Protein 2YFQ (pdb70)

Structure (mmCIF, N/CA/C/O backbone):
data_2YFQ
#
_entry.id   2YFQ
#
_cell.length_a   153.314
_cell.length_b   153.314
_cell.length_c   318.993
_cell.angle_alpha   90.00
_cell.angle_beta   90.00
_cell.angle_gamma   120.00
#
_symmetry.space_group_name_H-M   'H 3 2'
#
loop_
_entity.id
_entity.type
_entity.pdbx_description
1 polymer 'NAD-SPECIFIC GLUTAMATE DEHYDROGENASE'
2 non-polymer 'SULFATE ION'
3 water water
#
loop_
_atom_site.group_PDB
_atom_site.id
_atom_site.type_symbol
_atom_site.label_atom_id
_atom_site.label_alt_id
_atom_site.label_comp_id
_atom_site.label_asym_id
_atom_site.label_entity_id
_atom_site.label_seq_id
_atom_site.pdbx_PDB_ins_code
_atom_site.Cartn_x
_atom_site.Cartn_y
_atom_site.Cartn_z
_atom_site.occupancy
_atom_site.B_iso_or_equiv
_atom_site.auth_seq_id
_atom_site.auth_comp_id
_atom_site.auth_asym_id
_atom_site.auth_atom_id
_atom_site.pdbx_PDB_model_num
ATOM 1 N N . ASN A 1 6 ? 17.082 34.236 71.138 1.00 91.17 6 ASN A N 1
ATOM 2 C CA . ASN A 1 6 ? 17.294 34.999 69.866 1.00 93.96 6 ASN A CA 1
ATOM 3 C C . ASN A 1 6 ? 16.662 34.328 68.654 1.00 91.33 6 ASN A C 1
ATOM 4 O O . ASN A 1 6 ? 15.880 34.969 67.952 1.00 92.87 6 ASN A O 1
ATOM 9 N N . PRO A 1 7 ? 16.987 33.034 68.406 1.00 87.60 7 PRO A N 1
ATOM 10 C CA . PRO A 1 7 ? 16.735 32.496 67.064 1.00 86.19 7 PRO A CA 1
ATOM 11 C C . PRO A 1 7 ? 15.259 32.271 66.835 1.00 83.64 7 PRO A C 1
ATOM 12 O O . PRO A 1 7 ? 14.836 31.948 65.718 1.00 82.72 7 PRO A O 1
ATOM 16 N N . LEU A 1 8 ? 14.497 32.503 67.899 1.00 82.88 8 LEU A N 1
ATOM 17 C CA . LEU A 1 8 ? 13.078 32.214 67.957 1.00 80.70 8 LEU A CA 1
ATOM 18 C C . LEU A 1 8 ? 12.269 33.316 67.276 1.00 83.15 8 LEU A C 1
ATOM 19 O O . LEU A 1 8 ? 11.255 33.032 66.614 1.00 81.78 8 LEU A O 1
ATOM 24 N N . VAL A 1 9 ? 12.716 34.566 67.442 1.00 86.63 9 VAL A N 1
ATOM 25 C CA . VAL A 1 9 ? 12.000 35.709 66.884 1.00 89.33 9 VAL A CA 1
ATOM 26 C C . VAL A 1 9 ? 11.835 35.522 65.383 1.00 89.30 9 VAL A C 1
ATOM 27 O O . VAL A 1 9 ? 10.724 35.626 64.871 1.00 89.23 9 VAL A O 1
ATOM 31 N N . ALA A 1 10 ? 12.924 35.187 64.698 1.00 89.49 10 ALA A N 1
ATOM 32 C CA . ALA A 1 10 ? 12.898 34.968 63.253 1.00 89.74 10 ALA A CA 1
ATOM 33 C C . ALA A 1 10 ? 11.736 34.081 62.808 1.00 85.90 10 ALA A C 1
ATOM 34 O O . ALA A 1 10 ? 10.947 34.463 61.944 1.00 86.72 10 ALA A O 1
ATOM 36 N N . ALA A 1 11 ? 11.624 32.907 63.417 1.00 81.82 11 ALA A N 1
ATOM 37 C CA . ALA A 1 11 ? 10.542 31.985 63.086 1.00 78.52 11 ALA A CA 1
ATOM 38 C C . ALA A 1 11 ? 9.163 32.466 63.544 1.00 78.12 11 ALA A C 1
ATOM 39 O O . ALA A 1 11 ? 8.162 32.182 62.874 1.00 77.58 11 ALA A O 1
ATOM 41 N N . GLN A 1 12 ? 9.099 33.183 64.667 1.00 78.55 12 GLN A N 1
ATOM 42 C CA . GLN A 1 12 ? 7.819 33.724 65.127 1.00 78.23 12 GLN A CA 1
ATOM 43 C C . GLN A 1 12 ? 7.336 34.714 64.089 1.00 81.00 12 GLN A C 1
ATOM 44 O O . GLN A 1 12 ? 6.141 34.810 63.786 1.00 80.44 12 GLN A O 1
ATOM 50 N N . GLU A 1 13 ? 8.305 35.425 63.524 1.00 83.98 13 GLU A N 1
ATOM 51 C CA . GLU A 1 13 ? 8.056 36.435 62.517 1.00 87.43 13 GLU A CA 1
ATOM 52 C C . GLU A 1 13 ? 7.424 35.824 61.292 1.00 85.67 13 GLU A C 1
ATOM 53 O O . GLU A 1 13 ? 6.470 36.381 60.745 1.00 87.06 13 GLU A O 1
ATOM 59 N N . LYS A 1 14 ? 7.939 34.676 60.864 1.00 82.61 14 LYS A N 1
ATOM 60 C CA . LYS A 1 14 ? 7.392 34.054 59.673 1.00 81.36 14 LYS A CA 1
ATOM 61 C C . LYS A 1 14 ? 5.909 33.782 59.884 1.00 79.55 14 LYS A C 1
ATOM 62 O O . LYS A 1 14 ? 5.099 34.108 59.006 1.00 80.73 14 LYS A O 1
ATOM 68 N N . VAL A 1 15 ? 5.567 33.243 61.063 1.00 76.76 15 VAL A N 1
ATOM 69 C CA . VAL A 1 15 ? 4.177 32.977 61.444 1.00 75.40 15 VAL A CA 1
ATOM 70 C C . VAL A 1 15 ? 3.311 34.229 61.395 1.00 79.25 15 VAL A C 1
ATOM 71 O O . VAL A 1 15 ? 2.306 34.262 60.681 1.00 79.79 15 VAL A O 1
ATOM 75 N N . ARG A 1 16 ? 3.691 35.255 62.156 1.00 82.20 16 ARG A N 1
ATOM 76 C CA . ARG A 1 16 ? 2.862 36.456 62.244 1.00 86.14 16 ARG A CA 1
ATOM 77 C C . ARG A 1 16 ? 2.764 37.263 60.937 1.00 89.82 16 ARG A C 1
ATOM 78 O O . ARG A 1 16 ? 1.764 37.950 60.715 1.00 92.26 16 ARG A O 1
ATOM 86 N N . ILE A 1 17 ? 3.791 37.198 60.087 1.00 90.58 17 ILE A N 1
ATOM 87 C CA . ILE A 1 17 ? 3.683 37.776 58.747 1.00 93.42 17 ILE A CA 1
ATOM 88 C C . ILE A 1 17 ? 2.670 36.926 57.988 1.00 91.09 17 ILE A C 1
ATOM 89 O O . ILE A 1 17 ? 1.720 37.456 57.420 1.00 92.99 17 ILE A O 1
ATOM 94 N N . ALA A 1 18 ? 2.859 35.606 58.015 1.00 87.02 18 ALA A N 1
ATOM 95 C CA . ALA A 1 18 ? 1.972 34.695 57.295 1.00 84.84 18 ALA A CA 1
ATOM 96 C C . ALA A 1 18 ? 0.527 34.891 57.732 1.00 84.73 18 ALA A C 1
ATOM 97 O O . ALA A 1 18 ? -0.337 35.170 56.897 1.00 86.13 18 ALA A O 1
ATOM 99 N N . CYS A 1 19 ? 0.289 34.771 59.043 1.00 83.21 19 CYS A N 1
ATOM 100 C CA . CYS A 1 19 ? -1.026 34.974 59.652 1.00 83.41 19 CYS A CA 1
ATOM 101 C C . CYS A 1 19 ? -1.633 36.333 59.297 1.00 87.97 19 CYS A C 1
ATOM 102 O O . CYS A 1 19 ? -2.855 36.466 59.164 1.00 88.68 19 CYS A O 1
ATOM 105 N N . GLU A 1 20 ? -0.763 37.332 59.147 1.00 91.15 20 GLU A N 1
ATOM 106 C CA . GLU A 1 20 ? -1.156 38.696 58.828 1.00 95.84 20 GLU A CA 1
ATOM 107 C C . GLU A 1 20 ? -1.726 38.837 57.412 1.00 97.56 20 GLU A C 1
ATOM 108 O O . GLU A 1 20 ? -2.674 39.593 57.198 1.00 100.30 20 GLU A O 1
ATOM 114 N N . LYS A 1 21 ? -1.141 38.123 56.452 1.00 96.08 21 LYS A N 1
ATOM 115 C CA . LYS A 1 21 ? -1.604 38.189 55.064 1.00 97.79 21 LYS A CA 1
ATOM 116 C C . LYS A 1 21 ? -2.721 37.175 54.790 1.00 94.82 21 LYS A C 1
ATOM 117 O O . LYS A 1 21 ? -3.560 37.374 53.911 1.00 96.36 21 LYS A O 1
ATOM 123 N N . LEU A 1 22 ? -2.742 36.100 55.569 1.00 90.77 22 LEU A N 1
ATOM 124 C CA . LEU A 1 22 ? -3.842 35.142 55.516 1.00 88.41 22 LEU A CA 1
ATOM 125 C C . LEU A 1 22 ? -5.131 35.714 56.088 1.00 90.08 22 LEU A C 1
ATOM 126 O O . LEU A 1 22 ? -6.220 35.397 55.607 1.00 90.18 22 LEU A O 1
ATOM 131 N N . GLY A 1 23 ? -5.001 36.560 57.110 1.00 91.67 23 GLY A N 1
ATOM 132 C CA . GLY A 1 23 ? -6.157 37.108 57.814 1.00 93.36 23 GLY A CA 1
ATOM 133 C C . GLY A 1 23 ? -6.744 36.137 58.828 1.00 90.22 23 GLY A C 1
ATOM 134 O O . GLY A 1 23 ? -7.906 36.264 59.222 1.00 91.27 23 GLY A O 1
ATOM 135 N N . CYS A 1 24 ? -5.948 35.170 59.272 1.00 86.39 24 CYS A N 1
ATOM 136 C CA . CYS A 1 24 ? -6.456 34.228 60.238 1.00 83.71 24 CYS A CA 1
ATOM 137 C C . CYS A 1 24 ? -6.643 34.866 61.606 1.00 84.55 24 CYS A C 1
ATOM 138 O O . CYS A 1 24 ? -6.207 35.991 61.841 1.00 87.16 24 CYS A O 1
ATOM 141 N N . ASP A 1 25 ? -7.327 34.124 62.479 1.00 82.41 25 ASP A N 1
ATOM 142 C CA . ASP A 1 25 ? -7.664 34.512 63.845 1.00 82.70 25 ASP A CA 1
ATOM 143 C C . ASP A 1 25 ? -6.397 34.767 64.678 1.00 82.00 25 ASP A C 1
ATOM 144 O O . ASP A 1 25 ? -5.365 34.139 64.441 1.00 79.53 25 ASP A O 1
ATOM 149 N N . PRO A 1 26 ? -6.456 35.719 65.632 1.00 84.52 26 PRO A N 1
ATOM 150 C CA . PRO A 1 26 ? -5.291 35.978 66.489 1.00 84.44 26 PRO A CA 1
ATOM 151 C C . PRO A 1 26 ? -4.817 34.767 67.302 1.00 80.73 26 PRO A C 1
ATOM 152 O O . PRO A 1 26 ? -3.626 34.673 67.599 1.00 80.20 26 PRO A O 1
ATOM 156 N N . ALA A 1 27 ? -5.724 33.851 67.643 1.00 78.52 27 ALA A N 1
ATOM 157 C CA . ALA A 1 27 ? -5.344 32.636 68.366 1.00 74.96 27 ALA A CA 1
ATOM 158 C C . ALA A 1 27 ? -4.272 31.854 67.616 1.00 72.74 27 ALA A C 1
ATOM 159 O O . ALA A 1 27 ? -3.364 31.289 68.243 1.00 71.44 27 ALA A O 1
ATOM 161 N N . VAL A 1 28 ? -4.374 31.824 66.283 1.00 72.63 28 VAL A N 1
ATOM 162 C CA . VAL A 1 28 ? -3.441 31.077 65.446 1.00 70.20 28 VAL A CA 1
ATOM 163 C C . VAL A 1 28 ? -2.004 31.435 65.803 1.00 70.50 28 VAL A C 1
ATOM 164 O O . VAL A 1 28 ? -1.159 30.559 66.012 1.00 67.96 28 VAL A O 1
ATOM 168 N N . TYR A 1 29 ? -1.727 32.730 65.895 1.00 73.78 29 TYR A N 1
ATOM 169 C CA . TYR A 1 29 ? -0.382 33.142 66.205 1.00 74.29 29 TYR A CA 1
ATOM 170 C C . TYR A 1 29 ? -0.064 32.789 67.643 1.00 72.70 29 TYR A C 1
ATOM 171 O O . TYR A 1 29 ? 1.029 32.326 67.938 1.00 71.26 29 TYR A O 1
ATOM 180 N N . GLU A 1 30 ? -1.039 32.985 68.524 1.00 73.37 30 GLU A N 1
ATOM 181 C CA . GLU A 1 30 ? -0.857 32.763 69.954 1.00 72.81 30 GLU A CA 1
ATOM 182 C C . GLU A 1 30 ? -0.502 31.310 70.230 1.00 69.06 30 GLU A C 1
ATOM 183 O O . GLU A 1 30 ? 0.408 31.019 71.008 1.00 68.35 30 GLU A O 1
ATOM 189 N N . LEU A 1 31 ? -1.204 30.407 69.555 1.00 67.08 31 LEU A N 1
ATOM 190 C CA . LEU A 1 31 ? -0.986 28.976 69.711 1.00 63.55 31 LEU A CA 1
ATOM 191 C C . LEU A 1 31 ? 0.301 28.499 69.075 1.00 62.07 31 LEU A C 1
ATOM 192 O O . LEU A 1 31 ? 0.933 27.586 69.585 1.00 60.00 31 LEU A O 1
ATOM 197 N N . LEU A 1 32 ? 0.680 29.132 67.968 1.00 63.63 32 LEU A N 1
ATOM 198 C CA . LEU A 1 32 ? 1.866 28.769 67.194 1.00 62.55 32 LEU A CA 1
ATOM 199 C C . LEU A 1 32 ? 3.126 29.488 67.676 1.00 64.33 32 LEU A C 1
ATOM 200 O O . LEU A 1 32 ? 4.246 29.043 67.414 1.00 63.55 32 LEU A O 1
ATOM 205 N N . LYS A 1 33 ? 2.921 30.595 68.389 1.00 66.97 33 LYS A N 1
ATOM 206 C CA . LYS A 1 33 ? 3.970 31.384 69.034 1.00 69.02 33 LYS A CA 1
ATOM 207 C C . LYS A 1 33 ? 5.088 30.507 69.613 1.00 67.16 33 LYS A C 1
ATOM 208 O O . LYS A 1 33 ? 6.260 30.843 69.465 1.00 68.25 33 LYS A O 1
ATOM 214 N N . GLU A 1 34 ? 4.720 29.390 70.261 1.00 64.43 34 GLU A N 1
ATOM 215 C CA . GLU A 1 34 ? 5.672 28.555 71.014 1.00 62.89 34 GLU A CA 1
ATOM 216 C C . GLU A 1 34 ? 5.360 27.068 71.109 1.00 59.77 34 GLU A C 1
ATOM 217 O O . GLU A 1 34 ? 4.197 26.669 70.984 1.00 59.33 34 GLU A O 1
ATOM 223 N N . PRO A 1 35 ? 6.398 26.239 71.354 1.00 57.93 35 PRO A N 1
ATOM 224 C CA . PRO A 1 35 ? 6.238 24.786 71.414 1.00 54.71 35 PRO A CA 1
ATOM 225 C C . PRO A 1 35 ? 5.206 24.353 72.432 1.00 53.48 35 PRO A C 1
ATOM 226 O O . PRO A 1 35 ? 5.086 24.947 73.501 1.00 54.85 35 PRO A O 1
ATOM 230 N N . GLN A 1 36 ? 4.485 23.296 72.097 1.00 51.44 36 GLN A N 1
ATOM 231 C CA . GLN A 1 36 ? 3.498 22.714 72.974 1.00 49.77 36 GLN A CA 1
ATOM 232 C C . GLN A 1 36 ? 4.170 22.067 74.152 1.00 48.92 36 GLN A C 1
ATOM 233 O O . GLN A 1 36 ? 3.596 22.006 75.215 1.00 49.56 36 GLN A O 1
ATOM 239 N N . ARG A 1 37 ? 5.402 21.605 73.978 1.00 48.37 37 ARG A N 1
ATOM 240 C CA . ARG A 1 37 ? 6.112 20.895 75.041 1.00 47.92 37 ARG A CA 1
ATOM 241 C C . ARG A 1 37 ? 7.610 20.909 74.793 1.00 48.32 37 ARG A C 1
ATOM 242 O O . ARG A 1 37 ? 8.045 20.635 73.693 1.00 48.01 37 ARG A O 1
ATOM 250 N N . VAL A 1 38 ? 8.403 21.237 75.805 1.00 49.60 38 VAL A N 1
ATOM 251 C CA . VAL A 1 38 ? 9.852 21.074 75.701 1.00 50.43 38 VAL A CA 1
ATOM 252 C C . VAL A 1 38 ? 10.373 20.412 76.963 1.00 50.53 38 VAL A C 1
ATOM 253 O O . VAL A 1 38 ? 10.104 20.893 78.086 1.00 51.49 38 VAL A O 1
ATOM 257 N N . ILE A 1 39 ? 11.103 19.309 76.777 1.00 49.43 39 ILE A N 1
ATOM 258 C CA . ILE A 1 39 ? 11.733 18.614 77.898 1.00 49.77 39 ILE A CA 1
ATOM 259 C C . ILE A 1 39 ? 13.226 18.879 77.893 1.00 51.45 39 ILE A C 1
ATOM 260 O O . ILE A 1 39 ? 13.853 18.733 76.853 1.00 52.37 39 ILE A O 1
ATOM 265 N N . GLU A 1 40 ? 13.784 19.272 79.039 1.00 52.67 40 GLU A N 1
ATOM 266 C CA . GLU A 1 40 ? 15.223 19.460 79.192 1.00 54.41 40 GLU A CA 1
ATOM 267 C C . GLU A 1 40 ? 15.746 18.439 80.192 1.00 54.30 40 GLU A C 1
ATOM 268 O O . GLU A 1 40 ? 15.289 18.425 81.341 1.00 55.23 40 GLU A O 1
ATOM 274 N N . ILE A 1 41 ? 16.713 17.612 79.791 1.00 53.71 41 ILE A N 1
ATOM 275 C CA . ILE A 1 41 ? 17.234 16.571 80.691 1.00 53.27 41 ILE A CA 1
ATOM 276 C C . ILE A 1 41 ? 18.747 16.620 80.935 1.00 55.08 41 ILE A C 1
ATOM 277 O O . ILE A 1 41 ? 19.492 17.209 80.159 1.00 56.09 41 ILE A O 1
ATOM 282 N N . SER A 1 42 ? 19.183 16.007 82.035 1.00 55.40 42 SER A N 1
ATOM 283 C CA . SER A 1 42 ? 20.591 15.937 82.389 1.00 57.22 42 SER A CA 1
ATOM 284 C C . SER A 1 42 ? 21.001 14.513 82.192 1.00 56.33 42 SER A C 1
ATOM 285 O O . SER A 1 42 ? 20.569 13.637 82.939 1.00 55.96 42 SER A O 1
ATOM 288 N N . ILE A 1 43 ? 21.833 14.274 81.186 1.00 56.58 43 ILE A N 1
ATOM 289 C CA . ILE A 1 43 ? 22.234 12.928 80.823 1.00 55.68 43 ILE A CA 1
ATOM 290 C C . ILE A 1 43 ? 23.600 12.614 81.387 1.00 58.16 43 ILE A C 1
ATOM 291 O O . ILE A 1 43 ? 24.608 13.105 80.870 1.00 60.31 43 ILE A O 1
ATOM 296 N N . PRO A 1 44 ? 23.659 11.800 82.453 1.00 58.40 44 PRO A N 1
ATOM 297 C CA . PRO A 1 44 ? 24.986 11.441 82.977 1.00 60.92 44 PRO A CA 1
ATOM 298 C C . PRO A 1 44 ? 25.690 10.406 82.097 1.00 61.66 44 PRO A C 1
ATOM 299 O O . PRO A 1 44 ? 25.074 9.437 81.648 1.00 60.19 44 PRO A O 1
ATOM 303 N N . VAL A 1 45 ? 26.970 10.624 81.830 1.00 64.33 45 VAL A N 1
ATOM 304 C CA . VAL A 1 45 ? 27.782 9.613 81.153 1.00 65.59 45 VAL A CA 1
ATOM 305 C C . VAL A 1 45 ? 28.943 9.179 82.031 1.00 67.92 45 VAL A C 1
ATOM 306 O O . VAL A 1 45 ? 29.718 10.011 82.465 1.00 69.77 45 VAL A O 1
ATOM 310 N N . LYS A 1 46 ? 29.028 7.879 82.300 1.00 68.08 46 LYS A N 1
ATOM 311 C CA . LYS A 1 46 ? 30.172 7.300 82.964 1.00 71.23 46 LYS A CA 1
ATOM 312 C C . LYS A 1 46 ? 31.257 7.222 81.905 1.00 73.61 46 LYS A C 1
ATOM 313 O O . LYS A 1 46 ? 31.210 6.364 81.023 1.00 73.92 46 LYS A O 1
ATOM 319 N N . MET A 1 47 ? 32.212 8.141 81.969 1.00 75.59 47 MET A N 1
ATOM 320 C CA . MET A 1 47 ? 33.208 8.291 80.927 1.00 77.76 47 MET A CA 1
ATOM 321 C C . MET A 1 47 ? 34.243 7.173 81.027 1.00 80.72 47 MET A C 1
ATOM 322 O O . MET A 1 47 ? 34.357 6.531 82.072 1.00 81.25 47 MET A O 1
ATOM 327 N N . ASP A 1 48 ? 35.009 6.951 79.954 1.00 82.93 48 ASP A N 1
ATOM 328 C CA . ASP A 1 48 ? 35.929 5.804 79.871 1.00 85.42 48 ASP A CA 1
ATOM 329 C C . ASP A 1 48 ? 36.972 5.749 80.985 1.00 88.51 48 ASP A C 1
ATOM 330 O O . ASP A 1 48 ? 37.252 4.674 81.512 1.00 89.87 48 ASP A O 1
ATOM 335 N N . ASP A 1 49 ? 37.529 6.899 81.355 1.00 89.92 49 ASP A N 1
ATOM 336 C CA . ASP A 1 49 ? 38.438 6.977 82.502 1.00 92.59 49 ASP A CA 1
ATOM 337 C C . ASP A 1 49 ? 37.750 6.717 83.867 1.00 90.86 49 ASP A C 1
ATOM 338 O O . ASP A 1 49 ? 38.408 6.735 84.912 1.00 92.99 49 ASP A O 1
ATOM 343 N N . GLY A 1 50 ? 36.436 6.477 83.851 1.00 87.09 50 GLY A N 1
ATOM 344 C CA . GLY A 1 50 ? 35.658 6.270 85.082 1.00 85.62 50 GLY A CA 1
ATOM 345 C C . GLY A 1 50 ? 35.400 7.591 85.780 1.00 85.31 50 GLY A C 1
ATOM 346 O O . GLY A 1 50 ? 36.082 7.936 86.730 1.00 88.64 50 GLY A O 1
ATOM 347 N N . THR A 1 51 ? 34.433 8.339 85.278 1.00 82.31 51 THR A N 1
ATOM 348 C CA . THR A 1 51 ? 34.178 9.713 85.661 1.00 82.03 51 THR A CA 1
ATOM 349 C C . THR A 1 51 ? 32.754 9.933 85.249 1.00 78.12 51 THR A C 1
ATOM 350 O O . THR A 1 51 ? 32.169 9.107 84.558 1.00 76.29 51 THR A O 1
ATOM 354 N N . VAL A 1 52 ? 32.184 11.043 85.677 1.00 77.20 52 VAL A N 1
ATOM 355 C CA . VAL A 1 52 ? 30.844 11.381 85.281 1.00 73.71 52 VAL A CA 1
ATOM 356 C C . VAL A 1 52 ? 30.885 12.796 84.755 1.00 74.46 52 VAL A C 1
ATOM 357 O O . VAL A 1 52 ? 31.431 13.705 85.403 1.00 76.69 52 VAL A O 1
ATOM 361 N N . LYS A 1 53 ? 30.349 12.956 83.554 1.00 72.63 53 LYS A N 1
ATOM 362 C CA . LYS A 1 53 ? 30.061 14.254 83.011 1.00 72.93 53 LYS A CA 1
ATOM 363 C C . LYS A 1 53 ? 28.609 14.239 82.602 1.00 69.69 53 LYS A C 1
ATOM 364 O O . LYS A 1 53 ? 28.158 13.298 81.964 1.00 68.39 53 LYS A O 1
ATOM 370 N N . VAL A 1 54 ? 27.869 15.273 82.972 1.00 69.31 54 VAL A N 1
ATOM 371 C CA . VAL A 1 54 ? 26.452 15.335 82.644 1.00 66.49 54 VAL A CA 1
ATOM 372 C C . VAL A 1 54 ? 26.248 16.329 81.513 1.00 66.73 54 VAL A C 1
ATOM 373 O O . VAL A 1 54 ? 26.671 17.480 81.595 1.00 68.68 54 VAL A O 1
ATOM 377 N N . PHE A 1 55 ? 25.592 15.863 80.459 1.00 64.92 55 PHE A N 1
ATOM 378 C CA . PHE A 1 55 ? 25.303 16.669 79.279 1.00 64.88 55 PHE A CA 1
ATOM 379 C C . PHE A 1 55 ? 23.825 17.037 79.244 1.00 62.32 55 PHE A C 1
ATOM 380 O O . PHE A 1 55 ? 22.960 16.208 79.555 1.00 60.13 55 PHE A O 1
ATOM 388 N N . LYS A 1 56 ? 23.542 18.281 78.868 1.00 62.89 56 LYS A N 1
ATOM 389 C CA . LYS A 1 56 ? 22.165 18.746 78.721 1.00 61.06 56 LYS A CA 1
ATOM 390 C C . LYS A 1 56 ? 21.621 18.320 77.370 1.00 59.58 56 LYS A C 1
ATOM 391 O O . LYS A 1 56 ? 22.338 18.326 76.372 1.00 60.81 56 LYS A O 1
ATOM 397 N N . GLY A 1 57 ? 20.351 17.939 77.360 1.00 57.39 57 GLY A N 1
ATOM 398 C CA . GLY A 1 57 ? 19.664 17.509 76.160 1.00 56.16 57 GLY A CA 1
ATOM 399 C C . GLY A 1 57 ? 18.248 18.043 76.138 1.00 55.21 57 GLY A C 1
ATOM 400 O O . GLY A 1 57 ? 17.664 18.367 77.196 1.00 54.98 57 GLY A O 1
ATOM 401 N N . TRP A 1 58 ? 17.691 18.140 74.932 1.00 54.55 58 TRP A N 1
ATOM 402 C CA . TRP A 1 58 ? 16.343 18.671 74.759 1.00 53.46 58 TRP A CA 1
ATOM 403 C C . TRP A 1 58 ? 15.561 17.915 73.717 1.00 51.63 58 TRP A C 1
ATOM 404 O O . TRP A 1 58 ? 16.146 17.360 72.775 1.00 52.07 58 TRP A O 1
ATOM 415 N N . ARG A 1 59 ? 14.242 17.885 73.902 1.00 49.73 59 ARG A N 1
ATOM 416 C CA . ARG A 1 59 ? 13.312 17.626 72.801 1.00 48.65 59 ARG A CA 1
ATOM 417 C C . ARG A 1 59 ? 12.176 18.600 72.897 1.00 48.86 59 ARG A C 1
ATOM 418 O O . ARG A 1 59 ? 11.559 18.748 73.965 1.00 49.01 59 ARG A O 1
ATOM 426 N N . SER A 1 60 ? 11.899 19.263 71.781 1.00 49.30 60 SER A N 1
ATOM 427 C CA . SER A 1 60 ? 10.846 20.249 71.727 1.00 49.61 60 SER A CA 1
ATOM 428 C C . SER A 1 60 ? 9.829 19.840 70.718 1.00 48.46 60 SER A C 1
ATOM 429 O O . SER A 1 60 ? 10.122 19.828 69.538 1.00 49.36 60 SER A O 1
ATOM 432 N N . AL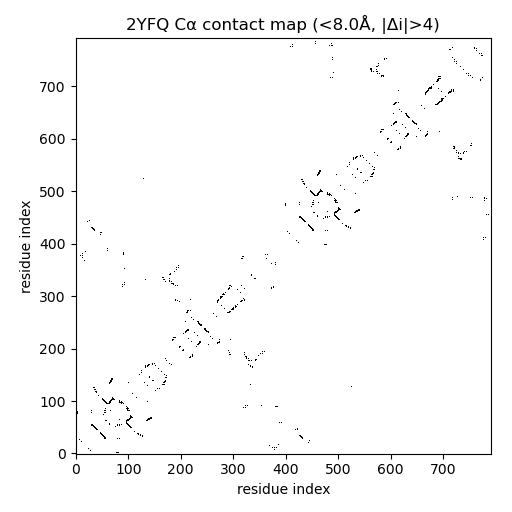A A 1 61 ? 8.632 19.519 71.180 1.00 47.16 61 ALA A N 1
ATOM 433 C CA . ALA A 1 61 ? 7.507 19.264 70.293 1.00 46.70 61 ALA A CA 1
ATOM 434 C C . ALA A 1 61 ? 6.843 20.596 69.990 1.00 48.28 61 ALA A C 1
ATOM 435 O O . ALA A 1 61 ? 6.217 21.195 70.867 1.00 49.35 61 ALA A O 1
ATOM 437 N N . HIS A 1 62 ? 6.971 21.092 68.774 1.00 49.05 62 HIS A N 1
ATOM 438 C CA . HIS A 1 62 ? 6.378 22.400 68.511 1.00 51.01 62 HIS A CA 1
ATOM 439 C C . HIS A 1 62 ? 4.876 22.303 68.332 1.00 50.47 62 HIS A C 1
ATOM 440 O O . HIS A 1 62 ? 4.108 23.074 68.907 1.00 50.91 62 HIS A O 1
ATOM 447 N N . SER A 1 63 ? 4.477 21.356 67.496 1.00 49.78 63 SER A N 1
ATOM 448 C CA . SER A 1 63 ? 3.087 21.181 67.154 1.00 50.14 63 SER A CA 1
ATOM 449 C C . SER A 1 63 ? 2.740 19.737 66.880 1.00 48.65 63 SER A C 1
ATOM 450 O O . SER A 1 63 ? 3.531 19.002 66.270 1.00 48.84 63 SER A O 1
ATOM 453 N N . SER A 1 64 ? 1.554 19.334 67.319 1.00 47.60 64 SER A N 1
ATOM 454 C CA . SER A 1 64 ? 0.999 18.087 66.853 1.00 46.45 64 SER A CA 1
ATOM 455 C C . SER A 1 64 ? -0.401 18.287 66.245 1.00 47.19 64 SER A C 1
ATOM 456 O O . SER A 1 64 ? -1.143 17.346 66.028 1.00 46.47 64 SER A O 1
ATOM 459 N N . ALA A 1 65 ? -0.745 19.530 65.949 1.00 49.12 65 ALA A N 1
ATOM 460 C CA . ALA A 1 65 ? -2.061 19.874 65.405 1.00 50.31 65 ALA A CA 1
ATOM 461 C C . ALA A 1 65 ? -2.475 18.946 64.299 1.00 50.05 65 ALA A C 1
ATOM 462 O O . ALA A 1 65 ? -3.531 18.343 64.343 1.00 50.50 65 ALA A O 1
ATOM 464 N N . VAL A 1 66 ? -1.617 18.832 63.303 1.00 50.14 66 VAL A N 1
ATOM 465 C CA . VAL A 1 66 ? -1.939 18.135 62.076 1.00 50.12 66 VAL A CA 1
ATOM 466 C C . VAL A 1 66 ? -1.673 16.634 62.186 1.00 48.60 66 VAL A C 1
ATOM 467 O O . VAL A 1 66 ? -2.340 15.842 61.513 1.00 48.86 66 VAL A O 1
ATOM 471 N N . GLY A 1 67 ? -0.690 16.256 63.014 1.00 47.23 67 GLY A N 1
ATOM 472 C CA . GLY A 1 67 ? -0.231 14.861 63.152 1.00 45.49 67 GLY A CA 1
ATOM 473 C C . GLY A 1 67 ? 0.766 14.737 64.286 1.00 44.29 67 GLY A C 1
ATOM 474 O O . GLY A 1 67 ? 0.922 15.657 65.067 1.00 44.78 67 GLY A O 1
ATOM 475 N N . PRO A 1 68 ? 1.451 13.591 64.399 1.00 43.35 68 PRO A N 1
ATOM 476 C CA . PRO A 1 68 ? 2.512 13.468 65.400 1.00 42.33 68 PRO A CA 1
ATOM 477 C C . PRO A 1 68 ? 3.706 14.375 65.099 1.00 42.88 68 PRO A C 1
ATOM 478 O O . PRO A 1 68 ? 3.863 14.824 63.981 1.00 44.35 68 PRO A O 1
ATOM 482 N N . SER A 1 69 ? 4.554 14.630 66.076 1.00 42.58 69 SER A N 1
ATOM 483 C CA . SER A 1 69 ? 5.661 15.551 65.865 1.00 43.81 69 SER A CA 1
ATOM 484 C C . SER A 1 69 ? 6.818 14.851 65.212 1.00 44.69 69 SER A C 1
ATOM 485 O O . SER A 1 69 ? 6.996 13.631 65.418 1.00 43.96 69 SER A O 1
ATOM 488 N N . LYS A 1 70 ? 7.597 15.621 64.430 1.00 46.10 70 LYS A N 1
ATOM 489 C CA . LYS A 1 70 ? 8.739 15.076 63.737 1.00 47.20 70 LYS A CA 1
ATOM 490 C C . LYS A 1 70 ? 9.779 16.118 63.471 1.00 49.38 70 LYS A C 1
ATOM 491 O O . LYS A 1 70 ? 9.433 17.194 63.007 1.00 50.95 70 LYS A O 1
ATOM 497 N N . GLY A 1 71 ? 11.045 15.768 63.739 1.00 49.98 71 GLY A N 1
ATOM 498 C CA . GLY A 1 71 ? 12.228 16.549 63.353 1.00 51.85 71 GLY A CA 1
ATOM 499 C C . GLY A 1 71 ? 13.497 15.955 63.953 1.00 52.36 71 GLY A C 1
ATOM 500 O O . GLY A 1 71 ? 13.423 15.063 64.800 1.00 51.55 71 GLY A O 1
ATOM 501 N N . GLY A 1 72 ? 14.660 16.465 63.557 1.00 54.20 72 GLY A N 1
ATOM 502 C CA . GLY A 1 72 ? 15.936 15.865 63.950 1.00 54.90 72 GLY A CA 1
ATOM 503 C C . GLY A 1 72 ? 16.592 16.203 65.283 1.00 55.15 72 GLY A C 1
ATOM 504 O O . GLY A 1 72 ? 16.120 17.054 66.047 1.00 54.82 72 GLY A O 1
ATOM 505 N N . VAL A 1 73 ? 17.697 15.514 65.559 1.00 55.98 73 VAL A N 1
ATOM 506 C CA . VAL A 1 73 ? 18.460 15.721 66.779 1.00 56.49 73 VAL A CA 1
ATOM 507 C C . VAL A 1 73 ? 19.878 16.211 66.459 1.00 59.60 73 VAL A C 1
ATOM 508 O O . VAL A 1 73 ? 20.587 15.653 65.611 1.00 60.83 73 VAL A O 1
ATOM 512 N N . ARG A 1 74 ? 20.276 17.265 67.168 1.00 61.04 74 ARG A N 1
ATOM 513 C CA . ARG A 1 74 ? 21.537 17.939 66.953 1.00 64.14 74 ARG A CA 1
ATOM 514 C C . ARG A 1 74 ? 22.547 17.681 68.064 1.00 64.99 74 ARG A C 1
ATOM 515 O O . ARG A 1 74 ? 22.246 17.857 69.257 1.00 64.16 74 ARG A O 1
ATOM 523 N N . PHE A 1 75 ? 23.758 17.300 67.677 1.00 66.91 75 PHE A N 1
ATOM 524 C CA . PHE A 1 75 ? 24.843 17.176 68.643 1.00 67.99 75 PHE A CA 1
ATOM 525 C C . PHE A 1 75 ? 25.848 18.279 68.334 1.00 71.38 75 PHE A C 1
ATOM 526 O O . PHE A 1 75 ? 26.886 18.021 67.736 1.00 74.15 75 PHE A O 1
ATOM 534 N N . HIS A 1 76 ? 25.515 19.513 68.703 1.00 71.65 76 HIS A N 1
ATOM 535 C CA . HIS A 1 76 ? 26.395 20.659 68.482 1.00 75.31 76 HIS A CA 1
ATOM 536 C C . HIS A 1 76 ? 26.725 21.291 69.830 1.00 76.19 76 HIS A C 1
ATOM 537 O O . HIS A 1 76 ? 25.996 21.077 70.792 1.00 74.09 76 HIS A O 1
ATOM 544 N N . PRO A 1 77 ? 27.843 22.033 69.934 1.00 79.96 77 PRO A N 1
ATOM 545 C CA . PRO A 1 77 ? 28.012 22.698 71.227 1.00 80.90 77 PRO A CA 1
ATOM 546 C C . PRO A 1 77 ? 27.187 23.986 71.350 1.00 81.59 77 PRO A C 1
ATOM 547 O O . PRO A 1 77 ? 27.160 24.599 72.419 1.00 82.54 77 PRO A O 1
ATOM 551 N N . ASN A 1 78 ? 26.530 24.391 70.263 1.00 81.65 78 ASN A N 1
ATOM 552 C CA . ASN A 1 78 ? 25.812 25.678 70.210 1.00 82.77 78 ASN A CA 1
ATOM 553 C C . ASN A 1 78 ? 24.355 25.510 70.581 1.00 78.85 78 ASN A C 1
ATOM 554 O O . ASN A 1 78 ? 23.675 26.481 70.898 1.00 79.50 78 ASN A O 1
ATOM 559 N N . VAL A 1 79 ? 23.881 24.271 70.512 1.00 75.42 79 VAL A N 1
ATOM 560 C CA . VAL A 1 79 ? 22.493 23.948 70.852 1.00 71.80 79 VAL A CA 1
ATOM 561 C C . VAL A 1 79 ? 22.167 24.307 72.296 1.00 71.20 79 VAL A C 1
ATOM 562 O O . VAL A 1 79 ? 22.944 24.058 73.218 1.00 72.05 79 VAL A O 1
ATOM 566 N N . ASN A 1 80 ? 21.026 24.962 72.442 1.00 70.35 80 ASN A N 1
ATOM 567 C CA . ASN A 1 80 ? 20.474 25.363 73.718 1.00 70.05 80 ASN A CA 1
ATOM 568 C C . ASN A 1 80 ? 18.950 25.339 73.563 1.00 67.73 80 ASN A C 1
ATOM 569 O O . ASN A 1 80 ? 18.448 25.095 72.458 1.00 66.68 80 ASN A O 1
ATOM 574 N N . MET A 1 81 ? 18.210 25.606 74.638 1.00 67.18 81 MET A N 1
ATOM 575 C CA . MET A 1 81 ? 16.750 25.576 74.541 1.00 65.33 81 MET A CA 1
ATOM 576 C C . MET A 1 81 ? 16.194 26.456 73.415 1.00 66.47 81 MET A C 1
ATOM 577 O O . MET A 1 81 ? 15.284 26.035 72.701 1.00 64.73 81 MET A O 1
ATOM 582 N N . ASP A 1 82 ? 16.727 27.663 73.252 1.00 69.45 82 ASP A N 1
ATOM 583 C CA . ASP A 1 82 ? 16.182 28.565 72.247 1.00 70.93 82 ASP A CA 1
ATOM 584 C C . ASP A 1 82 ? 16.423 28.042 70.834 1.00 70.36 82 ASP A C 1
ATOM 585 O O . ASP A 1 82 ? 15.560 28.200 69.974 1.00 69.80 82 ASP A O 1
ATOM 590 N N . GLU A 1 83 ? 17.591 27.436 70.594 1.00 70.82 83 GLU A N 1
ATOM 591 C CA . GLU A 1 83 ? 17.888 26.790 69.297 1.00 70.51 83 GLU A CA 1
ATOM 592 C C . GLU A 1 83 ? 16.801 25.778 68.949 1.00 67.05 83 GLU A C 1
ATOM 593 O O . GLU A 1 83 ? 16.128 25.892 67.915 1.00 66.80 83 GLU A O 1
ATOM 599 N N . VAL A 1 84 ? 16.634 24.799 69.833 1.00 64.29 84 VAL A N 1
ATOM 600 C CA . VAL A 1 84 ? 15.685 23.734 69.610 1.00 61.35 84 VAL A CA 1
ATOM 601 C C . VAL A 1 84 ? 14.248 24.245 69.474 1.00 60.57 84 VAL A C 1
ATOM 602 O O . VAL A 1 84 ? 13.521 23.783 68.588 1.00 59.34 84 VAL A O 1
ATOM 606 N N . LYS A 1 85 ? 13.849 25.210 70.311 1.00 61.54 85 LYS A N 1
ATOM 607 C CA . LYS A 1 85 ? 12.523 25.832 70.180 1.00 61.39 85 LYS A CA 1
ATOM 608 C C . LYS A 1 85 ? 12.348 26.405 68.755 1.00 63.00 85 LYS A C 1
ATOM 609 O O . LYS A 1 85 ? 11.427 26.036 68.010 1.00 61.91 85 LYS A O 1
ATOM 615 N N . ALA A 1 86 ? 13.267 27.276 68.369 1.00 65.73 86 ALA A N 1
ATOM 616 C CA . ALA A 1 86 ? 13.254 27.871 67.036 1.00 67.77 86 ALA A CA 1
ATOM 617 C C . ALA A 1 86 ? 13.251 26.828 65.909 1.00 66.23 86 ALA A C 1
ATOM 618 O O . ALA A 1 86 ? 12.461 26.919 64.954 1.00 66.02 86 ALA A O 1
ATOM 620 N N . LEU A 1 87 ? 14.132 25.839 66.033 1.00 65.21 87 LEU A N 1
ATOM 621 C CA . LEU A 1 87 ? 14.331 24.857 64.976 1.00 64.34 87 LEU A CA 1
ATOM 622 C C . LEU A 1 87 ? 13.096 24.002 64.772 1.00 61.67 87 LEU A C 1
ATOM 623 O O . LEU A 1 87 ? 12.771 23.659 63.624 1.00 61.60 87 LEU A O 1
ATOM 628 N N . SER A 1 88 ? 12.408 23.678 65.876 1.00 59.60 88 SER A N 1
ATOM 629 C CA . SER A 1 88 ? 11.184 22.852 65.818 1.00 57.27 88 SER A CA 1
ATOM 630 C C . SER A 1 88 ? 10.036 23.642 65.225 1.00 57.88 88 SER A C 1
ATOM 631 O O . SER A 1 88 ? 9.160 23.085 64.577 1.00 56.62 88 SER A O 1
ATOM 634 N N . LEU A 1 89 ? 10.033 24.946 65.458 1.00 60.02 89 LEU A N 1
ATOM 635 C CA . LEU A 1 89 ? 9.056 25.787 64.791 1.00 61.40 89 LEU A CA 1
ATOM 636 C C . LEU A 1 89 ? 9.295 25.753 63.275 1.00 62.88 89 LEU A C 1
ATOM 637 O O . LEU A 1 89 ? 8.349 25.496 62.518 1.00 62.59 89 LEU A O 1
ATOM 642 N N . TRP A 1 90 ? 10.548 25.969 62.841 1.00 64.52 90 TRP A N 1
ATOM 643 C CA . TRP A 1 90 ? 10.920 25.797 61.438 1.00 65.59 90 TRP A CA 1
ATOM 644 C C . TRP A 1 90 ? 10.436 24.462 60.897 1.00 63.43 90 TRP A C 1
ATOM 645 O O . TRP A 1 90 ? 9.938 24.402 59.779 1.00 64.11 90 TRP A O 1
ATOM 656 N N . MET A 1 91 ? 10.553 23.395 61.692 1.00 61.18 91 MET A N 1
ATOM 657 C CA . MET A 1 91 ? 10.069 22.070 61.260 1.00 59.24 91 MET A CA 1
ATOM 658 C C . MET A 1 91 ? 8.590 22.037 60.913 1.00 58.60 91 MET A C 1
ATOM 659 O O . MET A 1 91 ? 8.209 21.506 59.865 1.00 58.78 91 MET A O 1
ATOM 664 N N . THR A 1 92 ? 7.759 22.610 61.779 1.00 58.28 92 THR A N 1
ATOM 665 C CA . THR A 1 92 ? 6.326 22.692 61.508 1.00 57.95 92 THR A CA 1
ATOM 666 C C . THR A 1 92 ? 6.068 23.303 60.117 1.00 60.11 92 THR A C 1
ATOM 667 O O . THR A 1 92 ? 5.214 22.805 59.373 1.00 59.73 92 THR A O 1
ATOM 671 N N . PHE A 1 93 ? 6.827 24.342 59.752 1.00 62.31 93 PHE A N 1
ATOM 672 C CA . PHE A 1 93 ? 6.787 24.857 58.383 1.00 64.29 93 PHE A CA 1
ATOM 673 C C . PHE A 1 93 ? 7.253 23.779 57.398 1.00 64.28 93 PHE A C 1
ATOM 674 O O . PHE A 1 93 ? 6.473 23.352 56.536 1.00 64.64 93 PHE A O 1
ATOM 682 N N . LYS A 1 94 ? 8.503 23.323 57.536 1.00 64.04 94 LYS A N 1
ATOM 683 C CA . LYS A 1 94 ? 9.064 22.328 56.623 1.00 64.08 94 LYS A CA 1
ATOM 684 C C . LYS A 1 94 ? 8.017 21.260 56.282 1.00 62.46 94 LYS A C 1
ATOM 685 O O . LYS A 1 94 ? 7.770 20.966 55.104 1.00 63.52 94 LYS A O 1
ATOM 691 N N . GLY A 1 95 ? 7.366 20.730 57.322 1.00 60.15 95 GLY A N 1
ATOM 692 C CA . GLY A 1 95 ? 6.364 19.669 57.187 1.00 58.30 95 GLY A CA 1
ATOM 693 C C . GLY A 1 95 ? 5.123 20.123 56.443 1.00 59.22 95 GLY A C 1
ATOM 694 O O . GLY A 1 95 ? 4.821 19.611 55.365 1.00 60.34 95 GLY A O 1
ATOM 695 N N . GLY A 1 96 ? 4.408 21.097 56.999 1.00 59.05 96 GLY A N 1
ATOM 696 C CA . GLY A 1 96 ? 3.145 21.542 56.409 1.00 59.77 96 GLY A CA 1
ATOM 697 C C . GLY A 1 96 ? 3.312 21.985 54.961 1.00 62.29 96 GLY A C 1
ATOM 698 O O . GLY A 1 96 ? 2.375 21.890 54.155 1.00 63.07 96 GLY A O 1
ATOM 699 N N . ALA A 1 97 ? 4.508 22.460 54.629 1.00 63.44 97 ALA A N 1
ATOM 700 C CA . ALA A 1 97 ? 4.791 22.885 53.280 1.00 66.35 97 ALA A CA 1
ATOM 701 C C . ALA A 1 97 ? 4.468 21.747 52.341 1.00 65.89 97 ALA A C 1
ATOM 702 O O . ALA A 1 97 ? 3.921 21.964 51.260 1.00 67.88 97 ALA A O 1
ATOM 704 N N . LEU A 1 98 ? 4.817 20.533 52.766 1.00 63.60 98 LEU A N 1
ATOM 705 C CA . LEU A 1 98 ? 4.569 19.323 51.983 1.00 63.05 98 LEU A CA 1
ATOM 706 C C . LEU A 1 98 ? 3.153 18.808 52.173 1.00 61.39 98 LEU A C 1
ATOM 707 O O . LEU A 1 98 ? 2.619 18.094 51.324 1.00 61.67 98 LEU A O 1
ATOM 712 N N . GLY A 1 99 ? 2.551 19.193 53.292 1.00 59.95 99 GLY A N 1
ATOM 713 C CA . GLY A 1 99 ? 1.189 18.799 53.624 1.00 58.82 99 GLY A CA 1
ATOM 714 C C . GLY A 1 99 ? 1.214 17.401 54.187 1.00 56.92 99 GLY A C 1
ATOM 715 O O . GLY A 1 99 ? 0.347 16.588 53.879 1.00 56.35 99 GLY A O 1
ATOM 716 N N . LEU A 1 100 ? 2.233 17.132 55.010 1.00 55.93 100 LEU A N 1
ATOM 717 C CA . LEU A 1 100 ? 2.457 15.827 55.620 1.00 53.88 100 LEU A CA 1
ATOM 718 C C . LEU A 1 100 ? 1.676 15.776 56.896 1.00 52.34 100 LEU A C 1
ATOM 719 O O . LEU A 1 100 ? 1.444 16.821 57.512 1.00 52.47 100 LEU A O 1
ATOM 724 N N . PRO A 1 101 ? 1.258 14.562 57.309 1.00 51.30 101 PRO A N 1
ATOM 725 C CA . PRO A 1 101 ? 0.477 14.476 58.530 1.00 49.76 101 PRO A CA 1
ATOM 726 C C . PRO A 1 101 ? 1.421 14.473 59.715 1.00 49.03 101 PRO A C 1
ATOM 727 O O . PRO A 1 101 ? 1.488 13.486 60.461 1.00 48.22 101 PRO A O 1
ATOM 731 N N . TYR A 1 102 ? 2.186 15.552 59.852 1.00 49.53 102 TYR A N 1
ATOM 732 C CA . TYR A 1 102 ? 2.991 15.760 61.045 1.00 48.77 102 TYR A CA 1
ATOM 733 C C . TYR A 1 102 ? 2.827 17.176 61.572 1.00 49.52 102 TYR A C 1
ATOM 734 O O . TYR A 1 102 ? 2.045 17.981 61.045 1.00 50.81 102 TYR A O 1
ATOM 743 N N . GLY A 1 103 ? 3.586 17.445 62.629 1.00 48.80 103 GLY A N 1
ATOM 744 C CA . GLY A 1 103 ? 3.830 18.773 63.145 1.00 49.71 103 GLY A CA 1
ATOM 745 C C . GLY A 1 103 ? 5.311 18.821 63.430 1.00 49.78 103 GLY A C 1
ATOM 746 O O . GLY A 1 103 ? 5.990 17.806 63.293 1.00 49.64 103 GLY A O 1
ATOM 747 N N . GLY A 1 104 ? 5.828 19.986 63.805 1.00 50.72 104 GLY A N 1
ATOM 748 C CA . GLY A 1 104 ? 7.260 20.137 64.004 1.00 51.00 104 GLY A CA 1
ATOM 749 C C . GLY A 1 104 ? 7.719 19.611 65.340 1.00 49.60 104 GLY A C 1
ATOM 750 O O . GLY A 1 104 ? 7.038 19.778 66.342 1.00 49.38 104 GLY A O 1
ATOM 751 N N . GLY A 1 105 ? 8.868 18.956 65.342 1.00 49.36 105 GLY A N 1
ATOM 752 C CA . GLY A 1 105 ? 9.562 18.569 66.559 1.00 48.86 105 GLY A CA 1
ATOM 753 C C . GLY A 1 105 ? 11.047 18.708 66.301 1.00 50.76 105 GLY A C 1
ATOM 754 O O . GLY A 1 105 ? 11.468 18.796 65.144 1.00 52.04 105 GLY A O 1
ATOM 755 N N . LYS A 1 106 ? 11.840 18.765 67.368 1.00 51.19 106 LYS A N 1
ATOM 756 C CA . LYS A 1 106 ? 13.312 18.761 67.267 1.00 52.75 106 LYS A CA 1
ATOM 757 C C . LYS A 1 106 ? 13.945 18.529 68.625 1.00 52.70 106 LYS A C 1
ATOM 758 O O . LYS A 1 106 ? 13.295 18.709 69.660 1.00 51.96 106 LYS A O 1
ATOM 764 N N . GLY A 1 107 ? 15.207 18.110 68.610 1.00 53.74 107 GLY A N 1
ATOM 765 C CA . GLY A 1 107 ? 15.935 17.845 69.836 1.00 53.43 107 GLY A CA 1
ATOM 766 C C . GLY A 1 107 ? 17.382 18.173 69.635 1.00 55.57 107 GLY A C 1
ATOM 767 O O . GLY A 1 107 ? 17.772 18.620 68.566 1.00 57.20 107 GLY A O 1
ATOM 768 N N . GLY A 1 108 ? 18.180 17.949 70.669 1.00 56.03 108 GLY A N 1
ATOM 769 C CA . GLY A 1 108 ? 19.620 18.159 70.592 1.00 58.28 108 GLY A CA 1
ATOM 770 C C . GLY A 1 108 ? 20.289 17.803 71.900 1.00 58.51 108 GLY A C 1
ATOM 771 O O . GLY A 1 108 ? 19.617 17.530 72.901 1.00 57.24 108 GLY A O 1
ATOM 772 N N . ILE A 1 109 ? 21.612 17.769 71.879 1.00 60.40 109 ILE A N 1
ATOM 773 C CA . ILE A 1 109 ? 22.409 17.602 73.075 1.00 61.17 109 ILE A CA 1
ATOM 774 C C . ILE A 1 109 ? 23.555 18.589 72.897 1.00 64.95 109 ILE A C 1
ATOM 775 O O . ILE A 1 109 ? 24.226 18.576 71.850 1.00 66.75 109 ILE A O 1
ATOM 780 N N . CYS A 1 110 ? 23.757 19.453 73.898 1.00 66.10 110 CYS A N 1
ATOM 781 C CA . CYS A 1 110 ? 24.901 20.350 73.935 1.00 68.99 110 CYS A CA 1
ATOM 782 C C . CYS A 1 110 ? 26.116 19.510 74.265 1.00 70.29 110 CYS A C 1
ATOM 783 O O . CYS A 1 110 ? 26.391 19.212 75.433 1.00 70.52 110 CYS A O 1
ATOM 786 N N . VAL A 1 111 ? 26.816 19.107 73.214 1.00 71.36 111 VAL A N 1
ATOM 787 C CA . VAL A 1 111 ? 28.013 18.282 73.319 1.00 72.97 111 VAL A CA 1
ATOM 788 C C . VAL A 1 111 ? 28.940 18.636 72.171 1.00 76.14 111 VAL A C 1
ATOM 789 O O . VAL A 1 111 ? 28.483 19.129 71.137 1.00 76.35 111 VAL A O 1
ATOM 793 N N . ASP A 1 112 ? 30.236 18.398 72.349 1.00 78.76 112 ASP A N 1
ATOM 794 C CA . ASP A 1 112 ? 31.131 18.324 71.205 1.00 81.29 112 ASP A CA 1
ATOM 795 C C . ASP A 1 112 ? 31.469 16.850 70.960 1.00 80.45 112 ASP A C 1
ATOM 796 O O . ASP A 1 112 ? 32.403 16.322 71.549 1.00 81.80 112 ASP A O 1
ATOM 801 N N . PRO A 1 113 ? 30.688 16.168 70.095 1.00 78.37 113 PRO A N 1
ATOM 802 C CA . PRO A 1 113 ? 30.874 14.719 69.943 1.00 77.79 113 PRO A CA 1
ATOM 803 C C . PRO A 1 113 ? 32.310 14.370 69.556 1.00 81.86 113 PRO A C 1
ATOM 804 O O . PRO A 1 113 ? 32.759 13.249 69.792 1.00 82.20 113 PRO A O 1
ATOM 808 N N . ALA A 1 114 ? 33.026 15.336 68.991 1.00 85.35 114 ALA A N 1
ATOM 809 C CA . ALA A 1 114 ? 34.447 15.159 68.706 1.00 90.18 114 ALA A CA 1
ATOM 810 C C . ALA A 1 114 ? 35.245 14.787 69.973 1.00 91.47 114 ALA A C 1
ATOM 811 O O . ALA A 1 114 ? 36.123 13.923 69.924 1.00 93.86 114 ALA A O 1
ATOM 813 N N . GLU A 1 115 ? 34.927 15.424 71.100 1.00 90.15 115 GLU A N 1
ATOM 814 C CA . GLU A 1 115 ? 35.549 15.100 72.387 1.00 90.67 115 GLU A CA 1
ATOM 815 C C . GLU A 1 115 ? 35.198 13.685 72.921 1.00 88.00 115 GLU A C 1
ATOM 816 O O . GLU A 1 115 ? 35.818 13.222 73.875 1.00 89.15 115 GLU A O 1
ATOM 822 N N . LEU A 1 116 ? 34.228 12.997 72.316 1.00 84.63 116 LEU A N 1
ATOM 823 C CA . LEU A 1 116 ? 33.762 11.718 72.872 1.00 82.02 116 LEU A CA 1
ATOM 824 C C . LEU A 1 116 ? 34.259 10.433 72.207 1.00 83.12 116 LEU A C 1
ATOM 825 O O . LEU A 1 116 ? 34.369 10.342 70.990 1.00 84.20 116 LEU A O 1
ATOM 830 N N . SER A 1 117 ? 34.534 9.436 73.041 1.00 83.02 117 SER A N 1
ATOM 831 C CA . SER A 1 117 ? 34.797 8.073 72.608 1.00 83.89 117 SER A CA 1
ATOM 832 C C . SER A 1 117 ? 33.503 7.495 72.058 1.00 81.18 117 SER A C 1
ATOM 833 O O . SER A 1 117 ? 32.404 7.944 72.416 1.00 78.25 117 SER A O 1
ATOM 836 N N . GLU A 1 118 ? 33.608 6.482 71.210 1.00 82.19 118 GLU A N 1
ATOM 837 C CA . GLU A 1 118 ? 32.402 5.940 70.619 1.00 79.19 118 GLU A CA 1
ATOM 838 C C . GLU A 1 118 ? 31.552 5.060 71.544 1.00 76.78 118 GLU A C 1
ATOM 839 O O . GLU A 1 118 ? 30.360 4.842 71.264 1.00 74.49 118 GLU A O 1
ATOM 845 N N . ARG A 1 119 ? 32.107 4.571 72.651 1.00 77.55 119 ARG A N 1
ATOM 846 C CA . ARG A 1 119 ? 31.210 3.960 73.643 1.00 75.06 119 ARG A CA 1
ATOM 847 C C . ARG A 1 119 ? 30.561 5.052 74.476 1.00 72.46 119 ARG A C 1
ATOM 848 O O . ARG A 1 119 ? 29.414 4.931 74.877 1.00 69.57 119 ARG A O 1
ATOM 856 N N . GLU A 1 120 ? 31.308 6.131 74.694 1.00 70.12 120 GLU A N 1
ATOM 857 C CA . GLU A 1 120 ? 30.803 7.321 75.371 1.00 69.31 120 GLU A CA 1
ATOM 858 C C . GLU A 1 120 ? 29.647 7.930 74.592 1.00 66.56 120 GLU A C 1
ATOM 859 O O . GLU A 1 120 ? 28.592 8.226 75.144 1.00 64.59 120 GLU A O 1
ATOM 865 N N . LEU A 1 121 ? 29.851 8.077 73.290 1.00 66.83 121 LEU A N 1
ATOM 866 C CA . LEU A 1 121 ? 28.833 8.578 72.388 1.00 64.29 121 LEU A CA 1
ATOM 867 C C . LEU A 1 121 ? 27.568 7.732 72.405 1.00 61.43 121 LEU A C 1
ATOM 868 O O . LEU A 1 121 ? 26.476 8.284 72.354 1.00 59.50 121 LEU A O 1
ATOM 873 N N . GLU A 1 122 ? 27.711 6.404 72.451 1.00 61.29 122 GLU A N 1
ATOM 874 C CA . GLU A 1 122 ? 26.544 5.516 72.508 1.00 58.63 122 GLU A CA 1
ATOM 875 C C . GLU A 1 122 ? 25.798 5.746 73.823 1.00 57.25 122 GLU A C 1
ATOM 876 O O . GLU A 1 122 ? 24.584 5.912 73.830 1.00 54.95 122 GLU A O 1
ATOM 882 N N . GLN A 1 123 ? 26.547 5.796 74.922 1.00 59.01 123 GLN A N 1
ATOM 883 C CA . GLN A 1 123 ? 25.980 5.944 76.252 1.00 58.61 123 GLN A CA 1
ATOM 884 C C . GLN A 1 123 ? 25.145 7.233 76.405 1.00 57.57 123 GLN A C 1
ATOM 885 O O . GLN A 1 123 ? 24.044 7.228 77.012 1.00 55.57 123 GLN A O 1
ATOM 891 N N . LEU A 1 124 ? 25.681 8.312 75.834 1.00 58.80 124 LEU A N 1
ATOM 892 C CA . LEU A 1 124 ? 24.970 9.573 75.668 1.00 58.42 124 LEU A CA 1
ATOM 893 C C . LEU A 1 124 ? 23.670 9.416 74.855 1.00 56.22 124 LEU A C 1
ATOM 894 O O . LEU A 1 124 ? 22.595 9.828 75.297 1.00 55.49 124 LEU A O 1
ATOM 899 N N . SER A 1 125 ? 23.762 8.803 73.681 1.00 55.71 125 SER A N 1
ATOM 900 C CA . SER A 1 125 ? 22.598 8.582 72.831 1.00 53.50 125 SER A CA 1
ATOM 901 C C . SER A 1 125 ? 21.526 7.726 73.501 1.00 51.95 125 SER A C 1
ATOM 902 O O . SER A 1 125 ? 20.330 8.028 73.434 1.00 50.99 125 SER A O 1
ATOM 905 N N . ARG A 1 126 ? 21.947 6.653 74.153 1.00 52.17 126 ARG A N 1
ATOM 906 C CA . ARG A 1 126 ? 21.012 5.821 74.872 1.00 50.15 126 ARG A CA 1
ATOM 907 C C . ARG A 1 126 ? 20.447 6.647 76.010 1.00 49.98 126 ARG A C 1
ATOM 908 O O . ARG A 1 126 ? 19.260 6.563 76.295 1.00 48.75 126 ARG A O 1
ATOM 916 N N . GLY A 1 127 ? 21.296 7.469 76.626 1.00 51.62 127 GLY A N 1
ATOM 917 C CA . GLY A 1 127 ? 20.921 8.236 77.814 1.00 52.00 127 GLY A CA 1
ATOM 918 C C . GLY A 1 127 ? 19.945 9.338 77.481 1.00 51.14 127 GLY A C 1
ATOM 919 O O . GLY A 1 127 ? 19.124 9.745 78.321 1.00 50.87 127 GLY A O 1
ATOM 920 N N . TRP A 1 128 ? 20.045 9.831 76.248 1.00 50.87 128 TRP A N 1
ATOM 921 C CA . TRP A 1 128 ? 19.076 10.783 75.740 1.00 50.09 128 TRP A CA 1
ATOM 922 C C . TRP A 1 128 ? 17.672 10.173 75.689 1.00 47.67 128 TRP A C 1
ATOM 923 O O . TRP A 1 128 ? 16.762 10.748 76.255 1.00 47.43 128 TRP A O 1
ATOM 934 N N . VAL A 1 129 ? 17.517 9.021 75.029 1.00 46.20 129 VAL A N 1
ATOM 935 C CA . VAL A 1 129 ? 16.236 8.303 74.951 1.00 44.06 129 VAL A CA 1
ATOM 936 C C . VAL A 1 129 ? 15.690 7.977 76.348 1.00 43.96 129 VAL A C 1
ATOM 937 O O . VAL A 1 129 ? 14.517 8.244 76.652 1.00 42.92 129 VAL A O 1
ATOM 941 N N . ARG A 1 130 ? 16.553 7.401 77.186 1.00 44.88 130 ARG A N 1
ATOM 942 C CA . ARG A 1 130 ? 16.221 7.054 78.549 1.00 45.13 130 ARG A CA 1
ATOM 943 C C . ARG A 1 130 ? 15.684 8.243 79.338 1.00 46.03 130 ARG A C 1
ATOM 944 O O . ARG A 1 130 ? 14.978 8.058 80.342 1.00 46.71 130 ARG A O 1
ATOM 952 N N . GLY A 1 131 ? 16.018 9.456 78.902 1.00 46.41 131 GLY A N 1
ATOM 953 C CA . GLY A 1 131 ? 15.511 10.653 79.523 1.00 46.90 131 GLY A CA 1
ATOM 954 C C . GLY A 1 131 ? 14.120 11.093 79.097 1.00 46.28 131 GLY A C 1
ATOM 955 O O . GLY A 1 131 ? 13.436 11.747 79.872 1.00 47.52 131 GLY A O 1
ATOM 956 N N . LEU A 1 132 ? 13.684 10.740 77.889 1.00 44.84 132 LEU A N 1
ATOM 957 C CA . LEU A 1 132 ? 12.448 11.289 77.322 1.00 44.26 132 LEU A CA 1
ATOM 958 C C . LEU A 1 132 ? 11.458 10.236 76.795 1.00 43.11 132 LEU A C 1
ATOM 959 O O . LEU A 1 132 ? 10.343 10.574 76.398 1.00 42.72 132 LEU A O 1
ATOM 964 N N . TYR A 1 133 ? 11.850 8.968 76.733 1.00 42.57 133 TYR A N 1
ATOM 965 C CA . TYR A 1 133 ? 11.058 8.024 75.959 1.00 41.04 133 TYR A CA 1
ATOM 966 C C . TYR A 1 133 ? 9.541 8.168 76.140 1.00 40.74 133 TYR A C 1
ATOM 967 O O . TYR A 1 133 ? 8.787 7.863 75.208 1.00 40.54 133 TYR A O 1
ATOM 976 N N . LYS A 1 134 ? 9.063 8.633 77.292 1.00 40.71 134 LYS A N 1
ATOM 977 C CA . LYS A 1 134 ? 7.609 8.572 77.474 1.00 40.14 134 LYS A CA 1
ATOM 978 C C . LYS A 1 134 ? 6.920 9.588 76.587 1.00 40.17 134 LYS A C 1
ATOM 979 O O . LYS A 1 134 ? 5.742 9.509 76.352 1.00 39.89 134 LYS A O 1
ATOM 985 N N . TYR A 1 135 ? 7.663 10.549 76.081 1.00 41.28 135 TYR A N 1
ATOM 986 C CA . TYR A 1 135 ? 7.077 11.498 75.138 1.00 41.67 135 TYR A CA 1
ATOM 987 C C . TYR A 1 135 ? 7.678 11.324 73.744 1.00 40.77 135 TYR A C 1
ATOM 988 O O . TYR A 1 135 ? 7.851 12.294 73.024 1.00 42.23 135 TYR A O 1
ATOM 997 N N . LEU A 1 136 ? 7.985 10.086 73.380 1.00 38.83 136 LEU A N 1
ATOM 998 C CA . LEU A 1 136 ? 8.384 9.765 72.032 1.00 38.88 136 LEU A CA 1
ATOM 999 C C . LEU A 1 136 ? 7.604 8.548 71.562 1.00 38.35 136 LEU A C 1
ATOM 1000 O O . LEU A 1 136 ? 7.135 7.726 72.369 1.00 38.36 136 LEU A O 1
ATOM 1005 N N . GLY A 1 137 ? 7.479 8.405 70.253 1.00 37.92 137 GLY A N 1
ATOM 1006 C CA . GLY A 1 137 ? 6.851 7.232 69.718 1.00 37.06 137 GLY A CA 1
ATOM 1007 C C . GLY A 1 137 ? 6.351 7.489 68.327 1.00 37.20 137 GLY A C 1
ATOM 1008 O O . GLY A 1 137 ? 6.071 8.633 67.958 1.00 38.29 137 GLY A O 1
ATOM 1009 N N . ASP A 1 138 ? 6.210 6.414 67.569 1.00 36.34 138 ASP A N 1
ATOM 1010 C CA . ASP A 1 138 ? 5.877 6.520 66.179 1.00 36.75 138 ASP A CA 1
ATOM 1011 C C . ASP A 1 138 ? 4.533 7.218 65.919 1.00 36.71 138 ASP A C 1
ATOM 1012 O O . ASP A 1 138 ? 4.187 7.503 64.756 1.00 37.00 138 ASP A O 1
ATOM 1017 N N . ARG A 1 139 ? 3.800 7.509 67.001 1.00 36.61 139 ARG A N 1
ATOM 1018 C CA . ARG A 1 139 ? 2.536 8.289 66.932 1.00 36.54 139 ARG A CA 1
ATOM 1019 C C . ARG A 1 139 ? 2.427 9.382 67.985 1.00 37.24 139 ARG A C 1
ATOM 1020 O O . ARG A 1 139 ? 1.332 9.866 68.313 1.00 37.86 139 ARG A O 1
ATOM 1028 N N . ILE A 1 140 ? 3.580 9.762 68.520 1.00 37.58 140 ILE A N 1
ATOM 1029 C CA . ILE A 1 140 ? 3.692 10.950 69.337 1.00 38.37 140 ILE A CA 1
ATOM 1030 C C . ILE A 1 140 ? 4.699 11.872 68.665 1.00 39.49 140 ILE A C 1
ATOM 1031 O O . ILE A 1 140 ? 4.323 12.901 68.125 1.00 40.34 140 ILE A O 1
ATOM 1036 N N . ASP A 1 141 ? 5.974 11.482 68.677 1.00 39.66 141 ASP A N 1
ATOM 1037 C CA . ASP A 1 141 ? 7.046 12.349 68.223 1.00 40.91 141 ASP A CA 1
ATOM 1038 C C . ASP A 1 141 ? 8.174 11.535 67.623 1.00 40.53 141 ASP A C 1
ATOM 1039 O O . ASP A 1 141 ? 8.678 10.626 68.261 1.00 40.42 141 ASP A O 1
ATOM 1044 N N . ILE A 1 142 ? 8.579 11.863 66.404 1.00 40.86 142 ILE A N 1
ATOM 1045 C CA . ILE A 1 142 ? 9.498 11.011 65.663 1.00 40.54 142 ILE A CA 1
ATOM 1046 C C . ILE A 1 142 ? 10.793 11.745 65.345 1.00 42.07 142 ILE A C 1
ATOM 1047 O O . ILE A 1 142 ? 10.838 12.545 64.414 1.00 43.37 142 ILE A O 1
ATOM 1052 N N . PRO A 1 143 ? 11.856 11.485 66.121 1.00 42.35 143 PRO A N 1
ATOM 1053 C CA . PRO A 1 143 ? 13.164 12.076 65.871 1.00 44.00 143 PRO A CA 1
ATOM 1054 C C . PRO A 1 143 ? 13.888 11.473 64.647 1.00 45.13 143 PRO A C 1
ATOM 1055 O O . PRO A 1 143 ? 13.604 10.345 64.259 1.00 45.00 143 PRO A O 1
ATOM 1059 N N . ALA A 1 144 ? 14.820 12.234 64.069 1.00 46.86 144 ALA A N 1
ATOM 1060 C CA . ALA A 1 144 ? 15.557 11.926 62.833 1.00 47.11 144 ALA A CA 1
ATOM 1061 C C . ALA A 1 144 ? 16.956 12.545 62.948 1.00 49.19 144 ALA A C 1
ATOM 1062 O O . ALA A 1 144 ? 17.236 13.285 63.899 1.00 49.73 144 ALA A O 1
ATOM 1064 N N . PRO A 1 145 ? 17.848 12.270 61.977 1.00 50.54 145 PRO A N 1
ATOM 1065 C CA . PRO A 1 145 ? 19.165 12.927 62.076 1.00 52.60 145 PRO A CA 1
ATOM 1066 C C . PRO A 1 145 ? 19.153 14.427 61.803 1.00 54.00 145 PRO A C 1
ATOM 1067 O O . PRO A 1 145 ? 18.342 14.913 61.009 1.00 54.00 145 PRO A O 1
ATOM 1071 N N . ASP A 1 146 ? 20.055 15.140 62.468 1.00 55.50 146 ASP A N 1
ATOM 1072 C CA . ASP A 1 146 ? 20.438 16.494 62.072 1.00 57.61 146 ASP A CA 1
ATOM 1073 C C . ASP A 1 146 ? 21.955 16.589 62.191 1.00 59.53 146 ASP A C 1
ATOM 1074 O O . ASP A 1 146 ? 22.642 15.571 62.180 1.00 59.43 146 ASP A O 1
ATOM 1079 N N . VAL A 1 147 ? 22.479 17.801 62.321 1.00 61.71 147 VAL A N 1
ATOM 1080 C CA . VAL A 1 147 ? 23.925 18.024 62.442 1.00 64.25 147 VAL A CA 1
ATOM 1081 C C . VAL A 1 147 ? 24.558 17.077 63.463 1.00 64.04 147 VAL A C 1
ATOM 1082 O O . VAL A 1 147 ? 24.037 16.922 64.582 1.00 63.03 147 VAL A O 1
ATOM 1086 N N . ASN A 1 148 ? 25.675 16.458 63.060 1.00 65.37 148 ASN A N 1
ATOM 1087 C CA . ASN A 1 148 ? 26.443 15.511 63.891 1.00 65.60 148 ASN A CA 1
ATOM 1088 C C . ASN A 1 148 ? 25.699 14.230 64.294 1.00 63.05 148 ASN A C 1
ATOM 1089 O O . ASN A 1 148 ? 26.182 13.469 65.143 1.00 63.46 148 ASN A O 1
ATOM 1094 N N . THR A 1 149 ? 24.524 13.998 63.722 1.00 60.51 149 THR A N 1
ATOM 1095 C CA . THR A 1 149 ? 23.868 12.723 63.932 1.00 58.60 149 THR A CA 1
ATOM 1096 C C . THR A 1 149 ? 23.608 12.044 62.595 1.00 58.71 149 THR A C 1
ATOM 1097 O O . THR A 1 149 ? 23.539 12.699 61.549 1.00 59.90 149 THR A O 1
ATOM 1101 N N . ASN A 1 150 ? 23.491 10.722 62.643 1.00 57.82 150 ASN A N 1
ATOM 1102 C CA . ASN A 1 150 ? 23.335 9.884 61.463 1.00 57.46 150 ASN A CA 1
ATOM 1103 C C . ASN A 1 150 ? 22.568 8.613 61.828 1.00 55.70 150 ASN A C 1
ATOM 1104 O O . ASN A 1 150 ? 22.039 8.476 62.960 1.00 54.39 150 ASN A O 1
ATOM 1109 N N . GLY A 1 151 ? 22.529 7.684 60.872 1.00 55.79 151 GLY A N 1
ATOM 1110 C CA . GLY A 1 151 ? 21.844 6.398 61.024 1.00 54.00 151 GLY A CA 1
ATOM 1111 C C . GLY A 1 151 ? 22.449 5.538 62.119 1.00 54.39 151 GLY A C 1
ATOM 1112 O O . GLY A 1 151 ? 21.767 4.690 62.687 1.00 53.25 151 GLY A O 1
ATOM 1113 N N . GLN A 1 152 ? 23.724 5.760 62.435 1.00 56.06 152 GLN A N 1
ATOM 1114 C CA . GLN A 1 152 ? 24.317 5.092 63.577 1.00 56.24 152 GLN A CA 1
ATOM 1115 C C . GLN A 1 152 ? 23.696 5.569 64.903 1.00 54.71 152 GLN A C 1
ATOM 1116 O O . GLN A 1 152 ? 23.258 4.749 65.711 1.00 53.99 152 GLN A O 1
ATOM 1122 N N . ILE A 1 153 ? 23.618 6.878 65.123 1.00 54.34 153 ILE A N 1
ATOM 1123 C CA . ILE A 1 153 ? 22.902 7.356 66.301 1.00 52.93 153 ILE A CA 1
ATOM 1124 C C . ILE A 1 153 ? 21.449 6.872 66.293 1.00 50.48 153 ILE A C 1
ATOM 1125 O O . ILE A 1 153 ? 20.949 6.429 67.328 1.00 49.72 153 ILE A O 1
ATOM 1130 N N . MET A 1 154 ? 20.775 6.937 65.139 1.00 49.42 154 MET A N 1
ATOM 1131 C CA . MET A 1 154 ? 19.361 6.511 65.088 1.00 47.38 154 MET A CA 1
ATOM 1132 C C . MET A 1 154 ? 19.199 5.052 65.540 1.00 46.67 154 MET A C 1
ATOM 1133 O O . MET A 1 154 ? 18.258 4.703 66.281 1.00 44.62 154 MET A O 1
ATOM 1138 N N . SER A 1 155 ? 20.149 4.224 65.109 1.00 48.02 155 SER A N 1
ATOM 1139 C CA . SER A 1 155 ? 20.161 2.818 65.451 1.00 47.86 155 SER A CA 1
ATOM 1140 C C . SER A 1 155 ? 20.378 2.610 66.930 1.00 47.83 155 SER A C 1
ATOM 1141 O O . SER A 1 155 ? 19.836 1.663 67.501 1.00 47.46 155 SER A O 1
ATOM 1144 N N . TRP A 1 156 ? 21.151 3.486 67.564 1.00 48.50 156 TRP A N 1
ATOM 1145 C CA . TRP A 1 156 ? 21.286 3.402 69.009 1.00 48.57 156 TRP A CA 1
ATOM 1146 C C . TRP A 1 156 ? 20.004 3.872 69.692 1.00 46.61 156 TRP A C 1
ATOM 1147 O O . TRP A 1 156 ? 19.561 3.286 70.691 1.00 45.72 156 TRP A O 1
ATOM 1158 N N . PHE A 1 157 ? 19.421 4.933 69.148 1.00 45.85 157 PHE A N 1
ATOM 1159 C CA . PHE A 1 157 ? 18.169 5.426 69.669 1.00 45.02 157 PHE A CA 1
ATOM 1160 C C . PHE A 1 157 ? 17.098 4.327 69.644 1.00 43.63 157 PHE A C 1
ATOM 1161 O O . PHE A 1 157 ? 16.413 4.094 70.632 1.00 42.74 157 PHE A O 1
ATOM 1169 N N . VAL A 1 158 ? 17.007 3.624 68.519 1.00 43.71 158 VAL A N 1
ATOM 1170 C CA . VAL A 1 158 ? 15.990 2.610 68.311 1.00 42.73 158 VAL A CA 1
ATOM 1171 C C . VAL A 1 158 ? 16.176 1.412 69.252 1.00 43.10 158 VAL A C 1
ATOM 1172 O O . VAL A 1 158 ? 15.191 0.893 69.832 1.00 41.74 158 VAL A O 1
ATOM 1176 N N . ASP A 1 159 ? 17.433 0.978 69.408 1.00 44.54 159 ASP A N 1
ATOM 1177 C CA . ASP A 1 159 ? 17.735 -0.128 70.299 1.00 44.77 159 ASP A CA 1
ATOM 1178 C C . ASP A 1 159 ? 17.251 0.155 71.709 1.00 43.94 159 ASP A C 1
ATOM 1179 O O . ASP A 1 159 ? 16.547 -0.661 72.291 1.00 43.37 159 ASP A O 1
ATOM 1184 N N . GLU A 1 160 ? 17.601 1.321 72.248 1.00 44.33 160 GLU A N 1
ATOM 1185 C CA . GLU A 1 160 ? 17.263 1.633 73.630 1.00 43.89 160 GLU A CA 1
ATOM 1186 C C . GLU A 1 160 ? 15.765 1.876 73.736 1.00 42.07 160 GLU A C 1
ATOM 1187 O O . GLU A 1 160 ? 15.090 1.386 74.655 1.00 41.33 160 GLU A O 1
ATOM 1193 N N . TYR A 1 161 ? 15.233 2.588 72.752 1.00 41.23 161 TYR A N 1
ATOM 1194 C CA . TYR A 1 161 ? 13.821 2.850 72.745 1.00 39.71 161 TYR A CA 1
ATOM 1195 C C . TYR A 1 161 ? 12.985 1.575 72.859 1.00 39.06 161 TYR A C 1
ATOM 1196 O O . TYR A 1 161 ? 12.075 1.507 73.676 1.00 38.35 161 TYR A O 1
ATOM 1205 N N . VAL A 1 162 ? 13.314 0.569 72.049 1.00 39.76 162 VAL A N 1
ATOM 1206 C CA . VAL A 1 162 ? 12.583 -0.709 72.021 1.00 39.41 162 VAL A CA 1
ATOM 1207 C C . VAL A 1 162 ? 12.581 -1.382 73.377 1.00 39.64 162 VAL A C 1
ATOM 1208 O O . VAL A 1 162 ? 11.556 -1.862 73.835 1.00 39.55 162 VAL A O 1
ATOM 1212 N N . LYS A 1 163 ? 13.738 -1.386 74.014 1.00 40.77 163 LYS A N 1
ATOM 1213 C CA . LYS A 1 163 ? 13.917 -1.929 75.339 1.00 41.59 163 LYS A CA 1
ATOM 1214 C C . LYS A 1 163 ? 12.980 -1.248 76.327 1.00 41.14 163 LYS A C 1
ATOM 1215 O O . LYS A 1 163 ? 12.388 -1.893 77.187 1.00 41.42 163 LYS A O 1
ATOM 1221 N N . LEU A 1 164 ? 12.854 0.069 76.201 1.00 40.99 164 LEU A N 1
ATOM 1222 C CA . LEU A 1 164 ? 12.010 0.828 77.090 1.00 40.52 164 LEU A CA 1
ATOM 1223 C C . LEU A 1 164 ? 10.543 0.602 76.751 1.00 39.87 164 LEU A C 1
ATOM 1224 O O . LEU A 1 164 ? 9.706 0.538 77.647 1.00 40.48 164 LEU A O 1
ATOM 1229 N N . ASN A 1 165 ? 10.269 0.394 75.464 1.00 38.89 165 ASN A N 1
ATOM 1230 C CA . ASN A 1 165 ? 8.941 0.281 74.926 1.00 37.54 165 ASN A CA 1
ATOM 1231 C C . ASN A 1 165 ? 8.270 -1.107 75.085 1.00 37.71 165 ASN A C 1
ATOM 1232 O O . ASN A 1 165 ? 7.442 -1.491 74.268 1.00 37.74 165 ASN A O 1
ATOM 1237 N N . GLY A 1 166 ? 8.603 -1.868 76.119 1.00 37.92 166 GLY A N 1
ATOM 1238 C CA . GLY A 1 166 ? 7.954 -3.158 76.293 1.00 37.48 166 GLY A CA 1
ATOM 1239 C C . GLY A 1 166 ? 8.342 -4.120 75.198 1.00 38.01 166 GLY A C 1
ATOM 1240 O O . GLY A 1 166 ? 7.641 -5.107 74.955 1.00 38.63 166 GLY A O 1
ATOM 1241 N N . GLU A 1 167 ? 9.459 -3.830 74.530 1.00 38.57 167 GLU A N 1
ATOM 1242 C CA . GLU A 1 167 ? 10.082 -4.720 73.532 1.00 39.45 167 GLU A CA 1
ATOM 1243 C C . GLU A 1 167 ? 9.376 -4.637 72.212 1.00 39.21 167 GLU A C 1
ATOM 1244 O O . GLU A 1 167 ? 9.694 -5.404 71.289 1.00 40.45 167 GLU A O 1
ATOM 1250 N N . ARG A 1 168 ? 8.391 -3.743 72.116 1.00 38.17 168 ARG A N 1
ATOM 1251 C CA . ARG A 1 168 ? 7.639 -3.602 70.866 1.00 37.36 168 ARG A CA 1
ATOM 1252 C C . ARG A 1 168 ? 8.480 -2.805 69.912 1.00 37.27 168 ARG A C 1
ATOM 1253 O O . ARG A 1 168 ? 8.870 -1.682 70.203 1.00 37.35 168 ARG A O 1
ATOM 1261 N N . MET A 1 169 ? 8.783 -3.411 68.784 1.00 37.56 169 MET A N 1
ATOM 1262 C CA . MET A 1 169 ? 9.661 -2.792 67.813 1.00 38.16 169 MET A CA 1
ATOM 1263 C C . MET A 1 169 ? 8.925 -1.761 66.957 1.00 37.51 169 MET A C 1
ATOM 1264 O O . MET A 1 169 ? 8.621 -2.004 65.795 1.00 38.27 169 MET A O 1
ATOM 1269 N N . ASP A 1 170 ? 8.597 -0.628 67.567 1.00 36.76 170 ASP A N 1
ATOM 1270 C CA . ASP A 1 170 ? 8.069 0.532 66.859 1.00 36.34 170 ASP A CA 1
ATOM 1271 C C . ASP A 1 170 ? 9.226 1.298 66.197 1.00 37.06 170 ASP A C 1
ATOM 1272 O O . ASP A 1 170 ? 9.599 2.431 66.596 1.00 36.64 170 ASP A O 1
ATOM 1277 N N . ILE A 1 171 ? 9.806 0.672 65.187 1.00 37.49 171 ILE A N 1
ATOM 1278 C CA . ILE A 1 171 ? 11.024 1.228 64.630 1.00 38.81 171 ILE A CA 1
ATOM 1279 C C . ILE A 1 171 ? 10.852 2.567 63.911 1.00 38.71 171 ILE A C 1
ATOM 1280 O O . ILE A 1 171 ? 11.778 3.351 63.866 1.00 39.61 171 ILE A O 1
ATOM 1285 N N . GLY A 1 172 ? 9.665 2.822 63.374 1.00 38.38 172 GLY A N 1
ATOM 1286 C CA . GLY A 1 172 ? 9.302 4.146 62.866 1.00 38.87 172 GLY A CA 1
ATOM 1287 C C . GLY A 1 172 ? 9.211 5.261 63.928 1.00 38.78 172 GLY A C 1
ATOM 1288 O O . GLY A 1 172 ? 8.626 6.308 63.681 1.00 38.69 172 GLY A O 1
ATOM 1289 N N . THR A 1 173 ? 9.768 5.036 65.115 1.00 38.51 173 THR A N 1
ATOM 1290 C CA . THR A 1 173 ? 9.830 6.088 66.108 1.00 38.60 173 THR A CA 1
ATOM 1291 C C . THR A 1 173 ? 11.039 6.976 65.798 1.00 39.59 173 THR A C 1
ATOM 1292 O O . THR A 1 173 ? 11.136 8.102 66.268 1.00 40.05 173 THR A O 1
ATOM 1296 N N . PHE A 1 174 ? 11.958 6.455 64.998 1.00 40.14 174 PHE A N 1
ATOM 1297 C CA . PHE A 1 174 ? 13.114 7.227 64.524 1.00 41.50 174 PHE A CA 1
ATOM 1298 C C . PHE A 1 174 ? 13.272 6.968 63.054 1.00 42.01 174 PHE A C 1
ATOM 1299 O O . PHE A 1 174 ? 13.244 5.804 62.618 1.00 41.73 174 PHE A O 1
ATOM 1307 N N . THR A 1 175 ? 13.437 8.041 62.290 1.00 42.67 175 THR A N 1
ATOM 1308 C CA . THR A 1 175 ? 13.691 7.891 60.876 1.00 43.56 175 THR A CA 1
ATOM 1309 C C . THR A 1 175 ? 15.147 8.198 60.625 1.00 45.23 175 THR A C 1
ATOM 1310 O O . THR A 1 175 ? 15.911 8.469 61.564 1.00 45.81 175 THR A O 1
ATOM 1314 N N . GLY A 1 176 ? 15.535 8.119 59.359 1.00 46.12 176 GLY A N 1
ATOM 1315 C CA . GLY A 1 176 ? 16.925 8.302 58.968 1.00 47.46 176 GLY A CA 1
ATOM 1316 C C . GLY A 1 176 ? 17.764 7.111 59.351 1.00 47.44 176 GLY A C 1
ATOM 1317 O O . GLY A 1 176 ? 18.970 7.219 59.474 1.00 49.67 176 GLY A O 1
ATOM 1318 N N . LYS A 1 177 ? 17.118 5.977 59.555 1.00 45.91 177 LYS A N 1
ATOM 1319 C CA . LYS A 1 177 ? 17.801 4.724 59.784 1.00 46.40 177 LYS A CA 1
ATOM 1320 C C . LYS A 1 177 ? 18.473 4.188 58.519 1.00 48.07 177 LYS A C 1
ATOM 1321 O O . LYS A 1 177 ? 18.040 4.480 57.394 1.00 48.43 177 LYS A O 1
ATOM 1327 N N . PRO A 1 178 ? 19.526 3.381 58.693 1.00 49.42 178 PRO A N 1
ATOM 1328 C CA . PRO A 1 178 ? 20.084 2.600 57.590 1.00 51.12 178 PRO A CA 1
ATOM 1329 C C . PRO A 1 178 ? 19.040 1.695 56.939 1.00 50.51 178 PRO A C 1
ATOM 1330 O O . PRO A 1 178 ? 18.197 1.149 57.646 1.00 49.26 178 PRO A O 1
ATOM 1334 N N . VAL A 1 179 ? 19.086 1.532 55.617 1.00 51.73 179 VAL A N 1
ATOM 1335 C CA . VAL A 1 179 ? 18.279 0.496 54.959 1.00 51.41 179 VAL A CA 1
ATOM 1336 C C . VAL A 1 179 ? 18.479 -0.841 55.661 1.00 51.82 179 VAL A C 1
ATOM 1337 O O . VAL A 1 179 ? 17.525 -1.553 55.906 1.00 51.01 179 VAL A O 1
ATOM 1341 N N . ALA A 1 180 ? 19.715 -1.166 56.016 1.00 53.75 180 ALA A N 1
ATOM 1342 C CA . ALA A 1 180 ? 19.995 -2.399 56.745 1.00 54.76 180 ALA A CA 1
ATOM 1343 C C . ALA A 1 180 ? 19.161 -2.565 58.023 1.00 53.34 180 ALA A C 1
ATOM 1344 O O . ALA A 1 180 ? 19.050 -3.655 58.547 1.00 54.14 180 ALA A O 1
ATOM 1346 N N . PHE A 1 181 ? 18.589 -1.486 58.543 1.00 51.83 181 PHE A N 1
ATOM 1347 C CA . PHE A 1 181 ? 17.794 -1.594 59.741 1.00 50.03 181 PHE A CA 1
ATOM 1348 C C . PHE A 1 181 ? 16.478 -0.798 59.630 1.00 48.21 181 PHE A C 1
ATOM 1349 O O . PHE A 1 181 ? 16.138 0.041 60.487 1.00 47.10 181 PHE A O 1
ATOM 1357 N N . GLY A 1 182 ? 15.733 -1.087 58.571 1.00 47.91 182 GLY A N 1
ATOM 1358 C CA . GLY A 1 182 ? 14.378 -0.573 58.444 1.00 46.38 182 GLY A CA 1
ATOM 1359 C C . GLY A 1 182 ? 14.292 0.875 58.016 1.00 46.09 182 GLY A C 1
ATOM 1360 O O . GLY A 1 182 ? 13.268 1.548 58.226 1.00 44.91 182 GLY A O 1
ATOM 1361 N N . GLY A 1 183 ? 15.369 1.368 57.424 1.00 47.53 183 GLY A N 1
ATOM 1362 C CA . GLY A 1 183 ? 15.327 2.666 56.762 1.00 47.40 183 GLY A CA 1
ATOM 1363 C C . GLY A 1 183 ? 14.745 2.389 55.397 1.00 47.50 183 GLY A C 1
ATOM 1364 O O . GLY A 1 183 ? 14.218 1.313 55.156 1.00 47.77 183 GLY A O 1
ATOM 1365 N N . SER A 1 184 ? 14.889 3.347 54.499 1.00 47.92 184 SER A N 1
ATOM 1366 C CA . SER A 1 184 ? 14.221 3.347 53.220 1.00 47.76 184 SER A CA 1
ATOM 1367 C C . SER A 1 184 ? 15.152 3.695 52.062 1.00 50.60 184 SER A C 1
ATOM 1368 O O . SER A 1 184 ? 16.135 4.420 52.207 1.00 52.08 184 SER A O 1
ATOM 1371 N N . GLU A 1 185 ? 14.821 3.157 50.898 1.00 51.92 185 GLU A N 1
ATOM 1372 C CA . GLU A 1 185 ? 15.525 3.435 49.676 1.00 53.61 185 GLU A CA 1
ATOM 1373 C C . GLU A 1 185 ? 15.257 4.872 49.292 1.00 53.76 185 GLU A C 1
ATOM 1374 O O . GLU A 1 185 ? 14.234 5.439 49.700 1.00 52.04 185 GLU A O 1
ATOM 1380 N N . GLY A 1 186 ? 16.156 5.444 48.489 1.00 55.50 186 GLY A N 1
ATOM 1381 C CA . GLY A 1 186 ? 15.923 6.750 47.905 1.00 56.26 186 GLY A CA 1
ATOM 1382 C C . GLY A 1 186 ? 16.321 7.874 48.832 1.00 56.54 186 GLY A C 1
ATOM 1383 O O . GLY A 1 186 ? 16.198 9.049 48.479 1.00 57.66 186 GLY A O 1
ATOM 1384 N N . ARG A 1 187 ? 16.823 7.512 50.007 1.00 56.01 187 ARG A N 1
ATOM 1385 C CA . ARG A 1 187 ? 17.184 8.460 51.063 1.00 55.85 187 ARG A CA 1
ATOM 1386 C C . ARG A 1 187 ? 18.318 9.419 50.696 1.00 57.81 187 ARG A C 1
ATOM 1387 O O . ARG A 1 187 ? 18.147 10.636 50.684 1.00 57.96 187 ARG A O 1
ATOM 1395 N N . ASN A 1 188 ? 19.480 8.845 50.406 1.00 59.43 188 ASN A N 1
ATOM 1396 C CA . ASN A 1 188 ? 20.685 9.621 50.200 1.00 61.56 188 ASN A CA 1
ATOM 1397 C C . ASN A 1 188 ? 20.527 10.689 49.113 1.00 62.84 188 ASN A C 1
ATOM 1398 O O . ASN A 1 188 ? 20.984 11.809 49.292 1.00 64.24 188 ASN A O 1
ATOM 1403 N N . GLU A 1 189 ? 19.862 10.358 48.009 1.00 62.69 189 GLU A N 1
ATOM 1404 C CA . GLU A 1 189 ? 19.720 11.314 46.915 1.00 63.85 189 GLU A CA 1
ATOM 1405 C C . GLU A 1 189 ? 18.325 11.932 46.853 1.00 62.38 189 GLU A C 1
ATOM 1406 O O . GLU A 1 189 ? 17.925 12.429 45.801 1.00 63.56 189 GLU A O 1
ATOM 1412 N N . ALA A 1 190 ? 17.593 11.909 47.966 1.00 60.17 190 ALA A N 1
ATOM 1413 C CA . ALA A 1 190 ? 16.198 12.388 47.992 1.00 58.95 190 ALA A CA 1
ATOM 1414 C C . ALA A 1 190 ? 16.072 13.886 47.682 1.00 60.35 190 ALA A C 1
ATOM 1415 O O . ALA A 1 190 ? 15.342 14.289 46.769 1.00 61.17 190 ALA A O 1
ATOM 1417 N N . THR A 1 191 ? 16.791 14.700 48.441 1.00 60.86 191 THR A N 1
ATOM 1418 C CA . THR A 1 191 ? 16.680 16.135 48.319 1.00 62.69 191 THR A CA 1
ATOM 1419 C C . THR A 1 191 ? 17.057 16.574 46.902 1.00 65.30 191 THR A C 1
ATOM 1420 O O . THR A 1 191 ? 16.306 17.306 46.264 1.00 66.64 191 THR A O 1
ATOM 1424 N N . GLY A 1 192 ? 18.203 16.106 46.409 1.00 66.29 192 GLY A N 1
ATOM 1425 C CA . GLY A 1 192 ? 18.620 16.358 45.040 1.00 68.25 192 GLY A CA 1
ATOM 1426 C C . GLY A 1 192 ? 17.572 15.995 44.008 1.00 68.12 192 GLY A C 1
ATOM 1427 O O . GLY A 1 192 ? 17.336 16.761 43.067 1.00 69.99 192 GLY A O 1
ATOM 1428 N N . PHE A 1 193 ? 16.948 14.828 44.180 1.00 66.02 193 PHE A N 1
ATOM 1429 C CA . PHE A 1 193 ? 15.799 14.422 43.354 1.00 65.49 193 PHE A CA 1
ATOM 1430 C C . PHE A 1 193 ? 14.654 15.430 43.511 1.00 64.74 193 PHE A C 1
ATOM 1431 O O . PHE A 1 193 ? 14.027 15.809 42.530 1.00 65.95 193 PHE A O 1
ATOM 1439 N N . GLY A 1 194 ? 14.416 15.879 44.737 1.00 63.15 194 GLY A N 1
ATOM 1440 C CA . GLY A 1 194 ? 13.391 16.884 45.008 1.00 63.40 194 GLY A CA 1
ATOM 1441 C C . GLY A 1 194 ? 13.581 18.165 44.213 1.00 66.28 194 GLY A C 1
ATOM 1442 O O . GLY A 1 194 ? 12.703 18.586 43.454 1.00 67.43 194 GLY A O 1
ATOM 1443 N N . VAL A 1 195 ? 14.745 18.775 44.392 1.00 67.67 195 VAL A N 1
ATOM 1444 C CA . VAL A 1 195 ? 15.142 19.996 43.715 1.00 70.31 195 VAL A CA 1
ATOM 1445 C C . VAL A 1 195 ? 14.936 19.914 42.209 1.00 72.09 195 VAL A C 1
ATOM 1446 O O . VAL A 1 195 ? 14.342 20.816 41.614 1.00 73.87 195 VAL A O 1
ATOM 1450 N N . ALA A 1 196 ? 15.452 18.845 41.600 1.00 71.73 196 ALA A N 1
ATOM 1451 C CA . ALA A 1 196 ? 15.342 18.641 40.161 1.00 73.16 196 ALA A CA 1
ATOM 1452 C C . ALA A 1 196 ? 13.877 18.643 39.705 1.00 72.48 196 ALA A C 1
ATOM 1453 O O . ALA A 1 196 ? 13.539 19.248 38.687 1.00 74.83 196 ALA A O 1
ATOM 1455 N N . VAL A 1 197 ? 13.011 17.983 40.462 1.00 69.51 197 VAL A N 1
ATOM 1456 C CA . VAL A 1 197 ? 11.588 17.986 40.162 1.00 68.83 197 VAL A CA 1
ATOM 1457 C C . VAL A 1 197 ? 11.042 19.396 40.264 1.00 69.94 197 VAL A C 1
ATOM 1458 O O . VAL A 1 197 ? 10.261 19.829 39.412 1.00 71.18 197 VAL A O 1
ATOM 1462 N N . VAL A 1 198 ? 11.461 20.106 41.311 1.00 69.53 198 VAL A N 1
ATOM 1463 C CA . VAL A 1 198 ? 10.952 21.447 41.587 1.00 70.66 198 VAL A CA 1
ATOM 1464 C C . VAL A 1 198 ? 11.401 22.432 40.519 1.00 73.98 198 VAL A C 1
ATOM 1465 O O . VAL A 1 198 ? 10.641 23.301 40.114 1.00 75.73 198 VAL A O 1
ATOM 1469 N N . VAL A 1 199 ? 12.630 22.265 40.048 1.00 75.20 199 VAL A N 1
ATOM 1470 C CA . VAL A 1 199 ? 13.166 23.074 38.964 1.00 78.37 199 VAL A CA 1
ATOM 1471 C C . VAL A 1 199 ? 12.319 22.949 37.694 1.00 79.65 199 VAL A C 1
ATOM 1472 O O . VAL A 1 199 ? 11.930 23.963 37.113 1.00 82.18 199 VAL A O 1
ATOM 1476 N N . ARG A 1 200 ? 12.028 21.715 37.281 1.00 97.74 200 ARG A N 1
ATOM 1477 C CA . ARG A 1 200 ? 11.278 21.468 36.050 1.00 101.33 200 ARG A CA 1
ATOM 1478 C C . ARG A 1 200 ? 9.874 22.075 36.065 1.00 102.69 200 ARG A C 1
ATOM 1479 O O . ARG A 1 200 ? 9.478 22.739 35.111 1.00 104.91 200 ARG A O 1
ATOM 1487 N N . GLU A 1 201 ? 9.134 21.856 37.147 1.00 102.64 201 GLU A N 1
ATOM 1488 C CA . GLU A 1 201 ? 7.769 22.361 37.250 1.00 105.08 201 GLU A CA 1
ATOM 1489 C C . GLU A 1 201 ? 7.713 23.887 37.360 1.00 103.76 201 GLU A C 1
ATOM 1490 O O . GLU A 1 201 ? 6.785 24.514 36.846 1.00 106.61 201 GLU A O 1
ATOM 1496 N N . SER A 1 202 ? 8.699 24.479 38.027 1.00 101.03 202 SER A N 1
ATOM 1497 C CA . SER A 1 202 ? 8.785 25.928 38.114 1.00 102.24 202 SER A CA 1
ATOM 1498 C C . SER A 1 202 ? 8.969 26.487 36.710 1.00 104.31 202 SER A C 1
ATOM 1499 O O . SER A 1 202 ? 8.171 27.305 36.244 1.00 107.72 202 SER A O 1
ATOM 1502 N N . ALA A 1 203 ? 10.022 26.019 36.042 1.00 103.26 203 ALA A N 1
ATOM 1503 C CA . ALA A 1 203 ? 10.342 26.431 34.695 1.00 106.40 203 ALA A CA 1
ATOM 1504 C C . ALA A 1 203 ? 9.113 26.312 33.815 1.00 109.75 203 ALA A C 1
ATOM 1505 O O . ALA A 1 203 ? 8.727 27.279 33.165 1.00 113.77 203 ALA A O 1
ATOM 1507 N N . LYS A 1 204 ? 8.491 25.132 33.834 1.00 109.70 204 LYS A N 1
ATOM 1508 C CA . LYS A 1 204 ? 7.290 24.834 33.051 1.00 114.51 204 LYS A CA 1
ATOM 1509 C C . LYS A 1 204 ? 6.200 25.863 33.309 1.00 116.23 204 LYS A C 1
ATOM 1510 O O . LYS A 1 204 ? 5.585 26.366 32.371 1.00 121.32 204 LYS A O 1
ATOM 1516 N N . ARG A 1 205 ? 5.985 26.187 34.578 1.00 113.37 205 ARG A N 1
ATOM 1517 C CA . ARG A 1 205 ? 4.978 27.167 34.960 1.00 116.11 205 ARG A CA 1
ATOM 1518 C C . ARG A 1 205 ? 5.374 28.602 34.595 1.00 118.32 205 ARG A C 1
ATOM 1519 O O . ARG A 1 205 ? 4.510 29.448 34.386 1.00 122.84 205 ARG A O 1
ATOM 1527 N N . PHE A 1 206 ? 6.670 28.874 34.503 1.00 116.70 206 PHE A N 1
ATOM 1528 C CA . PHE A 1 206 ? 7.126 30.207 34.103 1.00 121.37 206 PHE A CA 1
ATOM 1529 C C . PHE A 1 206 ? 7.506 30.296 32.621 1.00 125.29 206 PHE A C 1
ATOM 1530 O O . PHE A 1 206 ? 8.159 31.250 32.194 1.00 130.00 206 PHE A O 1
ATOM 1538 N N . GLY A 1 207 ? 7.073 29.300 31.850 1.00 125.16 207 GLY A N 1
ATOM 1539 C CA . GLY A 1 207 ? 7.249 29.275 30.406 1.00 130.56 207 GLY A CA 1
ATOM 1540 C C . GLY A 1 207 ? 8.671 28.986 29.972 1.00 130.64 207 GLY A C 1
ATOM 1541 O O . GLY A 1 207 ? 9.179 29.618 29.044 1.00 136.83 207 GLY A O 1
ATOM 1542 N N . ILE A 1 208 ? 9.315 28.034 30.648 1.00 124.84 208 ILE A N 1
ATOM 1543 C CA . ILE A 1 208 ? 10.662 27.584 30.277 1.00 125.19 208 ILE A CA 1
ATOM 1544 C C . ILE A 1 208 ? 10.687 26.064 30.109 1.00 123.68 208 ILE A C 1
ATOM 1545 O O . ILE A 1 208 ? 10.237 25.332 30.987 1.00 119.14 208 ILE A O 1
ATOM 1550 N N . LYS A 1 209 ? 11.208 25.605 28.974 1.00 129.40 209 LYS A N 1
ATOM 1551 C CA . LYS A 1 209 ? 11.276 24.180 28.655 1.00 131.25 209 LYS A CA 1
ATOM 1552 C C . LYS A 1 209 ? 12.627 23.640 29.105 1.00 128.42 209 LYS A C 1
ATOM 1553 O O . LYS A 1 209 ? 13.660 24.237 28.824 1.00 130.38 209 LYS A O 1
ATOM 1559 N N . MET A 1 210 ? 12.612 22.513 29.809 1.00 125.23 210 MET A N 1
ATOM 1560 C CA . MET A 1 210 ? 13.802 22.000 30.487 1.00 121.77 210 MET A CA 1
ATOM 1561 C C . MET A 1 210 ? 15.001 21.730 29.596 1.00 127.86 210 MET A C 1
ATOM 1562 O O . MET A 1 210 ? 16.074 22.275 29.837 1.00 126.83 210 MET A O 1
ATOM 1567 N N . GLU A 1 211 ? 14.828 20.900 28.573 1.00 135.94 211 GLU A N 1
ATOM 1568 C CA . GLU A 1 211 ? 15.930 20.596 27.665 1.00 143.81 211 GLU A CA 1
ATOM 1569 C C . GLU A 1 211 ? 16.394 21.844 26.909 1.00 147.82 211 GLU A C 1
ATOM 1570 O O . GLU A 1 211 ? 17.407 21.811 26.217 1.00 154.77 211 GLU A O 1
ATOM 1576 N N . ASP A 1 212 ? 15.666 22.946 27.080 1.00 144.64 212 ASP A N 1
ATOM 1577 C CA . ASP A 1 212 ? 15.787 24.099 26.188 1.00 151.39 212 ASP A CA 1
ATOM 1578 C C . ASP A 1 212 ? 16.438 25.343 26.802 1.00 148.57 212 ASP A C 1
ATOM 1579 O O . ASP A 1 212 ? 16.637 26.345 26.120 1.00 155.82 212 ASP A O 1
ATOM 1584 N N . ALA A 1 213 ? 16.767 25.286 28.081 1.00 140.10 213 ALA A N 1
ATOM 1585 C CA . ALA A 1 213 ? 17.508 26.373 28.707 1.00 139.88 213 ALA A CA 1
ATOM 1586 C C . ALA A 1 213 ? 18.496 25.795 29.695 1.00 135.19 213 ALA A C 1
ATOM 1587 O O . ALA A 1 213 ? 18.167 24.903 30.477 1.00 128.17 213 ALA A O 1
ATOM 1589 N N . LYS A 1 214 ? 19.715 26.310 29.641 1.00 140.51 214 LYS A N 1
ATOM 1590 C CA . LYS A 1 214 ? 20.816 25.770 30.416 1.00 138.41 214 LYS A CA 1
ATOM 1591 C C . LYS A 1 214 ? 20.872 26.450 31.776 1.00 133.78 214 LYS A C 1
ATOM 1592 O O . LYS A 1 214 ? 20.298 27.528 31.971 1.00 134.65 214 LYS A O 1
ATOM 1598 N N . ILE A 1 215 ? 21.564 25.807 32.710 1.00 130.12 215 ILE A N 1
ATOM 1599 C CA . ILE A 1 215 ? 21.353 26.040 34.136 1.00 124.79 215 ILE A CA 1
ATOM 1600 C C . ILE A 1 215 ? 22.668 26.135 34.915 1.00 128.03 215 ILE A C 1
ATOM 1601 O O . ILE A 1 215 ? 23.665 25.509 34.546 1.00 131.23 215 ILE A O 1
ATOM 1606 N N . ALA A 1 216 ? 22.649 26.927 35.988 1.00 128.48 216 ALA A N 1
ATOM 1607 C CA . ALA A 1 216 ? 23.787 27.080 36.894 1.00 132.84 216 ALA A CA 1
ATOM 1608 C C . ALA A 1 216 ? 23.495 26.563 38.301 1.00 126.75 216 ALA A C 1
ATOM 1609 O O . ALA A 1 216 ? 22.515 26.954 38.924 1.00 123.38 216 ALA A O 1
ATOM 1611 N N . VAL A 1 217 ? 24.373 25.704 38.800 1.00 126.53 217 VAL A N 1
ATOM 1612 C CA . VAL A 1 217 ? 24.262 25.183 40.157 1.00 123.49 217 VAL A CA 1
ATOM 1613 C C . VAL A 1 217 ? 25.460 25.578 41.016 1.00 131.38 217 VAL A C 1
ATOM 1614 O O . VAL A 1 217 ? 26.591 25.211 40.707 1.00 136.02 217 VAL A O 1
ATOM 1618 N N . GLN A 1 218 ? 25.208 26.314 42.099 1.00 134.33 218 GLN A N 1
ATOM 1619 C CA . GLN A 1 218 ? 26.280 26.773 43.001 1.00 143.36 218 GLN A CA 1
ATOM 1620 C C . GLN A 1 218 ? 26.520 25.757 44.119 1.00 139.65 218 GLN A C 1
ATOM 1621 O O . GLN A 1 218 ? 25.629 25.509 44.918 1.00 135.65 218 GLN A O 1
ATOM 1627 N N . GLY A 1 219 ? 27.721 25.187 44.194 1.00 141.66 219 GLY A N 1
ATOM 1628 C CA . GLY A 1 219 ? 28.010 24.148 45.197 1.00 138.18 219 GLY A CA 1
ATOM 1629 C C . GLY A 1 219 ? 27.775 22.728 44.702 1.00 127.66 219 GLY A C 1
ATOM 1630 O O . GLY A 1 219 ? 26.906 22.501 43.869 1.00 120.17 219 GLY A O 1
ATOM 1631 N N . PHE A 1 220 ? 28.556 21.774 45.207 1.00 128.45 220 PHE A N 1
ATOM 1632 C CA . PHE A 1 220 ? 28.498 20.392 44.724 1.00 122.26 220 PHE A CA 1
ATOM 1633 C C . PHE A 1 220 ? 28.621 19.382 45.878 1.00 122.89 220 PHE A C 1
ATOM 1634 O O . PHE A 1 220 ? 29.286 18.346 45.755 1.00 124.13 220 PHE A O 1
ATOM 1642 N N . GLY A 1 221 ? 27.951 19.690 46.993 1.00 122.95 221 GLY A N 1
ATOM 1643 C CA . GLY A 1 221 ? 27.967 18.853 48.190 1.00 125.52 221 GLY A CA 1
ATOM 1644 C C . GLY A 1 221 ? 27.112 17.616 48.003 1.00 120.05 221 GLY A C 1
ATOM 1645 O O . GLY A 1 221 ? 27.162 16.986 46.953 1.00 116.86 221 GLY A O 1
ATOM 1646 N N . ASN A 1 222 ? 26.324 17.249 49.011 1.00 120.80 222 ASN A N 1
ATOM 1647 C CA . ASN A 1 222 ? 25.360 16.184 48.793 1.00 117.18 222 ASN A CA 1
ATOM 1648 C C . ASN A 1 222 ? 24.248 16.675 47.871 1.00 110.29 222 ASN A C 1
ATOM 1649 O O . ASN A 1 222 ? 24.069 16.161 46.760 1.00 106.87 222 ASN A O 1
ATOM 1654 N N . VAL A 1 223 ? 23.525 17.698 48.314 1.00 109.52 223 VAL A N 1
ATOM 1655 C CA . VAL A 1 223 ? 22.732 18.474 47.379 1.00 104.38 223 VAL A CA 1
ATOM 1656 C C . VAL A 1 223 ? 23.728 19.054 46.374 1.00 105.40 223 VAL A C 1
ATOM 1657 O O . VAL A 1 223 ? 24.887 19.354 46.721 1.00 110.68 223 VAL A O 1
ATOM 1661 N N . GLY A 1 224 ? 23.301 19.230 45.133 1.00 102.08 224 GLY A N 1
ATOM 1662 C CA . GLY A 1 224 ? 24.216 19.762 44.132 1.00 104.13 224 GLY A CA 1
ATOM 1663 C C . GLY A 1 224 ? 24.641 18.560 43.338 1.00 104.75 224 GLY A C 1
ATOM 1664 O O . GLY A 1 224 ? 24.137 18.338 42.248 1.00 102.78 224 GLY A O 1
ATOM 1665 N N . THR A 1 225 ? 25.540 17.757 43.894 1.00 109.38 225 THR A N 1
ATOM 1666 C CA . THR A 1 225 ? 25.829 16.452 43.318 1.00 111.88 225 THR A CA 1
ATOM 1667 C C . THR A 1 225 ? 24.552 15.840 42.728 1.00 109.46 225 THR A C 1
ATOM 1668 O O . THR A 1 225 ? 24.476 15.582 41.526 1.00 109.71 225 THR A O 1
ATOM 1672 N N . PHE A 1 226 ? 23.534 15.659 43.560 1.00 109.21 226 PHE A N 1
ATOM 1673 C CA . PHE A 1 226 ? 22.359 14.923 43.115 1.00 109.78 226 PHE A CA 1
ATOM 1674 C C . PHE A 1 226 ? 21.290 15.770 42.443 1.00 106.00 226 PHE A C 1
ATOM 1675 O O . PHE A 1 226 ? 20.372 15.233 41.829 1.00 106.75 226 PHE A O 1
ATOM 1683 N N . THR A 1 227 ? 21.418 17.087 42.521 1.00 103.95 227 THR A N 1
ATOM 1684 C CA . THR A 1 227 ? 20.532 17.935 41.733 1.00 101.61 227 THR A CA 1
ATOM 1685 C C . THR A 1 227 ? 20.980 18.008 40.261 1.00 103.11 227 THR A C 1
ATOM 1686 O O . THR A 1 227 ? 20.133 17.989 39.369 1.00 102.72 227 THR A O 1
ATOM 1690 N N . VAL A 1 228 ? 22.288 18.066 39.993 1.00 73.95 228 VAL A N 1
ATOM 1691 C CA . VAL A 1 228 ? 22.730 18.037 38.604 1.00 76.83 228 VAL A CA 1
ATOM 1692 C C . VAL A 1 228 ? 22.437 16.667 38.015 1.00 76.52 228 VAL A C 1
ATOM 1693 O O . VAL A 1 228 ? 22.074 16.565 36.845 1.00 77.71 228 VAL A O 1
ATOM 1697 N N . LYS A 1 229 ? 22.565 15.629 38.841 1.00 75.23 229 LYS A N 1
ATOM 1698 C CA . LYS A 1 229 ? 22.272 14.262 38.419 1.00 75.14 229 LYS A CA 1
ATOM 1699 C C . LYS A 1 229 ? 20.863 14.146 37.864 1.00 73.92 229 LYS A C 1
ATOM 1700 O O . LYS A 1 229 ? 20.670 13.686 36.746 1.00 75.46 229 LYS A O 1
ATOM 1706 N N . ASN A 1 230 ? 19.885 14.579 38.646 1.00 71.81 230 ASN A N 1
ATOM 1707 C CA . ASN A 1 230 ? 18.500 14.425 38.258 1.00 71.09 230 ASN A CA 1
ATOM 1708 C C . ASN A 1 230 ? 18.022 15.434 37.224 1.00 72.94 230 ASN A C 1
ATOM 1709 O O . ASN A 1 230 ? 17.004 15.210 36.543 1.00 73.36 230 ASN A O 1
ATOM 1714 N N . ILE A 1 231 ? 18.769 16.528 37.078 1.00 74.25 231 ILE A N 1
ATOM 1715 C CA . ILE A 1 231 ? 18.494 17.448 35.993 1.00 75.97 231 ILE A CA 1
ATOM 1716 C C . ILE A 1 231 ? 18.743 16.703 34.696 1.00 77.99 231 ILE A C 1
ATOM 1717 O O . ILE A 1 231 ? 17.924 16.768 33.788 1.00 79.30 231 ILE A O 1
ATOM 1722 N N . GLU A 1 232 ? 19.857 15.974 34.636 1.00 78.98 232 GLU A N 1
ATOM 1723 C CA . GLU A 1 232 ? 20.179 15.111 33.492 1.00 81.27 232 GLU A CA 1
ATOM 1724 C C . GLU A 1 232 ? 19.124 14.005 33.350 1.00 80.15 232 GLU A C 1
ATOM 1725 O O . GLU A 1 232 ? 18.593 13.759 32.254 1.00 81.64 232 GLU A O 1
ATOM 1731 N N . ARG A 1 233 ? 18.805 13.374 34.480 1.00 77.40 233 ARG A N 1
ATOM 1732 C CA . ARG A 1 233 ? 17.798 12.336 34.532 1.00 76.01 233 ARG A CA 1
ATOM 1733 C C . ARG A 1 233 ? 16.462 12.849 34.008 1.00 75.98 233 ARG A C 1
ATOM 1734 O O . ARG A 1 233 ? 15.644 12.065 33.498 1.00 76.59 233 ARG A O 1
ATOM 1742 N N . GLN A 1 234 ? 16.245 14.158 34.112 1.00 75.60 234 GLN A N 1
ATOM 1743 C CA . GLN A 1 234 ? 14.992 14.716 33.631 1.00 76.19 234 GLN A CA 1
ATOM 1744 C C . GLN A 1 234 ? 15.023 15.490 32.326 1.00 79.41 234 GLN A C 1
ATOM 1745 O O . GLN A 1 234 ? 14.102 16.260 32.040 1.00 79.78 234 GLN A O 1
ATOM 1751 N N . GLY A 1 235 ? 16.068 15.257 31.530 1.00 82.04 235 GLY A N 1
ATOM 1752 C CA . GLY A 1 235 ? 16.139 15.767 30.159 1.00 85.58 235 GLY A CA 1
ATOM 1753 C C . GLY A 1 235 ? 16.870 17.085 30.019 1.00 86.90 235 GLY A C 1
ATOM 1754 O O . GLY A 1 235 ? 17.254 17.480 28.904 1.00 90.10 235 GLY A O 1
ATOM 1755 N N . GLY A 1 236 ? 17.058 17.771 31.147 1.00 84.63 236 GLY A N 1
ATOM 1756 C CA . GLY A 1 236 ? 17.852 19.003 31.179 1.00 85.93 236 GLY A CA 1
ATOM 1757 C C . GLY A 1 236 ? 19.350 18.748 31.272 1.00 86.77 236 GLY A C 1
ATOM 1758 O O . GLY A 1 236 ? 19.811 17.609 31.126 1.00 87.09 236 GLY A O 1
ATOM 1759 N N . LYS A 1 237 ? 20.113 19.809 31.513 1.00 87.52 237 LYS A N 1
ATOM 1760 C CA . LYS A 1 237 ? 21.556 19.682 31.711 1.00 88.82 237 LYS A CA 1
ATOM 1761 C C . LYS A 1 237 ? 22.193 20.969 32.273 1.00 89.47 237 LYS A C 1
ATOM 1762 O O . LYS A 1 237 ? 21.654 22.064 32.102 1.00 90.14 237 LYS A O 1
ATOM 1768 N N . VAL A 1 238 ? 23.320 20.826 32.969 1.00 89.56 238 VAL A N 1
ATOM 1769 C CA . VAL A 1 238 ? 23.932 21.957 33.662 1.00 90.16 238 VAL A CA 1
ATOM 1770 C C . VAL A 1 238 ? 25.227 22.429 33.013 1.00 93.75 238 VAL A C 1
ATOM 1771 O O . VAL A 1 238 ? 26.190 21.671 32.928 1.00 95.05 238 VAL A O 1
ATOM 1775 N N . CYS A 1 239 ? 25.259 23.685 32.577 1.00 95.63 239 CYS A N 1
ATOM 1776 C CA . CYS A 1 239 ? 26.481 24.247 32.001 1.00 99.26 239 CYS A CA 1
ATOM 1777 C C . CYS A 1 239 ? 27.447 24.720 33.113 1.00 99.67 239 CYS A C 1
ATOM 1778 O O . CYS A 1 239 ? 28.546 24.175 33.262 1.00 101.07 239 CYS A O 1
ATOM 1781 N N . ALA A 1 240 ? 27.029 25.700 33.911 1.00 98.55 240 ALA A N 1
ATOM 1782 C CA . ALA A 1 240 ? 27.893 26.266 34.947 1.00 99.42 240 ALA A CA 1
ATOM 1783 C C . ALA A 1 240 ? 27.690 25.602 36.316 1.00 96.71 240 ALA A C 1
ATOM 1784 O O . ALA A 1 240 ? 26.579 25.575 36.837 1.00 94.00 240 ALA A O 1
ATOM 1786 N N . ILE A 1 241 ? 28.751 25.061 36.906 1.00 97.82 241 ILE A N 1
ATOM 1787 C CA . ILE A 1 241 ? 28.665 24.632 38.311 1.00 95.86 241 ILE A CA 1
ATOM 1788 C C . ILE A 1 241 ? 29.095 25.778 39.260 1.00 97.61 241 ILE A C 1
ATOM 1789 O O . ILE A 1 241 ? 28.390 26.789 39.345 1.00 97.62 241 ILE A O 1
ATOM 1794 N N . ALA A 1 242 ? 30.246 25.633 39.927 1.00 99.45 242 ALA A N 1
ATOM 1795 C CA . ALA A 1 242 ? 30.718 26.513 41.024 1.00 100.95 242 ALA A CA 1
ATOM 1796 C C . ALA A 1 242 ? 30.982 25.674 42.273 1.00 100.00 242 ALA A C 1
ATOM 1797 O O . ALA A 1 242 ? 30.234 24.731 42.583 1.00 96.64 242 ALA A O 1
ATOM 1799 N N . GLU A 1 243 ? 32.054 26.012 42.985 1.00 103.09 243 GLU A N 1
ATOM 1800 C CA . GLU A 1 243 ? 32.542 25.184 44.096 1.00 103.26 243 GLU A CA 1
ATOM 1801 C C . GLU A 1 243 ? 33.672 25.912 44.860 1.00 107.36 243 GLU A C 1
ATOM 1802 O O . GLU A 1 243 ? 34.074 27.004 44.470 1.00 110.30 243 GLU A O 1
ATOM 1808 N N . TRP A 1 244 ? 34.163 25.322 45.950 1.00 107.93 244 TRP A N 1
ATOM 1809 C CA . TRP A 1 244 ? 35.179 25.959 46.790 1.00 112.07 244 TRP A CA 1
ATOM 1810 C C . TRP A 1 244 ? 36.366 25.041 47.137 1.00 115.01 244 TRP A C 1
ATOM 1811 O O . TRP A 1 244 ? 36.191 23.845 47.353 1.00 112.68 244 TRP A O 1
ATOM 1822 N N . ASP A 1 245 ? 37.573 25.623 47.154 1.00 120.48 245 ASP A N 1
ATOM 1823 C CA . ASP A 1 245 ? 38.787 24.962 47.662 1.00 124.50 245 ASP A CA 1
ATOM 1824 C C . ASP A 1 245 ? 39.693 25.892 48.510 1.00 129.69 245 ASP A C 1
ATOM 1825 O O . ASP A 1 245 ? 39.188 26.824 49.123 1.00 129.40 245 ASP A O 1
ATOM 1830 N N . ARG A 1 246 ? 41.012 25.669 48.528 1.00 134.79 246 ARG A N 1
ATOM 1831 C CA . ARG A 1 246 ? 41.831 26.074 49.695 1.00 139.47 246 ARG A CA 1
ATOM 1832 C C . ARG A 1 246 ? 43.076 27.016 49.627 1.00 146.10 246 ARG A C 1
ATOM 1833 O O . ARG A 1 246 ? 43.241 27.809 50.557 1.00 148.71 246 ARG A O 1
ATOM 1835 N N . ASN A 1 247 ? 43.967 26.985 48.625 1.00 149.25 247 ASN A N 1
ATOM 1836 C CA . ASN A 1 247 ? 43.912 26.260 47.343 1.00 147.27 247 ASN A CA 1
ATOM 1837 C C . ASN A 1 247 ? 42.870 26.789 46.349 1.00 142.78 247 ASN A C 1
ATOM 1838 O O . ASN A 1 247 ? 42.281 26.029 45.577 1.00 139.20 247 ASN A O 1
ATOM 1843 N N . GLU A 1 248 ? 42.684 28.109 46.401 1.00 143.57 248 GLU A N 1
ATOM 1844 C CA . GLU A 1 248 ? 41.945 28.911 45.418 1.00 140.97 248 GLU A CA 1
ATOM 1845 C C . GLU A 1 248 ? 40.666 29.457 46.058 1.00 136.80 248 GLU A C 1
ATOM 1846 O O . GLU A 1 248 ? 40.520 30.671 46.203 1.00 138.33 248 GLU A O 1
ATOM 1852 N N . GLY A 1 249 ? 39.765 28.568 46.472 1.00 131.92 249 GLY A N 1
ATOM 1853 C CA . GLY A 1 249 ? 38.481 28.981 47.030 1.00 127.80 249 GLY A CA 1
ATOM 1854 C C . GLY A 1 249 ? 37.587 29.718 46.048 1.00 125.44 249 GLY A C 1
ATOM 1855 O O . GLY A 1 249 ? 38.073 30.428 45.165 1.00 128.13 249 GLY A O 1
ATOM 1856 N N . ASN A 1 250 ? 36.273 29.560 46.203 1.00 120.57 250 ASN A N 1
ATOM 1857 C CA . ASN A 1 250 ? 35.294 30.207 45.318 1.00 118.20 250 ASN A CA 1
ATOM 1858 C C . ASN A 1 250 ? 35.682 30.123 43.838 1.00 118.65 250 ASN A C 1
ATOM 1859 O O . ASN A 1 250 ? 35.884 31.152 43.177 1.00 120.81 250 ASN A O 1
ATOM 1864 N N . TYR A 1 251 ? 35.814 28.896 43.340 1.00 116.51 251 TYR A N 1
ATOM 1865 C CA . TYR A 1 251 ? 36.106 28.679 41.930 1.00 117.06 251 TYR A CA 1
ATOM 1866 C C . TYR A 1 251 ? 34.857 28.202 41.198 1.00 112.46 251 TYR A C 1
ATOM 1867 O O . TYR A 1 251 ? 33.789 28.136 41.799 1.00 108.88 251 TYR A O 1
ATOM 1876 N N . ALA A 1 252 ? 34.988 27.902 39.904 1.00 112.91 252 ALA A N 1
ATOM 1877 C CA . ALA A 1 252 ? 33.867 27.451 39.077 1.00 109.48 252 ALA A CA 1
ATOM 1878 C C . ALA A 1 252 ? 34.301 26.630 37.862 1.00 110.91 252 ALA A C 1
ATOM 1879 O O . ALA A 1 252 ? 35.130 27.050 37.078 1.00 114.47 252 ALA A O 1
ATOM 1881 N N . LEU A 1 253 ? 33.720 25.445 37.728 1.00 108.82 253 LEU A N 1
ATOM 1882 C CA . LEU A 1 253 ? 33.918 24.586 36.568 1.00 110.08 253 LEU A CA 1
ATOM 1883 C C . LEU A 1 253 ? 33.060 25.111 35.417 1.00 109.29 253 LEU A C 1
ATOM 1884 O O . LEU A 1 253 ? 32.306 26.069 35.592 1.00 108.03 253 LEU A O 1
ATOM 1889 N N . TYR A 1 254 ? 33.169 24.478 34.249 1.00 110.51 254 TYR A N 1
ATOM 1890 C CA . TYR A 1 254 ? 32.418 24.869 33.046 1.00 110.66 254 TYR A CA 1
ATOM 1891 C C . TYR A 1 254 ? 33.032 24.159 31.843 1.00 113.99 254 TYR A C 1
ATOM 1892 O O . TYR A 1 254 ? 34.068 24.597 31.299 1.00 117.84 254 TYR A O 1
ATOM 1901 N N . ASN A 1 255 ? 32.412 23.032 31.472 1.00 112.51 255 ASN A N 1
ATOM 1902 C CA . ASN A 1 255 ? 32.836 22.228 30.308 1.00 115.29 255 ASN A CA 1
ATOM 1903 C C . ASN A 1 255 ? 31.782 22.247 29.165 1.00 114.86 255 ASN A C 1
ATOM 1904 O O . ASN A 1 255 ? 31.658 21.281 28.401 1.00 115.50 255 ASN A O 1
ATOM 1909 N N . GLU A 1 256 ? 31.002 23.338 29.114 1.00 113.99 256 GLU A N 1
ATOM 1910 C CA . GLU A 1 256 ? 30.489 23.961 27.854 1.00 116.24 256 GLU A CA 1
ATOM 1911 C C . GLU A 1 256 ? 29.017 23.776 27.466 1.00 113.96 256 GLU A C 1
ATOM 1912 O O . GLU A 1 256 ? 28.211 24.693 27.625 1.00 113.00 256 GLU A O 1
ATOM 1918 N N . ASN A 1 257 ? 28.693 22.618 26.897 1.00 113.86 257 ASN A N 1
ATOM 1919 C CA . ASN A 1 257 ? 27.314 22.219 26.683 1.00 111.52 257 ASN A CA 1
ATOM 1920 C C . ASN A 1 257 ? 26.908 21.278 27.808 1.00 107.77 257 ASN A C 1
ATOM 1921 O O . ASN A 1 257 ? 26.430 20.163 27.575 1.00 106.86 257 ASN A O 1
ATOM 1926 N N . GLY A 1 258 ? 27.119 21.734 29.038 1.00 105.75 258 GLY A N 1
ATOM 1927 C CA . GLY A 1 258 ? 26.866 20.916 30.206 1.00 102.40 258 GLY A CA 1
ATOM 1928 C C . GLY A 1 258 ? 28.082 20.130 30.646 1.00 103.63 258 GLY A C 1
ATOM 1929 O O . GLY A 1 258 ? 28.841 19.614 29.820 1.00 106.69 258 GLY A O 1
ATOM 1930 N N . ILE A 1 259 ? 28.255 20.044 31.960 1.00 101.50 259 ILE A N 1
ATOM 1931 C CA . ILE A 1 259 ? 29.295 19.227 32.551 1.00 102.62 259 ILE A CA 1
ATOM 1932 C C . ILE A 1 259 ? 28.733 17.827 32.730 1.00 100.69 259 ILE A C 1
ATOM 1933 O O . ILE A 1 259 ? 27.670 17.661 33.328 1.00 97.43 259 ILE A O 1
ATOM 1938 N N . ASP A 1 260 ? 29.434 16.820 32.230 1.00 103.07 260 ASP A N 1
ATOM 1939 C CA . ASP A 1 260 ? 28.997 15.454 32.457 1.00 101.82 260 ASP A CA 1
ATOM 1940 C C . ASP A 1 260 ? 29.015 15.092 33.953 1.00 98.92 260 ASP A C 1
ATOM 1941 O O . ASP A 1 260 ? 30.081 14.983 34.563 1.00 100.17 260 ASP A O 1
ATOM 1946 N N . PHE A 1 261 ? 27.833 14.909 34.542 1.00 95.08 261 PHE A N 1
ATOM 1947 C CA . PHE A 1 261 ? 27.762 14.520 35.944 1.00 92.56 261 PHE A CA 1
ATOM 1948 C C . PHE A 1 261 ? 28.490 13.198 36.172 1.00 93.99 261 PHE A C 1
ATOM 1949 O O . PHE A 1 261 ? 29.380 13.106 37.031 1.00 94.94 261 PHE A O 1
ATOM 1957 N N . LYS A 1 262 ? 28.108 12.189 35.385 1.00 94.36 262 LYS A N 1
ATOM 1958 C CA . LYS A 1 262 ? 28.697 10.855 35.461 1.00 96.02 262 LYS A CA 1
ATOM 1959 C C . LYS A 1 262 ? 30.222 10.902 35.633 1.00 99.71 262 LYS A C 1
ATOM 1960 O O . LYS A 1 262 ? 30.770 10.335 36.580 1.00 99.65 262 LYS A O 1
ATOM 1962 N N . GLU A 1 263 ? 30.890 11.611 34.727 1.00 102.90 263 GLU A N 1
ATOM 1963 C CA . GLU A 1 263 ? 32.350 11.665 34.707 1.00 107.42 263 GLU A CA 1
ATOM 1964 C C . GLU A 1 263 ? 32.931 12.660 35.718 1.00 107.20 263 GLU A C 1
ATOM 1965 O O . GLU A 1 263 ? 34.046 12.455 36.219 1.00 110.21 263 GLU A O 1
ATOM 1971 N N . LEU A 1 264 ? 32.195 13.734 36.015 1.00 103.98 264 LEU A N 1
ATOM 1972 C CA . LEU A 1 264 ? 32.670 14.691 37.008 1.00 103.71 264 LEU A CA 1
ATOM 1973 C C . LEU A 1 264 ? 32.666 14.036 38.383 1.00 102.09 264 LEU A C 1
ATOM 1974 O O . LEU A 1 264 ? 33.688 14.056 39.074 1.00 104.50 264 LEU A O 1
ATOM 1979 N N . LEU A 1 265 ? 31.538 13.431 38.760 1.00 98.24 265 LEU A N 1
ATOM 1980 C CA . LEU A 1 265 ? 31.455 12.698 40.022 1.00 96.88 265 LEU A CA 1
ATOM 1981 C C . LEU A 1 265 ? 32.622 11.735 40.169 1.00 100.78 265 LEU A C 1
ATOM 1982 O O . LEU A 1 265 ? 33.319 11.748 41.184 1.00 102.13 265 LEU A O 1
ATOM 1987 N N . ALA A 1 266 ? 32.836 10.918 39.141 1.00 103.27 266 ALA A N 1
ATOM 1988 C CA . ALA A 1 266 ? 34.017 10.050 39.044 1.00 108.05 266 ALA A CA 1
ATOM 1989 C C . ALA A 1 266 ? 35.347 10.719 39.405 1.00 112.22 266 ALA A C 1
ATOM 1990 O O . ALA A 1 266 ? 36.246 10.050 39.901 1.00 115.26 266 ALA A O 1
ATOM 1992 N N . TYR A 1 267 ? 35.478 12.021 39.152 1.00 112.93 267 TYR A N 1
ATOM 1993 C CA . TYR A 1 267 ? 36.731 12.720 39.452 1.00 117.66 267 TYR A CA 1
ATOM 1994 C C . TYR A 1 267 ? 36.820 13.231 40.901 1.00 116.92 267 TYR A C 1
ATOM 1995 O O . TYR A 1 267 ? 37.933 13.427 41.422 1.00 120.85 267 TYR A O 1
ATOM 1997 N N . LYS A 1 268 ? 35.674 13.419 41.554 1.00 112.43 268 LYS A N 1
ATOM 1998 C CA . LYS A 1 268 ? 35.668 13.693 42.992 1.00 111.90 268 LYS A CA 1
ATOM 1999 C C . LYS A 1 268 ? 36.251 12.498 43.721 1.00 114.11 268 LYS A C 1
ATOM 2000 O O . LYS A 1 268 ? 36.990 12.637 44.691 1.00 116.22 268 LYS A O 1
ATOM 2006 N N . GLU A 1 269 ? 35.906 11.314 43.247 1.00 114.07 269 GLU A N 1
ATOM 2007 C CA . GLU A 1 269 ? 36.634 10.124 43.642 1.00 117.64 269 GLU A CA 1
ATOM 2008 C C . GLU A 1 269 ? 37.956 10.173 42.901 1.00 123.62 269 GLU A C 1
ATOM 2009 O O . GLU A 1 269 ? 37.995 10.443 41.697 1.00 124.78 269 GLU A O 1
ATOM 2011 N N . ALA A 1 270 ? 39.040 9.934 43.634 1.00 128.08 270 ALA A N 1
ATOM 2012 C CA . ALA A 1 270 ? 40.426 10.099 43.145 1.00 134.34 270 ALA A CA 1
ATOM 2013 C C . ALA A 1 270 ? 40.975 11.464 43.544 1.00 136.10 270 ALA A C 1
ATOM 2014 O O . ALA A 1 270 ? 41.968 11.535 44.269 1.00 140.16 270 ALA A O 1
ATOM 2016 N N . ASN A 1 271 ? 40.310 12.539 43.112 1.00 133.46 271 ASN A N 1
ATOM 2017 C CA . ASN A 1 271 ? 40.857 13.893 43.288 1.00 135.91 271 ASN A CA 1
ATOM 2018 C C . ASN A 1 271 ? 40.317 14.714 44.472 1.00 133.07 271 ASN A C 1
ATOM 2019 O O . ASN A 1 271 ? 40.900 15.737 44.831 1.00 135.51 271 ASN A O 1
ATOM 2024 N N . LYS A 1 272 ? 39.212 14.274 45.072 1.00 128.51 272 LYS A N 1
ATOM 2025 C CA . LYS A 1 272 ? 38.558 15.010 46.181 1.00 125.90 272 LYS A CA 1
ATOM 2026 C C . LYS A 1 272 ? 38.293 16.490 45.847 1.00 124.82 272 LYS A C 1
ATOM 2027 O O . LYS A 1 272 ? 37.911 17.284 46.717 1.00 123.47 272 LYS A O 1
ATOM 2033 N N . THR A 1 273 ? 38.508 16.834 44.576 1.00 125.59 273 THR A N 1
ATOM 2034 C CA . THR A 1 273 ? 38.188 18.153 44.041 1.00 124.58 273 THR A CA 1
ATOM 2035 C C . THR A 1 273 ? 37.771 18.021 42.583 1.00 123.30 273 THR A C 1
ATOM 2036 O O . THR A 1 273 ? 36.979 18.818 42.085 1.00 120.79 273 THR A O 1
ATOM 2040 N N . ILE A 1 295 ? 19.156 28.870 34.355 1.00 86.46 295 ILE A N 1
ATOM 2041 C CA . ILE A 1 295 ? 18.893 29.668 35.551 1.00 86.00 295 ILE A CA 1
ATOM 2042 C C . ILE A 1 295 ? 19.635 29.110 36.774 1.00 84.20 295 ILE A C 1
ATOM 2043 O O . ILE A 1 295 ? 20.387 28.150 36.625 1.00 83.64 295 ILE A O 1
ATOM 2048 N N . ILE A 1 296 ? 19.426 29.687 37.967 1.00 83.71 296 ILE A N 1
ATOM 2049 C CA . ILE A 1 296 ? 20.353 29.471 39.106 1.00 82.75 296 ILE A CA 1
ATOM 2050 C C . ILE A 1 296 ? 19.835 28.695 40.344 1.00 79.61 296 ILE A C 1
ATOM 2051 O O . ILE A 1 296 ? 18.862 29.085 41.005 1.00 78.74 296 ILE A O 1
ATOM 2053 N N . VAL A 1 297 ? 20.532 27.599 40.645 1.00 77.92 297 VAL A N 1
ATOM 2054 C CA . VAL A 1 297 ? 20.317 26.808 41.858 1.00 75.06 297 VAL A CA 1
ATOM 2055 C C . VAL A 1 297 ? 21.481 26.961 42.855 1.00 75.90 297 VAL A C 1
ATOM 2056 O O . VAL A 1 297 ? 22.543 26.349 42.707 1.00 75.90 297 VAL A O 1
ATOM 2060 N N . PRO A 1 298 ? 21.298 27.809 43.861 1.00 77.04 298 PRO A N 1
ATOM 2061 C CA . PRO A 1 298 ? 22.274 27.783 44.939 1.00 78.63 298 PRO A CA 1
ATOM 2062 C C . PRO A 1 298 ? 22.125 26.585 45.892 1.00 76.41 298 PRO A C 1
ATOM 2063 O O . PRO A 1 298 ? 21.154 26.490 46.627 1.00 74.74 298 PRO A O 1
ATOM 2067 N N . ALA A 1 299 ? 23.078 25.665 45.838 1.00 77.04 299 ALA A N 1
ATOM 2068 C CA . ALA A 1 299 ? 23.283 24.705 46.898 1.00 76.59 299 ALA A CA 1
ATOM 2069 C C . ALA A 1 299 ? 24.320 25.345 47.828 1.00 80.59 299 ALA A C 1
ATOM 2070 O O . ALA A 1 299 ? 24.370 26.586 47.956 1.00 83.56 299 ALA A O 1
ATOM 2072 N N . ALA A 1 300 ? 25.153 24.527 48.469 1.00 81.71 300 ALA A N 1
ATOM 2073 C CA . ALA A 1 300 ? 26.192 25.028 49.399 1.00 85.50 300 ALA A CA 1
ATOM 2074 C C . ALA A 1 300 ? 25.661 25.932 50.527 1.00 86.88 300 ALA A C 1
ATOM 2075 O O . ALA A 1 300 ? 24.804 25.497 51.309 1.00 84.97 300 ALA A O 1
ATOM 2077 N N . LEU A 1 301 ? 26.142 27.175 50.599 1.00 90.74 301 LEU A N 1
ATOM 2078 C CA . LEU A 1 301 ? 26.003 27.990 51.826 1.00 93.31 301 LEU A CA 1
ATOM 2079 C C . LEU A 1 301 ? 24.987 29.136 51.817 1.00 93.90 301 LEU A C 1
ATOM 2080 O O . LEU A 1 301 ? 24.385 29.456 50.789 1.00 92.93 301 LEU A O 1
ATOM 2085 N N . GLU A 1 302 ? 24.818 29.746 52.986 1.00 96.11 302 GLU A N 1
ATOM 2086 C CA . GLU A 1 302 ? 23.778 30.735 53.217 1.00 97.32 302 GLU A CA 1
ATOM 2087 C C . GLU A 1 302 ? 24.205 32.110 52.778 1.00 101.40 302 GLU A C 1
ATOM 2088 O O . GLU A 1 302 ? 25.369 32.335 52.464 1.00 104.18 302 GLU A O 1
ATOM 2094 N N . ASN A 1 303 ? 23.242 33.028 52.759 1.00 102.41 303 ASN A N 1
ATOM 2095 C CA . ASN A 1 303 ? 23.481 34.455 52.522 1.00 106.62 303 ASN A CA 1
ATOM 2096 C C . ASN A 1 303 ? 24.314 34.842 51.293 1.00 108.36 303 ASN A C 1
ATOM 2097 O O . ASN A 1 303 ? 24.683 36.006 51.135 1.00 112.55 303 ASN A O 1
ATOM 2102 N N . VAL A 1 304 ? 24.616 33.869 50.434 1.00 105.72 304 VAL A N 1
ATOM 2103 C CA . VAL A 1 304 ? 25.060 34.154 49.073 1.00 106.50 304 VAL A CA 1
ATOM 2104 C C . VAL A 1 304 ? 23.804 34.617 48.368 1.00 105.53 304 VAL A C 1
ATOM 2105 O O . VAL A 1 304 ? 22.738 34.037 48.576 1.00 102.48 304 VAL A O 1
ATOM 2109 N N . ILE A 1 305 ? 23.928 35.633 47.518 1.00 108.22 305 ILE A N 1
ATOM 2110 C CA . ILE A 1 305 ? 22.774 36.361 46.957 1.00 108.67 305 ILE A CA 1
ATOM 2111 C C . ILE A 1 305 ? 22.254 37.349 48.004 1.00 111.40 305 ILE A C 1
ATOM 2112 O O . ILE A 1 305 ? 21.254 37.095 48.688 1.00 109.72 305 ILE A O 1
ATOM 2117 N N . THR A 1 306 ? 22.974 38.461 48.140 1.00 116.03 306 THR A N 1
ATOM 2118 C CA . THR A 1 306 ? 22.527 39.618 48.923 1.00 119.78 306 THR A CA 1
ATOM 2119 C C . THR A 1 306 ? 22.066 40.712 47.958 1.00 122.50 306 THR A C 1
ATOM 2120 O O . THR A 1 306 ? 22.169 40.543 46.738 1.00 121.63 306 THR A O 1
ATOM 2124 N N . GLY A 1 307 ? 21.571 41.827 48.494 1.00 126.17 307 GLY A N 1
ATOM 2125 C CA . GLY A 1 307 ? 21.120 42.950 47.670 1.00 129.45 307 GLY A CA 1
ATOM 2126 C C . GLY A 1 307 ? 22.029 43.295 46.494 1.00 131.25 307 GLY A C 1
ATOM 2127 O O . GLY A 1 307 ? 21.551 43.507 45.376 1.00 131.04 307 GLY A O 1
ATOM 2128 N N . GLU A 1 308 ? 23.339 43.341 46.741 1.00 133.21 308 GLU A N 1
ATOM 2129 C CA . GLU A 1 308 ? 24.324 43.714 45.704 1.00 135.65 308 GLU A CA 1
ATOM 2130 C C . GLU A 1 308 ? 24.927 42.518 44.929 1.00 131.89 308 GLU A C 1
ATOM 2131 O O . GLU A 1 308 ? 25.754 42.706 44.037 1.00 133.60 308 GLU A O 1
ATOM 2137 N N . ARG A 1 309 ? 24.509 41.302 45.275 1.00 127.20 309 ARG A N 1
ATOM 2138 C CA . ARG A 1 309 ? 24.857 40.109 44.497 1.00 123.55 309 ARG A CA 1
ATOM 2139 C C . ARG A 1 309 ? 23.722 39.804 43.520 1.00 120.52 309 ARG A C 1
ATOM 2140 O O . ARG A 1 309 ? 23.960 39.466 42.359 1.00 119.87 309 ARG A O 1
ATOM 2148 N N . ALA A 1 310 ? 22.490 39.938 44.005 1.00 118.91 310 ALA A N 1
ATOM 2149 C CA . ALA A 1 310 ? 21.290 39.801 43.180 1.00 116.61 310 ALA A CA 1
ATOM 2150 C C . ALA A 1 310 ? 21.296 40.727 41.959 1.00 119.10 310 ALA A C 1
ATOM 2151 O O . ALA A 1 310 ? 20.918 40.314 40.864 1.00 117.49 310 ALA A O 1
ATOM 2153 N N . LYS A 1 311 ? 21.742 41.968 42.153 1.00 123.17 311 LYS A N 1
ATOM 2154 C CA . LYS A 1 311 ? 21.782 42.963 41.075 1.00 126.25 311 LYS A CA 1
ATOM 2155 C C . LYS A 1 311 ? 22.779 42.633 39.959 1.00 126.18 311 LYS A C 1
ATOM 2156 O O . LYS A 1 311 ? 22.725 43.236 38.893 1.00 128.35 311 LYS A O 1
ATOM 2162 N N . THR A 1 312 ? 23.668 41.670 40.200 1.00 124.00 312 THR A N 1
ATOM 2163 C CA . THR A 1 312 ? 24.741 41.351 39.248 1.00 124.55 312 THR A CA 1
ATOM 2164 C C . THR A 1 312 ? 24.457 40.194 38.266 1.00 121.30 312 THR A C 1
ATOM 2165 O O . THR A 1 312 ? 25.147 40.066 37.249 1.00 122.34 312 THR A O 1
ATOM 2169 N N . ILE A 1 313 ? 23.466 39.348 38.546 1.00 117.67 313 ILE A N 1
ATOM 2170 C CA . ILE A 1 313 ? 23.219 38.213 37.636 1.00 114.93 313 ILE A CA 1
ATOM 2171 C C . ILE A 1 313 ? 22.033 38.340 36.673 1.00 114.77 313 ILE A C 1
ATOM 2172 O O . ILE A 1 313 ? 21.344 39.370 36.618 1.00 117.18 313 ILE A O 1
ATOM 2177 N N . ASN A 1 314 ? 21.850 37.273 35.897 1.00 112.15 314 ASN A N 1
ATOM 2178 C CA . ASN A 1 314 ? 21.049 37.292 34.687 1.00 112.51 314 ASN A CA 1
ATOM 2179 C C . ASN A 1 314 ? 20.380 35.949 34.555 1.00 108.82 314 ASN A C 1
ATOM 2180 O O . ASN A 1 314 ? 20.965 34.996 34.033 1.00 107.88 314 ASN A O 1
ATOM 2185 N N . ALA A 1 315 ? 19.155 35.877 35.062 1.00 106.94 315 ALA A N 1
ATOM 2186 C CA . ALA A 1 315 ? 18.365 34.658 35.059 1.00 103.15 315 ALA A CA 1
ATOM 2187 C C . ALA A 1 315 ? 16.907 35.048 35.236 1.00 103.23 315 ALA A C 1
ATOM 2188 O O . ALA A 1 315 ? 16.617 36.110 35.790 1.00 105.11 315 ALA A O 1
ATOM 2190 N N . LYS A 1 316 ? 15.995 34.208 34.746 1.00 101.57 316 LYS A N 1
ATOM 2191 C CA . LYS A 1 316 ? 14.565 34.447 34.929 1.00 101.76 316 LYS A CA 1
ATOM 2192 C C . LYS A 1 316 ? 14.056 33.683 36.138 1.00 98.42 316 LYS A C 1
ATOM 2193 O O . LYS A 1 316 ? 12.917 33.878 36.555 1.00 98.89 316 LYS A O 1
ATOM 2199 N N . LEU A 1 317 ? 14.894 32.820 36.709 1.00 95.59 317 LEU A N 1
ATOM 2200 C CA . LEU A 1 317 ? 14.449 31.960 37.811 1.00 92.28 317 LEU A CA 1
ATOM 2201 C C . LEU A 1 317 ? 15.549 31.517 38.774 1.00 90.49 317 LEU A C 1
ATOM 2202 O O . LEU A 1 317 ? 16.642 31.118 38.356 1.00 90.22 317 LEU A O 1
ATOM 2207 N N . VAL A 1 318 ? 15.232 31.575 40.070 1.00 89.31 318 VAL A N 1
ATOM 2208 C CA . VAL A 1 318 ? 16.129 31.082 41.112 1.00 87.56 318 VAL A CA 1
ATOM 2209 C C . VAL A 1 318 ? 15.482 29.951 41.908 1.00 84.13 318 VAL A C 1
ATOM 2210 O O . VAL A 1 318 ? 14.366 30.086 42.411 1.00 83.92 318 VAL A O 1
ATOM 2214 N N . CYS A 1 319 ? 16.199 28.838 42.016 1.00 81.82 319 CYS A N 1
ATOM 2215 C CA . CYS A 1 319 ? 15.727 27.687 42.768 1.00 78.64 319 CYS A CA 1
ATOM 2216 C C . CYS A 1 319 ? 16.641 27.361 43.941 1.00 77.76 319 CYS A C 1
ATOM 2217 O O . CYS A 1 319 ? 17.683 26.729 43.792 1.00 77.16 319 CYS A O 1
ATOM 2220 N N . GLU A 1 320 ? 16.231 27.814 45.114 1.00 78.13 320 GLU A N 1
ATOM 2221 C CA . GLU A 1 320 ? 16.973 27.591 46.347 1.00 78.15 320 GLU A CA 1
ATOM 2222 C C . GLU A 1 320 ? 17.057 26.119 46.723 1.00 75.30 320 GLU A C 1
ATOM 2223 O O . GLU A 1 320 ? 16.043 25.476 46.986 1.00 73.26 320 GLU A O 1
ATOM 2229 N N . ALA A 1 321 ? 18.272 25.592 46.755 1.00 75.38 321 ALA A N 1
ATOM 2230 C CA . ALA A 1 321 ? 18.470 24.229 47.192 1.00 73.11 321 ALA A CA 1
ATOM 2231 C C . ALA A 1 321 ? 19.098 24.222 48.574 1.00 73.89 321 ALA A C 1
ATOM 2232 O O . ALA A 1 321 ? 18.815 23.333 49.381 1.00 72.37 321 ALA A O 1
ATOM 2234 N N . ALA A 1 322 ? 19.950 25.204 48.857 1.00 76.58 322 ALA A N 1
ATOM 2235 C CA . ALA A 1 322 ? 20.483 25.359 50.200 1.00 77.69 322 ALA A CA 1
ATOM 2236 C C . ALA A 1 322 ? 19.441 26.123 50.971 1.00 78.14 322 ALA A C 1
ATOM 2237 O O . ALA A 1 322 ? 18.702 26.900 50.363 1.00 78.80 322 ALA A O 1
ATOM 2239 N N . ASN A 1 323 ? 19.350 25.886 52.284 1.00 78.08 323 ASN A N 1
ATOM 2240 C CA . ASN A 1 323 ? 18.633 26.822 53.153 1.00 79.77 323 ASN A CA 1
ATOM 2241 C C . ASN A 1 323 ? 19.421 28.121 53.217 1.00 83.65 323 ASN A C 1
ATOM 2242 O O . ASN A 1 323 ? 20.656 28.110 53.313 1.00 85.15 323 ASN A O 1
ATOM 2247 N N . GLY A 1 324 ? 18.705 29.236 53.130 1.00 85.46 324 GLY A N 1
ATOM 2248 C CA . GLY A 1 324 ? 19.320 30.534 53.300 1.00 89.89 324 GLY A CA 1
ATOM 2249 C C . GLY A 1 324 ? 19.395 31.415 52.072 1.00 91.74 324 GLY A C 1
ATOM 2250 O O . GLY A 1 324 ? 18.815 32.499 52.081 1.00 94.12 324 GLY A O 1
ATOM 2251 N N . PRO A 1 325 ? 20.061 30.932 50.991 1.00 90.83 325 PRO A N 1
ATOM 2252 C CA . PRO A 1 325 ? 20.731 31.762 49.993 1.00 92.91 325 PRO A CA 1
ATOM 2253 C C . PRO A 1 325 ? 20.310 33.221 50.008 1.00 96.22 325 PRO A C 1
ATOM 2254 O O . PRO A 1 325 ? 21.046 34.051 50.519 1.00 99.88 325 PRO A O 1
ATOM 2258 N N . THR A 1 326 ? 19.131 33.527 49.483 1.00 95.62 326 THR A N 1
ATOM 2259 C CA . THR A 1 326 ? 18.697 34.917 49.320 1.00 99.29 326 THR A CA 1
ATOM 2260 C C . THR A 1 326 ? 18.335 35.626 50.642 1.00 101.58 326 THR A C 1
ATOM 2261 O O . THR A 1 326 ? 17.526 35.152 51.438 1.00 99.67 326 THR A O 1
ATOM 2265 N N . THR A 1 327 ? 18.967 36.773 50.863 1.00 106.04 327 THR A N 1
ATOM 2266 C CA . THR A 1 327 ? 18.691 37.614 52.029 1.00 109.20 327 THR A CA 1
ATOM 2267 C C . THR A 1 327 ? 17.408 38.406 51.794 1.00 110.51 327 THR A C 1
ATOM 2268 O O . THR A 1 327 ? 17.052 38.671 50.642 1.00 110.44 327 THR A O 1
ATOM 2272 N N . PRO A 1 328 ? 16.709 38.792 52.878 1.00 111.99 328 PRO A N 1
ATOM 2273 C CA . PRO A 1 328 ? 15.533 39.659 52.742 1.00 114.16 328 PRO A CA 1
ATOM 2274 C C . PRO A 1 328 ? 15.777 40.868 51.823 1.00 117.78 328 PRO A C 1
ATOM 2275 O O . PRO A 1 328 ? 14.852 41.309 51.131 1.00 118.61 328 PRO A O 1
ATOM 2279 N N . GLU A 1 329 ? 17.009 41.386 51.818 1.00 120.06 329 GLU A N 1
ATOM 2280 C CA . GLU A 1 329 ? 17.402 42.451 50.890 1.00 123.33 329 GLU A CA 1
ATOM 2281 C C . GLU A 1 329 ? 17.421 41.965 49.428 1.00 120.61 329 GLU A C 1
ATOM 2282 O O . GLU A 1 329 ? 16.864 42.620 48.543 1.00 122.46 329 GLU A O 1
ATOM 2288 N N . GLY A 1 330 ? 18.038 40.811 49.187 1.00 116.61 330 GLY A N 1
ATOM 2289 C CA . GLY A 1 330 ? 18.125 40.232 47.844 1.00 113.91 330 GLY A CA 1
ATOM 2290 C C . GLY A 1 330 ? 16.768 40.005 47.206 1.00 112.28 330 GLY A C 1
ATOM 2291 O O . GLY A 1 330 ? 16.524 40.453 46.089 1.00 113.44 330 GLY A O 1
ATOM 2292 N N . ASP A 1 331 ? 15.889 39.307 47.927 1.00 109.98 331 ASP A N 1
ATOM 2293 C CA . ASP A 1 331 ? 14.505 39.075 47.510 1.00 108.85 331 ASP A CA 1
ATOM 2294 C C . ASP A 1 331 ? 13.827 40.306 46.933 1.00 113.12 331 ASP A C 1
ATOM 2295 O O . ASP A 1 331 ? 13.077 40.195 45.963 1.00 112.99 331 ASP A O 1
ATOM 2300 N N . LYS A 1 332 ? 14.088 41.471 47.533 1.00 117.28 332 LYS A N 1
ATOM 2301 C CA . LYS A 1 332 ? 13.430 42.715 47.134 1.00 121.73 332 LYS A CA 1
ATOM 2302 C C . LYS A 1 332 ? 13.703 43.072 45.674 1.00 122.61 332 LYS A C 1
ATOM 2303 O O . LYS A 1 332 ? 12.764 43.312 44.912 1.00 123.76 332 LYS A O 1
ATOM 2309 N N . VAL A 1 333 ? 14.982 43.093 45.292 1.00 122.45 333 VAL A N 1
ATOM 2310 C CA . VAL A 1 333 ? 15.390 43.434 43.917 1.00 123.28 333 VAL A CA 1
ATOM 2311 C C . VAL A 1 333 ? 14.926 42.382 42.900 1.00 119.48 333 VAL A C 1
ATOM 2312 O O . VAL A 1 333 ? 14.440 42.736 41.826 1.00 120.94 333 VAL A O 1
ATOM 2316 N N . LEU A 1 334 ? 15.037 41.102 43.258 1.00 114.87 334 LEU A N 1
ATOM 2317 C CA . LEU A 1 334 ? 14.555 40.013 42.406 1.00 111.33 334 LEU A CA 1
ATOM 2318 C C . LEU A 1 334 ? 13.137 40.268 41.918 1.00 112.53 334 LEU A C 1
ATOM 2319 O O . LEU A 1 334 ? 12.857 40.124 40.729 1.00 112.96 334 LEU A O 1
ATOM 2324 N N . THR A 1 335 ? 12.262 40.673 42.833 1.00 113.66 335 THR A N 1
ATOM 2325 C CA . THR A 1 335 ? 10.872 40.969 42.502 1.00 115.48 335 THR A CA 1
ATOM 2326 C C . THR A 1 335 ? 10.754 42.128 41.514 1.00 119.92 335 THR A C 1
ATOM 2327 O O . THR A 1 335 ? 9.947 42.086 40.586 1.00 120.70 335 THR A O 1
ATOM 2331 N N . GLU A 1 336 ? 11.562 43.160 41.714 1.00 123.19 336 GLU A N 1
ATOM 2332 C CA . GLU A 1 336 ? 11.523 44.317 40.832 1.00 127.96 336 GLU A CA 1
ATOM 2333 C C . GLU A 1 336 ? 12.275 44.056 39.526 1.00 127.22 336 GLU A C 1
ATOM 2334 O O . GLU A 1 336 ? 11.871 44.546 38.472 1.00 130.03 336 GLU A O 1
ATOM 2340 N N . ARG A 1 337 ? 13.356 43.279 39.602 1.00 123.82 337 ARG A N 1
ATOM 2341 C CA . ARG A 1 337 ? 14.151 42.912 38.423 1.00 122.73 337 ARG A CA 1
ATOM 2342 C C . ARG A 1 337 ? 13.404 41.858 37.577 1.00 119.84 337 ARG A C 1
ATOM 2343 O O . ARG A 1 337 ? 13.791 41.556 36.446 1.00 119.72 337 ARG A O 1
ATOM 2351 N N . GLY A 1 338 ? 12.312 41.328 38.121 1.00 117.84 338 GLY A N 1
ATOM 2352 C CA . GLY A 1 338 ? 11.451 40.408 37.375 1.00 115.90 338 GLY A CA 1
ATOM 2353 C C . GLY A 1 338 ? 11.864 38.948 37.471 1.00 110.87 338 GLY A C 1
ATOM 2354 O O . GLY A 1 338 ? 11.467 38.114 36.648 1.00 109.14 338 GLY A O 1
ATOM 2355 N N . ILE A 1 339 ? 12.658 38.640 38.487 1.00 108.68 339 ILE A N 1
ATOM 2356 C CA . ILE A 1 339 ? 13.168 37.295 38.681 1.00 104.48 339 ILE A CA 1
ATOM 2357 C C . ILE A 1 339 ? 12.355 36.506 39.741 1.00 101.69 339 ILE A C 1
ATOM 2358 O O . ILE A 1 339 ? 12.186 36.944 40.890 1.00 102.09 339 ILE A O 1
ATOM 2363 N N . ASN A 1 340 ? 11.845 35.354 39.312 1.00 98.85 340 ASN A N 1
ATOM 2364 C CA . ASN A 1 340 ? 11.048 34.484 40.146 1.00 96.36 340 ASN A CA 1
ATOM 2365 C C . ASN A 1 340 ? 11.955 33.619 40.990 1.00 93.23 340 ASN A C 1
ATOM 2366 O O . ASN A 1 340 ? 13.128 33.428 40.648 1.00 92.70 340 ASN A O 1
ATOM 2371 N N . LEU A 1 341 ? 11.409 33.087 42.082 1.00 91.08 341 LEU A N 1
ATOM 2372 C CA . LEU A 1 341 ? 12.220 32.384 43.046 1.00 88.72 341 LEU A CA 1
ATOM 2373 C C . LEU A 1 341 ? 11.438 31.323 43.809 1.00 85.98 341 LEU A C 1
ATOM 2374 O O . LEU A 1 341 ? 10.476 31.638 44.519 1.00 86.96 341 LEU A O 1
ATOM 2379 N N . THR A 1 342 ? 11.869 30.070 43.676 1.00 82.82 342 THR A N 1
ATOM 2380 C CA . THR A 1 342 ? 11.312 28.992 44.474 1.00 79.99 342 THR A CA 1
ATOM 2381 C C . THR A 1 342 ? 12.113 28.834 45.766 1.00 78.72 342 THR A C 1
ATOM 2382 O O . THR A 1 342 ? 13.313 28.578 45.717 1.00 78.20 342 THR A O 1
ATOM 2386 N N . PRO A 1 343 ? 11.445 28.982 46.924 1.00 78.67 343 PRO A N 1
ATOM 2387 C CA . PRO A 1 343 ? 12.074 29.008 48.257 1.00 78.67 343 PRO A CA 1
ATOM 2388 C C . PRO A 1 343 ? 12.567 27.662 48.797 1.00 75.76 343 PRO A C 1
ATOM 2389 O O . PRO A 1 343 ? 11.897 26.632 48.643 1.00 73.22 343 PRO A O 1
ATOM 2393 N N . ASP A 1 344 ? 13.732 27.697 49.444 1.00 76.49 344 ASP A N 1
ATOM 2394 C CA . ASP A 1 344 ? 14.369 26.503 50.001 1.00 74.38 344 ASP A CA 1
ATOM 2395 C C . ASP A 1 344 ? 13.348 25.538 50.562 1.00 71.78 344 ASP A C 1
ATOM 2396 O O . ASP A 1 344 ? 13.140 24.471 49.993 1.00 69.71 344 ASP A O 1
ATOM 2401 N N . ILE A 1 345 ? 12.692 25.941 51.645 1.00 72.51 345 ILE A N 1
ATOM 2402 C CA . ILE A 1 345 ? 11.697 25.108 52.353 1.00 70.69 345 ILE A CA 1
ATOM 2403 C C . ILE A 1 345 ? 10.872 24.182 51.451 1.00 68.09 345 ILE A C 1
ATOM 2404 O O . ILE A 1 345 ? 10.653 23.023 51.794 1.00 65.82 345 ILE A O 1
ATOM 2409 N N . LEU A 1 346 ? 10.441 24.689 50.300 1.00 68.92 346 LEU A N 1
ATOM 2410 C CA . LEU A 1 346 ? 9.751 23.863 49.317 1.00 67.23 346 LEU A CA 1
ATOM 2411 C C . LEU A 1 346 ? 10.729 23.051 48.481 1.00 66.12 346 LEU A C 1
ATOM 2412 O O . LEU A 1 346 ? 10.655 21.824 48.453 1.00 64.25 346 LEU A O 1
ATOM 2417 N N . THR A 1 347 ? 11.652 23.746 47.820 1.00 67.63 347 THR A N 1
ATOM 2418 C CA . THR A 1 347 ? 12.576 23.142 46.870 1.00 67.01 347 THR A CA 1
ATOM 2419 C C . THR A 1 347 ? 13.417 21.972 47.417 1.00 65.25 347 THR A C 1
ATOM 2420 O O . THR A 1 347 ? 13.683 21.008 46.704 1.00 64.46 347 THR A O 1
ATOM 2424 N N . ASN A 1 348 ? 13.841 22.058 48.672 1.00 65.15 348 ASN A N 1
ATOM 2425 C CA . ASN A 1 348 ? 14.750 21.062 49.231 1.00 63.92 348 ASN A CA 1
ATOM 2426 C C . ASN A 1 348 ? 14.060 20.097 50.194 1.00 62.25 348 ASN A C 1
ATOM 2427 O O . ASN A 1 348 ? 14.712 19.494 51.051 1.00 62.14 348 ASN A O 1
ATOM 2432 N N . SER A 1 349 ? 12.747 19.942 50.057 1.00 61.24 349 SER A N 1
ATOM 2433 C CA . SER A 1 349 ? 11.972 19.194 51.047 1.00 59.66 349 SER A CA 1
ATOM 2434 C C . SER A 1 349 ? 11.857 17.700 50.748 1.00 57.85 349 SER A C 1
ATOM 2435 O O . SER A 1 349 ? 11.182 16.957 51.503 1.00 56.57 349 SER A O 1
ATOM 2438 N N . GLY A 1 350 ? 12.498 17.259 49.660 1.00 57.67 350 GLY A N 1
ATOM 2439 C CA . GLY A 1 350 ? 12.437 15.853 49.247 1.00 56.00 350 GLY A CA 1
ATOM 2440 C C . GLY A 1 350 ? 13.010 14.934 50.313 1.00 54.83 350 GLY A C 1
ATOM 2441 O O . GLY A 1 350 ? 12.472 13.858 50.579 1.00 53.11 350 GLY A O 1
ATOM 2442 N N . GLY A 1 351 ? 14.109 15.371 50.920 1.00 55.93 351 GLY A N 1
ATOM 2443 C CA . GLY A 1 351 ? 14.708 14.658 52.037 1.00 55.71 351 GLY A CA 1
ATOM 2444 C C . GLY A 1 351 ? 13.685 14.257 53.080 1.00 54.35 351 GLY A C 1
ATOM 2445 O O . GLY A 1 351 ? 13.578 13.072 53.410 1.00 53.33 351 GLY A O 1
ATOM 2446 N N . VAL A 1 352 ? 12.927 15.232 53.590 1.00 54.78 352 VAL A N 1
ATOM 2447 C CA . VAL A 1 352 ? 11.943 14.950 54.646 1.00 54.08 352 VAL A CA 1
ATOM 2448 C C . VAL A 1 352 ? 10.755 14.186 54.075 1.00 52.38 352 VAL A C 1
ATOM 2449 O O . VAL A 1 352 ? 10.124 13.385 54.751 1.00 51.14 352 VAL A O 1
ATOM 2453 N N . LEU A 1 353 ? 10.447 14.452 52.820 1.00 52.60 353 LEU A N 1
ATOM 2454 C CA . LEU A 1 353 ? 9.448 13.665 52.139 1.00 51.63 353 LEU A CA 1
ATOM 2455 C C . LEU A 1 353 ? 9.845 12.181 52.217 1.00 50.34 353 LEU A C 1
ATOM 2456 O O . LEU A 1 353 ? 9.048 11.332 52.577 1.00 49.04 353 LEU A O 1
ATOM 2461 N N . VAL A 1 354 ? 11.093 11.869 51.899 1.00 51.07 354 VAL A N 1
ATOM 2462 C CA . VAL A 1 354 ? 11.509 10.485 51.950 1.00 50.33 354 VAL A CA 1
ATOM 2463 C C . VAL A 1 354 ? 11.569 9.973 53.378 1.00 50.14 354 VAL A C 1
ATOM 2464 O O . VAL A 1 354 ? 11.326 8.768 53.600 1.00 49.94 354 VAL A O 1
ATOM 2468 N N . SER A 1 355 ? 11.876 10.869 54.327 1.00 50.30 355 SER A N 1
ATOM 2469 C CA . SER A 1 355 ? 11.930 10.515 55.743 1.00 49.91 355 SER A CA 1
ATOM 2470 C C . SER A 1 355 ? 10.534 10.041 56.190 1.00 48.90 355 SER A C 1
ATOM 2471 O O . SER A 1 355 ? 10.393 9.092 56.970 1.00 48.12 355 SER A O 1
ATOM 2474 N N . TYR A 1 356 ? 9.506 10.708 55.654 1.00 48.92 356 TYR A N 1
ATOM 2475 C CA . TYR A 1 356 ? 8.113 10.410 55.921 1.00 47.40 356 TYR A CA 1
ATOM 2476 C C . TYR A 1 356 ? 7.777 9.043 55.376 1.00 46.66 356 TYR A C 1
ATOM 2477 O O . TYR A 1 356 ? 7.147 8.233 56.073 1.00 46.70 356 TYR A O 1
ATOM 2486 N N . TYR A 1 357 ? 8.203 8.771 54.145 1.00 46.58 357 TYR A N 1
ATOM 2487 C CA . TYR A 1 357 ? 7.975 7.464 53.531 1.00 45.77 357 TYR A CA 1
ATOM 2488 C C . TYR A 1 357 ? 8.539 6.343 54.396 1.00 45.10 357 TYR A C 1
ATOM 2489 O O . TYR A 1 357 ? 7.888 5.319 54.595 1.00 44.74 357 TYR A O 1
ATOM 2498 N N . GLU A 1 358 ? 9.743 6.547 54.923 1.00 45.41 358 GLU A N 1
ATOM 2499 C CA . GLU A 1 358 ? 10.379 5.567 55.799 1.00 45.35 358 GLU A CA 1
ATOM 2500 C C . GLU A 1 358 ? 9.436 5.191 56.955 1.00 45.14 358 GLU A C 1
ATOM 2501 O O . GLU A 1 358 ? 9.174 4.000 57.210 1.00 45.08 358 GLU A O 1
ATOM 2507 N N . TRP A 1 359 ? 8.922 6.215 57.633 1.00 44.98 359 TRP A N 1
ATOM 2508 C CA . TRP A 1 359 ? 7.947 6.053 58.686 1.00 44.22 359 TRP A CA 1
ATOM 2509 C C . TRP A 1 359 ? 6.709 5.303 58.206 1.00 43.55 359 TRP A C 1
ATOM 2510 O O . TRP A 1 359 ? 6.202 4.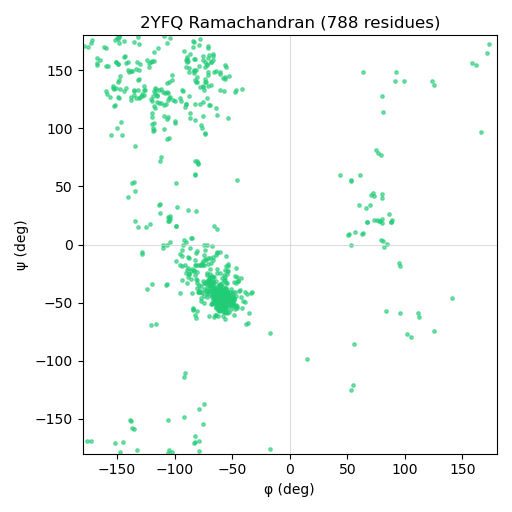432 58.925 1.00 43.24 359 TRP A O 1
ATOM 2521 N N . VAL A 1 360 ? 6.216 5.620 57.007 1.00 43.42 360 VAL A N 1
ATOM 2522 C CA . VAL A 1 360 ? 5.046 4.900 56.503 1.00 43.11 360 VAL A CA 1
ATOM 2523 C C . VAL A 1 360 ? 5.396 3.415 56.393 1.00 42.66 360 VAL A C 1
ATOM 2524 O O . VAL A 1 360 ? 4.706 2.568 56.955 1.00 41.81 360 VAL A O 1
ATOM 2528 N N . GLN A 1 361 ? 6.500 3.113 55.715 1.00 43.51 361 GLN A N 1
ATOM 2529 C CA . GLN A 1 361 ? 6.943 1.726 55.557 1.00 44.06 361 GLN A CA 1
ATOM 2530 C C . GLN A 1 361 ? 7.114 0.972 56.882 1.00 43.62 361 GLN A C 1
ATOM 2531 O O . GLN A 1 361 ? 6.872 -0.231 56.934 1.00 43.77 361 GLN A O 1
ATOM 2537 N N . ASN A 1 362 ? 7.513 1.685 57.933 1.00 43.20 362 ASN A N 1
ATOM 2538 C CA . ASN A 1 362 ? 7.686 1.123 59.265 1.00 42.84 362 ASN A CA 1
ATOM 2539 C C . ASN A 1 362 ? 6.398 0.736 59.928 1.00 41.54 362 ASN A C 1
ATOM 2540 O O . ASN A 1 362 ? 6.373 -0.055 60.858 1.00 40.94 362 ASN A O 1
ATOM 2545 N N . GLN A 1 363 ? 5.313 1.325 59.455 1.00 41.63 363 GLN A N 1
ATOM 2546 C CA . GLN A 1 363 ? 4.045 1.249 60.155 1.00 39.99 363 GLN A CA 1
ATOM 2547 C C . GLN A 1 363 ? 3.358 -0.009 59.774 1.00 39.55 363 GLN A C 1
ATOM 2548 O O . GLN A 1 363 ? 2.802 -0.695 60.623 1.00 39.45 363 GLN A O 1
ATOM 2554 N N . TYR A 1 364 ? 3.411 -0.343 58.501 1.00 40.01 364 TYR A N 1
ATOM 2555 C CA . TYR A 1 364 ? 2.864 -1.621 58.073 1.00 39.95 364 TYR A CA 1
ATOM 2556 C C . TYR A 1 364 ? 3.976 -2.594 57.738 1.00 41.24 364 TYR A C 1
ATOM 2557 O O . TYR A 1 364 ? 3.707 -3.731 57.364 1.00 42.44 364 TYR A O 1
ATOM 2566 N N . GLY A 1 365 ? 5.225 -2.149 57.863 1.00 41.53 365 GLY A N 1
ATOM 2567 C CA . GLY A 1 365 ? 6.360 -3.058 57.721 1.00 42.84 365 GLY A CA 1
ATOM 2568 C C . GLY A 1 365 ? 6.563 -3.657 56.333 1.00 43.84 365 GLY A C 1
ATOM 2569 O O . GLY A 1 365 ? 7.060 -4.772 56.195 1.00 44.72 365 GLY A O 1
ATOM 2570 N N . TYR A 1 366 ? 6.198 -2.906 55.309 1.00 43.87 366 TYR A N 1
ATOM 2571 C CA . TYR A 1 366 ? 6.482 -3.269 53.925 1.00 45.36 366 TYR A CA 1
ATOM 2572 C C . TYR A 1 366 ? 7.411 -2.186 53.327 1.00 46.24 366 TYR A C 1
ATOM 2573 O O . TYR A 1 366 ? 7.178 -0.992 53.512 1.00 46.48 366 TYR A O 1
ATOM 2582 N N . TYR A 1 367 ? 8.462 -2.588 52.624 1.00 47.32 367 TYR A N 1
ATOM 2583 C CA . TYR A 1 367 ? 9.515 -1.662 52.244 1.00 47.79 367 TYR A CA 1
ATOM 2584 C C . TYR A 1 367 ? 9.527 -1.420 50.755 1.00 49.15 367 TYR A C 1
ATOM 2585 O O . TYR A 1 367 ? 9.417 -2.347 49.973 1.00 50.79 367 TYR A O 1
ATOM 2594 N N . TRP A 1 368 ? 9.637 -0.162 50.356 1.00 49.35 368 TRP A N 1
ATOM 2595 C CA . TRP A 1 368 ? 9.560 0.190 48.943 1.00 50.25 368 TRP A CA 1
ATOM 2596 C C . TRP A 1 368 ? 10.902 0.168 48.192 1.00 51.84 368 TRP A C 1
ATOM 2597 O O . TRP A 1 368 ? 11.957 0.224 48.796 1.00 52.72 368 TRP A O 1
ATOM 2608 N N . THR A 1 369 ? 10.856 0.074 46.875 1.00 52.63 369 THR A N 1
ATOM 2609 C CA . THR A 1 369 ? 12.074 0.066 46.094 1.00 54.41 369 THR A CA 1
ATOM 2610 C C . THR A 1 369 ? 12.408 1.484 45.730 1.00 55.15 369 THR A C 1
ATOM 2611 O O . THR A 1 369 ? 11.533 2.342 45.743 1.00 54.39 369 THR A O 1
ATOM 2615 N N . GLU A 1 370 ? 13.677 1.717 45.401 1.00 57.05 370 GLU A N 1
ATOM 2616 C CA . GLU A 1 370 ? 14.146 2.999 44.919 1.00 58.07 370 GLU A CA 1
ATOM 2617 C C . GLU A 1 370 ? 13.228 3.568 43.824 1.00 58.46 370 GLU A C 1
ATOM 2618 O O . GLU A 1 370 ? 12.878 4.757 43.859 1.00 58.46 370 GLU A O 1
ATOM 2624 N N . ALA A 1 371 ? 12.813 2.727 42.875 1.00 58.77 371 ALA A N 1
ATOM 2625 C CA . ALA A 1 371 ? 11.925 3.180 41.811 1.00 58.72 371 ALA A CA 1
ATOM 2626 C C . ALA A 1 371 ? 10.561 3.573 42.365 1.00 57.08 371 ALA A C 1
ATOM 2627 O O . ALA A 1 371 ? 9.975 4.581 41.972 1.00 57.13 371 ALA A O 1
ATOM 2629 N N . GLU A 1 372 ? 10.057 2.778 43.296 1.00 55.95 372 GLU A N 1
ATOM 2630 C CA . GLU A 1 372 ? 8.766 3.050 43.901 1.00 54.25 372 GLU A CA 1
ATOM 2631 C C . GLU A 1 372 ? 8.823 4.308 44.734 1.00 53.72 372 GLU A C 1
ATOM 2632 O O . GLU A 1 372 ? 7.828 5.020 44.857 1.00 53.05 372 GLU A O 1
ATOM 2638 N N . VAL A 1 373 ? 9.983 4.573 45.321 1.00 54.39 373 VAL A N 1
ATOM 2639 C CA . VAL A 1 373 ? 10.152 5.756 46.168 1.00 54.25 373 VAL A CA 1
ATOM 2640 C C . VAL A 1 373 ? 10.178 7.007 45.313 1.00 55.22 373 VAL A C 1
ATOM 2641 O O . VAL A 1 373 ? 9.502 7.981 45.631 1.00 54.70 373 VAL A O 1
ATOM 2645 N N . GLU A 1 374 ? 10.928 6.959 44.213 1.00 56.80 374 GLU A N 1
ATOM 2646 C CA . GLU A 1 374 ? 10.974 8.075 43.267 1.00 58.00 374 GLU A CA 1
ATOM 2647 C C . GLU A 1 374 ? 9.609 8.371 42.658 1.00 57.58 374 GLU A C 1
ATOM 2648 O O . GLU A 1 374 ? 9.217 9.540 42.553 1.00 58.22 374 GLU A O 1
ATOM 2654 N N . GLU A 1 375 ? 8.884 7.323 42.268 1.00 56.71 375 GLU A N 1
ATOM 2655 C CA . GLU A 1 375 ? 7.580 7.509 41.648 1.00 56.41 375 GLU A CA 1
ATOM 2656 C C . GLU A 1 375 ? 6.657 8.342 42.541 1.00 55.07 375 GLU A C 1
ATOM 2657 O O . GLU A 1 375 ? 6.096 9.340 42.098 1.00 55.28 375 GLU A O 1
ATOM 2663 N N . LYS A 1 376 ? 6.531 7.922 43.798 1.00 53.83 376 LYS A N 1
ATOM 2664 C CA . LYS A 1 376 ? 5.757 8.635 44.808 1.00 52.98 376 LYS A CA 1
ATOM 2665 C C . LYS A 1 376 ? 6.341 10.011 45.082 1.00 53.79 376 LYS A C 1
ATOM 2666 O O . LYS A 1 376 ? 5.602 10.974 45.260 1.00 53.64 376 LYS A O 1
ATOM 2672 N N . GLN A 1 377 ? 7.670 10.088 45.127 1.00 54.64 377 GLN A N 1
ATOM 2673 C CA . GLN A 1 377 ? 8.354 11.335 45.433 1.00 55.67 377 GLN A CA 1
ATOM 2674 C C . GLN A 1 377 ? 8.043 12.414 44.402 1.00 57.01 377 GLN A C 1
ATOM 2675 O O . GLN A 1 377 ? 7.843 13.569 44.750 1.00 57.50 377 GLN A O 1
ATOM 2681 N N . GLU A 1 378 ? 7.997 12.032 43.135 1.00 57.74 378 GLU A N 1
ATOM 2682 C CA . GLU A 1 378 ? 7.621 12.964 42.085 1.00 59.24 378 GLU A CA 1
ATOM 2683 C C . GLU A 1 378 ? 6.153 13.392 42.219 1.00 58.54 378 GLU A C 1
ATOM 2684 O O . GLU A 1 378 ? 5.845 14.578 42.133 1.00 59.38 378 GLU A O 1
ATOM 2690 N N . ALA A 1 379 ? 5.265 12.424 42.442 1.00 57.13 379 ALA A N 1
ATOM 2691 C CA . ALA A 1 379 ? 3.833 12.689 42.634 1.00 56.66 379 ALA A CA 1
ATOM 2692 C C . ALA A 1 379 ? 3.570 13.744 43.713 1.00 56.56 379 ALA A C 1
ATOM 2693 O O . ALA A 1 379 ? 2.824 14.699 43.513 1.00 57.20 379 ALA A O 1
ATOM 2695 N N . ASP A 1 380 ? 4.224 13.567 44.850 1.00 56.09 380 ASP A N 1
ATOM 2696 C CA . ASP A 1 380 ? 3.961 14.357 46.033 1.00 55.92 380 ASP A CA 1
ATOM 2697 C C . ASP A 1 380 ? 4.607 15.714 45.977 1.00 57.54 380 ASP A C 1
ATOM 2698 O O . ASP A 1 380 ? 3.983 16.694 46.371 1.00 58.66 380 ASP A O 1
ATOM 2703 N N . MET A 1 381 ? 5.839 15.796 45.481 1.00 58.26 381 MET A N 1
ATOM 2704 C CA . MET A 1 381 ? 6.465 17.096 45.251 1.00 59.80 381 MET A CA 1
ATOM 2705 C C . MET A 1 381 ? 5.543 17.945 44.365 1.00 61.29 381 MET A C 1
ATOM 2706 O O . MET A 1 381 ? 5.238 19.089 44.681 1.00 62.60 381 MET A O 1
ATOM 2711 N N . MET A 1 382 ? 5.076 17.366 43.266 1.00 61.66 382 MET A N 1
ATOM 2712 C CA . MET A 1 382 ? 4.180 18.065 42.347 1.00 63.22 382 MET A CA 1
ATOM 2713 C C . MET A 1 382 ? 2.879 18.503 42.993 1.00 62.92 382 MET A C 1
ATOM 2714 O O . MET A 1 382 ? 2.359 19.559 42.655 1.00 64.61 382 MET A O 1
ATOM 2719 N N . LYS A 1 383 ? 2.360 17.695 43.916 1.00 60.90 383 LYS A N 1
ATOM 2720 C CA . LYS A 1 383 ? 1.180 18.068 44.669 1.00 60.57 383 LYS A CA 1
ATOM 2721 C C . LYS A 1 383 ? 1.473 19.302 45.519 1.00 61.53 383 LYS A C 1
ATOM 2722 O O . LYS A 1 383 ? 0.689 20.249 45.522 1.00 63.17 383 LYS A O 1
ATOM 2728 N N . ALA A 1 384 ? 2.608 19.293 46.213 1.00 60.74 384 ALA A N 1
ATOM 2729 C CA . ALA A 1 384 ? 2.991 20.392 47.080 1.00 61.71 384 ALA A CA 1
ATOM 2730 C C . ALA A 1 384 ? 3.277 21.675 46.275 1.00 64.58 384 ALA A C 1
ATOM 2731 O O . ALA A 1 384 ? 2.851 22.776 46.659 1.00 66.18 384 ALA A O 1
ATOM 2733 N N . ILE A 1 385 ? 3.986 21.531 45.158 1.00 65.07 385 ILE A N 1
ATOM 2734 C CA . ILE A 1 385 ? 4.222 22.650 44.271 1.00 67.65 385 ILE A CA 1
ATOM 2735 C C . ILE A 1 385 ? 2.895 23.291 43.878 1.00 69.05 385 ILE A C 1
ATOM 2736 O O . ILE A 1 385 ? 2.738 24.517 43.964 1.00 71.25 385 ILE A O 1
ATOM 2741 N N . LYS A 1 386 ? 1.943 22.450 43.472 1.00 67.90 386 LYS A N 1
ATOM 2742 C CA . LYS A 1 386 ? 0.668 22.897 42.931 1.00 69.00 386 LYS A CA 1
ATOM 2743 C C . LYS A 1 386 ? -0.011 23.772 43.966 1.00 69.45 386 LYS A C 1
ATOM 2744 O O . LYS A 1 386 ? -0.549 24.838 43.638 1.00 71.49 386 LYS A O 1
ATOM 2750 N N . GLY A 1 387 ? 0.062 23.326 45.220 1.00 67.50 387 GLY A N 1
ATOM 2751 C CA . GLY A 1 387 ? -0.523 24.042 46.351 1.00 68.26 387 GLY A CA 1
ATOM 2752 C C . GLY A 1 387 ? 0.063 25.432 46.564 1.00 70.64 387 GLY A C 1
ATOM 2753 O O . GLY A 1 387 ? -0.660 26.431 46.581 1.00 72.62 387 GLY A O 1
ATOM 2754 N N . VAL A 1 388 ? 1.382 25.494 46.720 1.00 70.51 388 VAL A N 1
ATOM 2755 C CA . VAL A 1 388 ? 2.090 26.759 46.911 1.00 72.61 388 VAL A CA 1
ATOM 2756 C C . VAL A 1 388 ? 1.787 27.781 45.801 1.00 75.46 388 VAL A C 1
ATOM 2757 O O . VAL A 1 388 ? 1.617 28.976 46.084 1.00 77.52 388 VAL A O 1
ATOM 2761 N N . PHE A 1 389 ? 1.729 27.302 44.553 1.00 75.49 389 PHE A N 1
ATOM 2762 C CA . PHE A 1 389 ? 1.372 28.131 43.396 1.00 78.06 389 PHE A CA 1
ATOM 2763 C C . PHE A 1 389 ? -0.063 28.644 43.480 1.00 79.26 389 PHE A C 1
ATOM 2764 O O . PHE A 1 389 ? -0.314 29.825 43.230 1.00 81.43 389 PHE A O 1
ATOM 2772 N N . ALA A 1 390 ? -0.987 27.747 43.860 1.00 77.53 390 ALA A N 1
ATOM 2773 C CA . ALA A 1 390 ? -2.413 28.070 43.948 1.00 78.38 390 ALA A CA 1
ATOM 2774 C C . ALA A 1 390 ? -2.637 29.187 44.956 1.00 79.97 390 ALA A C 1
ATOM 2775 O O . ALA A 1 390 ? -3.380 30.141 44.686 1.00 82.68 390 ALA A O 1
ATOM 2777 N N . VAL A 1 391 ? -1.959 29.070 46.097 1.00 78.35 391 VAL A N 1
ATOM 2778 C CA . VAL A 1 391 ? -1.960 30.095 47.131 1.00 79.86 391 VAL A CA 1
ATOM 2779 C C . VAL A 1 391 ? -1.378 31.433 46.637 1.00 83.09 391 VAL A C 1
ATOM 2780 O O . VAL A 1 391 ? -1.984 32.485 46.858 1.00 85.57 391 VAL A O 1
ATOM 2784 N N . ALA A 1 392 ? -0.219 31.389 45.976 1.00 83.11 392 ALA A N 1
ATOM 2785 C CA . ALA A 1 392 ? 0.414 32.600 45.422 1.00 86.14 392 ALA A CA 1
ATOM 2786 C C . ALA A 1 392 ? -0.490 33.304 44.415 1.00 89.04 392 ALA A C 1
ATOM 2787 O O . ALA A 1 392 ? -0.581 34.530 44.395 1.00 92.02 392 ALA A O 1
ATOM 2789 N N . ASP A 1 393 ? -1.162 32.512 43.587 1.00 88.37 393 ASP A N 1
ATOM 2790 C CA . ASP A 1 393 ? -2.100 33.017 42.591 1.00 91.00 393 ASP A CA 1
ATOM 2791 C C . ASP A 1 393 ? -3.334 33.645 43.257 1.00 92.58 393 ASP A C 1
ATOM 2792 O O . ASP A 1 393 ? -3.925 34.587 42.726 1.00 95.69 393 ASP A O 1
ATOM 2797 N N . GLU A 1 394 ? -3.712 33.116 44.419 1.00 90.63 394 GLU A N 1
ATOM 2798 C CA . GLU A 1 394 ? -4.925 33.537 45.111 1.00 91.85 394 GLU A CA 1
ATOM 2799 C C . GLU A 1 394 ? -4.680 34.779 45.966 1.00 94.18 394 GLU A C 1
ATOM 2800 O O . GLU A 1 394 ? -5.370 35.782 45.814 1.00 97.38 394 GLU A O 1
ATOM 2806 N N . TYR A 1 395 ? -3.700 34.699 46.865 1.00 92.79 395 TYR A N 1
ATOM 2807 C CA . TYR A 1 395 ? -3.328 35.822 47.728 1.00 94.83 395 TYR A CA 1
ATOM 2808 C C . TYR A 1 395 ? -2.342 36.773 47.042 1.00 97.36 395 TYR A C 1
ATOM 2809 O O . TYR A 1 395 ? -1.832 37.708 47.668 1.00 99.32 395 TYR A O 1
ATOM 2818 N N . ASN A 1 396 ? -2.068 36.513 45.764 1.00 97.29 396 ASN A N 1
ATOM 2819 C CA . ASN A 1 396 ? -1.358 37.452 44.896 1.00 100.17 396 ASN A CA 1
ATOM 2820 C C . ASN A 1 396 ? -0.015 37.927 45.465 1.00 100.41 396 ASN A C 1
ATOM 2821 O O . ASN A 1 396 ? 0.228 39.136 45.597 1.00 103.44 396 ASN A O 1
ATOM 2826 N N . VAL A 1 397 ? 0.852 36.969 45.805 1.00 97.26 397 VAL A N 1
ATOM 2827 C CA . VAL A 1 397 ? 2.163 37.296 46.383 1.00 97.28 397 VAL A CA 1
ATOM 2828 C C . VAL A 1 397 ? 3.283 36.279 46.056 1.00 94.48 397 VAL A C 1
ATOM 2829 O O . VAL A 1 397 ? 3.036 35.292 45.374 1.00 92.61 397 VAL A O 1
ATOM 2833 N N . THR A 1 398 ? 4.503 36.552 46.521 1.00 94.59 398 THR A N 1
ATOM 2834 C CA . THR A 1 398 ? 5.688 35.735 46.249 1.00 92.79 398 THR A CA 1
ATOM 2835 C C . THR A 1 398 ? 5.523 34.284 46.658 1.00 88.89 398 THR A C 1
ATOM 2836 O O . THR A 1 398 ? 4.762 33.961 47.570 1.00 87.46 398 THR A O 1
ATOM 2840 N N . LEU A 1 399 ? 6.281 33.417 46.001 1.00 87.25 399 LEU A N 1
ATOM 2841 C CA . LEU A 1 399 ? 6.347 32.027 46.384 1.00 83.60 399 LEU A CA 1
ATOM 2842 C C . LEU A 1 399 ? 6.856 31.860 47.817 1.00 82.31 399 LEU A C 1
ATOM 2843 O O . LEU A 1 399 ? 6.336 31.018 48.554 1.00 80.12 399 LEU A O 1
ATOM 2848 N N . ARG A 1 400 ? 7.848 32.659 48.216 1.00 83.80 400 ARG A N 1
ATOM 2849 C CA . ARG A 1 400 ? 8.405 32.548 49.560 1.00 82.74 400 ARG A CA 1
ATOM 2850 C C . ARG A 1 400 ? 7.351 32.849 50.604 1.00 82.75 400 ARG A C 1
ATOM 2851 O O . ARG A 1 400 ? 7.201 32.107 51.572 1.00 80.66 400 ARG A O 1
ATOM 2859 N N . GLU A 1 401 ? 6.610 33.931 50.418 1.00 85.36 401 GLU A N 1
ATOM 2860 C CA . GLU A 1 401 ? 5.544 34.238 51.364 1.00 85.64 401 GLU A CA 1
ATOM 2861 C C . GLU A 1 401 ? 4.305 33.332 51.200 1.00 83.53 401 GLU A C 1
ATOM 2862 O O . GLU A 1 401 ? 3.501 33.206 52.133 1.00 82.72 401 GLU A O 1
ATOM 2868 N N . ALA A 1 402 ? 4.195 32.659 50.048 1.00 82.72 402 ALA A N 1
ATOM 2869 C CA . ALA A 1 402 ? 3.109 31.687 49.789 1.00 80.49 402 ALA A CA 1
ATOM 2870 C C . ALA A 1 402 ? 3.298 30.349 50.499 1.00 77.12 402 ALA A C 1
ATOM 2871 O O . ALA A 1 402 ? 2.334 29.777 51.013 1.00 75.54 402 ALA A O 1
ATOM 2873 N N . VAL A 1 403 ? 4.527 29.835 50.504 1.00 76.13 403 VAL A N 1
ATOM 2874 C CA . VAL A 1 403 ? 4.798 28.533 51.119 1.00 73.13 403 VAL A CA 1
ATOM 2875 C C . VAL A 1 403 ? 4.520 28.544 52.621 1.00 72.49 403 VAL A C 1
ATOM 2876 O O . VAL A 1 403 ? 3.927 27.606 53.147 1.00 70.30 403 VAL A O 1
ATOM 2880 N N . TYR A 1 404 ? 4.934 29.624 53.290 1.00 74.46 404 TYR A N 1
ATOM 2881 C CA . TYR A 1 404 ? 4.716 29.797 54.712 1.00 73.88 404 TYR A CA 1
ATOM 2882 C C . TYR A 1 404 ? 3.230 29.913 54.975 1.00 73.89 404 TYR A C 1
ATOM 2883 O O . TYR A 1 404 ? 2.724 29.343 55.939 1.00 72.43 404 TYR A O 1
ATOM 2892 N N . MET A 1 405 ? 2.527 30.619 54.092 1.00 75.76 405 MET A N 1
ATOM 2893 C CA . MET A 1 405 ? 1.070 30.737 54.188 1.00 76.10 405 MET A CA 1
ATOM 2894 C C . MET A 1 405 ? 0.373 29.383 53.988 1.00 73.56 405 MET A C 1
ATOM 2895 O O . MET A 1 405 ? -0.575 29.056 54.701 1.00 72.70 405 MET A O 1
ATOM 2900 N N . TYR A 1 406 ? 0.869 28.591 53.040 1.00 72.48 406 TYR A N 1
ATOM 2901 C CA . TYR A 1 406 ? 0.362 27.243 52.792 1.00 69.93 406 TYR A CA 1
ATOM 2902 C C . TYR A 1 406 ? 0.432 26.379 54.053 1.00 67.57 406 TYR A C 1
ATOM 2903 O O . TYR A 1 406 ? -0.546 25.718 54.412 1.00 66.23 406 TYR A O 1
ATOM 2912 N N . ALA A 1 407 ? 1.582 26.410 54.727 1.00 67.13 407 ALA A N 1
ATOM 2913 C CA . ALA A 1 407 ? 1.779 25.660 55.960 1.00 65.16 407 ALA A CA 1
ATOM 2914 C C . ALA A 1 407 ? 0.843 26.147 57.072 1.00 65.92 407 ALA A C 1
ATOM 2915 O O . ALA A 1 407 ? 0.126 25.343 57.677 1.00 64.31 407 ALA A O 1
ATOM 2917 N N . ILE A 1 408 ? 0.825 27.455 57.331 1.00 68.34 408 ILE A N 1
ATOM 2918 C CA . ILE A 1 408 ? -0.058 27.982 58.372 1.00 69.15 408 ILE A CA 1
ATOM 2919 C C . ILE A 1 408 ? -1.518 27.655 58.072 1.00 69.30 408 ILE A C 1
ATOM 2920 O O . ILE A 1 408 ? -2.253 27.227 58.968 1.00 68.77 408 ILE A O 1
ATOM 2925 N N . LYS A 1 409 ? -1.921 27.808 56.814 1.00 70.36 409 LYS A N 1
ATOM 2926 C CA . LYS A 1 409 ? -3.329 27.653 56.445 1.00 70.86 409 LYS A CA 1
ATOM 2927 C C . LYS A 1 409 ? -3.867 26.298 56.873 1.00 68.20 409 LYS A C 1
ATOM 2928 O O . LYS A 1 409 ? -4.898 26.223 57.555 1.00 68.24 409 LYS A O 1
ATOM 2934 N N . SER A 1 410 ? -3.163 25.234 56.496 1.00 65.92 410 SER A N 1
ATOM 2935 C CA . SER A 1 410 ? -3.622 23.904 56.871 1.00 63.28 410 SER A CA 1
ATOM 2936 C C . SER A 1 410 ? -3.440 23.620 58.357 1.00 61.91 410 SER A C 1
ATOM 2937 O O . SER A 1 410 ? -4.316 23.007 58.946 1.00 61.43 410 SER A O 1
ATOM 2940 N N . ILE A 1 411 ? -2.357 24.092 58.980 1.00 61.93 411 ILE A N 1
ATOM 2941 C CA . ILE A 1 411 ? -2.235 23.976 60.451 1.00 61.15 411 ILE A CA 1
ATOM 2942 C C . ILE A 1 411 ? -3.407 24.673 61.155 1.00 62.37 411 ILE A C 1
ATOM 2943 O O . ILE A 1 411 ? -3.912 24.198 62.182 1.00 60.86 411 ILE A O 1
ATOM 2948 N N . ASP A 1 412 ? -3.846 25.791 60.583 1.00 64.80 412 ASP A N 1
ATOM 2949 C CA . ASP A 1 412 ? -4.969 26.517 61.149 1.00 66.83 412 ASP A CA 1
ATOM 2950 C C . ASP A 1 412 ? -6.256 25.700 61.193 1.00 66.03 412 ASP A C 1
ATOM 2951 O O . ASP A 1 412 ? -6.904 25.587 62.247 1.00 65.68 412 ASP A O 1
ATOM 2956 N N . VAL A 1 413 ? -6.622 25.141 60.039 1.00 65.71 413 VAL A N 1
ATOM 2957 C CA . VAL A 1 413 ? -7.816 24.302 59.930 1.00 64.64 413 VAL A CA 1
ATOM 2958 C C . VAL A 1 413 ? -7.844 23.260 61.034 1.00 62.12 413 VAL A C 1
ATOM 2959 O O . VAL A 1 413 ? -8.839 23.189 61.759 1.00 62.97 413 VAL A O 1
ATOM 2963 N N . ALA A 1 414 ? -6.753 22.505 61.190 1.00 59.36 414 ALA A N 1
ATOM 2964 C CA . ALA A 1 414 ? -6.677 21.439 62.202 1.00 56.97 414 ALA A CA 1
ATOM 2965 C C . ALA A 1 414 ? -6.878 21.904 63.643 1.00 57.33 414 ALA A C 1
ATOM 2966 O O . ALA A 1 414 ? -7.686 21.332 64.361 1.00 56.47 414 ALA A O 1
ATOM 2968 N N . MET A 1 415 ? -6.160 22.948 64.051 1.00 58.78 415 MET A N 1
ATOM 2969 C CA . MET A 1 415 ? -6.354 23.538 65.364 1.00 59.76 415 MET A CA 1
ATOM 2970 C C . MET A 1 415 ? -7.816 23.923 65.577 1.00 61.57 415 MET A C 1
ATOM 2971 O O . MET A 1 415 ? -8.369 23.598 66.637 1.00 61.34 415 MET A O 1
ATOM 2976 N N . LYS A 1 416 ? -8.455 24.581 64.594 1.00 63.48 416 LYS A N 1
ATOM 2977 C CA . LYS A 1 416 ? -9.886 24.926 64.745 1.00 65.35 416 LYS A CA 1
ATOM 2978 C C . LYS A 1 416 ? -10.826 23.720 64.829 1.00 63.88 416 LYS A C 1
ATOM 2979 O O . LYS A 1 416 ? -11.735 23.717 65.642 1.00 64.58 416 LYS A O 1
ATOM 2985 N N . LEU A 1 417 ? -10.618 22.714 63.988 1.00 62.36 417 LEU A N 1
ATOM 2986 C CA . LEU A 1 417 ? -11.416 21.483 64.032 1.00 61.39 417 LEU A CA 1
ATOM 2987 C C . LEU A 1 417 ? -11.303 20.765 65.375 1.00 60.42 417 LEU A C 1
ATOM 2988 O O . LEU A 1 417 ? -12.307 20.337 65.956 1.00 59.82 417 LEU A O 1
ATOM 2993 N N . ARG A 1 418 ? -10.061 20.642 65.849 1.00 60.39 418 ARG A N 1
ATOM 2994 C CA . ARG A 1 418 ? -9.732 19.923 67.086 1.00 60.14 418 ARG A CA 1
ATOM 2995 C C . ARG A 1 418 ? -10.251 20.660 68.331 1.00 63.60 418 ARG A C 1
ATOM 2996 O O . ARG A 1 418 ? -10.246 20.096 69.444 1.00 61.82 418 ARG A O 1
ATOM 3004 N N . GLY A 1 419 ? -10.683 21.910 68.134 1.00 41.68 419 GLY A N 1
ATOM 3005 C CA . GLY A 1 419 ? -11.237 22.722 69.198 1.00 44.56 419 GLY A CA 1
ATOM 3006 C C . GLY A 1 419 ? -10.238 23.533 69.994 1.00 46.82 419 GLY A C 1
ATOM 3007 O O . GLY A 1 419 ? -10.556 23.978 71.078 1.00 47.18 419 GLY A O 1
ATOM 3008 N N . TRP A 1 420 ? -9.044 23.759 69.456 1.00 49.33 420 TRP A N 1
ATOM 3009 C CA . TRP A 1 420 ? -7.993 24.436 70.219 1.00 51.96 420 TRP A CA 1
ATOM 3010 C C . TRP A 1 420 ? -8.245 25.943 70.368 1.00 53.81 420 TRP A C 1
ATOM 3011 O O . TRP A 1 420 ? -7.580 26.622 71.181 1.00 54.45 420 TRP A O 1
ATOM 3022 N N . TYR A 1 421 ? -9.207 26.455 69.585 1.00 55.01 421 TYR A N 1
ATOM 3023 C CA . TYR A 1 421 ? -9.665 27.841 69.700 1.00 55.89 421 TYR A CA 1
ATOM 3024 C C . TYR A 1 421 ? -11.112 28.094 69.210 1.00 56.41 421 TYR A C 1
ATOM 3025 O O . TYR A 1 421 ? -11.679 27.316 68.430 1.00 56.69 421 TYR A O 1
ATOM 3034 N N . LEU B 1 5 ? 20.066 38.120 89.081 1.00 116.86 5 LEU B N 1
ATOM 3035 C CA . LEU B 1 5 ? 20.749 36.989 89.768 1.00 114.72 5 LEU B CA 1
ATOM 3036 C C . LEU B 1 5 ? 19.928 35.737 89.567 1.00 108.72 5 LEU B C 1
ATOM 3037 O O . LEU B 1 5 ? 18.700 35.806 89.518 1.00 107.13 5 LEU B O 1
ATOM 3042 N N . ASN B 1 6 ? 20.611 34.598 89.463 1.00 105.82 6 ASN B N 1
ATOM 3043 C CA . ASN B 1 6 ? 19.986 33.315 89.142 1.00 99.93 6 ASN B CA 1
ATOM 3044 C C . ASN B 1 6 ? 19.892 32.421 90.386 1.00 97.45 6 ASN B C 1
ATOM 3045 O O . ASN B 1 6 ? 20.922 31.929 90.874 1.00 98.06 6 ASN B O 1
ATOM 3050 N N . PRO B 1 7 ? 18.650 32.210 90.896 1.00 94.73 7 PRO B N 1
ATOM 3051 C CA . PRO B 1 7 ? 18.309 31.480 92.127 1.00 92.56 7 PRO B CA 1
ATOM 3052 C C . PRO B 1 7 ? 18.993 30.125 92.261 1.00 90.01 7 PRO B C 1
ATOM 3053 O O . PRO B 1 7 ? 19.182 29.652 93.387 1.00 89.89 7 PRO B O 1
ATOM 3057 N N . LEU B 1 8 ? 19.329 29.502 91.128 1.00 88.00 8 LEU B N 1
ATOM 3058 C CA . LEU B 1 8 ? 20.066 28.243 91.123 1.00 85.99 8 LEU B CA 1
ATOM 3059 C C . LEU B 1 8 ? 21.403 28.301 91.858 1.00 88.80 8 LEU B C 1
ATOM 3060 O O . LEU B 1 8 ? 21.732 27.389 92.622 1.00 87.84 8 LEU B O 1
ATOM 3065 N N . VAL B 1 9 ? 22.175 29.358 91.633 1.00 92.29 9 VAL B N 1
ATOM 3066 C CA . VAL B 1 9 ? 23.513 29.404 92.205 1.00 95.23 9 VAL B CA 1
ATOM 3067 C C . VAL B 1 9 ? 23.496 29.210 93.732 1.00 95.27 9 VAL B C 1
ATOM 3068 O O . VAL B 1 9 ? 24.338 28.497 94.282 1.00 95.64 9 VAL B O 1
ATOM 3072 N N . ALA B 1 10 ? 22.518 29.813 94.404 1.00 94.98 10 ALA B N 1
ATOM 3073 C CA . ALA B 1 10 ? 22.427 29.717 95.859 1.00 95.38 10 ALA B CA 1
ATOM 3074 C C . ALA B 1 10 ? 22.186 28.271 96.280 1.00 91.20 10 ALA B C 1
ATOM 3075 O O . ALA B 1 10 ? 22.903 27.728 97.119 1.00 91.76 10 ALA B O 1
ATOM 3077 N N . ALA B 1 11 ? 21.186 27.655 95.660 1.00 87.36 11 ALA B N 1
ATOM 3078 C CA . ALA B 1 11 ? 20.885 26.220 95.815 1.00 83.52 11 ALA B CA 1
ATOM 3079 C C . ALA B 1 11 ? 22.085 25.310 95.528 1.00 83.24 11 ALA B C 1
ATOM 3080 O O . ALA B 1 11 ? 22.377 24.393 96.315 1.00 82.71 11 ALA B O 1
ATOM 3082 N N . GLN B 1 12 ? 22.772 25.587 94.413 1.00 83.79 12 GLN B N 1
ATOM 3083 C CA . GLN B 1 12 ? 23.939 24.825 93.974 1.00 83.47 12 GLN B CA 1
ATOM 3084 C C . GLN B 1 12 ? 25.096 24.989 94.939 1.00 86.43 12 GLN B C 1
ATOM 3085 O O . GLN B 1 12 ? 25.814 24.029 95.230 1.00 86.00 12 GLN B O 1
ATOM 3091 N N . GLU B 1 13 ? 25.276 26.212 95.426 1.00 89.51 13 GLU B N 1
ATOM 3092 C CA . GLU B 1 13 ? 26.360 26.505 96.351 1.00 92.91 13 GLU B CA 1
ATOM 3093 C C . GLU B 1 13 ? 26.223 25.688 97.624 1.00 91.30 13 GLU B C 1
ATOM 3094 O O . GLU B 1 13 ? 27.226 25.208 98.155 1.00 92.58 13 GLU B O 1
ATOM 3100 N N . LYS B 1 14 ? 24.982 25.516 98.091 1.00 88.43 14 LYS B N 1
ATOM 3101 C CA . LYS B 1 14 ? 24.696 24.677 99.263 1.00 86.95 14 LYS B CA 1
ATOM 3102 C C . LYS B 1 14 ? 25.162 23.237 99.041 1.00 84.89 14 LYS B C 1
ATOM 3103 O O . LYS B 1 14 ? 25.735 22.628 99.960 1.00 85.88 14 LYS B O 1
ATOM 3109 N N . VAL B 1 15 ? 24.920 22.710 97.834 1.00 81.90 15 VAL B N 1
ATOM 3110 C CA . VAL B 1 15 ? 25.493 21.430 97.415 1.00 80.39 15 VAL B CA 1
ATOM 3111 C C . VAL B 1 15 ? 27.028 21.476 97.398 1.00 83.98 15 VAL B C 1
ATOM 3112 O O . VAL B 1 15 ? 27.686 20.658 98.053 1.00 84.40 15 VAL B O 1
ATOM 3116 N N . ARG B 1 16 ? 27.593 22.433 96.658 1.00 86.88 16 ARG B N 1
ATOM 3117 C CA . ARG B 1 16 ? 29.053 22.577 96.584 1.00 91.15 16 ARG B CA 1
ATOM 3118 C C . ARG B 1 16 ? 29.715 22.609 97.967 1.00 94.02 16 ARG B C 1
ATOM 3119 O O . ARG B 1 16 ? 30.704 21.909 98.185 1.00 95.72 16 ARG B O 1
ATOM 3127 N N . ILE B 1 17 ? 29.166 23.403 98.892 1.00 94.88 17 ILE B N 1
ATOM 3128 C CA . ILE B 1 17 ? 29.712 23.516 100.261 1.00 97.56 17 ILE B CA 1
ATOM 3129 C C . ILE B 1 17 ? 29.561 22.207 101.051 1.00 95.41 17 ILE B C 1
ATOM 3130 O O . ILE B 1 17 ? 30.512 21.773 101.712 1.00 97.94 17 ILE B O 1
ATOM 3135 N N . ALA B 1 18 ? 28.386 21.578 100.967 1.00 90.79 18 ALA B N 1
ATOM 3136 C CA . ALA B 1 18 ? 28.130 20.342 101.700 1.00 88.59 18 ALA B CA 1
ATOM 3137 C C . ALA B 1 18 ? 29.047 19.209 101.240 1.00 88.33 18 ALA B C 1
ATOM 3138 O O . ALA B 1 18 ? 29.711 18.567 102.060 1.00 89.83 18 ALA B O 1
ATOM 3140 N N . CYS B 1 19 ? 29.095 18.990 99.928 1.00 86.75 19 CYS B N 1
ATOM 3141 C CA . CYS B 1 19 ? 29.950 17.972 99.332 1.00 87.15 19 CYS B CA 1
ATOM 3142 C C . CYS B 1 19 ? 31.419 18.182 99.693 1.00 91.85 19 CYS B C 1
ATOM 3143 O O . CYS B 1 19 ? 32.199 17.226 99.807 1.00 92.87 19 CYS B O 1
ATOM 3146 N N . GLU B 1 20 ? 31.778 19.448 99.878 1.00 94.95 20 GLU B N 1
ATOM 3147 C CA . GLU B 1 20 ? 33.139 19.847 100.165 1.00 99.80 20 GLU B CA 1
ATOM 3148 C C . GLU B 1 20 ? 33.566 19.425 101.566 1.00 101.68 20 GLU B C 1
ATOM 3149 O O . GLU B 1 20 ? 34.724 19.049 101.774 1.00 104.91 20 GLU B O 1
ATOM 3155 N N . LYS B 1 21 ? 32.641 19.497 102.523 1.00 100.07 21 LYS B N 1
ATOM 3156 C CA . LYS B 1 21 ? 32.966 19.158 103.914 1.00 102.02 21 LYS B CA 1
ATOM 3157 C C . LYS B 1 21 ? 32.720 17.686 104.200 1.00 99.18 21 LYS B C 1
ATOM 3158 O O . LYS B 1 21 ? 33.353 17.103 105.087 1.00 101.02 21 LYS B O 1
ATOM 3164 N N . LEU B 1 22 ? 31.828 17.084 103.416 1.00 94.99 22 LEU B N 1
ATOM 3165 C CA . LEU B 1 22 ? 31.623 15.640 103.444 1.00 92.45 22 LEU B CA 1
ATOM 3166 C C . LEU B 1 22 ? 32.795 14.866 102.853 1.00 94.19 22 LEU B C 1
ATOM 3167 O O . LEU B 1 22 ? 33.080 13.756 103.301 1.00 94.42 22 LEU B O 1
ATOM 3172 N N . GLY B 1 23 ? 33.469 15.460 101.864 1.00 95.76 23 GLY B N 1
ATOM 3173 C CA . GLY B 1 23 ? 34.538 14.788 101.121 1.00 97.65 23 GLY B CA 1
ATOM 3174 C C . GLY B 1 23 ? 34.037 13.762 100.105 1.00 94.65 23 GLY B C 1
ATOM 3175 O O . GLY B 1 23 ? 34.787 12.871 99.692 1.00 95.96 23 GLY B O 1
ATOM 3176 N N . CYS B 1 24 ? 32.778 13.878 99.691 1.00 90.62 24 CYS B N 1
ATOM 3177 C CA . CYS B 1 24 ? 32.235 12.943 98.727 1.00 87.74 24 CYS B CA 1
ATOM 3178 C C . CYS B 1 24 ? 32.832 13.149 97.346 1.00 88.69 24 CYS B C 1
ATOM 3179 O O . CYS B 1 24 ? 33.553 14.122 97.116 1.00 91.46 24 CYS B O 1
ATOM 3182 N N . ASP B 1 25 ? 32.527 12.208 96.448 1.00 86.27 25 ASP B N 1
ATOM 3183 C CA . ASP B 1 25 ? 33.089 12.139 95.101 1.00 86.88 25 ASP B CA 1
ATOM 3184 C C . ASP B 1 25 ? 32.647 13.372 94.304 1.00 86.02 25 ASP B C 1
ATOM 3185 O O . ASP B 1 25 ? 31.586 13.930 94.587 1.00 83.46 25 ASP B O 1
ATOM 3190 N N . PRO B 1 26 ? 33.477 13.841 93.346 1.00 88.42 26 PRO B N 1
ATOM 3191 C CA . PRO B 1 26 ? 33.076 14.970 92.502 1.00 88.09 26 PRO B CA 1
ATOM 3192 C C . PRO B 1 26 ? 31.813 14.726 91.657 1.00 84.33 26 PRO B C 1
ATOM 3193 O O . PRO B 1 26 ? 31.134 15.686 91.283 1.00 83.48 26 PRO B O 1
ATOM 3197 N N . ALA B 1 27 ? 31.498 13.467 91.358 1.00 82.24 27 ALA B N 1
ATOM 3198 C CA . ALA B 1 27 ? 30.293 13.147 90.598 1.00 78.63 27 ALA B CA 1
ATOM 3199 C C . ALA B 1 27 ? 29.056 13.609 91.354 1.00 76.17 27 ALA B C 1
ATOM 3200 O O . ALA B 1 27 ? 28.066 14.046 90.742 1.00 74.38 27 ALA B O 1
ATOM 3202 N N . VAL B 1 28 ? 29.111 13.513 92.684 1.00 76.36 28 VAL B N 1
ATOM 3203 C CA . VAL B 1 28 ? 27.970 13.852 93.532 1.00 73.78 28 VAL B CA 1
ATOM 3204 C C . VAL B 1 28 ? 27.498 15.256 93.213 1.00 73.74 28 VAL B C 1
ATOM 3205 O O . VAL B 1 28 ? 26.311 15.504 93.068 1.00 70.85 28 VAL B O 1
ATOM 3209 N N . TYR B 1 29 ? 28.440 16.180 93.084 1.00 77.34 29 TYR B N 1
ATOM 3210 C CA . TYR B 1 29 ? 28.055 17.541 92.787 1.00 78.01 29 TYR B CA 1
ATOM 3211 C C . TYR B 1 29 ? 27.571 17.647 91.351 1.00 76.54 29 TYR B C 1
ATOM 3212 O O . TYR B 1 29 ? 26.565 18.289 91.084 1.00 74.93 29 TYR B O 1
ATOM 3221 N N . GLU B 1 30 ? 28.289 16.992 90.444 1.00 77.44 30 GLU B N 1
ATOM 3222 C CA . GLU B 1 30 ? 27.976 17.011 89.021 1.00 76.50 30 GLU B CA 1
ATOM 3223 C C . GLU B 1 30 ? 26.556 16.491 88.758 1.00 72.27 30 GLU B C 1
ATOM 3224 O O . GLU B 1 30 ? 25.804 17.063 87.958 1.00 71.02 30 GLU B O 1
ATOM 3230 N N . LEU B 1 31 ? 26.188 15.417 89.448 1.00 70.24 31 LEU B N 1
ATOM 3231 C CA . LEU B 1 31 ? 24.860 14.824 89.268 1.00 66.82 31 LEU B CA 1
ATOM 3232 C C . LEU B 1 31 ? 23.764 15.669 89.897 1.00 65.33 31 LEU B C 1
ATOM 3233 O O . LEU B 1 31 ? 22.655 15.731 89.375 1.00 63.03 31 LEU B O 1
ATOM 3238 N N . LEU B 1 32 ? 24.095 16.331 91.006 1.00 66.90 32 LEU B N 1
ATOM 3239 C CA . LEU B 1 32 ? 23.130 17.089 91.791 1.00 65.57 32 LEU B CA 1
ATOM 3240 C C . LEU B 1 32 ? 23.051 18.535 91.339 1.00 66.95 32 LEU B C 1
ATOM 3241 O O . LEU B 1 32 ? 22.075 19.224 91.637 1.00 65.49 32 LEU B O 1
ATOM 3246 N N . LYS B 1 33 ? 24.087 18.965 90.605 1.00 69.81 33 LYS B N 1
ATOM 3247 C CA . LYS B 1 33 ? 24.204 20.299 89.967 1.00 71.98 33 LYS B CA 1
ATOM 3248 C C . LYS B 1 33 ? 22.877 20.790 89.375 1.00 70.23 33 LYS B C 1
ATOM 3249 O O . LYS B 1 33 ? 22.538 21.964 89.508 1.00 71.20 33 LYS B O 1
ATOM 3255 N N . GLU B 1 34 ? 22.125 19.876 88.741 1.00 67.68 34 GLU B N 1
ATOM 3256 C CA . GLU B 1 34 ? 20.889 20.214 88.012 1.00 65.57 34 GLU B CA 1
ATOM 3257 C C . GLU B 1 34 ? 19.816 19.124 87.931 1.00 62.02 34 GLU B C 1
ATOM 3258 O O . GLU B 1 34 ? 20.123 17.921 88.021 1.00 61.49 34 GLU B O 1
ATOM 3264 N N . PRO B 1 35 ? 18.553 19.537 87.717 1.00 59.96 35 PRO B N 1
ATOM 3265 C CA . PRO B 1 35 ? 17.439 18.630 87.623 1.00 56.91 35 PRO B CA 1
ATOM 3266 C C . PRO B 1 35 ? 17.671 17.521 86.610 1.00 56.18 35 PRO B C 1
ATOM 3267 O O . PRO B 1 35 ? 18.292 17.730 85.543 1.00 57.44 35 PRO B O 1
ATOM 3271 N N . GLN B 1 36 ? 17.141 16.347 86.942 1.00 54.22 36 GLN B N 1
ATOM 3272 C CA . GLN B 1 36 ? 17.163 15.215 86.038 1.00 52.81 36 GLN B CA 1
ATOM 3273 C C . GLN B 1 36 ? 16.281 15.500 84.839 1.00 51.98 36 GLN B C 1
ATOM 3274 O O . GLN B 1 36 ? 16.604 15.074 83.729 1.00 52.93 36 GLN B O 1
ATOM 3280 N N . ARG B 1 37 ? 15.206 16.265 85.037 1.00 50.82 37 ARG B N 1
ATOM 3281 C CA . ARG B 1 37 ? 14.221 16.481 83.976 1.00 50.04 37 ARG B CA 1
ATOM 3282 C C . ARG B 1 37 ? 13.407 17.739 84.215 1.00 50.22 37 ARG B C 1
ATOM 3283 O O . ARG B 1 37 ? 12.871 17.935 85.292 1.00 49.93 37 ARG B O 1
ATOM 3291 N N . VAL B 1 38 ? 13.302 18.592 83.210 1.00 51.17 38 VAL B N 1
ATOM 3292 C CA . VAL B 1 38 ? 12.379 19.713 83.297 1.00 51.67 38 VAL B CA 1
ATOM 3293 C C . VAL B 1 38 ? 11.539 19.774 82.029 1.00 51.45 38 VAL B C 1
ATOM 3294 O O . VAL B 1 38 ? 12.072 19.800 80.919 1.00 51.77 38 VAL B O 1
ATOM 3298 N N . ILE B 1 39 ? 10.219 19.783 82.220 1.00 50.82 39 ILE B N 1
ATOM 3299 C CA . ILE B 1 39 ? 9.257 19.985 81.131 1.00 51.01 39 ILE B CA 1
ATOM 3300 C C . ILE B 1 39 ? 8.659 21.398 81.153 1.00 52.73 39 ILE B C 1
ATOM 3301 O O . ILE B 1 39 ? 8.126 21.848 82.187 1.00 53.37 39 ILE B O 1
ATOM 3306 N N . GLU B 1 40 ? 8.748 22.088 80.019 1.00 53.77 40 GLU B N 1
ATOM 3307 C CA . GLU B 1 40 ? 8.097 23.380 79.865 1.00 55.50 40 GLU B CA 1
ATOM 3308 C C . GLU B 1 40 ? 6.953 23.265 78.860 1.00 55.01 40 GLU B C 1
ATOM 3309 O O . GLU B 1 40 ? 7.185 22.900 77.701 1.00 55.23 40 GLU B O 1
ATOM 3315 N N . ILE B 1 41 ? 5.729 23.588 79.288 1.00 54.46 41 ILE B N 1
ATOM 3316 C CA . ILE B 1 41 ? 4.566 23.504 78.388 1.00 53.83 41 ILE B CA 1
ATOM 3317 C C . ILE B 1 41 ? 3.794 24.804 78.122 1.00 55.89 41 ILE B C 1
ATOM 3318 O O . ILE B 1 41 ? 3.857 25.760 78.906 1.00 57.34 41 ILE B O 1
ATOM 3323 N N . SER B 1 42 ? 3.077 24.821 76.999 1.00 55.82 42 SER B N 1
ATOM 3324 C CA . SER B 1 42 ? 2.234 25.942 76.628 1.00 58.01 42 SER B CA 1
ATOM 3325 C C . SER B 1 42 ? 0.798 25.539 76.840 1.00 57.17 42 SER B C 1
ATOM 3326 O O . SER B 1 42 ? 0.281 24.713 76.089 1.00 56.10 42 SER B O 1
ATOM 3329 N N . ILE B 1 43 ? 0.160 26.103 77.868 1.00 57.76 43 ILE B N 1
ATOM 3330 C CA . ILE B 1 43 ? -1.191 25.707 78.250 1.00 56.60 43 ILE B CA 1
ATOM 3331 C C . ILE B 1 43 ? -2.180 26.715 77.697 1.00 59.27 43 ILE B C 1
ATOM 3332 O O . ILE B 1 43 ? -2.265 27.841 78.190 1.00 61.70 43 ILE B O 1
ATOM 3337 N N . PRO B 1 44 ? -2.926 26.330 76.653 1.00 59.30 44 PRO B N 1
ATOM 3338 C CA . PRO B 1 44 ? -3.951 27.250 76.144 1.00 62.01 44 PRO B CA 1
ATOM 3339 C C . PRO B 1 44 ? -5.225 27.280 77.015 1.00 62.88 44 PRO B C 1
ATOM 3340 O O . PRO B 1 44 ? -5.726 26.228 77.450 1.00 60.63 44 PRO B O 1
ATOM 3344 N N . VAL B 1 45 ? -5.727 28.484 77.277 1.00 65.85 45 VAL B N 1
ATOM 3345 C CA . VAL B 1 45 ? -6.999 28.625 77.953 1.00 67.16 45 VAL B CA 1
ATOM 3346 C C . VAL B 1 45 ? -7.966 29.384 77.064 1.00 70.01 45 VAL B C 1
ATOM 3347 O O . VAL B 1 45 ? -7.669 30.473 76.590 1.00 72.30 45 VAL B O 1
ATOM 3351 N N . LYS B 1 46 ? -9.114 28.769 76.820 1.00 70.31 46 LYS B N 1
ATOM 3352 C CA . LYS B 1 46 ? -10.246 29.437 76.199 1.00 73.50 46 LYS B CA 1
ATOM 3353 C C . LYS B 1 46 ? -10.907 30.320 77.247 1.00 76.07 46 LYS B C 1
ATOM 3354 O O . LYS B 1 46 ? -11.650 29.845 78.097 1.00 76.11 46 LYS B O 1
ATOM 3360 N N . MET B 1 47 ? -10.607 31.608 77.189 1.00 78.72 47 MET B N 1
ATOM 3361 C CA . MET B 1 47 ? -11.038 32.560 78.204 1.00 81.58 47 MET B CA 1
ATOM 3362 C C . MET B 1 47 ? -12.549 32.818 78.129 1.00 84.52 47 MET B C 1
ATOM 3363 O O . MET B 1 47 ? -13.173 32.533 77.105 1.00 84.65 47 MET B O 1
ATOM 3368 N N . ASP B 1 48 ? -13.134 33.340 79.212 1.00 86.94 48 ASP B N 1
ATOM 3369 C CA . ASP B 1 48 ? -14.596 33.451 79.323 1.00 89.39 48 ASP B CA 1
ATOM 3370 C C . ASP B 1 48 ? -15.212 34.298 78.222 1.00 92.48 48 ASP B C 1
ATOM 3371 O O . ASP B 1 48 ? -16.301 33.996 77.740 1.00 93.57 48 ASP B O 1
ATOM 3376 N N . ASP B 1 49 ? -14.505 35.347 77.818 1.00 94.26 49 ASP B N 1
ATOM 3377 C CA . ASP B 1 49 ? -14.942 36.193 76.706 1.00 97.30 49 ASP B CA 1
ATOM 3378 C C . ASP B 1 49 ? -14.791 35.492 75.342 1.00 94.92 49 ASP B C 1
ATOM 3379 O O . ASP B 1 49 ? -15.119 36.061 74.306 1.00 97.23 49 ASP B O 1
ATOM 3384 N N . GLY B 1 50 ? -14.298 34.256 75.347 1.00 90.71 50 GLY B N 1
ATOM 3385 C CA . GLY B 1 50 ? -14.055 33.505 74.106 1.00 88.65 50 GLY B CA 1
ATOM 3386 C C . GLY B 1 50 ? -12.812 34.031 73.409 1.00 88.61 50 GLY B C 1
ATOM 3387 O O . GLY B 1 50 ? -12.902 34.857 72.500 1.00 92.07 50 GLY B O 1
ATOM 3388 N N . THR B 1 51 ? -11.654 33.576 73.867 1.00 85.26 51 THR B N 1
ATOM 3389 C CA . THR B 1 51 ? -10.361 34.127 73.506 1.00 85.10 51 THR B CA 1
ATOM 3390 C C . THR B 1 51 ? -9.405 33.025 73.865 1.00 81.02 51 THR B C 1
ATOM 3391 O O . THR B 1 51 ? -9.786 32.037 74.507 1.00 79.08 51 THR B O 1
ATOM 3395 N N . VAL B 1 52 ? -8.158 33.168 73.457 1.00 80.07 52 VAL B N 1
ATOM 3396 C CA . VAL B 1 52 ? -7.160 32.203 73.847 1.00 76.28 52 VAL B CA 1
ATOM 3397 C C . VAL B 1 52 ? -5.991 32.970 74.396 1.00 77.38 52 VAL B C 1
ATOM 3398 O O . VAL B 1 52 ? -5.499 33.920 73.756 1.00 80.12 52 VAL B O 1
ATOM 3402 N N . LYS B 1 53 ? -5.586 32.588 75.602 1.00 75.53 53 LYS B N 1
ATOM 3403 C CA . LYS B 1 53 ? -4.328 33.038 76.164 1.00 75.94 53 LYS B CA 1
ATOM 3404 C C . LYS B 1 53 ? -3.565 31.790 76.552 1.00 71.98 53 LYS B C 1
ATOM 3405 O O . LYS B 1 53 ? -4.126 30.882 77.149 1.00 70.21 53 LYS B O 1
ATOM 3411 N N . VAL B 1 54 ? -2.294 31.734 76.189 1.00 71.34 54 VAL B N 1
ATOM 3412 C CA . VAL B 1 54 ? -1.473 30.582 76.497 1.00 68.15 54 VAL B CA 1
ATOM 3413 C C . VAL B 1 54 ? -0.516 30.921 77.623 1.00 68.71 54 VAL B C 1
ATOM 3414 O O . VAL B 1 54 ? 0.260 31.870 77.521 1.00 71.53 54 VAL B O 1
ATOM 3418 N N . PHE B 1 55 ? -0.564 30.127 78.683 1.00 66.49 55 PHE B N 1
ATOM 3419 C CA . PHE B 1 55 ? 0.278 30.330 79.845 1.00 66.71 55 PHE B CA 1
ATOM 3420 C C . PHE B 1 55 ? 1.387 29.290 79.849 1.00 63.93 55 PHE B C 1
ATOM 3421 O O . PHE B 1 55 ? 1.156 28.127 79.516 1.00 61.41 55 PHE B O 1
ATOM 3429 N N . LYS B 1 56 ? 2.591 29.709 80.216 1.00 64.70 56 LYS B N 1
ATOM 3430 C CA . LYS B 1 56 ? 3.702 28.783 80.368 1.00 62.55 56 LYS B CA 1
ATOM 3431 C C . LYS B 1 56 ? 3.620 28.081 81.715 1.00 60.99 56 LYS B C 1
ATOM 3432 O O . LYS B 1 56 ? 3.199 28.657 82.707 1.00 62.26 56 LYS B O 1
ATOM 3438 N N . GLY B 1 57 ? 4.009 26.816 81.722 1.00 58.71 57 GLY B N 1
ATOM 3439 C CA . GLY B 1 57 ? 4.020 26.009 82.923 1.00 57.77 57 GLY B CA 1
ATOM 3440 C C . GLY B 1 57 ? 5.224 25.102 82.941 1.00 56.76 57 GLY B C 1
ATOM 3441 O O . GLY B 1 57 ? 5.788 24.779 81.887 1.00 56.43 57 GLY B O 1
ATOM 3442 N N . TRP B 1 58 ? 5.625 24.692 84.142 1.00 56.53 58 TRP B N 1
ATOM 3443 C CA . TRP B 1 58 ? 6.801 23.844 84.304 1.00 55.29 58 TRP B CA 1
ATOM 3444 C C . TRP B 1 58 ? 6.575 22.779 85.356 1.00 53.31 58 TRP B C 1
ATOM 3445 O O . TRP B 1 58 ? 5.829 22.985 86.320 1.00 53.49 58 TRP B O 1
ATOM 3456 N N . ARG B 1 59 ? 7.223 21.635 85.155 1.00 51.41 59 ARG B N 1
ATOM 3457 C CA . ARG B 1 59 ? 7.547 20.745 86.264 1.00 50.00 59 ARG B CA 1
ATOM 3458 C C . ARG B 1 59 ? 9.007 20.349 86.136 1.00 50.03 59 ARG B C 1
ATOM 3459 O O . ARG B 1 59 ? 9.464 20.007 85.048 1.00 49.82 59 ARG B O 1
ATOM 3467 N N . SER B 1 60 ? 9.733 20.437 87.247 1.00 50.80 60 SER B N 1
ATOM 3468 C CA . SER B 1 60 ? 11.138 20.090 87.310 1.00 51.10 60 SER B CA 1
ATOM 3469 C C . SER B 1 60 ? 11.340 18.978 88.300 1.00 49.81 60 SER B C 1
ATOM 3470 O O . SER B 1 60 ? 11.200 19.197 89.488 1.00 50.74 60 SER B O 1
ATOM 3473 N N . ALA B 1 61 ? 11.664 17.788 87.819 1.00 48.36 61 ALA B N 1
ATOM 3474 C CA . ALA B 1 61 ? 12.108 16.715 88.703 1.00 48.17 61 ALA B CA 1
ATOM 3475 C C . ALA B 1 61 ? 13.604 16.893 89.014 1.00 50.21 61 ALA B C 1
ATOM 3476 O O . ALA B 1 61 ? 14.459 16.679 88.148 1.00 51.14 61 ALA B O 1
ATOM 3478 N N . HIS B 1 62 ? 13.947 17.301 90.225 1.00 51.46 62 HIS B N 1
ATOM 3479 C CA . HIS B 1 62 ? 15.362 17.482 90.501 1.00 53.55 62 HIS B CA 1
ATOM 3480 C C . HIS B 1 62 ? 16.074 16.149 90.659 1.00 52.79 62 HIS B C 1
ATOM 3481 O O . HIS B 1 62 ? 17.112 15.911 90.038 1.00 53.56 62 HIS B O 1
ATOM 3488 N N . SER B 1 63 ? 15.503 15.296 91.501 1.00 51.43 63 SER B N 1
ATOM 3489 C CA . SER B 1 63 ? 16.105 14.024 91.826 1.00 51.42 63 SER B CA 1
ATOM 3490 C C . SER B 1 63 ? 15.077 12.950 92.147 1.00 49.75 63 SER B C 1
ATOM 3491 O O . SER B 1 63 ? 14.054 13.204 92.822 1.00 49.26 63 SER B O 1
ATOM 3494 N N . SER B 1 64 ? 15.355 11.745 91.659 1.00 48.99 64 SER B N 1
ATOM 3495 C CA . SER B 1 64 ? 14.631 10.575 92.116 1.00 48.07 64 SER B CA 1
ATOM 3496 C C . SER B 1 64 ? 15.572 9.517 92.729 1.00 48.97 64 SER B C 1
ATOM 3497 O O . SER B 1 64 ? 15.209 8.371 92.920 1.00 48.42 64 SER B O 1
ATOM 3500 N N . ALA B 1 65 ? 16.780 9.932 93.077 1.00 51.01 65 ALA B N 1
ATOM 3501 C CA . ALA B 1 65 ? 17.805 9.011 93.546 1.00 52.39 65 ALA B CA 1
ATOM 3502 C C . ALA B 1 65 ? 17.280 8.132 94.647 1.00 52.14 65 ALA B C 1
ATOM 3503 O O . ALA B 1 65 ? 17.375 6.917 94.577 1.00 52.29 65 ALA B O 1
ATOM 3505 N N . VAL B 1 66 ? 16.706 8.776 95.649 1.00 52.35 66 VAL B N 1
ATOM 3506 C CA . VAL B 1 66 ? 16.264 8.135 96.879 1.00 52.91 66 VAL B CA 1
ATOM 3507 C C . VAL B 1 66 ? 14.831 7.592 96.798 1.00 51.17 66 VAL B C 1
ATOM 3508 O O . VAL B 1 66 ? 14.481 6.638 97.513 1.00 51.65 66 VAL B O 1
ATOM 3512 N N . GLY B 1 67 ? 14.008 8.210 95.955 1.00 49.33 67 GLY B N 1
ATOM 3513 C CA . GLY B 1 67 ? 12.598 7.827 95.819 1.00 47.88 67 GLY B CA 1
ATOM 3514 C C . GLY B 1 67 ? 11.935 8.642 94.725 1.00 46.41 67 GLY B C 1
ATOM 3515 O O . GLY B 1 67 ? 12.606 9.326 93.966 1.00 46.55 67 GLY B O 1
ATOM 3516 N N . PRO B 1 68 ? 10.609 8.583 94.627 1.00 45.24 68 PRO B N 1
ATOM 3517 C CA . PRO B 1 68 ? 9.947 9.426 93.627 1.00 44.12 68 PRO B CA 1
ATOM 3518 C C . PRO B 1 68 ? 10.086 10.916 93.945 1.00 44.93 68 PRO B C 1
ATOM 3519 O O . PRO B 1 68 ? 10.408 11.299 95.067 1.00 46.22 68 PRO B O 1
ATOM 3523 N N . SER B 1 69 ? 9.821 11.758 92.963 1.00 44.46 69 SER B N 1
ATOM 3524 C CA . SER B 1 69 ? 9.983 13.180 93.153 1.00 45.31 69 SER B CA 1
ATOM 3525 C C . SER B 1 69 ? 8.778 13.778 93.821 1.00 46.16 69 SER B C 1
ATOM 3526 O O . SER B 1 69 ? 7.664 13.326 93.621 1.00 45.45 69 SER B O 1
ATOM 3529 N N . LYS B 1 70 ? 9.005 14.813 94.621 1.00 48.27 70 LYS B N 1
ATOM 3530 C CA . LYS B 1 70 ? 7.918 15.473 95.317 1.00 49.28 70 LYS B CA 1
ATOM 3531 C C . LYS B 1 70 ? 8.219 16.944 95.572 1.00 51.44 70 LYS B C 1
ATOM 3532 O O . LYS B 1 70 ? 9.307 17.301 96.030 1.00 52.93 70 LYS B O 1
ATOM 3538 N N . GLY B 1 71 ? 7.227 17.782 95.297 1.00 51.88 71 GLY B N 1
ATOM 3539 C CA . GLY B 1 71 ? 7.271 19.199 95.636 1.00 54.02 71 GLY B CA 1
ATOM 3540 C C . GLY B 1 71 ? 6.104 19.955 95.018 1.00 54.25 71 GLY B C 1
ATOM 3541 O O . GLY B 1 71 ? 5.448 19.456 94.094 1.00 52.51 71 GLY B O 1
ATOM 3542 N N . GLY B 1 72 ? 5.871 21.172 95.504 1.00 56.36 72 GLY B N 1
ATOM 3543 C CA . GLY B 1 72 ? 4.675 21.935 95.159 1.00 57.16 72 GLY B CA 1
ATOM 3544 C C . GLY B 1 72 ? 4.605 22.662 93.829 1.00 56.99 72 GLY B C 1
ATOM 3545 O O . GLY B 1 72 ? 5.584 22.742 93.093 1.00 56.70 72 GLY B O 1
ATOM 3546 N N . VAL B 1 73 ? 3.423 23.187 93.522 1.00 57.70 73 VAL B N 1
ATOM 3547 C CA . VAL B 1 73 ? 3.208 23.968 92.308 1.00 58.35 73 VAL B CA 1
ATOM 3548 C C . VAL B 1 73 ? 2.891 25.434 92.631 1.00 61.76 73 VAL B C 1
ATOM 3549 O O . VAL B 1 73 ? 2.056 25.735 93.497 1.00 63.32 73 VAL B O 1
ATOM 3553 N N . ARG B 1 74 ? 3.572 26.331 91.922 1.00 63.24 74 ARG B N 1
ATOM 3554 C CA . ARG B 1 74 ? 3.435 27.777 92.119 1.00 67.23 74 ARG B CA 1
ATOM 3555 C C . ARG B 1 74 ? 2.655 28.489 91.017 1.00 67.81 74 ARG B C 1
ATOM 3556 O O . ARG B 1 74 ? 2.947 28.319 89.827 1.00 66.23 74 ARG B O 1
ATOM 3564 N N . PHE B 1 75 ? 1.694 29.315 91.422 1.00 70.18 75 PHE B N 1
ATOM 3565 C CA . PHE B 1 75 ? 0.998 30.178 90.483 1.00 71.71 75 PHE B CA 1
ATOM 3566 C C . PHE B 1 75 ? 1.371 31.626 90.801 1.00 75.93 75 PHE B C 1
ATOM 3567 O O . PHE B 1 75 ? 0.570 32.374 91.352 1.00 79.21 75 PHE B O 1
ATOM 3575 N N . HIS B 1 76 ? 2.605 32.010 90.483 1.00 76.59 76 HIS B N 1
ATOM 3576 C CA . HIS B 1 76 ? 3.092 33.384 90.707 1.00 80.67 76 HIS B CA 1
ATOM 3577 C C . HIS B 1 76 ? 3.436 33.981 89.340 1.00 81.23 76 HIS B C 1
ATOM 3578 O O . HIS B 1 76 ? 3.632 33.239 88.380 1.00 78.38 76 HIS B O 1
ATOM 3585 N N . PRO B 1 77 ? 3.467 35.312 89.220 1.00 85.24 77 PRO B N 1
ATOM 3586 C CA . PRO B 1 77 ? 3.921 35.815 87.920 1.00 86.14 77 PRO B CA 1
ATOM 3587 C C . PRO B 1 77 ? 5.452 35.836 87.789 1.00 86.69 77 PRO B C 1
ATOM 3588 O O . PRO B 1 77 ? 5.971 36.107 86.698 1.00 87.01 77 PRO B O 1
ATOM 3592 N N . ASN B 1 78 ? 6.153 35.542 88.891 1.00 86.96 78 ASN B N 1
ATOM 3593 C CA . ASN B 1 78 ? 7.625 35.616 88.948 1.00 87.93 78 ASN B CA 1
ATOM 3594 C C . ASN B 1 78 ? 8.264 34.298 88.546 1.00 83.47 78 ASN B C 1
ATOM 3595 O O . ASN B 1 78 ? 9.431 34.269 88.157 1.00 84.07 78 ASN B O 1
ATOM 3600 N N . VAL B 1 79 ? 7.494 33.218 88.662 1.00 79.70 79 VAL B N 1
ATOM 3601 C CA . VAL B 1 79 ? 7.954 31.874 88.277 1.00 75.77 79 VAL B CA 1
ATOM 3602 C C . VAL B 1 79 ? 8.418 31.799 86.817 1.00 74.97 79 VAL B C 1
ATOM 3603 O O . VAL B 1 79 ? 7.758 32.300 85.903 1.00 75.71 79 VAL B O 1
ATOM 3607 N N . ASN B 1 80 ? 9.588 31.200 86.648 1.00 73.91 80 ASN B N 1
ATOM 3608 C CA . ASN B 1 80 ? 10.209 30.966 85.364 1.00 73.71 80 ASN B CA 1
ATOM 3609 C C . ASN B 1 80 ? 10.994 29.664 85.512 1.00 71.34 80 ASN B C 1
ATOM 3610 O O . ASN B 1 80 ? 11.004 29.081 86.601 1.00 70.59 80 ASN B O 1
ATOM 3615 N N . MET B 1 81 ? 11.659 29.205 84.454 1.00 70.74 81 MET B N 1
ATOM 3616 C CA . MET B 1 81 ? 12.397 27.938 84.532 1.00 68.40 81 MET B CA 1
ATOM 3617 C C . MET B 1 81 ? 13.449 27.914 85.648 1.00 69.64 81 MET B C 1
ATOM 3618 O O . MET B 1 81 ? 13.581 26.895 86.348 1.00 67.67 81 MET B O 1
ATOM 3623 N N . ASP B 1 82 ? 14.185 29.017 85.815 1.00 72.74 82 ASP B N 1
ATOM 3624 C CA . ASP B 1 82 ? 15.228 29.063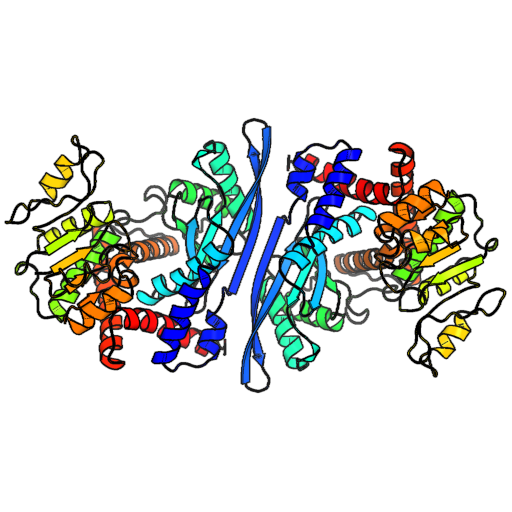 86.830 1.00 74.15 82 ASP B CA 1
ATOM 3625 C C . ASP B 1 82 ? 14.630 28.940 88.230 1.00 73.40 82 ASP B C 1
ATOM 3626 O O . ASP B 1 82 ? 15.180 28.225 89.068 1.00 72.74 82 ASP B O 1
ATOM 3631 N N . GLU B 1 83 ? 13.489 29.590 88.469 1.00 73.72 83 GLU B N 1
ATOM 3632 C CA . GLU B 1 83 ? 12.814 29.507 89.779 1.00 73.63 83 GLU B CA 1
ATOM 3633 C C . GLU B 1 83 ? 12.581 28.065 90.148 1.00 70.07 83 GLU B C 1
ATOM 3634 O O . GLU B 1 83 ? 13.073 27.592 91.177 1.00 70.08 83 GLU B O 1
ATOM 3640 N N . VAL B 1 84 ? 11.851 27.372 89.274 1.00 67.17 84 VAL B N 1
ATOM 3641 C CA . VAL B 1 84 ? 11.466 25.997 89.497 1.00 63.73 84 VAL B CA 1
ATOM 3642 C C . VAL B 1 84 ? 12.679 25.090 89.622 1.00 62.86 84 VAL B C 1
ATOM 3643 O O . VAL B 1 84 ? 12.719 24.226 90.494 1.00 61.59 84 VAL B O 1
ATOM 3647 N N . LYS B 1 85 ? 13.687 25.300 88.779 1.00 64.23 85 LYS B N 1
ATOM 3648 C CA . LYS B 1 85 ? 14.904 24.486 88.863 1.00 64.21 85 LYS B CA 1
ATOM 3649 C C . LYS B 1 85 ? 15.491 24.609 90.278 1.00 66.04 85 LYS B C 1
ATOM 3650 O O . LYS B 1 85 ? 15.659 23.596 90.984 1.00 64.98 85 LYS B O 1
ATOM 3656 N N . ALA B 1 86 ? 15.762 25.851 90.693 1.00 68.99 86 ALA B N 1
ATOM 3657 C CA . ALA B 1 86 ? 16.270 26.150 92.048 1.00 70.95 86 ALA B CA 1
ATOM 3658 C C . ALA B 1 86 ? 15.383 25.580 93.159 1.00 69.08 86 ALA B C 1
ATOM 3659 O O . ALA B 1 86 ? 15.871 24.952 94.106 1.00 68.80 86 ALA B O 1
ATOM 3661 N N . LEU B 1 87 ? 14.079 25.783 93.015 1.00 67.90 87 LEU B N 1
ATOM 3662 C CA . LEU B 1 87 ? 13.146 25.437 94.064 1.00 67.21 87 LEU B CA 1
ATOM 3663 C C . LEU B 1 87 ? 13.146 23.948 94.297 1.00 64.47 87 LEU B C 1
ATOM 3664 O O . LEU B 1 87 ? 13.180 23.491 95.440 1.00 64.69 87 LEU B O 1
ATOM 3669 N N . SER B 1 88 ? 13.158 23.200 93.199 1.00 62.54 88 SER B N 1
ATOM 3670 C CA . SER B 1 88 ? 13.131 21.741 93.244 1.00 60.20 88 SER B CA 1
ATOM 3671 C C . SER B 1 88 ? 14.422 21.193 93.834 1.00 61.03 88 SER B C 1
ATOM 3672 O O . SER B 1 88 ? 14.413 20.159 94.504 1.00 60.24 88 SER B O 1
ATOM 3675 N N . LEU B 1 89 ? 15.534 21.877 93.575 1.00 63.05 89 LEU B N 1
ATOM 3676 C CA . LEU B 1 89 ? 16.770 21.523 94.241 1.00 64.32 89 LEU B CA 1
ATOM 3677 C C . LEU B 1 89 ? 16.583 21.692 95.766 1.00 65.85 89 LEU B C 1
ATOM 3678 O O . LEU B 1 89 ? 16.833 20.742 96.525 1.00 65.72 89 LEU B O 1
ATOM 3683 N N . TRP B 1 90 ? 16.081 22.850 96.205 1.00 67.38 90 TRP B N 1
ATOM 3684 C CA . TRP B 1 90 ? 15.765 23.049 97.620 1.00 68.72 90 TRP B CA 1
ATOM 3685 C C . TRP B 1 90 ? 14.891 21.932 98.189 1.00 66.38 90 TRP B C 1
ATOM 3686 O O . TRP B 1 90 ? 15.074 21.516 99.328 1.00 67.10 90 TRP B O 1
ATOM 3697 N N . MET B 1 91 ? 13.945 21.445 97.394 1.00 64.14 91 MET B N 1
ATOM 3698 C CA . MET B 1 91 ? 13.094 20.312 97.808 1.00 62.39 91 MET B CA 1
ATOM 3699 C C . MET B 1 91 ? 13.866 19.033 98.103 1.00 61.54 91 MET B C 1
ATOM 3700 O O . MET B 1 91 ? 13.636 18.383 99.129 1.00 61.68 91 MET B O 1
ATOM 3705 N N . THR B 1 92 ? 14.798 18.689 97.224 1.00 61.10 92 THR B N 1
ATOM 3706 C CA . THR B 1 92 ? 15.669 17.549 97.475 1.00 61.02 92 THR B CA 1
ATOM 3707 C C . THR B 1 92 ? 16.256 17.635 98.885 1.00 63.22 92 THR B C 1
ATOM 3708 O O . THR B 1 92 ? 16.182 16.654 99.628 1.00 63.21 92 THR B O 1
ATOM 3712 N N . PHE B 1 93 ? 16.791 18.802 99.258 1.00 65.46 93 PHE B N 1
ATOM 3713 C CA . PHE B 1 93 ? 17.226 19.045 100.635 1.00 67.71 93 PHE B CA 1
ATOM 3714 C C . PHE B 1 93 ? 16.072 18.858 101.627 1.00 67.59 93 PHE B C 1
ATOM 3715 O O . PHE B 1 93 ? 16.135 17.981 102.494 1.00 67.85 93 PHE B O 1
ATOM 3723 N N . LYS B 1 94 ? 15.018 19.667 101.498 1.00 67.57 94 LYS B N 1
ATOM 3724 C CA . LYS B 1 94 ? 13.865 19.588 102.407 1.00 67.72 94 LYS B CA 1
ATOM 3725 C C . LYS B 1 94 ? 13.527 18.139 102.759 1.00 65.93 94 LYS B C 1
ATOM 3726 O O . LYS B 1 94 ? 13.420 17.785 103.941 1.00 67.27 94 LYS B O 1
ATOM 3732 N N . GLY B 1 95 ? 13.419 17.302 101.724 1.00 63.17 95 GLY B N 1
ATOM 3733 C CA . GLY B 1 95 ? 13.088 15.885 101.862 1.00 61.06 95 GLY B CA 1
ATOM 3734 C C . GLY B 1 95 ? 14.152 15.092 102.593 1.00 62.12 95 GLY B C 1
ATOM 3735 O O . GLY B 1 95 ? 13.880 14.521 103.649 1.00 63.25 95 GLY B O 1
ATOM 3736 N N . GLY B 1 96 ? 15.368 15.062 102.043 1.00 62.09 96 GLY B N 1
ATOM 3737 C CA . GLY B 1 96 ? 16.461 14.255 102.608 1.00 62.86 96 GLY B CA 1
ATOM 3738 C C . GLY B 1 96 ? 16.727 14.610 104.064 1.00 65.36 96 GLY B C 1
ATOM 3739 O O . GLY B 1 96 ? 17.152 13.781 104.871 1.00 65.99 96 GLY B O 1
ATOM 3740 N N . ALA B 1 97 ? 16.468 15.860 104.396 1.00 67.01 97 ALA B N 1
ATOM 3741 C CA . ALA B 1 97 ? 16.674 16.328 105.741 1.00 70.60 97 ALA B CA 1
ATOM 3742 C C . ALA B 1 97 ? 15.894 15.438 106.700 1.00 70.74 97 ALA B C 1
ATOM 3743 O O . ALA B 1 97 ? 16.388 15.092 107.787 1.00 73.10 97 ALA B O 1
ATOM 3745 N N . LEU B 1 98 ? 14.678 15.081 106.294 1.00 68.28 98 LEU B N 1
ATOM 3746 C CA . LEU B 1 98 ? 13.828 14.227 107.098 1.00 68.16 98 LEU B CA 1
ATOM 3747 C C . LEU B 1 98 ? 14.158 12.763 106.889 1.00 66.57 98 LEU B C 1
ATOM 3748 O O . LEU B 1 98 ? 13.849 11.933 107.743 1.00 67.33 98 LEU B O 1
ATOM 3753 N N . GLY B 1 99 ? 14.779 12.466 105.747 1.00 64.62 99 GLY B N 1
ATOM 3754 C CA . GLY B 1 99 ? 15.163 11.113 105.379 1.00 63.37 99 GLY B CA 1
ATOM 3755 C C . GLY B 1 99 ? 13.964 10.392 104.831 1.00 61.32 99 GLY B C 1
ATOM 3756 O O . GLY B 1 99 ? 13.718 9.240 105.178 1.00 61.43 99 GLY B O 1
ATOM 3757 N N . LEU B 1 100 ? 13.211 11.088 103.980 1.00 60.00 100 LEU B N 1
ATOM 3758 C CA . LEU B 1 100 ? 11.993 10.542 103.367 1.00 57.80 100 LEU B CA 1
ATOM 3759 C C . LEU B 1 100 ? 12.360 9.860 102.082 1.00 55.80 100 LEU B C 1
ATOM 3760 O O . LEU B 1 100 ? 13.355 10.223 101.449 1.00 55.53 100 LEU B O 1
ATOM 3765 N N . PRO B 1 101 ? 11.556 8.864 101.680 1.00 54.75 101 PRO B N 1
ATOM 3766 C CA . PRO B 1 101 ? 11.908 8.166 100.455 1.00 52.97 101 PRO B CA 1
ATOM 3767 C C . PRO B 1 101 ? 11.394 8.978 99.278 1.00 51.83 101 PRO B C 1
ATOM 3768 O O . PRO B 1 101 ? 10.547 8.517 98.511 1.00 50.84 101 PRO B O 1
ATOM 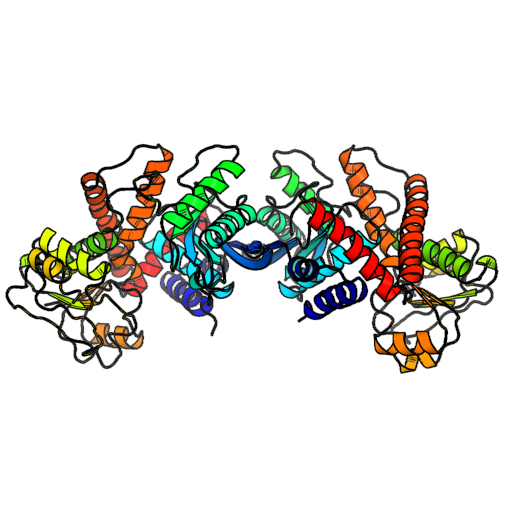3772 N N . TYR B 1 102 ? 11.877 10.210 99.176 1.00 52.47 102 TYR B N 1
ATOM 3773 C CA . TYR B 1 102 ? 11.622 11.036 98.006 1.00 51.43 102 TYR B CA 1
ATOM 3774 C C . TYR B 1 102 ? 12.887 11.678 97.476 1.00 51.98 102 TYR B C 1
ATOM 3775 O O . TYR B 1 102 ? 13.977 11.493 98.016 1.00 53.60 102 TYR B O 1
ATOM 3784 N N . GLY B 1 103 ? 12.699 12.417 96.390 1.00 51.14 103 GLY B N 1
ATOM 3785 C CA . GLY B 1 103 ? 13.686 13.299 95.806 1.00 51.88 103 GLY B CA 1
ATOM 3786 C C . GLY B 1 103 ? 12.941 14.599 95.589 1.00 52.24 103 GLY B C 1
ATOM 3787 O O . GLY B 1 103 ? 11.718 14.668 95.799 1.00 51.93 103 GLY B O 1
ATOM 3788 N N . GLY B 1 104 ? 13.658 15.645 95.200 1.00 53.10 104 GLY B N 1
ATOM 3789 C CA . GLY B 1 104 ? 13.035 16.938 95.013 1.00 53.77 104 GLY B CA 1
ATOM 3790 C C . GLY B 1 104 ? 12.350 17.067 93.674 1.00 52.37 104 GLY B C 1
ATOM 3791 O O . GLY B 1 104 ? 12.870 16.603 92.671 1.00 52.11 104 GLY B O 1
ATOM 3792 N N . GLY B 1 105 ? 11.178 17.692 93.672 1.00 52.16 105 GLY B N 1
ATOM 3793 C CA . GLY B 1 105 ? 10.481 18.101 92.466 1.00 51.19 105 GLY B CA 1
ATOM 3794 C C . GLY B 1 105 ? 9.782 19.418 92.737 1.00 52.84 105 GLY B C 1
ATOM 3795 O O . GLY B 1 105 ? 9.589 19.795 93.886 1.00 54.18 105 GLY B O 1
ATOM 3796 N N . LYS B 1 106 ? 9.425 20.133 91.676 1.00 53.18 106 LYS B N 1
ATOM 3797 C CA . LYS B 1 106 ? 8.630 21.363 91.773 1.00 54.90 106 LYS B CA 1
ATOM 3798 C C . LYS B 1 106 ? 8.065 21.765 90.421 1.00 54.61 106 LYS B C 1
ATOM 3799 O O . LYS B 1 106 ? 8.554 21.337 89.383 1.00 53.32 106 LYS B O 1
ATOM 3805 N N . GLY B 1 107 ? 7.014 22.577 90.450 1.00 55.84 107 GLY B N 1
ATOM 3806 C CA . GLY B 1 107 ? 6.376 23.039 89.236 1.00 55.60 107 GLY B CA 1
ATOM 3807 C C . GLY B 1 107 ? 5.822 24.421 89.451 1.00 57.90 107 GLY B C 1
ATOM 3808 O O . GLY B 1 107 ? 5.923 24.961 90.536 1.00 59.80 107 GLY B O 1
ATOM 3809 N N . GLY B 1 108 ? 5.232 24.989 88.412 1.00 58.20 108 GLY B N 1
ATOM 3810 C CA . GLY B 1 108 ? 4.669 26.322 88.500 1.00 60.78 108 GLY B CA 1
ATOM 3811 C C . GLY B 1 108 ? 3.953 26.681 87.220 1.00 60.73 108 GLY B C 1
ATOM 3812 O O . GLY B 1 108 ? 4.046 25.958 86.226 1.00 58.67 108 GLY B O 1
ATOM 3813 N N . ILE B 1 109 ? 3.219 27.786 87.263 1.00 62.95 109 ILE B N 1
ATOM 3814 C CA . ILE B 1 109 ? 2.638 28.387 86.074 1.00 63.89 109 ILE B CA 1
ATOM 3815 C C . ILE B 1 109 ? 2.831 29.893 86.200 1.00 67.77 109 ILE B C 1
ATOM 3816 O O . ILE B 1 109 ? 2.425 30.495 87.205 1.00 69.79 109 ILE B O 1
ATOM 3821 N N . CYS B 1 110 ? 3.462 30.499 85.192 1.00 69.05 110 CYS B N 1
ATOM 3822 C CA . CYS B 1 110 ? 3.618 31.955 85.153 1.00 72.71 110 CYS B CA 1
ATOM 3823 C C . CYS B 1 110 ? 2.263 32.551 84.819 1.00 74.13 110 CYS B C 1
ATOM 3824 O O . CYS B 1 110 ? 1.865 32.632 83.651 1.00 74.03 110 CYS B O 1
ATOM 3827 N N . VAL B 1 111 ? 1.554 32.921 85.879 1.00 75.53 111 VAL B N 1
ATOM 3828 C CA . VAL B 1 111 ? 0.206 33.458 85.805 1.00 76.99 111 VAL B CA 1
ATOM 3829 C C . VAL B 1 111 ? 0.017 34.426 86.963 1.00 80.58 111 VAL B C 1
ATOM 3830 O O . VAL B 1 111 ? 0.714 34.337 87.980 1.00 80.77 111 VAL B O 1
ATOM 3834 N N . ASP B 1 112 ? -0.908 35.363 86.798 1.00 83.69 112 ASP B N 1
ATOM 3835 C CA . ASP B 1 112 ? -1.457 36.060 87.946 1.00 87.14 112 ASP B CA 1
ATOM 3836 C C . ASP B 1 112 ? -2.877 35.533 88.175 1.00 86.37 112 ASP B C 1
ATOM 3837 O O . ASP B 1 112 ? -3.827 36.062 87.610 1.00 88.23 112 ASP B O 1
ATOM 3842 N N . PRO B 1 113 ? -3.023 34.478 89.007 1.00 83.91 113 PRO B N 1
ATOM 3843 C CA . PRO B 1 113 ? -4.341 33.873 89.210 1.00 83.42 113 PRO B CA 1
ATOM 3844 C C . PRO B 1 113 ? -5.393 34.889 89.633 1.00 88.24 113 PRO B C 1
ATOM 3845 O O . PRO B 1 113 ? -6.582 34.639 89.444 1.00 88.76 113 PRO B O 1
ATOM 3849 N N . ALA B 1 114 ? -4.967 36.017 90.200 1.00 92.05 114 ALA B N 1
ATOM 3850 C CA . ALA B 1 114 ? -5.895 37.092 90.504 1.00 97.12 114 ALA B CA 1
ATOM 3851 C C . ALA B 1 114 ? -6.656 37.499 89.230 1.00 97.98 114 ALA B C 1
ATOM 3852 O O . ALA B 1 114 ? -7.882 37.627 89.254 1.00 99.91 114 ALA B O 1
ATOM 3854 N N . GLU B 1 115 ? -5.934 37.656 88.116 1.00 96.62 115 GLU B N 1
ATOM 3855 C CA . GLU B 1 115 ? -6.533 38.068 86.840 1.00 97.29 115 GLU B CA 1
ATOM 3856 C C . GLU B 1 115 ? -7.536 37.035 86.287 1.00 94.14 115 GLU B C 1
ATOM 3857 O O . GLU B 1 115 ? -8.247 37.315 85.330 1.00 95.25 115 GLU B O 1
ATOM 3863 N N . LEU B 1 116 ? -7.606 35.856 86.895 1.00 90.66 116 LEU B N 1
ATOM 3864 C CA . LEU B 1 116 ? -8.425 34.767 86.340 1.00 87.73 116 LEU B CA 1
ATOM 3865 C C . LEU B 1 116 ? -9.785 34.519 87.006 1.00 89.21 116 LEU B C 1
ATOM 3866 O O . LEU B 1 116 ? -9.962 34.675 88.219 1.00 91.04 116 LEU B O 1
ATOM 3871 N N . SER B 1 117 ? -10.739 34.122 86.170 1.00 88.60 117 SER B N 1
ATOM 3872 C CA . SER B 1 117 ? -12.045 33.665 86.601 1.00 89.56 117 SER B CA 1
ATOM 3873 C C . SER B 1 117 ? -11.834 32.275 87.137 1.00 86.22 117 SER B C 1
ATOM 3874 O O . SER B 1 117 ? -10.845 31.620 86.785 1.00 82.92 117 SER B O 1
ATOM 3877 N N . GLU B 1 118 ? -12.752 31.796 87.965 1.00 87.27 118 GLU B N 1
ATOM 3878 C CA . GLU B 1 118 ? -12.548 30.485 88.552 1.00 84.16 118 GLU B CA 1
ATOM 3879 C C . GLU B 1 118 ? -12.824 29.296 87.619 1.00 80.93 118 GLU B C 1
ATOM 3880 O O . GLU B 1 118 ? -12.344 28.185 87.886 1.00 78.38 118 GLU B O 1
ATOM 3886 N N . ARG B 1 119 ? -13.543 29.490 86.518 1.00 81.36 119 ARG B N 1
ATOM 3887 C CA . ARG B 1 119 ? -13.582 28.405 85.533 1.00 78.10 119 ARG B CA 1
ATOM 3888 C C . ARG B 1 119 ? -12.334 28.442 84.673 1.00 75.54 119 ARG B C 1
ATOM 3889 O O . ARG B 1 119 ? -11.859 27.404 84.200 1.00 72.31 119 ARG B O 1
ATOM 3897 N N . GLU B 1 120 ? -11.807 29.652 84.492 1.00 78.40 120 GLU B N 1
ATOM 3898 C CA . GLU B 1 120 ? -10.549 29.874 83.799 1.00 77.18 120 GLU B CA 1
ATOM 3899 C C . GLU B 1 120 ? -9.417 29.232 84.599 1.00 73.92 120 GLU B C 1
ATOM 3900 O O . GLU B 1 120 ? -8.611 28.484 84.061 1.00 71.31 120 GLU B O 1
ATOM 3906 N N . LEU B 1 121 ? -9.397 29.494 85.898 1.00 74.31 121 LEU B N 1
ATOM 3907 C CA . LEU B 1 121 ? -8.418 28.901 86.793 1.00 71.62 121 LEU B CA 1
ATOM 3908 C C . LEU B 1 121 ? -8.431 27.372 86.763 1.00 68.17 121 LEU B C 1
ATOM 3909 O O . LEU B 1 121 ? -7.373 26.742 86.807 1.00 65.75 121 LEU B O 1
ATOM 3914 N N . GLU B 1 122 ? -9.621 26.781 86.703 1.00 68.06 122 GLU B N 1
ATOM 3915 C CA . GLU B 1 122 ? -9.742 25.322 86.616 1.00 65.23 122 GLU B CA 1
ATOM 3916 C C . GLU B 1 122 ? -9.153 24.775 85.298 1.00 63.44 122 GLU B C 1
ATOM 3917 O O . GLU B 1 122 ? -8.375 23.815 85.299 1.00 60.41 122 GLU B O 1
ATOM 3923 N N . GLN B 1 123 ? -9.508 25.421 84.191 1.00 65.28 123 GLN B N 1
ATOM 3924 C CA . GLN B 1 123 ? -9.072 25.015 82.872 1.00 64.15 123 GLN B CA 1
ATOM 3925 C C . GLN B 1 123 ? -7.540 25.076 82.733 1.00 63.16 123 GLN B C 1
ATOM 3926 O O . GLN B 1 123 ? -6.910 24.186 82.146 1.00 61.03 123 GLN B O 1
ATOM 3932 N N . LEU B 1 124 ? -6.951 26.126 83.291 1.00 65.05 124 LEU B N 1
ATOM 3933 C CA . LEU B 1 124 ? -5.510 26.226 83.448 1.00 64.37 124 LEU B CA 1
ATOM 3934 C C . LEU B 1 124 ? -4.965 25.022 84.223 1.00 61.89 124 LEU B C 1
ATOM 3935 O O . LEU B 1 124 ? -4.063 24.347 83.743 1.00 60.70 124 LEU B O 1
ATOM 3940 N N . SER B 1 125 ? -5.526 24.743 85.401 1.00 61.54 125 SER B N 1
ATOM 3941 C CA . SER B 1 125 ? -5.041 23.660 86.257 1.00 59.12 125 SER B CA 1
ATOM 3942 C C . SER B 1 125 ? -5.146 22.306 85.561 1.00 57.01 125 SER B C 1
ATOM 3943 O O . SER B 1 125 ? -4.197 21.496 85.553 1.00 55.23 125 SER B O 1
ATOM 3946 N N . ARG B 1 126 ? -6.304 22.066 84.961 1.00 56.99 126 ARG B N 1
ATOM 3947 C CA . ARG B 1 126 ? -6.502 20.851 84.208 1.00 54.42 126 ARG B CA 1
ATOM 3948 C C . ARG B 1 126 ? -5.530 20.821 83.038 1.00 54.02 126 ARG B C 1
ATOM 3949 O O . ARG B 1 126 ? -4.995 19.772 82.700 1.00 52.30 126 ARG B O 1
ATOM 3957 N N . GLY B 1 127 ? -5.294 21.984 82.435 1.00 55.99 127 GLY B N 1
ATOM 3958 C CA . GLY B 1 127 ? -4.429 22.091 81.260 1.00 55.79 127 GLY B CA 1
ATOM 3959 C C . GLY B 1 127 ? -2.976 21.844 81.588 1.00 54.54 127 GLY B C 1
ATOM 3960 O O . GLY B 1 127 ? -2.223 21.362 80.744 1.00 53.46 127 GLY B O 1
ATOM 3961 N N . TRP B 1 128 ? -2.592 22.189 82.818 1.00 54.84 128 TRP B N 1
ATOM 3962 C CA . TRP B 1 128 ? -1.264 21.895 83.329 1.00 54.04 128 TRP B CA 1
ATOM 3963 C C . TRP B 1 128 ? -1.049 20.381 83.386 1.00 51.65 128 TRP B C 1
ATOM 3964 O O . TRP B 1 128 ? -0.063 19.891 82.848 1.00 51.22 128 TRP B O 1
ATOM 3975 N N . VAL B 1 129 ? -1.969 19.653 84.022 1.00 50.33 129 VAL B N 1
ATOM 3976 C CA . VAL B 1 129 ? -1.883 18.196 84.094 1.00 48.25 129 VAL B CA 1
ATOM 3977 C C . VAL B 1 129 ? -1.835 17.601 82.689 1.00 47.86 129 VAL B C 1
ATOM 3978 O O . VAL B 1 129 ? -0.960 16.788 82.373 1.00 47.12 129 VAL B O 1
ATOM 3982 N N . ARG B 1 130 ? -2.774 18.019 81.850 1.00 48.75 130 ARG B N 1
ATOM 3983 C CA . ARG B 1 130 ? -2.881 17.516 80.492 1.00 48.40 130 ARG B CA 1
ATOM 3984 C C . ARG B 1 130 ? -1.588 17.702 79.732 1.00 48.86 130 ARG B C 1
ATOM 3985 O O . ARG B 1 130 ? -1.365 17.045 78.719 1.00 49.38 130 ARG B O 1
ATOM 3993 N N . GLY B 1 131 ? -0.720 18.577 80.217 1.00 49.42 131 GLY B N 1
ATOM 3994 C CA . GLY B 1 131 ? 0.535 18.811 79.543 1.00 49.79 131 GLY B CA 1
ATOM 3995 C C . GLY B 1 131 ? 1.656 17.879 79.962 1.00 49.06 131 GLY B C 1
ATOM 3996 O O . GLY B 1 131 ? 2.580 17.652 79.190 1.00 49.66 131 GLY B O 1
ATOM 3997 N N . LEU B 1 132 ? 1.587 17.332 81.174 1.00 48.16 132 LEU B N 1
ATOM 3998 C CA . LEU B 1 132 ? 2.716 16.615 81.762 1.00 47.61 132 LEU B CA 1
ATOM 3999 C C . LEU B 1 132 ? 2.376 15.229 82.289 1.00 46.20 132 LEU B C 1
ATOM 4000 O O . LEU B 1 132 ? 3.269 14.508 82.743 1.00 45.76 132 LEU B O 1
ATOM 4005 N N . TYR B 1 133 ? 1.101 14.856 82.293 1.00 45.60 133 TYR B N 1
ATOM 4006 C CA . TYR B 1 133 ? 0.704 13.667 83.052 1.00 44.46 133 TYR B CA 1
ATOM 4007 C C . TYR B 1 133 ? 1.631 12.438 82.885 1.00 43.99 133 TYR B C 1
ATOM 4008 O O . TYR B 1 133 ? 1.797 11.661 83.830 1.00 44.05 133 TYR B O 1
ATOM 4017 N N . LYS B 1 134 ? 2.254 12.257 81.728 1.00 43.47 134 LYS B N 1
ATOM 4018 C CA . LYS B 1 134 ? 3.041 11.056 81.562 1.00 42.99 134 LYS B CA 1
ATOM 4019 C C . LYS B 1 134 ? 4.296 11.041 82.437 1.00 43.75 134 LYS B C 1
ATOM 4020 O O . LYS B 1 134 ? 4.906 10.013 82.634 1.00 43.48 134 LYS B O 1
ATOM 4026 N N . TYR B 1 135 ? 4.701 12.187 82.962 1.00 45.17 135 TYR B N 1
ATOM 4027 C CA . TYR B 1 135 ? 5.822 12.205 83.897 1.00 45.62 135 TYR B CA 1
ATOM 4028 C C . TYR B 1 135 ? 5.361 12.608 85.295 1.00 45.36 135 TYR B C 1
ATOM 4029 O O . TYR B 1 135 ? 6.093 13.238 86.034 1.00 46.66 135 TYR B O 1
ATOM 4038 N N . LEU B 1 136 ? 4.141 12.214 85.642 1.00 44.11 136 LEU B N 1
ATOM 4039 C CA . LEU B 1 136 ? 3.629 12.345 86.994 1.00 44.51 136 LEU B CA 1
ATOM 4040 C C . LEU B 1 136 ? 3.043 11.013 87.444 1.00 43.87 136 LEU B C 1
ATOM 4041 O O . LEU B 1 136 ? 2.607 10.200 86.623 1.00 43.67 136 LEU B O 1
ATOM 4046 N N . GLY B 1 137 ? 2.996 10.800 88.750 1.00 43.69 137 GLY B N 1
ATOM 4047 C CA . GLY B 1 137 ? 2.360 9.617 89.275 1.00 42.93 137 GLY B CA 1
ATOM 4048 C C . GLY B 1 137 ? 2.825 9.391 90.688 1.00 43.44 137 GLY B C 1
ATOM 4049 O O . GLY B 1 137 ? 3.944 9.797 91.043 1.00 44.49 137 GLY B O 1
ATOM 4050 N N . ASP B 1 138 ? 1.980 8.714 91.469 1.00 42.52 138 ASP B N 1
ATOM 4051 C CA . ASP B 1 138 ? 2.264 8.417 92.867 1.00 42.73 138 ASP B CA 1
ATOM 4052 C C . ASP B 1 138 ? 3.588 7.683 93.117 1.00 42.85 138 ASP B C 1
ATOM 4053 O O . ASP B 1 138 ? 4.039 7.577 94.258 1.00 43.19 138 ASP B O 1
ATOM 4058 N N . ARG B 1 139 ? 4.220 7.222 92.037 1.00 42.89 139 ARG B N 1
ATOM 4059 C CA . ARG B 1 139 ? 5.557 6.595 92.081 1.00 43.48 139 ARG B CA 1
ATOM 4060 C C . ARG B 1 139 ? 6.538 7.132 91.033 1.00 44.12 139 ARG B C 1
ATOM 4061 O O . ARG B 1 139 ? 7.587 6.517 90.766 1.00 45.18 139 ARG B O 1
ATOM 4069 N N . ILE B 1 140 ? 6.196 8.278 90.445 1.00 43.71 140 ILE B N 1
ATOM 4070 C CA . ILE B 1 140 ? 7.149 9.024 89.638 1.00 44.90 140 ILE B CA 1
ATOM 4071 C C . ILE B 1 140 ? 7.419 10.379 90.289 1.00 46.45 140 ILE B C 1
ATOM 4072 O O . ILE B 1 140 ? 8.516 10.632 90.806 1.00 47.57 140 ILE B O 1
ATOM 4077 N N . ASP B 1 141 ? 6.398 11.237 90.280 1.00 46.28 141 ASP B N 1
ATOM 4078 C CA . ASP B 1 141 ? 6.542 12.601 90.755 1.00 47.49 141 ASP B CA 1
ATOM 4079 C C . ASP B 1 141 ? 5.243 13.105 91.355 1.00 46.95 141 ASP B C 1
ATOM 4080 O O . ASP B 1 141 ? 4.218 13.057 90.701 1.00 46.72 141 ASP B O 1
ATOM 4085 N N . ILE B 1 142 ? 5.288 13.596 92.586 1.00 47.44 142 ILE B N 1
ATOM 4086 C CA . ILE B 1 142 ? 4.087 13.928 93.318 1.00 47.13 142 ILE B CA 1
ATOM 4087 C C . ILE B 1 142 ? 4.046 15.407 93.635 1.00 48.80 142 ILE B C 1
ATOM 4088 O O . ILE B 1 142 ? 4.752 15.875 94.520 1.00 50.52 142 ILE B O 1
ATOM 4093 N N . PRO B 1 143 ? 3.217 16.161 92.908 1.00 49.02 143 PRO B N 1
ATOM 4094 C CA . PRO B 1 143 ? 2.970 17.586 93.175 1.00 50.55 143 PRO B CA 1
ATOM 4095 C C . PRO B 1 143 ? 2.099 17.868 94.404 1.00 51.20 143 PRO B C 1
ATOM 4096 O O . PRO B 1 143 ? 1.270 17.053 94.766 1.00 50.71 143 PRO B O 1
ATOM 4100 N N . ALA B 1 144 ? 2.290 19.035 95.010 1.00 53.06 144 ALA B N 1
ATOM 4101 C CA . ALA B 1 144 ? 1.614 19.482 96.226 1.00 53.81 144 ALA B CA 1
ATOM 4102 C C . ALA B 1 144 ? 1.365 20.990 96.109 1.00 55.72 144 ALA B C 1
ATOM 4103 O O . ALA B 1 144 ? 1.803 21.595 95.147 1.00 56.07 144 ALA B O 1
ATOM 4105 N N . PRO B 1 145 ? 0.662 21.611 97.082 1.00 57.30 145 PRO B N 1
ATOM 4106 C CA . PRO B 1 145 ? 0.511 23.073 97.012 1.00 59.71 145 PRO B CA 1
ATOM 4107 C C . PRO B 1 145 ? 1.779 23.884 97.295 1.00 61.70 145 PRO B C 1
ATOM 4108 O O . PRO B 1 145 ? 2.621 23.483 98.101 1.00 62.08 145 PRO B O 1
ATOM 4112 N N . ASP B 1 146 ? 1.909 25.009 96.603 1.00 63.25 146 ASP B N 1
ATOM 4113 C CA . ASP B 1 146 ? 2.827 26.058 96.997 1.00 65.83 146 ASP B CA 1
ATOM 4114 C C . ASP B 1 146 ? 2.094 27.403 96.877 1.00 68.19 146 ASP B C 1
ATOM 4115 O O . ASP B 1 146 ? 0.865 27.454 96.889 1.00 68.06 146 ASP B O 1
ATOM 4120 N N . VAL B 1 147 ? 2.840 28.493 96.770 1.00 70.76 147 VAL B N 1
ATOM 4121 C CA . VAL B 1 147 ? 2.244 29.830 96.669 1.00 73.52 147 VAL B CA 1
ATOM 4122 C C . VAL B 1 147 ? 1.108 29.871 95.634 1.00 73.11 147 VAL B C 1
ATOM 4123 O O . VAL B 1 147 ? 1.258 29.388 94.497 1.00 71.28 147 VAL B O 1
ATOM 4127 N N . ASN B 1 148 ? -0.019 30.447 96.060 1.00 74.64 148 ASN B N 1
ATOM 4128 C CA . ASN B 1 148 ? -1.234 30.583 95.248 1.00 74.63 148 ASN B CA 1
ATOM 4129 C C . ASN B 1 148 ? -1.903 29.272 94.828 1.00 71.33 148 ASN B C 1
ATOM 4130 O O . ASN B 1 148 ? -2.811 29.280 93.989 1.00 71.39 148 ASN B O 1
ATOM 4135 N N . THR B 1 149 ? -1.464 28.153 95.390 1.00 68.54 149 THR B N 1
ATOM 4136 C CA . THR B 1 149 ? -2.209 26.923 95.196 1.00 66.15 149 THR B CA 1
ATOM 4137 C C . THR B 1 149 ? -2.640 26.331 96.530 1.00 65.93 149 THR B C 1
ATOM 4138 O O . THR B 1 149 ? -2.021 26.564 97.567 1.00 67.02 149 THR B O 1
ATOM 4142 N N . ASN B 1 150 ? -3.735 25.588 96.487 1.00 65.12 150 ASN B N 1
ATOM 4143 C CA . ASN B 1 150 ? -4.321 24.946 97.655 1.00 64.54 150 ASN B CA 1
ATOM 4144 C C . ASN B 1 150 ? -4.926 23.601 97.264 1.00 62.19 150 ASN B C 1
ATOM 4145 O O . ASN B 1 150 ? -4.731 23.123 96.130 1.00 60.37 150 ASN B O 1
ATOM 4150 N N . GLY B 1 151 ? -5.673 23.021 98.207 1.00 62.21 151 GLY B N 1
ATOM 4151 C CA . GLY B 1 151 ? -6.378 21.754 98.034 1.00 59.96 151 GLY B CA 1
ATOM 4152 C C . GLY B 1 151 ? -7.446 21.805 96.960 1.00 60.22 151 GLY B C 1
ATOM 4153 O O . GLY B 1 151 ? -7.834 20.776 96.427 1.00 58.86 151 GLY B O 1
ATOM 4154 N N . GLN B 1 152 ? -7.920 23.000 96.626 1.00 62.34 152 GLN B N 1
ATOM 4155 C CA . GLN B 1 152 ? -8.835 23.148 95.510 1.00 62.82 152 GLN B CA 1
ATOM 4156 C C . GLN B 1 152 ? -8.111 22.870 94.177 1.00 61.20 152 GLN B C 1
ATOM 4157 O O . GLN B 1 152 ? -8.569 22.054 93.383 1.00 60.12 152 GLN B O 1
ATOM 4163 N N . ILE B 1 153 ? -6.976 23.515 93.936 1.00 60.96 153 ILE B N 1
ATOM 4164 C CA . ILE B 1 153 ? -6.213 23.208 92.738 1.00 59.36 153 ILE B CA 1
ATOM 4165 C C . ILE B 1 153 ? -5.784 21.737 92.701 1.00 56.63 153 ILE B C 1
ATOM 4166 O O . ILE B 1 153 ? -5.839 21.109 91.652 1.00 55.21 153 ILE B O 1
ATOM 4171 N N . MET B 1 154 ? -5.345 21.194 93.839 1.00 55.93 154 MET B N 1
ATOM 4172 C CA . MET B 1 154 ? -4.952 19.792 93.903 1.00 53.32 154 MET B CA 1
ATOM 4173 C C . MET B 1 154 ? -6.121 18.916 93.485 1.00 52.68 154 MET B C 1
ATOM 4174 O O . MET B 1 154 ? -5.935 17.971 92.693 1.00 51.15 154 MET B O 1
ATOM 4179 N N . SER B 1 155 ? -7.313 19.231 93.999 1.00 53.76 155 SER B N 1
ATOM 4180 C CA . SER B 1 155 ? -8.523 18.479 93.647 1.00 53.61 155 SER B CA 1
ATOM 4181 C C . SER B 1 155 ? -8.842 18.540 92.143 1.00 53.14 155 SER B C 1
ATOM 4182 O O . SER B 1 155 ? -9.341 17.584 91.566 1.00 51.91 155 SER B O 1
ATOM 4185 N N . TRP B 1 156 ? -8.544 19.658 91.501 1.00 54.16 156 TRP B N 1
ATOM 4186 C CA . TRP B 1 156 ? -8.712 19.723 90.060 1.00 54.17 156 TRP B CA 1
ATOM 4187 C C . TRP B 1 156 ? -7.633 18.902 89.380 1.00 52.01 156 TRP B C 1
ATOM 4188 O O . TRP B 1 156 ? -7.886 18.210 88.384 1.00 50.64 156 TRP B O 1
ATOM 4199 N N . PHE B 1 157 ? -6.423 18.998 89.920 1.00 51.64 157 PHE B N 1
ATOM 4200 C CA . PHE B 1 157 ? -5.311 18.230 89.403 1.00 50.49 157 PHE B CA 1
ATOM 4201 C C . PHE B 1 157 ? -5.639 16.723 89.404 1.00 48.72 157 PHE B C 1
ATOM 4202 O O . PHE B 1 157 ? -5.527 16.039 88.378 1.00 47.06 157 PHE B O 1
ATOM 4210 N N . VAL B 1 158 ? -6.091 16.241 90.559 1.00 48.82 158 VAL B N 1
ATOM 4211 C CA . VAL B 1 158 ? -6.439 14.842 90.753 1.00 47.69 158 VAL B CA 1
ATOM 4212 C C . VAL B 1 158 ? -7.535 14.368 89.791 1.00 47.65 158 VAL B C 1
ATOM 4213 O O . VAL B 1 158 ? -7.380 13.322 89.151 1.00 46.33 158 VAL B O 1
ATOM 4217 N N . ASP B 1 159 ? -8.624 15.142 89.679 1.00 49.14 159 ASP B N 1
ATOM 4218 C CA . ASP B 1 159 ? -9.713 14.816 88.752 1.00 48.77 159 ASP B CA 1
ATOM 4219 C C . ASP B 1 159 ? -9.235 14.602 87.325 1.00 47.54 159 ASP B C 1
ATOM 4220 O O . ASP B 1 159 ? -9.544 13.599 86.722 1.00 46.41 159 ASP B O 1
ATOM 4225 N N . GLU B 1 160 ? -8.467 15.543 86.786 1.00 48.07 160 GLU B N 1
ATOM 4226 C CA . GLU B 1 160 ? -8.006 15.429 85.399 1.00 47.17 160 GLU B CA 1
ATOM 4227 C C . GLU B 1 160 ? -6.978 14.288 85.270 1.00 45.49 160 GLU B C 1
ATOM 4228 O O . GLU B 1 160 ? -6.988 13.500 84.320 1.00 44.11 160 GLU B O 1
ATOM 4234 N N . TYR B 1 161 ? -6.103 14.186 86.264 1.00 45.33 161 TYR B N 1
ATOM 4235 C CA . TYR B 1 161 ? -5.111 13.166 86.238 1.00 43.87 161 TYR B CA 1
ATOM 4236 C C . TYR B 1 161 ? -5.745 11.777 86.161 1.00 43.35 161 TYR B C 1
ATOM 4237 O O . TYR B 1 161 ? -5.318 10.965 85.349 1.00 42.78 161 TYR B O 1
ATOM 4246 N N . VAL B 1 162 ? -6.753 11.507 87.002 1.00 43.79 162 VAL B N 1
ATOM 4247 C CA . VAL B 1 162 ? -7.453 10.207 87.020 1.00 43.22 162 VAL B CA 1
ATOM 4248 C C . VAL B 1 162 ? -8.038 9.850 85.667 1.00 43.62 162 VAL B C 1
ATOM 4249 O O . VAL B 1 162 ? -7.988 8.708 85.218 1.00 43.29 162 VAL B O 1
ATOM 4253 N N . LYS B 1 163 ? -8.582 10.858 85.014 1.00 44.93 163 LYS B N 1
ATOM 4254 C CA . LYS B 1 163 ? -9.182 10.701 83.722 1.00 45.53 163 LYS B CA 1
ATOM 4255 C C . LYS B 1 163 ? -8.087 10.240 82.762 1.00 44.89 163 LYS B C 1
ATOM 4256 O O . LYS B 1 163 ? -8.298 9.359 81.924 1.00 45.13 163 LYS B O 1
ATOM 4262 N N . LEU B 1 164 ? -6.907 10.824 82.904 1.00 44.37 164 LEU B N 1
ATOM 4263 C CA . LEU B 1 164 ? -5.845 10.564 81.978 1.00 43.83 164 LEU B CA 1
ATOM 4264 C C . LEU B 1 164 ? -5.166 9.241 82.325 1.00 43.44 164 LEU B C 1
ATOM 4265 O O . LEU B 1 164 ? -4.575 8.593 81.468 1.00 43.75 164 LEU B O 1
ATOM 4270 N N . ASN B 1 165 ? -5.285 8.836 83.585 1.00 42.84 165 ASN B N 1
ATOM 4271 C CA . ASN B 1 165 ? -4.636 7.657 84.111 1.00 41.30 165 ASN B CA 1
ATOM 4272 C C . ASN B 1 165 ? -5.462 6.373 83.955 1.00 40.97 165 ASN B C 1
ATOM 4273 O O . ASN B 1 165 ? -5.359 5.487 84.783 1.00 40.75 165 ASN B O 1
ATOM 4278 N N . GLY B 1 166 ? -6.295 6.265 82.926 1.00 40.79 166 GLY B N 1
ATOM 4279 C CA . GLY B 1 166 ? -7.036 5.036 82.713 1.00 40.54 166 GLY B CA 1
ATOM 4280 C C . GLY B 1 166 ? -8.048 4.808 83.813 1.00 41.43 166 GLY B C 1
ATOM 4281 O O . GLY B 1 166 ? -8.534 3.688 84.018 1.00 41.76 166 GLY B O 1
ATOM 4282 N N . GLU B 1 167 ? -8.375 5.884 84.527 1.00 42.06 167 GLU B N 1
ATOM 4283 C CA . GLU B 1 167 ? -9.473 5.910 85.504 1.00 42.73 167 GLU B CA 1
ATOM 4284 C C . GLU B 1 167 ? -9.053 5.323 86.809 1.00 42.46 167 GLU B C 1
ATOM 4285 O O . GLU B 1 167 ? -9.869 5.216 87.729 1.00 43.50 167 GLU B O 1
ATOM 4291 N N . ARG B 1 168 ? -7.785 4.948 86.904 1.00 41.54 168 ARG B N 1
ATOM 4292 C CA . ARG B 1 168 ? -7.259 4.450 88.163 1.00 41.17 168 ARG B CA 1
ATOM 4293 C C . ARG B 1 168 ? -7.043 5.621 89.102 1.00 41.45 168 ARG B C 1
ATOM 4294 O O . ARG B 1 168 ? -6.360 6.587 88.791 1.00 41.54 168 ARG B O 1
ATOM 4302 N N . MET B 1 169 ? -7.676 5.540 90.249 1.00 42.00 169 MET B N 1
ATOM 4303 C CA . MET B 1 169 ? -7.609 6.612 91.213 1.00 42.71 169 MET B CA 1
ATOM 4304 C C . MET B 1 169 ? -6.341 6.538 92.056 1.00 42.18 169 MET B C 1
ATOM 4305 O O . MET B 1 169 ? -6.380 6.178 93.230 1.00 42.81 169 MET B O 1
ATOM 4310 N N . ASP B 1 170 ? -5.209 6.845 91.434 1.00 41.46 170 ASP B N 1
ATOM 4311 C CA . ASP B 1 170 ? -3.975 7.026 92.181 1.00 41.54 170 ASP B CA 1
ATOM 4312 C C . ASP B 1 170 ? -3.944 8.426 92.828 1.00 42.20 170 ASP B C 1
ATOM 4313 O O . ASP B 1 170 ? -3.170 9.318 92.432 1.00 41.84 170 ASP B O 1
ATOM 4318 N N . ILE B 1 171 ? -4.794 8.619 93.826 1.00 42.63 171 ILE B N 1
ATOM 4319 C CA . ILE B 1 171 ? -4.946 9.946 94.386 1.00 43.75 171 ILE B CA 1
ATOM 4320 C C . ILE B 1 171 ? -3.701 10.509 95.112 1.00 44.37 171 ILE B C 1
ATOM 4321 O O . ILE B 1 171 ? -3.501 11.719 95.127 1.00 45.42 171 ILE B O 1
ATOM 4326 N N . GLY B 1 172 ? -2.856 9.639 95.673 1.00 44.05 172 GLY B N 1
ATOM 4327 C CA . GLY B 1 172 ? -1.549 10.038 96.189 1.00 44.45 172 GLY B CA 1
ATOM 4328 C C . GLY B 1 172 ? -0.559 10.586 95.146 1.00 44.52 172 GLY B C 1
ATOM 4329 O O . GLY B 1 172 ? 0.633 10.714 95.428 1.00 44.69 172 GLY B O 1
ATOM 4330 N N . THR B 1 173 ? -1.042 10.912 93.948 1.00 44.17 173 THR B N 1
ATOM 4331 C CA . THR B 1 173 ? -0.211 11.531 92.927 1.00 44.40 173 THR B CA 1
ATOM 4332 C C . THR B 1 173 ? -0.122 13.026 93.234 1.00 46.01 173 THR B C 1
ATOM 4333 O O . THR B 1 173 ? 0.760 13.730 92.727 1.00 46.91 173 THR B O 1
ATOM 4337 N N . PHE B 1 174 ? -1.044 13.513 94.062 1.00 46.45 174 PHE B N 1
ATOM 4338 C CA . PHE B 1 174 ? -1.021 14.900 94.521 1.00 47.48 174 PHE B CA 1
ATOM 4339 C C . PHE B 1 174 ? -1.296 14.892 95.993 1.00 48.07 174 PHE B C 1
ATOM 4340 O O . PHE B 1 174 ? -2.237 14.240 96.442 1.00 47.70 174 PHE B O 1
ATOM 4348 N N . THR B 1 175 ? -0.495 15.619 96.752 1.00 49.16 175 THR B N 1
ATOM 4349 C CA . THR B 1 175 ? -0.774 15.723 98.162 1.00 50.41 175 THR B CA 1
ATOM 4350 C C . THR B 1 175 ? -1.256 17.116 98.412 1.00 52.05 175 THR B C 1
ATOM 4351 O O . THR B 1 175 ? -1.339 17.910 97.470 1.00 52.52 175 THR B O 1
ATOM 4355 N N . GLY B 1 176 ? -1.586 17.403 99.670 1.00 52.91 176 GLY B N 1
ATOM 4356 C CA . GLY B 1 176 ? -2.140 18.678 100.046 1.00 54.31 176 GLY B CA 1
ATOM 4357 C C . GLY B 1 176 ? -3.601 18.750 99.685 1.00 54.49 176 GLY B C 1
ATOM 4358 O O . GLY B 1 176 ? -4.160 19.848 99.583 1.00 56.55 176 GLY B O 1
ATOM 4359 N N . LYS B 1 177 ? -4.222 17.584 99.495 1.00 52.92 177 LYS B N 1
ATOM 4360 C CA . LYS B 1 177 ? -5.668 17.482 99.287 1.00 53.07 177 LYS B CA 1
ATOM 4361 C C . LYS B 1 177 ? -6.471 17.760 100.567 1.00 54.68 177 LYS B C 1
ATOM 4362 O O . LYS B 1 177 ? -5.959 17.597 101.685 1.00 55.10 177 LYS B O 1
ATOM 4368 N N . PRO B 1 178 ? -7.730 18.195 100.408 1.00 55.97 178 PRO B N 1
ATOM 4369 C CA . PRO B 1 178 ? -8.687 18.245 101.518 1.00 57.62 178 PRO B CA 1
ATOM 4370 C C . PRO B 1 178 ? -8.887 16.879 102.167 1.00 56.43 178 PRO B C 1
ATOM 4371 O O . PRO B 1 178 ? -8.881 15.873 101.459 1.00 54.74 178 PRO B O 1
ATOM 4375 N N . VAL B 1 179 ? -9.064 16.838 103.488 1.00 57.64 179 VAL B N 1
ATOM 4376 C CA . VAL B 1 179 ? -9.500 15.593 104.149 1.00 57.31 179 VAL B CA 1
ATOM 4377 C C . VAL B 1 179 ? -10.720 15.006 103.429 1.00 57.37 179 VAL B C 1
ATOM 4378 O O . VAL B 1 179 ? -10.774 13.802 103.149 1.00 55.92 179 VAL B O 1
ATOM 4382 N N . ALA B 1 180 ? -11.669 15.878 103.090 1.00 59.25 180 ALA B N 1
ATOM 4383 C CA . ALA B 1 180 ? -12.864 15.477 102.362 1.00 59.67 180 ALA B CA 1
ATOM 4384 C C . ALA B 1 180 ? -12.560 14.711 101.071 1.00 57.91 180 ALA B C 1
ATOM 4385 O O . ALA B 1 180 ? -13.438 14.066 100.531 1.00 58.16 180 ALA B O 1
ATOM 4387 N N . PHE B 1 181 ? -11.331 14.788 100.570 1.00 56.56 181 PHE B N 1
ATOM 4388 C CA . PHE B 1 181 ? -10.982 14.059 99.363 1.00 54.93 181 PHE B CA 1
ATOM 4389 C C . PHE B 1 181 ? -9.599 13.376 99.444 1.00 53.12 181 PHE B C 1
ATOM 4390 O O . PHE B 1 181 ? -8.725 13.539 98.576 1.00 52.09 181 PHE B O 1
ATOM 4398 N N . GLY B 1 182 ? -9.422 12.596 100.499 1.00 52.88 182 GLY B N 1
ATOM 4399 C CA . GLY B 1 182 ? -8.262 11.730 100.604 1.00 51.44 182 GLY B CA 1
ATOM 4400 C C . GLY B 1 182 ? -7.016 12.441 101.058 1.00 51.47 182 GLY B C 1
ATOM 4401 O O . GLY B 1 182 ? -5.899 11.944 100.866 1.00 50.54 182 GLY B O 1
ATOM 4402 N N . GLY B 1 183 ? -7.208 13.615 101.648 1.00 53.05 183 GLY B N 1
ATOM 4403 C CA . GLY B 1 183 ? -6.134 14.313 102.325 1.00 53.52 183 GLY B CA 1
ATOM 4404 C C . GLY B 1 183 ? -5.991 13.647 103.667 1.00 53.92 183 GLY B C 1
ATOM 4405 O O . GLY B 1 183 ? -6.591 12.598 103.902 1.00 53.92 183 GLY B O 1
ATOM 4406 N N . SER B 1 184 ? -5.219 14.270 104.549 1.00 54.82 184 SER B N 1
ATOM 4407 C CA . SER B 1 184 ? -4.836 13.682 105.824 1.00 54.89 184 SER B CA 1
ATOM 4408 C C . SER B 1 184 ? -5.081 14.648 106.968 1.00 57.33 184 SER B C 1
ATOM 4409 O O . SER B 1 184 ? -5.026 15.862 106.789 1.00 58.57 184 SER B O 1
ATOM 4412 N N . GLU B 1 185 ? -5.368 14.084 108.141 1.00 58.19 185 GLU B N 1
ATOM 4413 C CA . GLU B 1 185 ? -5.490 14.821 109.378 1.00 59.88 185 GLU B CA 1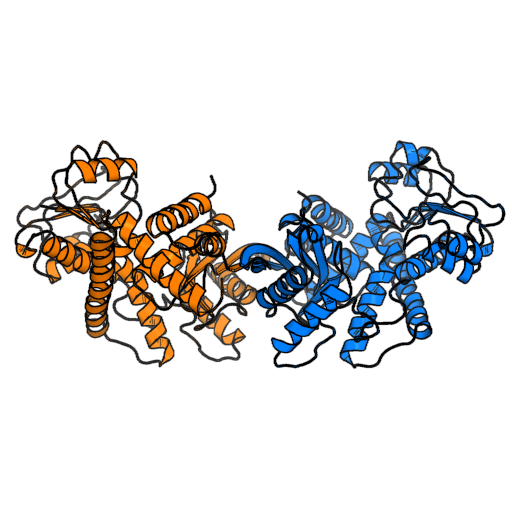
ATOM 4414 C C . GLU B 1 185 ? -4.138 15.395 109.764 1.00 60.37 185 GLU B C 1
ATOM 4415 O O . GLU B 1 185 ? -3.096 14.901 109.303 1.00 59.05 185 GLU B O 1
ATOM 4421 N N . GLY B 1 186 ? -4.157 16.427 110.610 1.00 62.15 186 GLY B N 1
ATOM 4422 C CA . GLY B 1 186 ? -2.941 16.963 111.193 1.00 63.43 186 GLY B CA 1
ATOM 4423 C C . GLY B 1 186 ? -2.180 17.920 110.304 1.00 63.90 186 GLY B C 1
ATOM 4424 O O . GLY B 1 186 ? -1.156 18.478 110.704 1.00 65.01 186 GLY B O 1
ATOM 4425 N N . ARG B 1 187 ? -2.700 18.102 109.097 1.00 63.42 187 ARG B N 1
ATOM 4426 C CA . ARG B 1 187 ? -2.118 18.958 108.063 1.00 63.71 187 ARG B CA 1
ATOM 4427 C C . ARG B 1 187 ? -1.904 20.396 108.470 1.00 65.97 187 ARG B C 1
ATOM 4428 O O . ARG B 1 187 ? -0.785 20.898 108.505 1.00 66.61 187 ARG B O 1
ATOM 4436 N N . ASN B 1 188 ? -3.020 21.055 108.749 1.00 67.45 188 ASN B N 1
ATOM 4437 C CA . ASN B 1 188 ? -3.041 22.485 108.949 1.00 69.99 188 ASN B CA 1
ATOM 4438 C C . ASN B 1 188 ? -2.081 22.942 110.055 1.00 71.60 188 ASN B C 1
ATOM 4439 O O . ASN B 1 188 ? -1.398 23.942 109.910 1.00 73.25 188 ASN B O 1
ATOM 4444 N N . GLU B 1 189 ? -1.995 22.184 111.136 1.00 71.41 189 GLU B N 1
ATOM 4445 C CA . GLU B 1 189 ? -1.099 22.548 112.219 1.00 72.91 189 GLU B CA 1
ATOM 4446 C C . GLU B 1 189 ? 0.159 21.686 112.276 1.00 71.64 189 GLU B C 1
ATOM 4447 O O . GLU B 1 189 ? 0.785 21.590 113.328 1.00 72.76 189 GLU B O 1
ATOM 4453 N N . ALA B 1 190 ? 0.532 21.068 111.154 1.00 69.60 190 ALA B N 1
ATOM 4454 C CA . ALA B 1 190 ? 1.709 20.179 111.098 1.00 68.56 190 ALA B CA 1
ATOM 4455 C C . ALA B 1 190 ? 3.030 20.884 111.427 1.00 70.44 190 ALA B C 1
ATOM 4456 O O . ALA B 1 190 ? 3.763 20.475 112.341 1.00 71.20 190 ALA B O 1
ATOM 4458 N N . THR B 1 191 ? 3.325 21.942 110.679 1.00 71.32 191 THR B N 1
ATOM 4459 C CA . THR B 1 191 ? 4.604 22.631 110.804 1.00 73.52 191 THR B CA 1
ATOM 4460 C C . THR B 1 191 ? 4.776 23.160 112.225 1.00 76.42 191 THR B C 1
ATOM 4461 O O . THR B 1 191 ? 5.830 22.981 112.832 1.00 78.05 191 THR B O 1
ATOM 4465 N N . GLY B 1 192 ? 3.725 23.791 112.747 1.00 77.31 192 GLY B N 1
ATOM 4466 C CA . GLY B 1 192 ? 3.719 24.305 114.100 1.00 79.59 192 GLY B CA 1
ATOM 4467 C C . GLY B 1 192 ? 4.010 23.217 115.112 1.00 79.52 192 GLY B C 1
ATOM 4468 O O . GLY B 1 192 ? 4.819 23.408 116.028 1.00 81.80 192 GLY B O 1
ATOM 4469 N N . PHE B 1 193 ? 3.337 22.077 114.957 1.00 77.11 193 PHE B N 1
ATOM 4470 C CA . PHE B 1 193 ? 3.620 20.886 115.769 1.00 76.48 193 PHE B CA 1
ATOM 4471 C C . PHE B 1 193 ? 5.102 20.493 115.613 1.00 76.48 193 PHE B C 1
ATOM 4472 O O . PHE B 1 193 ? 5.799 20.277 116.612 1.00 78.15 193 PHE B O 1
ATOM 4480 N N . GLY B 1 194 ? 5.573 20.428 114.367 1.00 74.70 194 GLY B N 1
ATOM 4481 C CA . GLY B 1 194 ? 6.973 20.150 114.073 1.00 75.18 194 GLY B CA 1
ATOM 4482 C C . GLY B 1 194 ? 7.937 21.002 114.884 1.00 78.52 194 GLY B C 1
ATOM 4483 O O . GLY B 1 194 ? 8.735 20.478 115.670 1.00 79.92 194 GLY B O 1
ATOM 4484 N N . VAL B 1 195 ? 7.852 22.319 114.716 1.00 79.92 195 VAL B N 1
ATOM 4485 C CA . VAL B 1 195 ? 8.806 23.226 115.340 1.00 82.90 195 VAL B CA 1
ATOM 4486 C C . VAL B 1 195 ? 8.820 23.086 116.862 1.00 84.80 195 VAL B C 1
ATOM 4487 O O . VAL B 1 195 ? 9.892 23.041 117.467 1.00 86.82 195 VAL B O 1
ATOM 4491 N N . ALA B 1 196 ? 7.639 22.950 117.458 1.00 84.14 196 ALA B N 1
ATOM 4492 C CA . ALA B 1 196 ? 7.529 22.721 118.897 1.00 85.76 196 ALA B CA 1
ATOM 4493 C C . ALA B 1 196 ? 8.321 21.495 119.345 1.00 85.53 196 ALA B C 1
ATOM 4494 O O . ALA B 1 196 ? 9.114 21.582 120.279 1.00 88.24 196 ALA B O 1
ATOM 4496 N N . VAL B 1 197 ? 8.125 20.361 118.675 1.00 82.88 197 VAL B N 1
ATOM 4497 C CA . VAL B 1 197 ? 8.920 19.162 118.963 1.00 82.71 197 VAL B CA 1
ATOM 4498 C C . VAL B 1 197 ? 10.412 19.500 118.951 1.00 84.81 197 VAL B C 1
ATOM 4499 O O . VAL B 1 197 ? 11.114 19.272 119.935 1.00 87.03 197 VAL B O 1
ATOM 4503 N N . VAL B 1 198 ? 10.873 20.067 117.836 1.00 84.25 198 VAL B N 1
ATOM 4504 C CA . VAL B 1 198 ? 12.285 20.415 117.646 1.00 85.92 198 VAL B CA 1
ATOM 4505 C C . VAL B 1 198 ? 12.783 21.406 118.702 1.00 89.36 198 VAL B C 1
ATOM 4506 O O . VAL B 1 198 ? 13.880 21.247 119.234 1.00 91.63 198 VAL B O 1
ATOM 4510 N N . VAL B 1 199 ? 11.970 22.411 119.010 1.00 89.95 199 VAL B N 1
ATOM 4511 C CA . VAL B 1 199 ? 12.272 23.335 120.109 1.00 93.43 199 VAL B CA 1
ATOM 4512 C C . VAL B 1 199 ? 12.635 22.583 121.403 1.00 95.16 199 VAL B C 1
ATOM 4513 O O . VAL B 1 199 ? 13.674 22.857 122.002 1.00 98.24 199 VAL B O 1
ATOM 4517 N N . ARG B 1 200 ? 11.803 21.621 121.801 1.00 138.28 200 ARG B N 1
ATOM 4518 C CA . ARG B 1 200 ? 12.029 20.845 123.022 1.00 146.23 200 ARG B CA 1
ATOM 4519 C C . ARG B 1 200 ? 13.296 19.987 122.993 1.00 151.22 200 ARG B C 1
ATOM 4520 O O . ARG B 1 200 ? 14.068 19.998 123.949 1.00 158.03 200 ARG B O 1
ATOM 4528 N N . GLU B 1 201 ? 13.503 19.247 121.907 1.00 149.18 201 GLU B N 1
ATOM 4529 C CA . GLU B 1 201 ? 14.663 18.363 121.791 1.00 154.61 201 GLU B CA 1
ATOM 4530 C C . GLU B 1 201 ? 15.980 19.134 121.677 1.00 153.92 201 GLU B C 1
ATOM 4531 O O . GLU B 1 201 ? 17.009 18.691 122.190 1.00 160.74 201 GLU B O 1
ATOM 4537 N N . SER B 1 202 ? 15.945 20.282 121.009 1.00 146.98 202 SER B N 1
ATOM 4538 C CA . SER B 1 202 ? 17.112 21.147 120.924 1.00 147.25 202 SER B CA 1
ATOM 4539 C C . SER B 1 202 ? 17.498 21.582 122.327 1.00 154.33 202 SER B C 1
ATOM 4540 O O . SER B 1 202 ? 18.619 21.337 122.775 1.00 160.82 202 SER B O 1
ATOM 4543 N N . ALA B 1 203 ? 16.543 22.209 123.014 1.00 154.16 203 ALA B N 1
ATOM 4544 C CA . ALA B 1 203 ? 16.723 22.691 124.375 1.00 161.94 203 ALA B CA 1
ATOM 4545 C C . ALA B 1 203 ? 17.280 21.585 125.251 1.00 171.09 203 ALA B C 1
ATOM 4546 O O . ALA B 1 203 ? 18.299 21.768 125.912 1.00 178.97 203 ALA B O 1
ATOM 4548 N N . LYS B 1 204 ? 16.620 20.431 125.220 1.00 171.48 204 LYS B N 1
ATOM 4549 C CA . LYS B 1 204 ? 17.022 19.259 125.990 1.00 181.65 204 LYS B CA 1
ATOM 4550 C C . LYS B 1 204 ? 18.484 18.911 125.731 1.00 185.92 204 LYS B C 1
ATOM 4551 O O . LYS B 1 204 ? 19.247 18.681 126.669 1.00 196.46 204 LYS B O 1
ATOM 4557 N N . ARG B 1 205 ? 18.869 18.903 124.459 1.00 178.66 205 ARG B N 1
ATOM 4558 C CA . ARG B 1 205 ? 20.233 18.579 124.069 1.00 182.10 205 ARG B CA 1
ATOM 4559 C C . ARG B 1 205 ? 21.236 19.677 124.412 1.00 184.39 205 ARG B C 1
ATOM 4560 O O . ARG B 1 205 ? 22.420 19.399 124.576 1.00 191.08 205 ARG B O 1
ATOM 4568 N N . PHE B 1 206 ? 20.767 20.916 124.525 1.00 180.21 206 PHE B N 1
ATOM 4569 C CA . PHE B 1 206 ? 21.636 22.022 124.931 1.00 184.66 206 PHE B CA 1
ATOM 4570 C C . PHE B 1 206 ? 21.508 22.380 126.416 1.00 194.86 206 PHE B C 1
ATOM 4571 O O . PHE B 1 206 ? 21.954 23.446 126.847 1.00 199.55 206 PHE B O 1
ATOM 4579 N N . GLY B 1 207 ? 20.906 21.472 127.184 1.00 199.66 207 GLY B N 1
ATOM 4580 C CA . GLY B 1 207 ? 20.785 21.604 128.631 1.00 211.18 207 GLY B CA 1
ATOM 4581 C C . GLY B 1 207 ? 19.786 22.652 129.073 1.00 209.42 207 GLY B C 1
ATOM 4582 O O . GLY B 1 207 ? 20.065 23.437 129.977 1.00 218.66 207 GLY B O 1
ATOM 4583 N N . ILE B 1 208 ? 18.625 22.669 128.427 1.00 198.78 208 ILE B N 1
ATOM 4584 C CA . ILE B 1 208 ? 17.537 23.564 128.808 1.00 197.15 208 ILE B CA 1
ATOM 4585 C C . ILE B 1 208 ? 16.251 22.756 128.976 1.00 194.50 208 ILE B C 1
ATOM 4586 O O . ILE B 1 208 ? 15.888 21.969 128.106 1.00 187.16 208 ILE B O 1
ATOM 4591 N N . LYS B 1 209 ? 15.580 22.945 130.108 1.00 201.95 209 LYS B N 1
ATOM 4592 C CA . LYS B 1 209 ? 14.347 22.230 130.418 1.00 201.33 209 LYS B CA 1
ATOM 4593 C C . LYS B 1 209 ? 13.159 23.076 129.979 1.00 192.57 209 LYS B C 1
ATOM 4594 O O . LYS B 1 209 ? 13.106 24.273 130.262 1.00 194.26 209 LYS B O 1
ATOM 4600 N N . MET B 1 210 ? 12.211 22.448 129.289 1.00 184.72 210 MET B N 1
ATOM 4601 C CA . MET B 1 210 ? 11.132 23.172 128.616 1.00 175.62 210 MET B CA 1
ATOM 4602 C C . MET B 1 210 ? 10.267 24.042 129.512 1.00 179.91 210 MET B C 1
ATOM 4603 O O . MET B 1 210 ? 10.162 25.246 129.284 1.00 177.71 210 MET B O 1
ATOM 4608 N N . GLU B 1 211 ? 9.654 23.443 130.528 1.00 187.31 211 GLU B N 1
ATOM 4609 C CA . GLU B 1 211 ? 8.817 24.206 131.448 1.00 192.83 211 GLU B CA 1
ATOM 4610 C C . GLU B 1 211 ? 9.619 25.262 132.215 1.00 201.95 211 GLU B C 1
ATOM 4611 O O . GLU B 1 211 ? 9.045 26.099 132.906 1.00 207.47 211 GLU B O 1
ATOM 4617 N N . ASP B 1 212 ? 10.941 25.239 132.050 1.00 204.33 212 ASP B N 1
ATOM 4618 C CA . ASP B 1 212 ? 11.844 25.968 132.936 1.00 216.45 212 ASP B CA 1
ATOM 4619 C C . ASP B 1 212 ? 12.541 27.181 132.321 1.00 214.41 212 ASP B C 1
ATOM 4620 O O . ASP B 1 212 ? 13.311 27.870 132.991 1.00 225.57 212 ASP B O 1
ATOM 4625 N N . ALA B 1 213 ? 12.271 27.451 131.055 1.00 201.84 213 ALA B N 1
ATOM 4626 C CA . ALA B 1 213 ? 12.807 28.642 130.424 1.00 200.81 213 ALA B CA 1
ATOM 4627 C C . ALA B 1 213 ? 11.780 29.196 129.462 1.00 190.67 213 ALA B C 1
ATOM 4628 O O . ALA B 1 213 ? 11.203 28.459 128.666 1.00 180.54 213 ALA B O 1
ATOM 4630 N N . LYS B 1 214 ? 11.550 30.499 129.544 1.00 195.09 214 LYS B N 1
ATOM 4631 C CA . LYS B 1 214 ? 10.513 31.137 128.748 1.00 187.89 214 LYS B CA 1
ATOM 4632 C C . LYS B 1 214 ? 11.050 31.530 127.376 1.00 180.43 214 LYS B C 1
ATOM 4633 O O . LYS B 1 214 ? 12.262 31.575 127.158 1.00 182.40 214 LYS B O 1
ATOM 4639 N N . ILE B 1 215 ? 10.135 31.803 126.453 1.00 172.62 215 ILE B N 1
ATOM 4640 C CA . ILE B 1 215 ? 10.447 31.765 125.026 1.00 164.02 215 ILE B CA 1
ATOM 4641 C C . ILE B 1 215 ? 9.828 32.934 124.258 1.00 163.66 215 ILE B C 1
ATOM 4642 O O . ILE B 1 215 ? 8.768 33.436 124.631 1.00 166.31 215 ILE B O 1
ATOM 4647 N N . ALA B 1 216 ? 10.509 33.361 123.196 1.00 161.50 216 ALA B N 1
ATOM 4648 C CA . ALA B 1 216 ? 10.018 34.407 122.305 1.00 162.16 216 ALA B CA 1
ATOM 4649 C C . ALA B 1 216 ? 9.741 33.907 120.883 1.00 152.41 216 ALA B C 1
ATOM 4650 O O . ALA B 1 216 ? 10.596 33.283 120.247 1.00 147.71 216 ALA B O 1
ATOM 4652 N N . VAL B 1 217 ? 8.545 34.207 120.391 1.00 150.26 217 VAL B N 1
ATOM 4653 C CA . VAL B 1 217 ? 8.157 33.843 119.037 1.00 143.29 217 VAL B CA 1
ATOM 4654 C C . VAL B 1 217 ? 7.883 35.101 118.219 1.00 148.32 217 VAL B C 1
ATOM 4655 O O . VAL B 1 217 ? 6.982 35.876 118.534 1.00 153.26 217 VAL B O 1
ATOM 4659 N N . GLN B 1 218 ? 8.677 35.302 117.173 1.00 147.93 218 GLN B N 1
ATOM 4660 C CA . GLN B 1 218 ? 8.478 36.424 116.265 1.00 153.35 218 GLN B CA 1
ATOM 4661 C C . GLN B 1 218 ? 7.482 36.005 115.203 1.00 147.03 218 GLN B C 1
ATOM 4662 O O . GLN B 1 218 ? 7.768 35.132 114.407 1.00 141.12 218 GLN B O 1
ATOM 4668 N N . GLY B 1 219 ? 6.307 36.619 115.213 1.00 148.98 219 GLY B N 1
ATOM 4669 C CA . GLY B 1 219 ? 5.255 36.265 114.277 1.00 143.65 219 GLY B CA 1
ATOM 4670 C C . GLY B 1 219 ? 4.225 35.335 114.885 1.00 135.82 219 GLY B C 1
ATOM 4671 O O . GLY B 1 219 ? 4.554 34.426 115.648 1.00 129.91 219 GLY B O 1
ATOM 4672 N N . PHE B 1 220 ? 2.968 35.583 114.539 1.00 136.66 220 PHE B N 1
ATOM 4673 C CA . PHE B 1 220 ? 1.851 34.774 114.992 1.00 131.21 220 PHE B CA 1
ATOM 4674 C C . PHE B 1 220 ? 0.968 34.503 113.782 1.00 130.67 220 PHE B C 1
ATOM 4675 O O . PHE B 1 220 ? -0.257 34.650 113.845 1.00 132.59 220 PHE B O 1
ATOM 4683 N N . GLY B 1 221 ? 1.612 34.124 112.671 1.00 128.96 221 GLY B N 1
ATOM 4684 C CA . GLY B 1 221 ? 0.922 33.730 111.443 1.00 129.17 221 GLY B CA 1
ATOM 4685 C C . GLY B 1 221 ? 0.352 32.345 111.637 1.00 122.92 221 GLY B C 1
ATOM 4686 O O . GLY B 1 221 ? 0.088 31.930 112.760 1.00 119.52 221 GLY B O 1
ATOM 4687 N N . ASN B 1 222 ? 0.160 31.609 110.553 1.00 122.84 222 ASN B N 1
ATOM 4688 C CA . ASN B 1 222 ? -0.222 30.217 110.716 1.00 118.41 222 ASN B CA 1
ATOM 4689 C C . ASN B 1 222 ? 0.838 29.478 111.536 1.00 113.16 222 ASN B C 1
ATOM 4690 O O . ASN B 1 222 ? 0.531 28.875 112.556 1.00 110.31 222 ASN B O 1
ATOM 4695 N N . VAL B 1 223 ? 2.087 29.565 111.096 1.00 113.05 223 VAL B N 1
ATOM 4696 C CA . VAL B 1 223 ? 3.206 28.909 111.764 1.00 109.60 223 VAL B CA 1
ATOM 4697 C C . VAL B 1 223 ? 3.250 29.266 113.247 1.00 108.97 223 VAL B C 1
ATOM 4698 O O . VAL B 1 223 ? 3.192 28.383 114.100 1.00 106.75 223 VAL B O 1
ATOM 4702 N N . GLY B 1 224 ? 3.346 30.564 113.540 1.00 112.74 224 GLY B N 1
ATOM 4703 C CA . GLY B 1 224 ? 3.460 31.046 114.904 1.00 114.39 224 GLY B CA 1
ATOM 4704 C C . GLY B 1 224 ? 2.289 30.649 115.778 1.00 114.45 224 GLY B C 1
ATOM 4705 O O . GLY B 1 224 ? 2.478 30.198 116.911 1.00 113.66 224 GLY B O 1
ATOM 4706 N N . THR B 1 225 ? 1.077 30.822 115.256 1.00 116.70 225 THR B N 1
ATOM 4707 C CA . THR B 1 225 ? -0.124 30.395 115.962 1.00 117.54 225 THR B CA 1
ATOM 4708 C C . THR B 1 225 ? 0.065 28.987 116.528 1.00 115.13 225 THR B C 1
ATOM 4709 O O . THR B 1 225 ? -0.104 28.766 117.725 1.00 115.51 225 THR B O 1
ATOM 4713 N N . PHE B 1 226 ? 0.466 28.053 115.675 1.00 114.80 226 PHE B N 1
ATOM 4714 C CA . PHE B 1 226 ? 0.503 26.650 116.066 1.00 114.92 226 PHE B CA 1
ATOM 4715 C C . PHE B 1 226 ? 1.804 26.208 116.723 1.00 114.42 226 PHE B C 1
ATOM 4716 O O . PHE B 1 226 ? 1.865 25.129 117.300 1.00 115.02 226 PHE B O 1
ATOM 4724 N N . THR B 1 227 ? 2.833 27.046 116.663 1.00 115.01 227 THR B N 1
ATOM 4725 C CA . THR B 1 227 ? 4.055 26.772 117.422 1.00 115.93 227 THR B CA 1
ATOM 4726 C C . THR B 1 227 ? 3.893 27.159 118.905 1.00 118.94 227 THR B C 1
ATOM 4727 O O . THR B 1 227 ? 4.334 26.415 119.782 1.00 120.31 227 THR B O 1
ATOM 4731 N N . VAL B 1 228 ? 3.253 28.295 119.197 1.00 83.31 228 VAL B N 1
ATOM 4732 C CA . VAL B 1 228 ? 2.984 28.621 120.606 1.00 86.83 228 VAL B CA 1
ATOM 4733 C C . VAL B 1 228 ? 1.980 27.630 121.191 1.00 87.62 228 VAL B C 1
ATOM 4734 O O . VAL B 1 228 ? 2.058 27.299 122.375 1.00 89.58 228 VAL B O 1
ATOM 4738 N N . LYS B 1 229 ? 1.065 27.143 120.349 1.00 86.34 229 LYS B N 1
ATOM 4739 C CA . LYS B 1 229 ? 0.048 26.183 120.772 1.00 87.01 229 LYS B CA 1
ATOM 4740 C C . LYS B 1 229 ? 0.708 24.934 121.317 1.00 86.27 229 LYS B C 1
ATOM 4741 O O . LYS B 1 229 ? 0.414 24.489 122.430 1.00 88.28 229 LYS B O 1
ATOM 4747 N N . ASN B 1 230 ? 1.614 24.374 120.526 1.00 83.83 230 ASN B N 1
ATOM 4748 C CA . ASN B 1 230 ? 2.233 23.105 120.880 1.00 83.18 230 ASN B CA 1
ATOM 4749 C C . ASN B 1 230 ? 3.356 23.229 121.902 1.00 84.87 230 ASN B C 1
ATOM 4750 O O . ASN B 1 230 ? 3.731 22.249 122.556 1.00 85.43 230 ASN B O 1
ATOM 4755 N N . ILE B 1 231 ? 3.873 24.442 122.060 1.00 85.82 231 ILE B N 1
ATOM 4756 C CA . ILE B 1 231 ? 4.787 24.705 123.151 1.00 87.71 231 ILE B CA 1
ATOM 4757 C C . ILE B 1 231 ? 4.007 24.515 124.452 1.00 90.70 231 ILE B C 1
ATOM 4758 O O . ILE B 1 231 ? 4.480 23.845 125.371 1.00 92.19 231 ILE B O 1
ATOM 4763 N N . GLU B 1 232 ? 2.800 25.079 124.505 1.00 91.98 232 GLU B N 1
ATOM 4764 C CA . GLU B 1 232 ? 1.894 24.879 125.641 1.00 95.09 232 GLU B CA 1
ATOM 4765 C C . GLU B 1 232 ? 1.535 23.400 125.755 1.00 94.49 232 GLU B C 1
ATOM 4766 O O . GLU B 1 232 ? 1.652 22.813 126.826 1.00 96.47 232 GLU B O 1
ATOM 4772 N N . ARG B 1 233 ? 1.136 22.799 124.631 1.00 91.79 233 ARG B N 1
ATOM 4773 C CA . ARG B 1 233 ? 0.818 21.367 124.585 1.00 91.10 233 ARG B CA 1
ATOM 4774 C C . ARG B 1 233 ? 1.960 20.497 125.095 1.00 91.06 233 ARG B C 1
ATOM 4775 O O . ARG B 1 233 ? 1.729 19.391 125.568 1.00 91.88 233 ARG B O 1
ATOM 4783 N N . GLN B 1 234 ? 3.189 21.002 125.005 1.00 90.48 234 GLN B N 1
ATOM 4784 C CA . GLN B 1 234 ? 4.343 20.243 125.483 1.00 91.01 234 GLN B CA 1
ATOM 4785 C C . GLN B 1 234 ? 4.992 20.692 126.797 1.00 94.42 234 GLN B C 1
ATOM 4786 O O . GLN B 1 234 ? 6.142 20.339 127.078 1.00 94.79 234 GLN B O 1
ATOM 4792 N N . GLY B 1 235 ? 4.246 21.442 127.604 1.00 97.17 235 GLY B N 1
ATOM 4793 C CA . GLY B 1 235 ? 4.685 21.779 128.959 1.00 101.14 235 GLY B CA 1
ATOM 4794 C C . GLY B 1 235 ? 5.369 23.123 129.098 1.00 101.93 235 GLY B C 1
ATOM 4795 O O . GLY B 1 235 ? 5.475 23.657 130.207 1.00 105.44 235 GLY B O 1
ATOM 4796 N N . GLY B 1 236 ? 5.834 23.670 127.973 1.00 98.92 236 GLY B N 1
ATOM 4797 C CA . GLY B 1 236 ? 6.434 25.009 127.949 1.00 99.37 236 GLY B CA 1
ATOM 4798 C C . GLY B 1 236 ? 5.404 26.119 127.853 1.00 100.04 236 GLY B C 1
ATOM 4799 O O . GLY B 1 236 ? 4.200 25.875 127.986 1.00 100.70 236 GLY B O 1
ATOM 4800 N N . LYS B 1 237 ? 5.881 27.344 127.639 1.00 100.31 237 LYS B N 1
ATOM 4801 C CA . LYS B 1 237 ? 4.995 28.491 127.400 1.00 101.18 237 LYS B CA 1
ATOM 4802 C C . LYS B 1 237 ? 5.756 29.704 126.883 1.00 100.75 237 LYS B C 1
ATOM 4803 O O . LYS B 1 237 ? 6.962 29.831 127.101 1.00 101.02 237 LYS B O 1
ATOM 4809 N N . VAL B 1 238 ? 5.042 30.582 126.184 1.00 100.46 238 VAL B N 1
ATOM 4810 C CA . VAL B 1 238 ? 5.663 31.721 125.507 1.00 100.04 238 VAL B CA 1
ATOM 4811 C C . VAL B 1 238 ? 5.372 33.048 126.202 1.00 103.45 238 VAL B C 1
ATOM 4812 O O . VAL B 1 238 ? 4.217 33.429 126.340 1.00 105.19 238 VAL B O 1
ATOM 4816 N N . CYS B 1 239 ? 6.412 33.755 126.625 1.00 104.82 239 CYS B N 1
ATOM 4817 C CA . CYS B 1 239 ? 6.206 35.085 127.210 1.00 108.48 239 CYS B CA 1
ATOM 4818 C C . CYS B 1 239 ? 6.055 36.166 126.118 1.00 107.78 239 CYS B C 1
ATOM 4819 O O . CYS B 1 239 ? 5.003 36.806 126.015 1.00 109.39 239 CYS B O 1
ATOM 4822 N N . ALA B 1 240 ? 7.084 36.334 125.289 1.00 105.55 240 ALA B N 1
ATOM 4823 C CA . ALA B 1 240 ? 7.087 37.376 124.277 1.00 105.29 240 ALA B CA 1
ATOM 4824 C C . ALA B 1 240 ? 6.612 36.861 122.920 1.00 102.26 240 ALA B C 1
ATOM 4825 O O . ALA B 1 240 ? 7.149 35.880 122.406 1.00 99.51 240 ALA B O 1
ATOM 4827 N N . ILE B 1 241 ? 5.606 37.512 122.337 1.00 103.16 241 ILE B N 1
ATOM 4828 C CA . ILE B 1 241 ? 5.280 37.249 120.926 1.00 100.89 241 ILE B CA 1
ATOM 4829 C C . ILE B 1 241 ? 6.032 38.231 119.990 1.00 101.18 241 ILE B C 1
ATOM 4830 O O . ILE B 1 241 ? 7.265 38.195 119.938 1.00 100.66 241 ILE B O 1
ATOM 4835 N N . ALA B 1 242 ? 5.302 39.105 119.290 1.00 102.41 242 ALA B N 1
ATOM 4836 C CA . ALA B 1 242 ? 5.811 39.950 118.176 1.00 102.58 242 ALA B CA 1
ATOM 4837 C C . ALA B 1 242 ? 4.963 39.734 116.928 1.00 101.40 242 ALA B C 1
ATOM 4838 O O . ALA B 1 242 ? 4.613 38.599 116.593 1.00 98.68 242 ALA B O 1
ATOM 4840 N N . GLU B 1 243 ? 4.646 40.831 116.245 1.00 103.63 243 GLU B N 1
ATOM 4841 C CA . GLU B 1 243 ? 3.675 40.825 115.151 1.00 103.59 243 GLU B CA 1
ATOM 4842 C C . GLU B 1 243 ? 3.671 42.199 114.446 1.00 106.72 243 GLU B C 1
ATOM 4843 O O . GLU B 1 243 ? 4.335 43.138 114.894 1.00 108.66 243 GLU B O 1
ATOM 4849 N N . TRP B 1 244 ? 2.932 42.308 113.342 1.00 107.22 244 TRP B N 1
ATOM 4850 C CA . TRP B 1 244 ? 2.922 43.525 112.537 1.00 110.23 244 TRP B CA 1
ATOM 4851 C C . TRP B 1 244 ? 1.508 44.017 112.204 1.00 113.08 244 TRP B C 1
ATOM 4852 O O . TRP B 1 244 ? 0.604 43.210 111.957 1.00 111.68 244 TRP B O 1
ATOM 4863 N N . ASP B 1 245 ? 1.339 45.345 112.205 1.00 117.29 245 ASP B N 1
ATOM 4864 C CA . ASP B 1 245 ? 0.135 45.996 111.664 1.00 120.93 245 ASP B CA 1
ATOM 4865 C C . ASP B 1 245 ? 0.421 47.269 110.818 1.00 124.77 245 ASP B C 1
ATOM 4866 O O . ASP B 1 245 ? 1.503 47.399 110.257 1.00 123.89 245 ASP B O 1
ATOM 4871 N N . ARG B 1 246 ? -0.518 48.218 110.761 1.00 129.46 246 ARG B N 1
ATOM 4872 C CA . ARG B 1 246 ? -0.603 49.141 109.607 1.00 133.00 246 ARG B CA 1
ATOM 4873 C C . ARG B 1 246 ? -0.464 50.699 109.696 1.00 138.48 246 ARG B C 1
ATOM 4874 O O . ARG B 1 246 ? 0.074 51.269 108.744 1.00 140.08 246 ARG B O 1
ATOM 4876 N N . ASN B 1 247 ? -0.897 51.430 110.740 1.00 141.74 247 ASN B N 1
ATOM 4877 C CA . ASN B 1 247 ? -1.446 50.997 112.040 1.00 141.06 247 ASN B CA 1
ATOM 4878 C C . ASN B 1 247 ? -0.433 50.345 113.010 1.00 137.25 247 ASN B C 1
ATOM 4879 O O . ASN B 1 247 ? -0.750 49.344 113.657 1.00 134.46 247 ASN B O 1
ATOM 4884 N N . GLU B 1 248 ? 0.771 50.932 113.101 1.00 137.64 248 GLU B N 1
ATOM 4885 C CA . GLU B 1 248 ? 1.855 50.494 114.018 1.00 134.94 248 GLU B CA 1
ATOM 4886 C C . GLU B 1 248 ? 2.642 49.289 113.474 1.00 130.10 248 GLU B C 1
ATOM 4887 O O . GLU B 1 248 ? 2.058 48.263 113.112 1.00 127.42 248 GLU B O 1
ATOM 4893 N N . GLY B 1 249 ? 3.968 49.414 113.424 1.00 129.33 249 GLY B N 1
ATOM 4894 C CA . GLY B 1 249 ? 4.836 48.354 112.884 1.00 125.17 249 GLY B CA 1
ATOM 4895 C C . GLY B 1 249 ? 5.089 47.201 113.843 1.00 121.70 249 GLY B C 1
ATOM 4896 O O . GLY B 1 249 ? 4.178 46.782 114.565 1.00 121.35 249 GLY B O 1
ATOM 4897 N N . ASN B 1 250 ? 6.326 46.686 113.837 1.00 119.52 250 ASN B N 1
ATOM 4898 C CA . ASN B 1 250 ? 6.759 45.603 114.738 1.00 116.45 250 ASN B CA 1
ATOM 4899 C C . ASN B 1 250 ? 6.493 45.947 116.198 1.00 118.21 250 ASN B C 1
ATOM 4900 O O . ASN B 1 250 ? 7.143 46.821 116.769 1.00 120.64 250 ASN B O 1
ATOM 4905 N N . TYR B 1 251 ? 5.518 45.263 116.783 1.00 117.24 251 TYR B N 1
ATOM 4906 C CA . TYR B 1 251 ? 5.219 45.376 118.206 1.00 118.77 251 TYR B CA 1
ATOM 4907 C C . TYR B 1 251 ? 5.451 44.001 118.828 1.00 115.38 251 TYR B C 1
ATOM 4908 O O . TYR B 1 251 ? 5.593 43.016 118.094 1.00 112.02 251 TYR B O 1
ATOM 4917 N N . ALA B 1 252 ? 5.520 43.938 120.161 1.00 116.44 252 ALA B N 1
ATOM 4918 C CA . ALA B 1 252 ? 5.690 42.660 120.869 1.00 114.03 252 ALA B CA 1
ATOM 4919 C C . ALA B 1 252 ? 4.990 42.603 122.230 1.00 116.43 252 ALA B C 1
ATOM 4920 O O . ALA B 1 252 ? 5.440 43.206 123.199 1.00 119.10 252 ALA B O 1
ATOM 4922 N N . LEU B 1 253 ? 3.881 41.873 122.282 1.00 116.13 253 LEU B N 1
ATOM 4923 C CA . LEU B 1 253 ? 3.167 41.586 123.525 1.00 118.35 253 LEU B CA 1
ATOM 4924 C C . LEU B 1 253 ? 4.019 40.716 124.450 1.00 117.23 253 LEU B C 1
ATOM 4925 O O . LEU B 1 253 ? 4.809 39.886 123.999 1.00 114.12 253 LEU B O 1
ATOM 4930 N N . TYR B 1 254 ? 3.833 40.910 125.746 1.00 120.45 254 TYR B N 1
ATOM 4931 C CA . TYR B 1 254 ? 4.594 40.225 126.778 1.00 120.51 254 TYR B CA 1
ATOM 4932 C C . TYR B 1 254 ? 3.722 40.230 128.034 1.00 124.14 254 TYR B C 1
ATOM 4933 O O . TYR B 1 254 ? 3.697 41.218 128.782 1.00 127.86 254 TYR B O 1
ATOM 4942 N N . ASN B 1 255 ? 2.969 39.149 128.232 1.00 123.19 255 ASN B N 1
ATOM 4943 C CA . ASN B 1 255 ? 2.158 38.995 129.442 1.00 126.98 255 ASN B CA 1
ATOM 4944 C C . ASN B 1 255 ? 2.865 38.123 130.508 1.00 127.70 255 ASN B C 1
ATOM 4945 O O . ASN B 1 255 ? 2.215 37.420 131.294 1.00 129.37 255 ASN B O 1
ATOM 4950 N N . GLU B 1 256 ? 4.204 38.211 130.517 1.00 126.90 256 GLU B N 1
ATOM 4951 C CA . GLU B 1 256 ? 5.112 37.682 131.566 1.00 128.59 256 GLU B CA 1
ATOM 4952 C C . GLU B 1 256 ? 4.960 36.199 131.866 1.00 127.36 256 GLU B C 1
ATOM 4953 O O . GLU B 1 256 ? 5.702 35.387 131.308 1.00 124.45 256 GLU B O 1
ATOM 4959 N N . ASN B 1 257 ? 4.029 35.847 132.756 1.00 130.23 257 ASN B N 1
ATOM 4960 C CA . ASN B 1 257 ? 3.669 34.440 132.993 1.00 129.26 257 ASN B CA 1
ATOM 4961 C C . ASN B 1 257 ? 3.455 33.644 131.679 1.00 124.22 257 ASN B C 1
ATOM 4962 O O . ASN B 1 257 ? 3.524 32.419 131.677 1.00 122.35 257 ASN B O 1
ATOM 4967 N N . GLY B 1 258 ? 3.207 34.354 130.576 1.00 122.09 258 GLY B N 1
ATOM 4968 C CA . GLY B 1 258 ? 3.209 33.762 129.242 1.00 117.62 258 GLY B CA 1
ATOM 4969 C C . GLY B 1 258 ? 2.132 34.278 128.302 1.00 117.11 258 GLY B C 1
ATOM 4970 O O . GLY B 1 258 ? 2.401 34.613 127.141 1.00 114.11 258 GLY B O 1
ATOM 4971 N N . ILE B 1 259 ? 0.909 34.362 128.819 1.00 120.27 259 ILE B N 1
ATOM 4972 C CA . ILE B 1 259 ? -0.280 34.590 127.994 1.00 120.08 259 ILE B CA 1
ATOM 4973 C C . ILE B 1 259 ? -0.746 33.280 127.353 1.00 116.70 259 ILE B C 1
ATOM 4974 O O . ILE B 1 259 ? -0.056 32.712 126.501 1.00 112.25 259 ILE B O 1
ATOM 4976 N N . ASP B 1 260 ? -1.925 32.834 127.776 1.00 118.78 260 ASP B N 1
ATOM 4977 C CA . ASP B 1 260 ? -2.673 31.773 127.138 1.00 116.62 260 ASP B CA 1
ATOM 4978 C C . ASP B 1 260 ? -2.631 31.882 125.643 1.00 112.62 260 ASP B C 1
ATOM 4979 O O . ASP B 1 260 ? -2.853 32.955 125.094 1.00 113.10 260 ASP B O 1
ATOM 4984 N N . PHE B 1 261 ? -2.370 30.757 124.986 1.00 108.76 261 PHE B N 1
ATOM 4985 C CA . PHE B 1 261 ? -2.622 30.649 123.562 1.00 105.60 261 PHE B CA 1
ATOM 4986 C C . PHE B 1 261 ? -4.128 30.685 123.356 1.00 107.80 261 PHE B C 1
ATOM 4987 O O . PHE B 1 261 ? -4.639 31.388 122.478 1.00 107.78 261 PHE B O 1
ATOM 4995 N N . LYS B 1 262 ? -4.827 29.928 124.196 1.00 110.03 262 LYS B N 1
ATOM 4996 C CA . LYS B 1 262 ? -6.251 29.722 124.039 1.00 112.62 262 LYS B CA 1
ATOM 4997 C C . LYS B 1 262 ? -6.989 31.049 123.953 1.00 115.97 262 LYS B C 1
ATOM 4998 O O . LYS B 1 262 ? -7.697 31.305 122.979 1.00 115.84 262 LYS B O 1
ATOM 5004 N N . GLU B 1 263 ? -6.776 31.909 124.942 1.00 119.31 263 GLU B N 1
ATOM 5005 C CA . GLU B 1 263 ? -7.437 33.213 124.988 1.00 123.19 263 GLU B CA 1
ATOM 5006 C C . GLU B 1 263 ? -6.916 34.178 123.914 1.00 121.14 263 GLU B C 1
ATOM 5007 O O . GLU B 1 263 ? -7.682 34.978 123.364 1.00 123.42 263 GLU B O 1
ATOM 5013 N N . LEU B 1 264 ? -5.625 34.089 123.602 1.00 117.07 264 LEU B N 1
ATOM 5014 C CA . LEU B 1 264 ? -5.027 34.981 122.616 1.00 115.46 264 LEU B CA 1
ATOM 5015 C C . LEU B 1 264 ? -5.628 34.782 121.218 1.00 113.86 264 LEU B C 1
ATOM 5016 O O . LEU B 1 264 ? -6.112 35.749 120.605 1.00 115.53 264 LEU B O 1
ATOM 5021 N N . LEU B 1 265 ? -5.610 33.531 120.737 1.00 110.75 265 LEU B N 1
ATOM 5022 C CA . LEU B 1 265 ? -6.205 33.154 119.445 1.00 109.27 265 LEU B CA 1
ATOM 5023 C C . LEU B 1 265 ? -7.654 33.620 119.362 1.00 113.47 265 LEU B C 1
ATOM 5024 O O . LEU B 1 265 ? -8.060 34.237 118.374 1.00 114.36 265 LEU B O 1
ATOM 5029 N N . ALA B 1 266 ? -8.418 33.325 120.411 1.00 116.69 266 ALA B N 1
ATOM 5030 C CA . ALA B 1 266 ? -9.770 33.862 120.584 1.00 121.78 266 ALA B CA 1
ATOM 5031 C C . ALA B 1 266 ? -9.894 35.381 120.373 1.00 125.24 266 ALA B C 1
ATOM 5032 O O . ALA B 1 266 ? -10.932 35.849 119.910 1.00 128.58 266 ALA B O 1
ATOM 5034 N N . TYR B 1 267 ? -8.860 36.153 120.708 1.00 124.96 267 TYR B N 1
ATOM 5035 C CA . TYR B 1 267 ? -8.930 37.598 120.473 1.00 128.40 267 TYR B CA 1
ATOM 5036 C C . TYR B 1 267 ? -8.530 37.993 119.042 1.00 126.14 267 TYR B C 1
ATOM 5037 O O . TYR B 1 267 ? -8.919 39.069 118.572 1.00 129.32 267 TYR B O 1
ATOM 5039 N N . LYS B 1 268 ? -7.779 37.135 118.346 1.00 121.07 268 LYS B N 1
ATOM 5040 C CA . LYS B 1 268 ? -7.521 37.364 116.917 1.00 119.49 268 LYS B CA 1
ATOM 5041 C C . LYS B 1 268 ? -8.810 37.169 116.097 1.00 121.28 268 LYS B C 1
ATOM 5042 O O . LYS B 1 268 ? -8.989 37.769 115.031 1.00 122.15 268 LYS B O 1
ATOM 5048 N N . GLU B 1 269 ? -9.702 36.320 116.600 1.00 122.20 269 GLU B N 1
ATOM 5049 C CA . GLU B 1 269 ? -11.077 36.297 116.129 1.00 125.44 269 GLU B CA 1
ATOM 5050 C C . GLU B 1 269 ? -11.757 37.512 116.738 1.00 131.50 269 GLU B C 1
ATOM 5051 O O . GLU B 1 269 ? -11.549 37.822 117.920 1.00 133.45 269 GLU B O 1
ATOM 5053 N N . ALA B 1 270 ? -12.548 38.209 115.923 1.00 134.82 270 ALA B N 1
ATOM 5054 C CA . ALA B 1 270 ? -13.231 39.460 116.313 1.00 140.90 270 ALA B CA 1
ATOM 5055 C C . ALA B 1 270 ? -12.322 40.680 116.163 1.00 141.36 270 ALA B C 1
ATOM 5056 O O . ALA B 1 270 ? -12.661 41.613 115.430 1.00 144.39 270 ALA B O 1
ATOM 5058 N N . ASN B 1 271 ? -11.169 40.662 116.838 1.00 138.65 271 ASN B N 1
ATOM 5059 C CA . ASN B 1 271 ? -10.245 41.805 116.820 1.00 139.31 271 ASN B CA 1
ATOM 5060 C C . ASN B 1 271 ? -9.323 41.847 115.599 1.00 135.59 271 ASN B C 1
ATOM 5061 O O . ASN B 1 271 ? -8.683 42.872 115.336 1.00 136.65 271 ASN B O 1
ATOM 5066 N N . LYS B 1 272 ? -9.258 40.735 114.865 1.00 131.50 272 LYS B N 1
ATOM 5067 C CA . LYS B 1 272 ? -8.383 40.595 113.686 1.00 128.09 272 LYS B CA 1
ATOM 5068 C C . LYS B 1 272 ? -6.905 40.940 113.972 1.00 125.84 272 LYS B C 1
ATOM 5069 O O . LYS B 1 272 ? -6.053 40.860 113.083 1.00 123.10 272 LYS B O 1
ATOM 5071 N N . THR B 1 273 ? -6.626 41.316 115.220 1.00 127.36 273 THR B N 1
ATOM 5072 C CA . THR B 1 273 ? -5.284 41.643 115.682 1.00 125.80 273 THR B CA 1
ATOM 5073 C C . THR B 1 273 ? -5.150 41.246 117.146 1.00 125.89 273 THR B C 1
ATOM 5074 O O . THR B 1 273 ? -4.096 40.786 117.577 1.00 123.00 273 THR B O 1
ATOM 5078 N N . ASP B 1 294 ? 14.642 32.517 128.525 1.00 111.51 294 ASP B N 1
ATOM 5079 C CA . ASP B 1 294 ? 15.754 32.052 127.711 1.00 109.66 294 ASP B CA 1
ATOM 5080 C C . ASP B 1 294 ? 15.604 32.533 126.274 1.00 106.64 294 ASP B C 1
ATOM 5081 O O . ASP B 1 294 ? 15.877 33.720 125.993 1.00 107.13 294 ASP B O 1
ATOM 5086 N N . ILE B 1 295 ? 15.078 31.620 125.424 1.00 103.14 295 ILE B N 1
ATOM 5087 C CA . ILE B 1 295 ? 15.385 31.498 123.967 1.00 100.05 295 ILE B CA 1
ATOM 5088 C C . ILE B 1 295 ? 14.266 31.768 122.907 1.00 97.17 295 ILE B C 1
ATOM 5089 O O . ILE B 1 295 ? 13.087 31.830 123.247 1.00 97.15 295 ILE B O 1
ATOM 5094 N N . ILE B 1 296 ? 14.653 31.856 121.623 1.00 94.87 296 ILE B N 1
ATOM 5095 C CA . ILE B 1 296 ? 13.855 32.541 120.578 1.00 92.97 296 ILE B CA 1
ATOM 5096 C C . ILE B 1 296 ? 13.525 31.741 119.298 1.00 89.88 296 ILE B C 1
ATOM 5097 O O . ILE B 1 296 ? 14.387 31.069 118.707 1.00 89.08 296 ILE B O 1
ATOM 5102 N N . VAL B 1 297 ? 12.268 31.862 118.865 1.00 88.20 297 VAL B N 1
ATOM 5103 C CA . VAL B 1 297 ? 11.769 31.267 117.618 1.00 85.02 297 VAL B CA 1
ATOM 5104 C C . VAL B 1 297 ? 11.256 32.337 116.625 1.00 84.91 297 VAL B C 1
ATOM 5105 O O . VAL B 1 297 ? 10.120 32.811 116.744 1.00 85.01 297 VAL B O 1
ATOM 5109 N N . PRO B 1 298 ? 12.092 32.733 115.646 1.00 85.01 298 PRO B N 1
ATOM 5110 C CA . PRO B 1 298 ? 11.567 33.597 114.576 1.00 85.21 298 PRO B CA 1
ATOM 5111 C C . PRO B 1 298 ? 10.606 32.880 113.627 1.00 82.77 298 PRO B C 1
ATOM 5112 O O . PRO B 1 298 ? 10.982 31.890 113.009 1.00 80.71 298 PRO B O 1
ATOM 5116 N N . ALA B 1 299 ? 9.369 33.367 113.552 1.00 83.23 299 ALA B N 1
ATOM 5117 C CA . ALA B 1 299 ? 8.461 33.031 112.456 1.00 82.10 299 ALA B CA 1
ATOM 5118 C C . ALA B 1 299 ? 8.376 34.256 111.550 1.00 84.35 299 ALA B C 1
ATOM 5119 O O . ALA B 1 299 ? 9.335 35.053 111.472 1.00 86.04 299 ALA B O 1
ATOM 5121 N N . ALA B 1 300 ? 7.233 34.423 110.886 1.00 84.87 300 ALA B N 1
ATOM 5122 C CA . ALA B 1 300 ? 7.041 35.530 109.936 1.00 87.56 300 ALA B CA 1
ATOM 5123 C C . ALA B 1 300 ? 8.144 35.587 108.867 1.00 87.99 300 ALA B C 1
ATOM 5124 O O . ALA B 1 300 ? 8.400 34.580 108.192 1.00 86.43 300 ALA B O 1
ATOM 5126 N N . LEU B 1 301 ? 8.808 36.734 108.729 1.00 90.67 301 LEU B N 1
ATOM 5127 C CA . LEU B 1 301 ? 9.644 37.013 107.540 1.00 92.09 301 LEU B CA 1
ATOM 5128 C C . LEU B 1 301 ? 11.128 36.629 107.656 1.00 92.06 301 LEU B C 1
ATOM 5129 O O . LEU B 1 301 ? 11.647 36.352 108.740 1.00 91.52 301 LEU B O 1
ATOM 5134 N N . GLU B 1 302 ? 11.796 36.623 106.508 1.00 93.16 302 GLU B N 1
ATOM 5135 C CA . GLU B 1 302 ? 13.212 36.305 106.413 1.00 93.97 302 GLU B CA 1
ATOM 5136 C C . GLU B 1 302 ? 14.013 37.549 106.732 1.00 97.08 302 GLU B C 1
ATOM 5137 O O . GLU B 1 302 ? 13.434 38.616 106.901 1.00 98.96 302 GLU B O 1
ATOM 5143 N N . ASN B 1 303 ? 15.337 37.415 106.809 1.00 98.15 303 ASN B N 1
ATOM 5144 C CA . ASN B 1 303 ? 16.257 38.563 106.971 1.00 101.53 303 ASN B CA 1
ATOM 5145 C C . ASN B 1 303 ? 16.024 39.471 108.181 1.00 102.37 303 ASN B C 1
ATOM 5146 O O . ASN B 1 303 ? 16.588 40.562 108.267 1.00 105.68 303 ASN B O 1
ATOM 5151 N N . VAL B 1 304 ? 15.168 39.023 109.094 1.00 99.73 304 VAL B N 1
ATOM 5152 C CA . VAL B 1 304 ? 15.242 39.418 110.494 1.00 99.86 304 VAL B CA 1
ATOM 5153 C C . VAL B 1 304 ? 16.512 38.711 110.982 1.00 99.55 304 VAL B C 1
ATOM 5154 O O . VAL B 1 304 ? 16.987 37.776 110.330 1.00 98.62 304 VAL B O 1
ATOM 5158 N N . ILE B 1 305 ? 17.063 39.127 112.114 1.00 100.76 305 ILE B N 1
ATOM 5159 C CA . ILE B 1 305 ? 18.337 38.574 112.597 1.00 101.30 305 ILE B CA 1
ATOM 5160 C C . ILE B 1 305 ? 19.422 38.861 111.565 1.00 103.59 305 ILE B C 1
ATOM 5161 O O . ILE B 1 305 ? 20.034 37.944 111.009 1.00 102.61 305 ILE B O 1
ATOM 5166 N N . THR B 1 306 ? 19.637 40.147 111.302 1.00 106.91 306 THR B N 1
ATOM 5167 C CA . THR B 1 306 ? 20.772 40.581 110.497 1.00 110.23 306 THR B CA 1
ATOM 5168 C C . THR B 1 306 ? 22.038 40.565 111.366 1.00 112.47 306 THR B C 1
ATOM 5169 O O . THR B 1 306 ? 21.989 40.165 112.535 1.00 111.22 306 THR B O 1
ATOM 5173 N N . GLY B 1 307 ? 23.169 40.978 110.793 1.00 116.11 307 GLY B N 1
ATOM 5174 C CA . GLY B 1 307 ? 24.416 41.113 111.547 1.00 119.21 307 GLY B CA 1
ATOM 5175 C C . GLY B 1 307 ? 24.281 41.940 112.821 1.00 120.67 307 GLY B C 1
ATOM 5176 O O . GLY B 1 307 ? 24.813 41.559 113.865 1.00 120.88 307 GLY B O 1
ATOM 5177 N N . GLU B 1 308 ? 23.560 43.062 112.740 1.00 121.92 308 GLU B N 1
ATOM 5178 C CA . GLU B 1 308 ? 23.435 43.995 113.875 1.00 124.11 308 GLU B CA 1
ATOM 5179 C C . GLU B 1 308 ? 22.204 43.766 114.778 1.00 121.47 308 GLU B C 1
ATOM 5180 O O . GLU B 1 308 ? 22.048 44.438 115.812 1.00 123.07 308 GLU B O 1
ATOM 5186 N N . ARG B 1 309 ? 21.339 42.828 114.391 1.00 117.83 309 ARG B N 1
ATOM 5187 C CA . ARG B 1 309 ? 20.298 42.342 115.299 1.00 115.44 309 ARG B CA 1
ATOM 5188 C C . ARG B 1 309 ? 20.842 41.154 116.106 1.00 114.13 309 ARG B C 1
ATOM 5189 O O . ARG B 1 309 ? 20.493 40.984 117.278 1.00 113.93 309 ARG B O 1
ATOM 5197 N N . ALA B 1 310 ? 21.721 40.362 115.488 1.00 113.76 310 ALA B N 1
ATOM 5198 C CA . ALA B 1 310 ? 22.385 39.234 116.164 1.00 113.06 310 ALA B CA 1
ATOM 5199 C C . ALA B 1 310 ? 23.497 39.633 117.169 1.00 116.27 310 ALA B C 1
ATOM 5200 O O . ALA B 1 310 ? 24.123 38.771 117.799 1.00 116.39 310 ALA B O 1
ATOM 5202 N N . LYS B 1 311 ? 23.737 40.936 117.309 1.00 119.04 311 LYS B N 1
ATOM 5203 C CA . LYS B 1 311 ? 24.609 41.456 118.367 1.00 122.29 311 LYS B CA 1
ATOM 5204 C C . LYS B 1 311 ? 23.774 41.848 119.583 1.00 121.86 311 LYS B C 1
ATOM 5205 O O . LYS B 1 311 ? 24.247 41.767 120.712 1.00 123.51 311 LYS B O 1
ATOM 5211 N N . THR B 1 312 ? 22.533 42.272 119.334 1.00 119.99 312 THR B N 1
ATOM 5212 C CA . THR B 1 312 ? 21.645 42.833 120.363 1.00 120.12 312 THR B CA 1
ATOM 5213 C C . THR B 1 312 ? 20.846 41.771 121.120 1.00 117.52 312 THR B C 1
ATOM 5214 O O . THR B 1 312 ? 20.114 42.087 122.064 1.00 118.01 312 THR B O 1
ATOM 5218 N N . ILE B 1 313 ? 21.017 40.518 120.708 1.00 114.97 313 ILE B N 1
ATOM 5219 C CA . ILE B 1 313 ? 20.186 39.402 121.150 1.00 112.16 313 ILE B CA 1
ATOM 5220 C C . ILE B 1 313 ? 20.715 38.755 122.434 1.00 113.17 313 ILE B C 1
ATOM 5221 O O . ILE B 1 313 ? 21.927 38.732 122.678 1.00 115.25 313 ILE B O 1
ATOM 5226 N N . ASN B 1 314 ? 19.791 38.245 123.249 1.00 111.94 314 ASN B N 1
ATOM 5227 C CA . ASN B 1 314 ? 20.121 37.621 124.528 1.00 113.14 314 ASN B CA 1
ATOM 5228 C C . ASN B 1 314 ? 19.368 36.320 124.684 1.00 110.51 314 ASN B C 1
ATOM 5229 O O . ASN B 1 314 ? 18.288 36.286 125.272 1.00 110.23 314 ASN B O 1
ATOM 5234 N N . ALA B 1 315 ? 19.945 35.258 124.134 1.00 108.99 315 ALA B N 1
ATOM 5235 C CA . ALA B 1 315 ? 19.350 33.920 124.127 1.00 106.35 315 ALA B CA 1
ATOM 5236 C C . ALA B 1 315 ? 20.458 32.893 123.942 1.00 106.54 315 ALA B C 1
ATOM 5237 O O . ALA B 1 315 ? 21.505 33.201 123.372 1.00 107.70 315 ALA B O 1
ATOM 5239 N N . LYS B 1 316 ? 20.238 31.678 124.433 1.00 105.84 316 LYS B N 1
ATOM 5240 C CA . LYS B 1 316 ? 21.196 30.596 124.217 1.00 106.26 316 LYS B CA 1
ATOM 5241 C C . LYS B 1 316 ? 20.839 29.763 122.982 1.00 102.88 316 LYS B C 1
ATOM 5242 O O . LYS B 1 316 ? 21.640 28.943 122.544 1.00 103.16 316 LYS B O 1
ATOM 5248 N N . LEU B 1 317 ? 19.652 29.990 122.418 1.00 100.05 317 LEU B N 1
ATOM 5249 C CA . LEU B 1 317 ? 19.156 29.167 121.314 1.00 97.09 317 LEU B CA 1
ATOM 5250 C C . LEU B 1 317 ? 18.169 29.853 120.357 1.00 94.75 317 LEU B C 1
ATOM 5251 O O . LEU B 1 317 ? 17.213 30.497 120.791 1.00 94.62 317 LEU B O 1
ATOM 5256 N N . VAL B 1 318 ? 18.398 29.672 119.056 1.00 93.06 318 VAL B N 1
ATOM 5257 C CA . VAL B 1 318 ? 17.484 30.168 118.039 1.00 90.97 318 VAL B CA 1
ATOM 5258 C C . VAL B 1 318 ? 16.893 29.000 117.247 1.00 88.33 318 VAL B C 1
ATOM 5259 O O . VAL B 1 318 ? 17.616 28.116 116.761 1.00 88.18 318 VAL B O 1
ATOM 5263 N N . CYS B 1 319 ? 15.572 29.004 117.117 1.00 86.43 319 CYS B N 1
ATOM 5264 C CA . CYS B 1 319 ? 14.891 27.978 116.354 1.00 83.66 319 CYS B CA 1
ATOM 5265 C C . CYS B 1 319 ? 14.122 28.581 115.198 1.00 82.46 319 CYS B C 1
ATOM 5266 O O . CYS B 1 319 ? 13.065 29.182 115.381 1.00 82.28 319 CYS B O 1
ATOM 5269 N N . GLU B 1 320 ? 14.679 28.426 114.004 1.00 82.08 320 GLU B N 1
ATOM 5270 C CA . GLU B 1 320 ? 14.082 28.981 112.797 1.00 81.54 320 GLU B CA 1
ATOM 5271 C C . GLU B 1 320 ? 12.793 28.265 112.440 1.00 79.07 320 GLU B C 1
ATOM 5272 O O . GLU B 1 320 ? 12.796 27.068 112.222 1.00 77.54 320 GLU B O 1
ATOM 5278 N N . ALA B 1 321 ? 11.695 29.008 112.396 1.00 79.13 321 ALA B N 1
ATOM 5279 C CA . ALA B 1 321 ? 10.423 28.462 111.957 1.00 77.55 321 ALA B CA 1
ATOM 5280 C C . ALA B 1 321 ? 10.088 29.001 110.575 1.00 77.77 321 ALA B C 1
ATOM 5281 O O . ALA B 1 321 ? 9.502 28.302 109.751 1.00 76.59 321 ALA B O 1
ATOM 5283 N N . ALA B 1 322 ? 10.464 30.244 110.316 1.00 79.85 322 ALA B N 1
ATOM 5284 C CA . ALA B 1 322 ? 10.342 30.784 108.976 1.00 80.75 322 ALA B CA 1
ATOM 5285 C C . ALA B 1 322 ? 11.544 30.298 108.183 1.00 80.89 322 ALA B C 1
ATOM 5286 O O . ALA B 1 322 ? 12.606 30.048 108.775 1.00 81.41 322 ALA B O 1
ATOM 5288 N N . ASN B 1 323 ? 11.381 30.136 106.866 1.00 80.64 323 ASN B N 1
ATOM 5289 C CA . ASN B 1 323 ? 12.543 30.037 105.994 1.00 81.85 323 ASN B CA 1
ATOM 5290 C C . ASN B 1 323 ? 13.175 31.418 105.944 1.00 84.98 323 ASN B C 1
ATOM 5291 O O . ASN B 1 323 ? 12.477 32.431 105.841 1.00 86.05 323 ASN B O 1
ATOM 5296 N N . GLY B 1 324 ? 14.495 31.474 106.039 1.00 86.78 324 GLY B N 1
ATOM 5297 C CA . GLY B 1 324 ? 15.157 32.745 105.900 1.00 90.11 324 GLY B CA 1
ATOM 5298 C C . GLY B 1 324 ? 16.064 33.155 107.033 1.00 92.04 324 GLY B C 1
ATOM 5299 O O . GLY B 1 324 ? 17.267 33.041 106.869 1.00 93.79 324 GLY B O 1
ATOM 5300 N N . PRO B 1 325 ? 15.495 33.571 108.200 1.00 92.17 325 PRO B N 1
ATOM 5301 C CA . PRO B 1 325 ? 16.009 34.555 109.208 1.00 94.58 325 PRO B CA 1
ATOM 5302 C C . PRO B 1 325 ? 17.495 34.427 109.627 1.00 96.66 325 PRO B C 1
ATOM 5303 O O . PRO B 1 325 ? 17.839 34.323 110.799 1.00 96.83 325 PRO B O 1
ATOM 5307 N N . THR B 1 326 ? 18.360 34.473 108.636 1.00 98.82 326 THR B N 1
ATOM 5308 C CA . THR B 1 326 ? 19.737 34.087 108.752 1.00 101.17 326 THR B CA 1
ATOM 5309 C C . THR B 1 326 ? 20.286 35.010 107.738 1.00 104.23 326 THR B C 1
ATOM 5310 O O . THR B 1 326 ? 20.161 34.758 106.528 1.00 104.58 326 THR B O 1
ATOM 5314 N N . THR B 1 327 ? 20.858 36.106 108.177 1.00 106.90 327 THR B N 1
ATOM 5315 C CA . THR B 1 327 ? 21.791 36.718 107.282 1.00 110.38 327 THR B CA 1
ATOM 5316 C C . THR B 1 327 ? 23.035 35.880 107.552 1.00 111.14 327 THR B C 1
ATOM 5317 O O . THR B 1 327 ? 23.439 35.746 108.707 1.00 111.16 327 THR B O 1
ATOM 5321 N N . PRO B 1 328 ? 23.581 35.220 106.507 1.00 111.65 328 PRO B N 1
ATOM 5322 C CA . PRO B 1 328 ? 24.801 34.430 106.694 1.00 112.96 328 PRO B CA 1
ATOM 5323 C C . PRO B 1 328 ? 25.855 35.195 107.503 1.00 116.06 328 PRO B C 1
ATOM 5324 O O . PRO B 1 328 ? 26.675 34.574 108.186 1.00 116.87 328 PRO B O 1
ATOM 5328 N N . GLU B 1 329 ? 25.806 36.529 107.418 1.00 117.73 329 GLU B N 1
ATOM 5329 C CA . GLU B 1 329 ? 26.503 37.434 108.348 1.00 120.24 329 GLU B CA 1
ATOM 5330 C C . GLU B 1 329 ? 26.046 37.258 109.808 1.00 117.49 329 GLU B C 1
ATOM 5331 O O . GLU B 1 329 ? 26.866 37.287 110.727 1.00 119.27 329 GLU B O 1
ATOM 5337 N N . GLY B 1 330 ? 24.739 37.080 110.007 1.00 113.32 330 GLY B N 1
ATOM 5338 C CA . GLY B 1 330 ? 24.158 36.835 111.333 1.00 110.80 330 GLY B CA 1
ATOM 5339 C C . GLY B 1 330 ? 24.641 35.538 111.959 1.00 109.61 330 GLY B C 1
ATOM 5340 O O . GLY B 1 330 ? 25.106 35.533 113.097 1.00 110.69 330 GLY B O 1
ATOM 5341 N N . ASP B 1 331 ? 24.531 34.439 111.212 1.00 107.66 331 ASP B N 1
ATOM 5342 C CA . ASP B 1 331 ? 25.075 33.143 111.621 1.00 107.15 331 ASP B CA 1
ATOM 5343 C C . ASP B 1 331 ? 26.479 33.236 112.209 1.00 110.84 331 ASP B C 1
ATOM 5344 O O . ASP B 1 331 ? 26.789 32.550 113.180 1.00 110.92 331 ASP B O 1
ATOM 5349 N N . LYS B 1 332 ? 27.318 34.079 111.607 1.00 114.20 332 LYS B N 1
ATOM 5350 C CA . LYS B 1 332 ? 28.727 34.201 111.989 1.00 118.45 332 LYS B CA 1
ATOM 5351 C C . LYS B 1 332 ? 28.904 34.612 113.446 1.00 119.36 332 LYS B C 1
ATOM 5352 O O . LYS B 1 332 ? 29.631 33.949 114.191 1.00 120.93 332 LYS B O 1
ATOM 5358 N N . VAL B 1 333 ? 28.232 35.695 113.842 1.00 118.69 333 VAL B N 1
ATOM 5359 C CA . VAL B 1 333 ? 28.305 36.210 115.212 1.00 119.50 333 VAL B CA 1
ATOM 5360 C C . VAL B 1 333 ? 27.670 35.253 116.229 1.00 116.87 333 VAL B C 1
ATOM 5361 O O . VAL B 1 333 ? 28.243 35.030 117.297 1.00 118.73 333 VAL B O 1
ATOM 5365 N N . LEU B 1 334 ? 26.521 34.666 115.884 1.00 112.78 334 LEU B N 1
ATOM 5366 C CA . LEU B 1 334 ? 25.866 33.668 116.745 1.00 110.40 334 LEU B CA 1
ATOM 5367 C C . LEU B 1 334 ? 26.829 32.576 117.223 1.00 112.10 334 LEU B C 1
ATOM 5368 O O . LEU B 1 334 ? 26.837 32.222 118.402 1.00 112.66 334 LEU B O 1
ATOM 5373 N N . THR B 1 335 ? 27.637 32.059 116.299 1.00 113.25 335 THR B N 1
ATOM 5374 C CA . THR B 1 335 ? 28.640 31.039 116.605 1.00 115.43 335 THR B CA 1
ATOM 5375 C C . THR B 1 335 ? 29.685 31.559 117.593 1.00 119.62 335 THR B C 1
ATOM 5376 O O . THR B 1 335 ? 30.069 30.853 118.527 1.00 120.91 335 THR B O 1
ATOM 5380 N N . GLU B 1 336 ? 30.138 32.792 117.387 1.00 121.95 336 GLU B N 1
ATOM 5381 C CA . GLU B 1 336 ? 31.131 33.383 118.272 1.00 126.34 336 GLU B CA 1
ATOM 5382 C C . GLU B 1 336 ? 30.505 33.862 119.587 1.00 125.82 336 GLU B C 1
ATOM 5383 O O . GLU B 1 336 ? 31.127 33.751 120.646 1.00 128.72 336 GLU B O 1
ATOM 5389 N N . ARG B 1 337 ? 29.275 34.375 119.516 1.00 122.44 337 ARG B N 1
ATOM 5390 C CA . ARG B 1 337 ? 28.539 34.838 120.703 1.00 121.78 337 ARG B CA 1
ATOM 5391 C C . ARG B 1 337 ? 28.091 33.639 121.568 1.00 120.22 337 ARG B C 1
ATOM 5392 O O . ARG B 1 337 ? 27.671 33.805 122.722 1.00 120.47 337 ARG B O 1
ATOM 5400 N N . GLY B 1 338 ? 28.215 32.436 121.004 1.00 118.81 338 GLY B N 1
ATOM 5401 C CA . GLY B 1 338 ? 27.919 31.188 121.712 1.00 117.78 338 GLY B CA 1
ATOM 5402 C C . GLY B 1 338 ? 26.473 30.738 121.608 1.00 113.32 338 GLY B C 1
ATOM 5403 O O . GLY B 1 338 ? 25.998 29.955 122.427 1.00 112.60 338 GLY B O 1
ATOM 5404 N N . ILE B 1 339 ? 25.776 31.230 120.593 1.00 110.66 339 ILE B N 1
ATOM 5405 C CA . ILE B 1 339 ? 24.358 30.948 120.429 1.00 106.99 339 ILE B CA 1
ATOM 5406 C C . ILE B 1 339 ? 24.115 29.863 119.362 1.00 104.64 339 ILE B C 1
ATOM 5407 O O . ILE B 1 339 ? 24.563 29.969 118.206 1.00 104.63 339 ILE B O 1
ATOM 5412 N N . ASN B 1 340 ? 23.417 28.811 119.783 1.00 102.81 340 ASN B N 1
ATOM 5413 C CA . ASN B 1 340 ? 23.100 27.677 118.928 1.00 100.47 340 ASN B CA 1
ATOM 5414 C C . ASN B 1 340 ? 21.881 27.982 118.086 1.00 97.10 340 ASN B C 1
ATOM 5415 O O . ASN B 1 340 ? 21.087 28.863 118.423 1.00 96.42 340 ASN B O 1
ATOM 5420 N N . LEU B 1 341 ? 21.731 27.249 116.989 1.00 95.17 341 LEU B N 1
ATOM 5421 C CA . LEU B 1 341 ? 20.689 27.555 116.033 1.00 92.44 341 LEU B CA 1
ATOM 5422 C C . LEU B 1 341 ? 20.230 26.322 115.285 1.00 90.21 341 LEU B C 1
ATOM 5423 O O . LEU B 1 341 ? 21.021 25.675 114.590 1.00 91.10 341 LEU B O 1
ATOM 5428 N N . THR B 1 342 ? 18.945 26.007 115.422 1.00 87.65 342 THR B N 1
ATOM 5429 C CA . THR B 1 342 ? 18.323 24.973 114.598 1.00 85.17 342 THR B CA 1
ATOM 5430 C C . THR B 1 342 ? 17.759 25.609 113.316 1.00 83.67 342 THR B C 1
ATOM 5431 O O . THR B 1 342 ? 16.915 26.509 113.391 1.00 82.97 342 THR B O 1
ATOM 5435 N N . PRO B 1 343 ? 18.242 25.152 112.140 1.00 83.55 343 PRO B N 1
ATOM 5436 C CA . PRO B 1 343 ? 17.912 25.712 110.827 1.00 82.92 343 PRO B CA 1
ATOM 5437 C C . PRO B 1 343 ? 16.503 25.376 110.327 1.00 80.28 343 PRO B C 1
ATOM 5438 O O . PRO B 1 343 ? 16.004 24.259 110.535 1.00 78.35 343 PRO B O 1
ATOM 5442 N N . ASP B 1 344 ? 15.887 26.358 109.671 1.00 80.39 344 ASP B N 1
ATOM 5443 C CA . ASP B 1 344 ? 14.541 26.240 109.118 1.00 78.43 344 ASP B CA 1
ATOM 5444 C C . ASP B 1 344 ? 14.292 24.855 108.541 1.00 76.88 344 ASP B C 1
ATOM 5445 O O . ASP B 1 344 ? 13.514 24.078 109.108 1.00 75.58 344 ASP B O 1
ATOM 5450 N N . ILE B 1 345 ? 14.984 24.540 107.444 1.00 77.27 345 ILE B N 1
ATOM 5451 C CA . ILE B 1 345 ? 14.830 23.277 106.724 1.00 75.91 345 ILE B CA 1
ATOM 5452 C C . ILE B 1 345 ? 14.487 22.081 107.618 1.00 74.28 345 ILE B C 1
ATOM 5453 O O . ILE B 1 345 ? 13.642 21.257 107.257 1.00 72.62 345 ILE B O 1
ATOM 5458 N N . LEU B 1 346 ? 15.124 21.997 108.780 1.00 75.22 346 LEU B N 1
ATOM 5459 C CA . LEU B 1 346 ? 14.808 20.944 109.746 1.00 74.47 346 LEU B CA 1
ATOM 5460 C C . LEU B 1 346 ? 13.615 21.313 110.632 1.00 73.46 346 LEU B C 1
ATOM 5461 O O . LEU B 1 346 ? 12.621 20.587 110.701 1.00 71.99 346 LEU B O 1
ATOM 5466 N N . THR B 1 347 ? 13.723 22.451 111.301 1.00 74.54 347 THR B N 1
ATOM 5467 C CA . THR B 1 347 ? 12.718 22.888 112.255 1.00 74.25 347 THR B CA 1
ATOM 5468 C C . THR B 1 347 ? 11.290 22.981 111.692 1.00 72.77 347 THR B C 1
ATOM 5469 O O . THR B 1 347 ? 10.331 22.656 112.395 1.00 72.64 347 THR B O 1
ATOM 5473 N N . ASN B 1 348 ? 11.139 23.423 110.446 1.00 72.19 348 ASN B N 1
ATOM 5474 C CA . ASN B 1 348 ? 9.800 23.663 109.896 1.00 71.03 348 ASN B CA 1
ATOM 5475 C C . ASN B 1 348 ? 9.329 22.580 108.921 1.00 69.48 348 ASN B C 1
ATOM 5476 O O . ASN B 1 348 ? 8.475 22.841 108.072 1.00 69.10 348 ASN B O 1
ATOM 5481 N N . SER B 1 349 ? 9.879 21.373 109.045 1.00 68.87 349 SER B N 1
ATOM 5482 C CA . SER B 1 349 ? 9.673 20.331 108.036 1.00 67.53 349 SER B CA 1
ATOM 5483 C C . SER B 1 349 ? 8.494 19.430 108.335 1.00 66.20 349 SER B C 1
ATOM 5484 O O . SER B 1 349 ? 8.267 18.457 107.594 1.00 65.64 349 SER B O 1
ATOM 5487 N N . GLY B 1 350 ? 7.761 19.738 109.411 1.00 65.99 350 GLY B N 1
ATOM 5488 C CA . GLY B 1 350 ? 6.605 18.943 109.833 1.00 64.73 350 GLY B CA 1
ATOM 5489 C C . GLY B 1 350 ? 5.510 18.925 108.785 1.00 63.55 350 GLY B C 1
ATOM 5490 O O . GLY B 1 350 ? 4.883 17.890 108.537 1.00 62.35 350 GLY B O 1
ATOM 5491 N N . GLY B 1 351 ? 5.290 20.082 108.167 1.00 63.91 351 GLY B N 1
ATOM 5492 C CA . GLY B 1 351 ? 4.372 20.191 107.054 1.00 63.75 351 GLY B CA 1
ATOM 5493 C C . GLY B 1 351 ? 4.576 19.130 105.984 1.00 62.89 351 GLY B C 1
ATOM 5494 O O . GLY B 1 351 ? 3.622 18.451 105.608 1.00 62.29 351 GLY B O 1
ATOM 5495 N N . VAL B 1 352 ? 5.809 18.984 105.489 1.00 63.23 352 VAL B N 1
ATOM 5496 C CA . VAL B 1 352 ? 6.092 18.034 104.402 1.00 62.70 352 VAL B CA 1
ATOM 5497 C C . VAL B 1 352 ? 6.098 16.639 104.962 1.00 61.78 352 VAL B C 1
ATOM 5498 O O . VAL B 1 352 ? 5.739 15.695 104.276 1.00 61.16 352 VAL B O 1
ATOM 5502 N N . LEU B 1 353 ? 6.511 16.516 106.219 1.00 62.22 353 LEU B N 1
ATOM 5503 C CA . LEU B 1 353 ? 6.398 15.245 106.922 1.00 61.78 353 LEU B CA 1
ATOM 5504 C C . LEU B 1 353 ? 4.957 14.761 106.852 1.00 60.73 353 LEU B C 1
ATOM 5505 O O . LEU B 1 353 ? 4.715 13.626 106.505 1.00 60.10 353 LEU B O 1
ATOM 5510 N N . VAL B 1 354 ? 4.005 15.636 107.150 1.00 61.03 354 VAL B N 1
ATOM 5511 C CA . VAL B 1 354 ? 2.598 15.257 107.090 1.00 60.80 354 VAL B CA 1
ATOM 5512 C C . VAL B 1 354 ? 2.072 15.039 105.668 1.00 60.32 354 VAL B C 1
ATOM 5513 O O . VAL B 1 354 ? 1.172 14.206 105.462 1.00 59.81 354 VAL B O 1
ATOM 5517 N N . SER B 1 355 ? 2.637 15.784 104.710 1.00 53.18 355 SER B N 1
ATOM 5518 C CA . SER B 1 355 ? 2.349 15.625 103.280 1.00 51.84 355 SER B CA 1
ATOM 5519 C C . SER B 1 355 ? 2.737 14.205 102.830 1.00 50.16 355 SER B C 1
ATOM 5520 O O . SER B 1 355 ? 2.037 13.575 102.050 1.00 48.83 355 SER B O 1
ATOM 5523 N N . TYR B 1 356 ? 3.856 13.710 103.362 1.00 50.27 356 TYR B N 1
ATOM 5524 C CA . TYR B 1 356 ? 4.346 12.368 103.106 1.00 48.83 356 TYR B CA 1
ATOM 5525 C C . TYR B 1 356 ? 3.390 11.335 103.644 1.00 48.58 356 TYR B C 1
ATOM 5526 O O . TYR B 1 3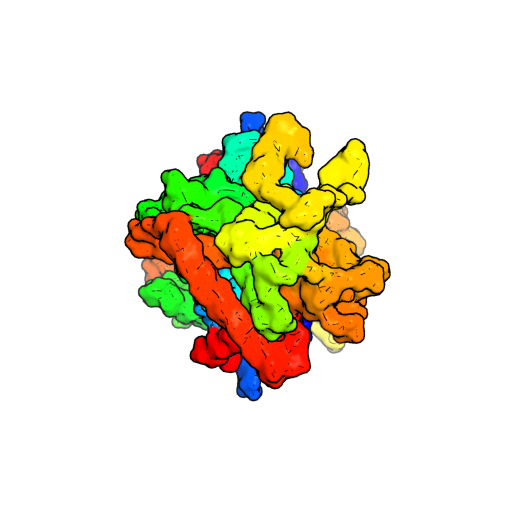56 ? 3.074 10.374 102.943 1.00 48.26 356 TYR B O 1
ATOM 5535 N N . TYR B 1 357 ? 2.944 11.523 104.885 1.00 49.23 357 TYR B N 1
ATOM 5536 C CA . TYR B 1 357 ? 1.984 10.641 105.514 1.00 48.61 357 TYR B CA 1
ATOM 5537 C C . TYR B 1 357 ? 0.738 10.499 104.663 1.00 47.75 357 TYR B C 1
ATOM 5538 O O . TYR B 1 357 ? 0.238 9.389 104.490 1.00 47.01 357 TYR B O 1
ATOM 5547 N N . GLU B 1 358 ? 0.252 11.625 104.130 1.00 47.95 358 GLU B N 1
ATOM 5548 C CA . GLU B 1 358 ? -0.910 11.645 103.243 1.00 47.34 358 GLU B CA 1
ATOM 5549 C C . GLU B 1 358 ? -0.695 10.677 102.091 1.00 46.52 358 GLU B C 1
ATOM 5550 O O . GLU B 1 358 ? -1.558 9.831 101.799 1.00 46.79 358 GLU B O 1
ATOM 5556 N N . TRP B 1 359 ? 0.464 10.787 101.452 1.00 45.75 359 TRP B N 1
ATOM 5557 C CA . TRP B 1 359 ? 0.824 9.911 100.360 1.00 44.45 359 TRP B CA 1
ATOM 5558 C C . TRP B 1 359 ? 0.825 8.464 100.801 1.00 43.98 359 TRP B C 1
ATOM 5559 O O . TRP B 1 359 ? 0.301 7.611 100.099 1.00 43.58 359 TRP B O 1
ATOM 5570 N N . VAL B 1 360 ? 1.396 8.185 101.971 1.00 44.57 360 VAL B N 1
ATOM 5571 C CA . VAL B 1 360 ? 1.371 6.816 102.497 1.00 44.39 360 VAL B CA 1
ATOM 5572 C C . VAL B 1 360 ? -0.069 6.318 102.599 1.00 44.15 360 VAL B C 1
ATOM 5573 O O . VAL B 1 360 ? -0.388 5.251 102.088 1.00 43.08 360 VAL B O 1
ATOM 5577 N N . GLN B 1 361 ? -0.933 7.117 103.228 1.00 44.96 361 GLN B N 1
ATOM 5578 C CA . GLN B 1 361 ? -2.324 6.721 103.440 1.00 45.58 361 GLN B CA 1
ATOM 5579 C C . GLN B 1 361 ? -3.049 6.440 102.129 1.00 45.23 361 GLN B C 1
ATOM 5580 O O . GLN B 1 361 ? -3.913 5.547 102.075 1.00 45.28 361 GLN B O 1
ATOM 5586 N N . ASN B 1 362 ? -2.661 7.178 101.082 1.00 44.64 362 ASN B N 1
ATOM 5587 C CA . ASN B 1 362 ? -3.212 7.015 99.740 1.00 44.40 362 ASN B CA 1
ATOM 5588 C C . ASN B 1 362 ? -2.827 5.739 99.056 1.00 43.90 362 ASN B C 1
ATOM 5589 O O . ASN B 1 362 ? -3.519 5.260 98.174 1.00 44.39 362 ASN B O 1
ATOM 5594 N N . GLN B 1 363 ? -1.700 5.196 99.457 1.00 44.04 363 GLN B N 1
ATOM 5595 C CA . GLN B 1 363 ? -1.121 4.052 98.805 1.00 43.19 363 GLN B CA 1
ATOM 5596 C C . GLN B 1 363 ? -1.856 2.806 99.202 1.00 43.46 363 GLN B C 1
ATOM 5597 O O . GLN B 1 363 ? -2.193 2.001 98.336 1.00 44.23 363 GLN B O 1
ATOM 5603 N N . TYR B 1 364 ? -2.128 2.637 100.490 1.00 43.41 364 TYR B N 1
ATOM 5604 C CA . TYR B 1 364 ? -2.912 1.494 100.911 1.00 43.72 364 TYR B CA 1
ATOM 5605 C C . TYR B 1 364 ? -4.324 1.913 101.254 1.00 44.29 364 TYR B C 1
ATOM 5606 O O . TYR B 1 364 ? -5.141 1.095 101.665 1.00 44.85 364 TYR B O 1
ATOM 5615 N N . GLY B 1 365 ? -4.603 3.206 101.079 1.00 44.37 365 GLY B N 1
ATOM 5616 C CA . GLY B 1 365 ? -5.969 3.730 101.250 1.00 45.52 365 GLY B CA 1
ATOM 5617 C C . GLY B 1 365 ? -6.609 3.552 102.624 1.00 46.53 365 GLY B C 1
ATOM 5618 O O . GLY B 1 365 ? -7.822 3.365 102.723 1.00 47.43 365 GLY B O 1
ATOM 5619 N N . TYR B 1 366 ? -5.794 3.618 103.671 1.00 46.53 366 TYR B N 1
ATOM 5620 C CA . TYR B 1 366 ? -6.267 3.639 105.048 1.00 47.77 366 TYR B CA 1
ATOM 5621 C C . TYR B 1 366 ? -5.872 4.991 105.681 1.00 47.94 366 TYR B C 1
ATOM 5622 O O . TYR B 1 366 ? -4.749 5.442 105.527 1.00 47.77 366 TYR B O 1
ATOM 5631 N N . TYR B 1 367 ? -6.792 5.642 106.384 1.00 48.89 367 TYR B N 1
ATOM 5632 C CA . TYR B 1 367 ? -6.593 7.045 106.818 1.00 49.18 367 TYR B CA 1
ATOM 5633 C C . TYR B 1 367 ? -6.400 7.205 108.307 1.00 50.44 367 TYR B C 1
ATOM 5634 O O . TYR B 1 367 ? -7.126 6.646 109.109 1.00 51.60 367 TYR B O 1
ATOM 5643 N N . TRP B 1 368 ? -5.378 7.948 108.678 1.00 50.92 368 TRP B N 1
ATOM 5644 C CA . TRP B 1 368 ? -4.996 8.038 110.077 1.00 52.45 368 TRP B CA 1
ATOM 5645 C C . TRP B 1 368 ? -5.710 9.155 110.856 1.00 53.88 368 TRP B C 1
ATOM 5646 O O . TRP B 1 368 ? -6.211 10.111 110.273 1.00 54.13 368 TRP B O 1
ATOM 5657 N N . THR B 1 369 ? -5.768 9.030 112.175 1.00 55.13 369 THR B N 1
ATOM 5658 C CA . THR B 1 369 ? -6.424 10.059 112.970 1.00 56.73 369 THR B CA 1
ATOM 5659 C C . THR B 1 369 ? -5.416 11.110 113.342 1.00 57.60 369 THR B C 1
ATOM 5660 O O . THR B 1 369 ? -4.223 10.850 113.377 1.00 57.23 369 THR B O 1
ATOM 5664 N N . GLU B 1 370 ? -5.911 12.298 113.642 1.00 59.25 370 GLU B N 1
ATOM 5665 C CA . GLU B 1 370 ? -5.079 13.385 114.110 1.00 60.78 370 GLU B CA 1
ATOM 5666 C C . GLU B 1 370 ? -4.120 12.963 115.228 1.00 61.85 370 GLU B C 1
ATOM 5667 O O . GLU B 1 370 ? -2.956 13.369 115.223 1.00 62.28 370 GLU B O 1
ATOM 5673 N N . ALA B 1 371 ? -4.592 12.142 116.167 1.00 62.55 371 ALA B N 1
ATOM 5674 C CA . ALA B 1 371 ? -3.722 11.634 117.231 1.00 63.46 371 ALA B CA 1
ATOM 5675 C C . ALA B 1 371 ? -2.658 10.668 116.668 1.00 62.00 371 ALA B C 1
ATOM 5676 O O . ALA B 1 371 ? -1.480 10.739 117.036 1.00 62.51 371 ALA B O 1
ATOM 5678 N N . GLU B 1 372 ? -3.075 9.780 115.769 1.00 60.08 372 GLU B N 1
ATOM 5679 C CA . GLU B 1 372 ? -2.148 8.850 115.158 1.00 59.00 372 GLU B CA 1
ATOM 5680 C C . GLU B 1 372 ? -1.106 9.589 114.334 1.00 58.37 372 GLU B C 1
ATOM 5681 O O . GLU B 1 372 ? 0.028 9.116 114.187 1.00 58.13 372 GLU B O 1
ATOM 5687 N N . VAL B 1 373 ? -1.503 10.727 113.772 1.00 58.29 373 VAL B N 1
ATOM 5688 C CA . VAL B 1 373 ? -0.621 11.482 112.878 1.00 57.66 373 VAL B CA 1
ATOM 5689 C C . VAL B 1 373 ? 0.439 12.179 113.718 1.00 59.33 373 VAL B C 1
ATOM 5690 O O . VAL B 1 373 ? 1.622 12.123 113.372 1.00 58.85 373 VAL B O 1
ATOM 5694 N N . GLU B 1 374 ? 0.011 12.793 114.827 1.00 61.03 374 GLU B N 1
ATOM 5695 C CA . GLU B 1 374 ? 0.924 13.427 115.756 1.00 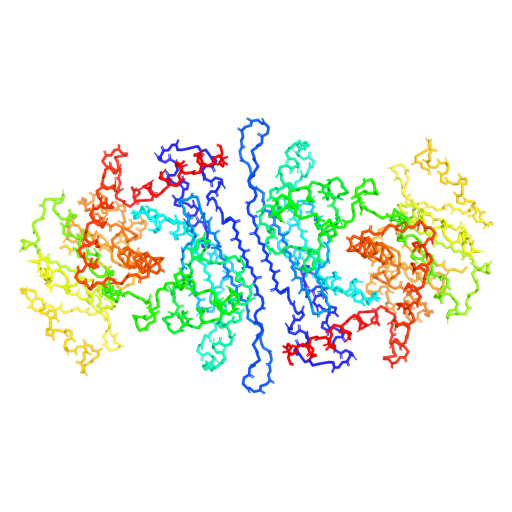63.13 374 GLU B CA 1
ATOM 5696 C C . GLU B 1 374 ? 1.896 12.413 116.361 1.00 63.61 374 GLU B C 1
ATOM 5697 O O . GLU B 1 374 ? 3.100 12.678 116.443 1.00 64.52 374 GLU B O 1
ATOM 5703 N N . GLU B 1 375 ? 1.388 11.256 116.786 1.00 63.25 375 GLU B N 1
ATOM 5704 C CA . GLU B 1 375 ? 2.249 10.247 117.387 1.00 63.80 375 GLU B CA 1
ATOM 5705 C C . GLU B 1 375 ? 3.430 9.915 116.456 1.00 62.67 375 GLU B C 1
ATOM 5706 O O . GLU B 1 375 ? 4.598 9.943 116.879 1.00 64.11 375 GLU B O 1
ATOM 5712 N N . LYS B 1 376 ? 3.120 9.620 115.196 1.00 60.25 376 LYS B N 1
ATOM 5713 C CA . LYS B 1 376 ? 4.144 9.346 114.198 1.00 58.98 376 LYS B CA 1
ATOM 5714 C C . LYS B 1 376 ? 4.992 10.576 113.947 1.00 59.68 376 LYS B C 1
ATOM 5715 O O . LYS B 1 376 ? 6.212 10.474 113.809 1.00 60.16 376 LYS B O 1
ATOM 5721 N N . GLN B 1 377 ? 4.340 11.733 113.880 1.00 60.00 377 GLN B N 1
ATOM 5722 C CA . GLN B 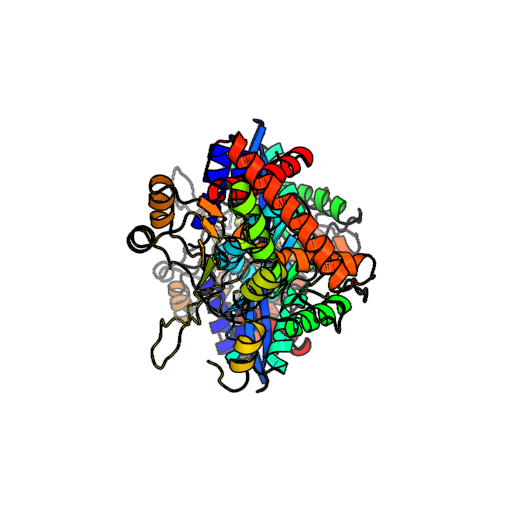1 377 ? 5.034 12.980 113.582 1.00 61.00 377 GLN B CA 1
ATOM 5723 C C . GLN B 1 377 ? 6.140 13.267 114.608 1.00 63.19 377 GLN B C 1
ATOM 5724 O O . GLN B 1 377 ? 7.256 13.629 114.237 1.00 63.38 377 GLN B O 1
ATOM 5730 N N . GLU B 1 378 ? 5.826 13.088 115.888 1.00 64.79 378 GLU B N 1
ATOM 5731 C CA . GLU B 1 378 ? 6.825 13.212 116.946 1.00 67.24 378 GLU B CA 1
ATOM 5732 C C . GLU B 1 378 ? 7.972 12.200 116.755 1.00 66.85 378 GLU B C 1
ATOM 5733 O O . GLU B 1 378 ? 9.149 12.583 116.748 1.00 67.88 378 GLU B O 1
ATOM 5739 N N . ALA B 1 379 ? 7.616 10.924 116.583 1.00 65.30 379 ALA B N 1
ATOM 5740 C CA . ALA B 1 379 ? 8.585 9.849 116.371 1.00 64.98 379 ALA B CA 1
ATOM 5741 C C . ALA B 1 379 ? 9.617 10.202 115.295 1.00 64.67 379 ALA B C 1
ATOM 5742 O O . ALA B 1 379 ? 10.834 10.053 115.503 1.00 66.00 379 ALA B O 1
ATOM 5744 N N . ASP B 1 380 ? 9.117 10.692 114.161 1.00 63.13 380 ASP B N 1
ATOM 5745 C CA . ASP B 1 380 ? 9.929 10.912 112.977 1.00 62.34 380 ASP B CA 1
ATOM 5746 C C . ASP B 1 380 ? 10.730 12.194 113.040 1.00 63.87 380 ASP B C 1
ATOM 5747 O O . ASP B 1 380 ? 11.887 12.202 112.641 1.00 64.78 380 ASP B O 1
ATOM 5752 N N . MET B 1 381 ? 10.136 13.271 113.547 1.00 64.81 381 MET B N 1
ATOM 5753 C CA . MET B 1 381 ? 10.906 14.494 113.809 1.00 66.84 381 MET B CA 1
ATOM 5754 C C . MET B 1 381 ? 12.112 14.126 114.676 1.00 68.88 381 MET B C 1
ATOM 5755 O O . MET B 1 381 ? 13.239 14.477 114.360 1.00 70.28 381 MET B O 1
ATOM 5760 N N . MET B 1 382 ? 11.877 13.376 115.744 1.00 69.61 382 MET B N 1
ATOM 5761 C CA . MET B 1 382 ? 12.951 13.000 116.657 1.00 72.03 382 MET B CA 1
ATOM 5762 C C . MET B 1 382 ? 14.028 12.164 115.983 1.00 71.42 382 MET B C 1
ATOM 5763 O O . MET B 1 382 ? 15.213 12.283 116.303 1.00 73.59 382 MET B O 1
ATOM 5768 N N . LYS B 1 383 ? 13.617 11.331 115.039 1.00 68.72 383 LYS B N 1
ATOM 5769 C CA . LYS B 1 383 ? 14.562 10.551 114.276 1.00 68.25 383 LYS B CA 1
ATOM 5770 C C . LYS B 1 383 ? 15.475 11.454 113.438 1.00 68.78 383 LYS B C 1
ATOM 5771 O O . LYS B 1 383 ? 16.706 11.276 113.431 1.00 70.52 383 LYS B O 1
ATOM 5777 N N . ALA B 1 384 ? 14.870 12.425 112.752 1.00 67.50 384 ALA B N 1
ATOM 5778 C CA . ALA B 1 384 ? 15.601 13.377 111.911 1.00 67.68 384 ALA B CA 1
ATOM 5779 C C . ALA B 1 384 ? 16.524 14.292 112.734 1.00 70.73 384 ALA B C 1
ATOM 5780 O O . ALA B 1 384 ? 17.672 14.545 112.360 1.00 71.95 384 ALA B O 1
ATOM 5782 N N . ILE B 1 385 ? 16.023 14.778 113.859 1.00 72.01 385 ILE B N 1
ATOM 5783 C CA . ILE B 1 385 ? 16.838 15.582 114.751 1.00 75.56 385 ILE B CA 1
ATOM 5784 C C . ILE B 1 385 ? 18.094 14.809 115.150 1.00 77.18 385 ILE B C 1
ATOM 5785 O O . ILE B 1 385 ? 19.212 15.321 115.040 1.00 79.01 385 ILE B O 1
ATOM 5790 N N . LYS B 1 386 ? 17.888 13.568 115.588 1.00 76.44 386 LYS B N 1
ATOM 5791 C CA . LYS B 1 386 ? 18.953 12.717 116.092 1.00 77.96 386 LYS B CA 1
ATOM 5792 C C . LYS B 1 386 ? 20.029 12.582 115.028 1.00 77.66 386 LYS B C 1
ATOM 5793 O O . LYS B 1 386 ? 21.219 12.644 115.343 1.00 80.33 386 LYS B O 1
ATOM 5799 N N . GLY B 1 387 ? 19.593 12.413 113.779 1.00 74.56 387 GLY B N 1
ATOM 5800 C CA . GLY B 1 387 ? 20.485 12.337 112.632 1.00 74.19 387 GLY B CA 1
ATOM 5801 C C . GLY B 1 387 ? 21.325 13.582 112.396 1.00 76.08 387 GLY B C 1
ATOM 5802 O O . GLY B 1 387 ? 22.550 13.495 112.290 1.00 77.96 387 GLY B O 1
ATOM 5803 N N . VAL B 1 388 ? 20.669 14.738 112.317 1.00 75.82 388 VAL B N 1
ATOM 5804 C CA . VAL B 1 388 ? 21.364 16.011 112.112 1.00 77.76 388 VAL B CA 1
ATOM 5805 C C . VAL B 1 388 ? 22.401 16.284 113.215 1.00 81.46 388 VAL B C 1
ATOM 5806 O O . VAL B 1 388 ? 23.506 16.749 112.930 1.00 83.39 388 VAL B O 1
ATOM 5810 N N . PHE B 1 389 ? 22.036 15.979 114.460 1.00 82.58 389 PHE B N 1
ATOM 5811 C CA . PHE B 1 389 ? 22.936 16.115 115.610 1.00 86.18 389 PHE B CA 1
ATOM 5812 C C . PHE B 1 389 ? 24.149 15.195 115.510 1.00 87.36 389 PHE B C 1
ATOM 5813 O O . PHE B 1 389 ? 25.287 15.626 115.763 1.00 90.23 389 PHE B O 1
ATOM 5821 N N . ALA B 1 390 ? 23.893 13.940 115.122 1.00 85.08 390 ALA B N 1
ATOM 5822 C CA . ALA B 1 390 ? 24.927 12.916 115.020 1.00 85.95 390 ALA B CA 1
ATOM 5823 C C . ALA B 1 390 ? 25.993 13.339 114.026 1.00 86.70 390 ALA B C 1
ATOM 5824 O O . ALA B 1 390 ? 27.198 13.211 114.301 1.00 89.63 390 ALA B O 1
ATOM 5826 N N . VAL B 1 391 ? 25.531 13.858 112.888 1.00 84.23 391 VAL B N 1
ATOM 5827 C CA . VAL B 1 391 ? 26.396 14.409 111.847 1.00 84.75 391 VAL B CA 1
ATOM 5828 C C . VAL B 1 391 ? 27.221 15.605 112.350 1.00 88.29 391 VAL B C 1
ATOM 5829 O O . VAL B 1 391 ? 28.435 15.657 112.136 1.00 90.34 391 VAL B O 1
ATOM 5833 N N . ALA B 1 392 ? 26.556 16.546 113.016 1.00 89.07 392 ALA B N 1
ATOM 5834 C CA . ALA B 1 392 ? 27.211 17.726 113.568 1.00 92.99 392 ALA B CA 1
ATOM 5835 C C . ALA B 1 392 ? 28.299 17.353 114.580 1.00 96.91 392 ALA B C 1
ATOM 5836 O O . ALA B 1 392 ? 29.360 17.996 114.648 1.00 99.91 392 ALA B O 1
ATOM 5838 N N . ASP B 1 393 ? 28.011 16.316 115.367 1.00 96.80 393 ASP B N 1
ATOM 5839 C CA . ASP B 1 393 ? 28.933 15.800 116.371 1.00 100.18 393 ASP B CA 1
ATOM 5840 C C . ASP B 1 393 ? 30.143 15.132 115.707 1.00 100.90 393 ASP B C 1
ATOM 5841 O O . ASP B 1 393 ? 31.259 15.175 116.224 1.00 104.53 393 ASP B O 1
ATOM 5846 N N . GLU B 1 394 ? 29.908 14.533 114.548 1.00 97.75 394 GLU B N 1
ATOM 5847 C CA . GLU B 1 394 ? 30.927 13.763 113.853 1.00 98.30 394 GLU B CA 1
ATOM 5848 C C . GLU B 1 394 ? 31.823 14.655 113.008 1.00 99.51 394 GLU B C 1
ATOM 5849 O O . GLU B 1 394 ? 33.036 14.615 113.153 1.00 102.71 394 GLU B O 1
ATOM 5855 N N . TYR B 1 395 ? 31.218 15.449 112.123 1.00 97.29 395 TYR B N 1
ATOM 5856 C CA . TYR B 1 395 ? 31.955 16.370 111.252 1.00 98.19 395 TYR B CA 1
ATOM 5857 C C . TYR B 1 395 ? 32.231 17.707 111.939 1.00 101.33 395 TYR B C 1
ATOM 5858 O O . TYR B 1 395 ? 32.745 18.646 111.315 1.00 102.44 395 TYR B O 1
ATOM 5867 N N . ASN B 1 396 ? 31.875 17.783 113.221 1.00 102.86 396 ASN B N 1
ATOM 5868 C CA . ASN B 1 396 ? 32.285 18.885 114.105 1.00 106.73 396 ASN B CA 1
ATOM 5869 C C . ASN B 1 396 ? 31.960 20.280 113.549 1.00 106.63 396 ASN B C 1
ATOM 5870 O O . ASN B 1 396 ? 32.844 21.132 113.420 1.00 109.57 396 ASN B O 1
ATOM 5875 N N . VAL B 1 397 ? 30.684 20.500 113.221 1.00 103.46 397 VAL B N 1
ATOM 5876 C CA . VAL B 1 397 ? 30.244 21.774 112.636 1.00 103.19 397 VAL B CA 1
ATOM 5877 C C . VAL B 1 397 ? 28.770 22.142 112.951 1.00 101.00 397 VAL B C 1
ATOM 5878 O O . VAL B 1 397 ? 28.057 21.372 113.599 1.00 99.22 397 VAL B O 1
ATOM 5882 N N . THR B 1 398 ? 28.351 23.330 112.504 1.00 101.24 398 THR B N 1
ATOM 5883 C CA . THR B 1 398 ? 27.028 23.899 112.778 1.00 100.06 398 THR B CA 1
ATOM 5884 C C . THR B 1 398 ? 25.906 22.979 112.368 1.00 95.49 398 THR B C 1
ATOM 5885 O O . THR B 1 398 ? 26.053 22.192 111.431 1.00 92.89 398 THR B O 1
ATOM 5889 N N . LEU B 1 399 ? 24.773 23.122 113.050 1.00 94.71 399 LEU B N 1
ATOM 5890 C CA . LEU B 1 399 ? 23.539 22.446 112.660 1.00 90.69 399 LEU B CA 1
ATOM 5891 C C . LEU B 1 399 ? 23.096 22.790 111.233 1.00 88.11 399 LEU B C 1
ATOM 5892 O O . LEU B 1 399 ? 22.632 21.906 110.511 1.00 84.98 399 LEU B O 1
ATOM 5897 N N . ARG B 1 400 ? 23.240 24.056 110.833 1.00 89.70 400 ARG B N 1
ATOM 5898 C CA . ARG B 1 400 ? 22.850 24.481 109.497 1.00 87.62 400 ARG B CA 1
ATOM 5899 C C . ARG B 1 400 ? 23.694 23.780 108.449 1.00 86.29 400 ARG B C 1
ATOM 5900 O O . ARG B 1 400 ? 23.162 23.284 107.459 1.00 83.20 400 ARG B O 1
ATOM 5908 N N . GLU B 1 401 ? 25.004 23.734 108.654 1.00 88.78 401 GLU B N 1
ATOM 5909 C CA . GLU B 1 401 ? 25.841 23.021 107.697 1.00 88.04 401 GLU B CA 1
ATOM 5910 C C . GLU B 1 401 ? 25.758 21.486 107.851 1.00 85.82 401 GLU B C 1
ATOM 5911 O O . GLU B 1 401 ? 26.119 20.743 106.928 1.00 84.19 401 GLU B O 1
ATOM 5917 N N . ALA B 1 402 ? 25.233 21.030 108.990 1.00 85.87 402 ALA B N 1
ATOM 5918 C CA . ALA B 1 402 ? 25.020 19.598 109.246 1.00 83.74 402 ALA B CA 1
ATOM 5919 C C . ALA B 1 402 ? 23.803 19.030 108.520 1.00 79.90 402 ALA B C 1
ATOM 5920 O O . ALA B 1 402 ? 23.860 17.907 108.011 1.00 77.89 402 ALA B O 1
ATOM 5922 N N . VAL B 1 403 ? 22.707 19.795 108.489 1.00 79.15 403 VAL B N 1
ATOM 5923 C CA . VAL B 1 403 ? 21.445 19.316 107.894 1.00 75.77 403 VAL B CA 1
ATOM 5924 C C . VAL B 1 403 ? 21.572 19.089 106.391 1.00 73.73 403 VAL B C 1
ATOM 5925 O O . VAL B 1 403 ? 21.092 18.080 105.870 1.00 71.23 403 VAL B O 1
ATOM 5929 N N . TYR B 1 404 ? 22.238 20.027 105.717 1.00 74.95 404 TYR B N 1
ATOM 5930 C CA . TYR B 1 404 ? 22.499 19.934 104.299 1.00 73.09 404 TYR B CA 1
ATOM 5931 C C . TYR B 1 404 ? 23.392 18.744 104.032 1.00 72.49 404 TYR B C 1
ATOM 5932 O O . TYR B 1 404 ? 23.162 18.008 103.072 1.00 70.01 404 TYR B O 1
ATOM 5941 N N . MET B 1 405 ? 24.382 18.541 104.905 1.00 74.78 405 MET B N 1
ATOM 5942 C CA . MET B 1 405 ? 25.272 17.379 104.812 1.00 75.16 405 MET B CA 1
ATOM 5943 C C . MET B 1 405 ? 24.496 16.056 105.000 1.00 72.92 405 MET B C 1
ATOM 5944 O O . MET B 1 405 ? 24.708 15.088 104.266 1.00 71.52 405 MET B O 1
ATOM 5949 N N . TYR B 1 406 ? 23.576 16.045 105.961 1.00 72.66 406 TYR B N 1
ATOM 5950 C CA . TYR B 1 406 ? 22.689 14.908 106.209 1.00 70.45 406 TYR B CA 1
ATOM 5951 C C . TYR B 1 406 ? 21.917 14.482 104.959 1.00 67.49 406 TYR B C 1
ATOM 5952 O O . TYR B 1 406 ? 21.852 13.289 104.633 1.00 66.02 406 TYR B O 1
ATOM 5961 N N . ALA B 1 407 ? 21.339 15.467 104.271 1.00 66.76 407 ALA B N 1
ATOM 5962 C CA . ALA B 1 407 ? 20.606 15.237 103.032 1.00 64.25 407 ALA B CA 1
ATOM 5963 C C . ALA B 1 407 ? 21.519 14.700 101.916 1.00 64.32 407 ALA B C 1
ATOM 5964 O O . ALA B 1 407 ? 21.243 13.638 101.346 1.00 62.50 407 ALA B O 1
ATOM 5966 N N . ILE B 1 408 ? 22.612 15.413 101.621 1.00 66.39 408 ILE B N 1
ATOM 5967 C CA . ILE B 1 408 ? 23.543 14.964 100.587 1.00 66.50 408 ILE B CA 1
ATOM 5968 C C . ILE B 1 408 ? 24.067 13.556 100.882 1.00 66.91 408 ILE B C 1
ATOM 5969 O O . ILE B 1 408 ? 24.103 12.716 99.979 1.00 66.12 408 ILE B O 1
ATOM 5974 N N . LYS B 1 409 ? 24.442 13.292 102.135 1.00 68.49 409 LYS B N 1
ATOM 5975 C CA . LYS B 1 409 ? 25.052 12.019 102.496 1.00 69.20 409 LYS B CA 1
ATOM 5976 C C . LYS B 1 409 ? 24.180 10.842 102.074 1.00 66.90 409 LYS B C 1
ATOM 5977 O O . LYS B 1 409 ? 24.659 9.896 101.428 1.00 66.91 409 LYS B O 1
ATOM 5983 N N . SER B 1 410 ? 22.895 10.902 102.409 1.00 65.09 410 SER B N 1
ATOM 5984 C CA . SER B 1 410 ? 22.015 9.801 102.046 1.00 62.96 410 SER B CA 1
ATOM 5985 C C . SER B 1 410 ? 21.655 9.783 100.561 1.00 61.10 410 SER B C 1
ATOM 5986 O O . SER B 1 410 ? 21.604 8.697 99.963 1.00 60.67 410 SER B O 1
ATOM 5989 N N . ILE B 1 411 ? 21.449 10.951 99.952 1.00 60.27 411 ILE B N 1
ATOM 5990 C CA . ILE B 1 411 ? 21.303 11.003 98.481 1.00 58.81 411 ILE B CA 1
ATOM 5991 C C . ILE B 1 411 ? 22.540 10.387 97.804 1.00 60.17 411 ILE B C 1
ATOM 5992 O O . ILE B 1 411 ? 22.416 9.643 96.816 1.00 59.17 411 ILE B O 1
ATOM 5997 N N . ASP B 1 412 ? 23.723 10.672 98.351 1.00 62.24 412 ASP B N 1
ATOM 5998 C CA . ASP B 1 412 ? 24.936 10.123 97.797 1.00 63.74 412 ASP B CA 1
ATOM 5999 C C . ASP B 1 412 ? 24.888 8.603 97.735 1.00 63.43 412 ASP B C 1
ATOM 6000 O O . ASP B 1 412 ? 25.035 8.012 96.659 1.00 62.83 412 ASP B O 1
ATOM 6005 N N . VAL B 1 413 ? 24.684 7.978 98.892 1.00 64.17 413 VAL B N 1
ATOM 6006 C CA . VAL B 1 413 ? 24.672 6.518 98.979 1.00 64.19 413 VAL B CA 1
ATOM 6007 C C . VAL B 1 413 ? 23.824 5.943 97.859 1.00 61.59 413 VAL B C 1
ATOM 6008 O O . VAL B 1 413 ? 24.311 5.099 97.112 1.00 62.02 413 VAL B O 1
ATOM 6012 N N . ALA B 1 414 ? 22.585 6.434 97.729 1.00 59.11 414 ALA B N 1
ATOM 6013 C CA . ALA B 1 414 ? 21.634 5.933 96.717 1.00 56.89 414 ALA B CA 1
ATOM 6014 C C . ALA B 1 414 ? 22.148 6.031 95.271 1.00 56.77 414 ALA B C 1
ATOM 6015 O O . ALA B 1 414 ? 22.185 5.028 94.552 1.00 56.58 414 ALA B O 1
ATOM 6017 N N . MET B 1 415 ? 22.574 7.221 94.861 1.00 57.00 415 MET B N 1
ATOM 6018 C CA . MET B 1 415 ? 23.233 7.380 93.573 1.00 57.51 415 MET B CA 1
ATOM 6019 C C . MET B 1 415 ? 24.332 6.349 93.371 1.00 59.43 415 MET B C 1
ATOM 6020 O O . MET B 1 415 ? 24.379 5.735 92.297 1.00 59.86 415 MET B O 1
ATOM 6025 N N . LYS B 1 416 ? 25.199 6.132 94.371 1.00 61.20 416 LYS B N 1
ATOM 6026 C CA . LYS B 1 416 ? 26.272 5.128 94.220 1.00 63.22 416 LYS B CA 1
ATOM 6027 C C . LYS B 1 416 ? 25.761 3.695 94.046 1.00 62.87 416 LYS B C 1
ATOM 6028 O O . LYS B 1 416 ? 26.255 2.963 93.189 1.00 63.61 416 LYS B O 1
ATOM 6034 N N . LEU B 1 417 ? 24.783 3.310 94.868 1.00 62.08 417 LEU B N 1
ATOM 6035 C CA . LEU B 1 417 ? 24.217 1.973 94.860 1.00 61.93 417 LEU B CA 1
ATOM 6036 C C . LEU B 1 417 ? 23.534 1.717 93.541 1.00 61.07 417 LEU B C 1
ATOM 6037 O O . LEU B 1 417 ? 23.665 0.641 92.959 1.00 61.55 417 LEU B O 1
ATOM 6042 N N . ARG B 1 418 ? 22.817 2.733 93.073 1.00 60.52 418 ARG B N 1
ATOM 6043 C CA . ARG B 1 418 ? 22.031 2.647 91.852 1.00 60.60 418 ARG B CA 1
ATOM 6044 C C . ARG B 1 418 ? 22.917 2.639 90.603 1.00 64.03 418 ARG B C 1
ATOM 6045 O O . ARG B 1 418 ? 22.431 2.331 89.495 1.00 62.77 418 ARG B O 1
ATOM 6053 N N . GLY B 1 419 ? 24.201 2.978 90.792 1.00 42.42 419 GLY B N 1
ATOM 6054 C CA . GLY B 1 419 ? 25.186 2.994 89.727 1.00 45.25 419 GLY B CA 1
ATOM 6055 C C . GLY B 1 419 ? 25.248 4.282 88.937 1.00 47.66 419 GLY B C 1
ATOM 6056 O O . GLY B 1 419 ? 25.661 4.277 87.790 1.00 47.97 419 GLY B O 1
ATOM 6057 N N . TRP B 1 420 ? 24.859 5.398 89.536 1.00 50.22 420 TRP B N 1
ATOM 6058 C CA . TRP B 1 420 ? 24.843 6.672 88.795 1.00 52.91 420 TRP B CA 1
ATOM 6059 C C . TRP B 1 420 ? 26.260 7.267 88.595 1.00 54.86 420 TRP B C 1
ATOM 6060 O O . TRP B 1 420 ? 26.470 8.181 87.758 1.00 55.51 420 TRP B O 1
ATOM 6071 N N . TYR B 1 421 ? 27.226 6.728 89.349 1.00 55.95 421 TYR B N 1
ATOM 6072 C CA . TYR B 1 421 ? 28.628 7.086 89.211 1.00 56.92 421 TYR B CA 1
ATOM 6073 C C . TYR B 1 421 ? 29.480 5.996 89.846 1.00 57.18 421 TYR B C 1
ATOM 6074 O O . TYR B 1 421 ? 28.932 5.049 90.444 1.00 57.64 421 TYR B O 1
#

Radius of gyration: 32.3 Å; Cα contacts (8 Å, |Δi|>4): 1700; chains: 2; bounding box: 59×56×107 Å

GO terms:
  GO:0004352 L-glutamate dehydrogenase (NAD+) activity (F, IMP)
  GO:0006520 amino acid metabolic process (P, IMP)

Nearest PDB structures (foldseek):
  2yfq-assembly1_A  TM=1.003E+00  e=1.089E-78  Peptoniphilus asaccharolyticus
  3k8z-assembly1_E  TM=9.347E-01  e=5.459E-48  Bacillus subtilis
  8kao-assembly1_B-2  TM=9.371E-01  e=1.886E-39  Saccharolobus solfataricus
  5xvv-assembly1_C  TM=9.008E-01  e=1.095E-32  Aspergillus niger
  7f79-assembly1_F  TM=8.095E-01  e=4.051E-33  Candida albicans SC5314

Organism: Peptoniphilus asaccharolyticus (NCBI:txid1258)

Sequence (792 aa):
NPLVAAQEKVRIACEKLGCDPAVYELLKEPQRVIEISIPVKMDDGTVKVFKGWRSAHSSAVGPSKGGVRFHPNVNMDEVKALSLWMTFKGGALGLPYGGGKGGICVDPAELSERELEQLSRGWVRGLYKYLGDRIDIPAPDVNTNGQIMSWFVDEYVKLNGERMDIGTFTGKPVAFGGSEGRNEATGFGVAVVVRESAKRFGIKMEDAKIAVQGFGNVGTFTVKNIERQGGKVCAIAEWDRNEGNYALYNENGIDFKELLAYKEANKTIIVPAALENVITGERAKTINAKLVCEAANGPTTPEGDKVLTERGINLTPDILTNSGGVLVSYYEWVQNQYGYYWTEAEVEEKQEADMMKAIKGVFAVADEYNVTLREAVYMYAIKSIDVAMKLRGWYLNPLVAAQEKVRIACEKLGCDPAVYELLKEPQRVIEISIPVKMDDGTVKVFKGWRSAHSSAVGPSKGGVRFHPNVNMDEVKALSLWMTFKGGALGLPYGGGKGGICVDPAELSERELEQLSRGWVRGLYKYLGDRIDIPAPDVNTNGQIMSWFVDEYVKLNGERMDIGTFTGKPVAFGGSEGRNEATGFGVAVVVRESAKRFGIKMEDAKIAVQGFGNVGTFTVKNIERQGGKVCAIAEWDRNEGNYALYNENGIDFKELLAYKEANKTDIIVPAALENVITGERAKTINAKLVCEAANGPTTPEGDKVLTERGINLTPDILTNSGGVLVSYYEWVQNQYGYYWTEAEVEEKQEADMMKAIKGVFAVADEYNVTLREAVYMYAIKSIDVAMKLRGWY

Secondary structure (DSSP, 8-state):
-HHHHHHHHHHHHHHHHT--HHHHHHHSS-SEEEEEEEEEEETTTEEEEEEEEEEE---SSSSEEEEEEEESS--HHHHHHHHHHHHHHHHHHT-S-EEEEEEEE--GGGS-HHHHHHHHHHHHHHHGGG-BTTTEEEEE-TT--HHHHHHHHHHHHHHTTT---GGGS-S--GGGT--TT-TTHHHHHHHHHHHHHHHHTT--GGGS-EEEE--SHHHHHHHHHHHHTT--EEE--B--SSS-SB--B-SS---HHHHHHHHHHH---EEE-S-SS-S-HHHHTT---SEEE--SSS-S-HHHHHHHHHHT-EEE-HHHHTTHHHHHHHHHHHHHHHT----HHHHHHHHHHHHHHHHHHHHHHHHHTT--HHHHHHHHHHHHHHHHHHHHT--/--THHHHHHHHHHHHHHHT--HHHHHHHSS-SEEEEEEEEEEETTTEEEEEEEEEEE---SSSSEEEEEE--SS--HHHHHHHHHHHHHHHHHHT-S-EEEEEEE---GGGS-HHHHHHHHHHHHHHHGGG-BTTTEEEEE-TT--HHHHHHHHHHHHHHTTT---GGGS-S--GGGT--TT-TTHHHHHHHHHHHHHHHHTT--GGGS-EEEE--SHHHHHHHHHHHHTT--EEE--B--SSS-SB--B-TT---HHHHHHHHHHH----EEE-S-SS-S-TTTSSS---SEEE--SS----HHHHHHHHHHT-EEE-HHHHTTHHHHHHHHHHHHHHHT----HHHHHHHHHHHHHHHHHHHHHHHHHTT--HHHHHHHHHHHHHHHHHHHHT--

B-factor: mean 79.62, std 31.31, range [2.0, 252.2]

InterPro domains:
  IPR006095 Glutamate/phenylalanine/leucine/valine/L-tryptophan dehydrogenase [PR00082] (92-106)
  IPR006095 Glutamate/phenylalanine/leucine/valine/L-tryptophan dehydrogenase [PR00082] (173-195)
  IPR006095 Glutamate/phenylalanine/leucine/valine/L-tryptophan dehydrogenase [PR00082] (215-235)
  IPR006095 Glutamate/phenylalanine/leucine/valine/L-tryptophan dehydrogenase [PR00082] (347-358)
  IPR006096 Glutamate/phenylalanine/leucine/valine/L-tryptophan dehydrogenase, C-terminal [PF00208] (182-419)
  IPR006096 Glutamate/phenylalanine/leucine/valine/L-tryptophan dehydrogenase, C-terminal [SM00839] (184-419)
  IPR006097 Glutamate/phenylalanine/leucine/valine/L-tryptophan dehydrogenase, dimerisation domain [PF02812] (35-162)
  IPR014362 Glutamate dehydrogenase [PIRSF000185] (11-421)
  IPR033524 Leu/Phe/Val dehydrogenases active site [PS00074] (100-113)
  IPR033922 NAD(P) binding domain of glutamate dehydrogenase [cd01076] (182-411)
  IPR036291 NAD(P)-binding domain superfamily [SSF51735] (182-421)
  IPR046346 Aminoacid dehydrogenase-like, N-terminal domain superfamily [SSF53223] (6-184)

CATH classification: 1.10.8.1210 (+2 more: 3.40.50.10860, 3.40.50.720)

Solvent-accessible surface area: 34297 Å² total; per-residue (Å²): 147,46,22,93,49,0,32,69,59,0,93,66,2,12,115,86,28,64,32,64,115,8,0,50,42,17,1,87,42,2,44,40,1,2,11,4,15,2,59,0,94,36,79,122,63,67,15,86,29,6,41,0,17,4,0,5,2,1,37,4,56,15,26,1,19,1,0,0,45,0,65,78,71,2,69,22,60,28,0,16,2,30,0,4,60,30,3,1,52,12,8,0,8,43,14,55,12,7,0,0,9,0,0,0,49,5,64,21,91,94,17,45,116,182,12,18,50,69,0,0,50,14,0,0,146,18,0,69,60,12,4,5,27,179,57,0,0,0,11,46,39,71,82,15,82,14,88,4,0,25,31,0,1,77,16,12,15,126,56,21,48,101,145,123,44,26,1,0,0,0,12,0,40,76,100,72,15,4,3,58,21,98,93,49,1,32,2,13,0,0,0,4,2,2,74,23,1,3,144,101,72,71,37,144,19,125,109,38,92,6,34,0,44,3,7,43,88,41,0,9,26,0,3,54,3,0,64,129,31,52,7,82,4,22,32,10,21,49,160,38,76,125,160,13,136,42,74,64,122,110,114,105,15,11,67,12,64,128,28,71,63,39,66,68,105,101,188,74,30,28,0,4,1,62,137,103,91,49,18,34,11,126,125,2,151,87,65,139,21,148,0,4,0,0,2,10,64,27,0,8,14,111,92,0,26,158,27,2,98,164,172,45,14,55,8,2,0,15,8,2,0,19,1,0,24,42,2,1,18,41,4,2,24,38,0,20,70,132,45,148,88,25,76,91,72,78,0,28,132,81,2,46,59,47,0,74,121,0,2,133,12,0,32,57,11,15,126,124,70,131,48,48,13,31,61,0,0,16,1,44,0,2,79,52,4,25,82,19,2,128,144,135,30,57,50,208,58,49,10,64,53,0,26,78,48,0,137,71,2,11,131,84,26,66,31,60,115,7,0,47,41,17,1,90,40,4,46,39,1,2,10,3,16,3,59,0,96,34,82,121,63,68,17,86,31,6,42,0,17,4,0,5,2,1,36,4,54,15,24,1,19,1,0,0,44,0,68,79,72,2,68,22,54,26,0,20,2,29,0,4,61,32,5,1,50,11,7,0,9,43,13,55,11,7,0,0,10,0,0,0,50,5,63,20,89,99,18,44,116,181,12,17,49,67,0,0,53,14,0,0,144,17,0,69,61,13,5,6,26,179,56,0,0,0,10,45,38,72,84,15,85,12,89,4,0,26,32,0,2,74,16,12,16,126,57,20,47,103,147,123,43,25,1,0,0,0,13,0,40,76,103,71,15,4,3,60,20,95,98,50,0,33,3,14,0,0,0,4,1,1,74,23,0,3,146,100,71,70,26,143,18,127,109,12,69,6,24,0,31,3,10,36,85,46,0,8,26,0,6,56,2,0,54,128,32,51,6,82,5,16,22,14,18,60,162,43,78,125,139,34,144,52,68,87,125,105,86,114,2,40,66,9,159,126,37,75,66,40,89,66,113,104,82,84,92,3,34,0,0,0,60,125,91,90,38,9,38,13,132,136,0,144,96,24,134,14,141,0,2,0,1,3,10,76,27,4,18,13,99,104,0,27,160,28,5,97,163,164,45,14,56,11,1,0,14,8,2,0,20,2,0,24,41,2,0,19,42,4,1,24,36,0,19,67,130,44,146,89,26,75,92,72,78,0,27,134,79,2,46,58,46,0,76,123,0,0,133,12,0,33,56,11,15,128,123,69,132,47,47,13,22,53,0,0,14,0,45,0,1,80,51,5,24,80,18,2,133,146,133,29,53,45

Foldseek 3Di:
DLLVVLLVLQCVLCVLLVDDPVLSVLQSWFPDKDKDWFWFLAPVGDIDTWIKMKTHRDQLQFAEEEAEEEELVDDPSNQTRVQSVQLLLQLLLPHSGGGMYMYINHDCVPGDVVRVLSRLLSRCVRCLVQFALGHHAYEHDYPDAQVSLVSSQVSSCVVVVNDRRSLSYARHDPVVLHAAQQQLQLLLLLLLLVQVVCVVVVHHAQGDEEEEAECDSNNLSVQVVSVVVNHAHAKYWYADDPHGTDIDGPDRHDPSVVVVVCCVPPVHVYEYDDDACAQELVNLVPDDHQEYEYQHAHHHDPNRVVVCVVVNHAYAHNSLSRSRNVVSRSVSSVCSVVVHYDDNVRSSVVSSVSSVVSSVQLVVQCVVSVHGSVSSSSSSSSVVSVVSCVVVPVD/DFLLVVLLVLVVLLCVLVVDDPVLSVLQSWFPDKDKDWFWFLAPVGDIDTWIKMKTHRDQLQFAEEEAEEEELPDDPRVQTNVQSVQLLLQLLLPHSYGGMYMYINHDCVPGDVVRVLSRLLSNCVRCLVQFALGHHAYEHDYPDAQVSLVSSQVSSCVVVVNDRLSLSYARHDPVVLHAAQQQLQLLLLLLLVVQVVCVVVVHHALGDEEEEADCDSNNLNVQVVSVVVNHAHFWYWDQDDPHGIDIHGPPVHDDSVVVVVCCVPVVHCYYEYDDDACAQPLVNLVVDRHQEYEYSHQHPPPVNSVVVCVVVNHAYAHNSLSRSRNVVSRSVSSVCSVVVHHDDNVRSSVVSSVSSVVSSVQLVVQCVVSVDGSVSSSSSSSSVVSVVSCVVVPVD